Protein AF-A0A445MEM0-F1 (afdb_monomer_lite)

Sequence (806 aa):
MASSSSSSSSLCSPLSPLRTPSRSERVILSDLRLGFRRIGFFRNSRTLIPIPSPQKNSRPDSIRAVQTDRKPSRPSNEGGGREDGDPIERFLKRDYSQWGFVSDIESVSIPKGLNDGTIRLISAKKGEPEWMLQFRLRAFRRFQSMREPQWSDNCYPPIDLQSICYYSEPKLKPKLGSLDEIDPKLLETFDRLGIPLNEQKRLTNVAVDAIIDSTSIATTHRAALAEKGVIFCSISEAIREYPDLVRRYLGEVVPPGDNYYAALNSAVFSDGSFCYIPKDTVCPMEISTYFRINDRETGQFERTLIIADERSYVSYLEGCTAPSYDKNQLHAAVVELYCHEGAEIKYSTVQNWYAGDEEGNGGIYNFVTKRGLCQGKGSKISWTQVETGSAITWKYPSVILRGDDSVGEFYSVALTKDFQQADTGTKMIHQGKNTRSRIVSKGISAGKSRNCYRGLVKVQPDAENSRNFSQCDSMLIGDTAGANTYPYIEQRGIDHEKAVAAMIGGFCRDVFDELPLEFASEVNALMNFKLEGSVGYLALSLLLLLLLLLPLLVDARAPGRMNAIDQCWRSDPKWAANRQRLAVCSVGFSGKMNQNRGRDLTTYLVTDPSDDPVNPRAGTLRYGATQFQGKVWITFSRDMQIKLVRPLVVKSFTTIDGRGADVHIAYGAGFLLYEVESVIIHGLQFHHIRSQPPGAVMEPEGELTHMAGVDGDAIRLVTTSKVWIDHNTLYACEDGLLDVTRGSTGITVSNNWFRDHDKVMLLGHDDDYIEDRQMSVTVAFNRFGPNCQQRMPRSATDLGSVPLAS

Organism: Ensete ventricosum (NCBI:txid4639)

Radius of gyration: 36.98 Å; chains: 1; bounding box: 104×89×113 Å

pLDDT: mean 74.41, std 24.53, range [21.98, 98.81]

Structure (mmCIF, N/CA/C/O backbone):
data_AF-A0A445MEM0-F1
#
_entry.id   AF-A0A445MEM0-F1
#
loop_
_atom_site.group_PDB
_atom_site.id
_atom_site.type_symbol
_atom_site.label_atom_id
_atom_site.label_alt_id
_atom_site.label_comp_id
_atom_site.label_asym_id
_atom_site.label_entity_id
_atom_site.label_seq_id
_atom_site.pdbx_PDB_ins_code
_atom_site.Cartn_x
_atom_site.Cartn_y
_atom_site.Cartn_z
_atom_site.occupancy
_atom_site.B_iso_or_equiv
_atom_site.auth_seq_id
_atom_site.auth_comp_id
_atom_site.auth_asym_id
_atom_site.auth_atom_id
_atom_site.pdbx_PDB_model_num
ATOM 1 N N . MET A 1 1 ? 15.297 26.184 56.346 1.00 29.16 1 MET A N 1
ATOM 2 C CA . MET A 1 1 ? 16.661 26.730 56.177 1.00 29.16 1 MET A CA 1
ATOM 3 C C . MET A 1 1 ? 16.933 26.837 54.690 1.00 29.16 1 MET A C 1
ATOM 5 O O . MET A 1 1 ? 16.622 25.901 53.969 1.00 29.16 1 MET A O 1
ATOM 9 N N . ALA A 1 2 ? 17.383 28.008 54.251 1.00 25.06 2 ALA A N 1
ATOM 10 C CA . ALA A 1 2 ? 17.596 28.365 52.855 1.00 25.06 2 ALA A CA 1
ATOM 11 C C . ALA A 1 2 ? 18.887 27.758 52.289 1.00 25.06 2 ALA A C 1
ATOM 13 O O . ALA A 1 2 ? 19.890 27.744 52.996 1.00 25.06 2 ALA A O 1
ATOM 14 N N . SER A 1 3 ? 18.880 27.383 51.009 1.00 24.69 3 SER A N 1
ATOM 15 C CA . SER A 1 3 ? 19.814 27.916 50.004 1.00 24.69 3 SER A CA 1
ATOM 16 C C . SER A 1 3 ? 19.511 27.361 48.605 1.00 24.69 3 SER A C 1
ATOM 18 O O . SER A 1 3 ? 18.848 26.348 48.421 1.00 24.69 3 SER A O 1
ATOM 20 N N . SER A 1 4 ? 19.934 28.153 47.633 1.00 23.44 4 SER A N 1
ATOM 21 C CA . SER A 1 4 ? 19.543 28.270 46.233 1.00 23.44 4 SER A CA 1
ATOM 22 C C . SER A 1 4 ? 20.430 27.503 45.240 1.00 23.44 4 SER A C 1
ATOM 24 O O . SER A 1 4 ? 21.554 27.138 45.575 1.00 23.44 4 SER A O 1
ATOM 26 N N . SER A 1 5 ? 19.981 27.501 43.970 1.00 24.64 5 SER A N 1
ATOM 27 C CA . SER A 1 5 ? 20.721 27.264 42.705 1.00 24.64 5 SER A CA 1
ATOM 28 C C . SER A 1 5 ? 20.953 25.786 42.340 1.00 24.64 5 SER A C 1
ATOM 30 O O . SER A 1 5 ? 21.204 24.973 43.211 1.00 24.64 5 SER A O 1
ATOM 32 N N . SER A 1 6 ? 20.897 25.320 41.091 1.00 23.94 6 SER A N 1
ATOM 33 C CA . SER A 1 6 ? 20.792 25.941 39.765 1.00 23.94 6 SER A CA 1
ATOM 34 C C . SER A 1 6 ? 20.344 24.869 38.755 1.00 23.94 6 SER A C 1
ATOM 36 O O . SER A 1 6 ? 20.629 23.684 38.912 1.00 23.94 6 SER A O 1
ATOM 38 N N . SER A 1 7 ? 19.633 25.303 37.720 1.00 25.22 7 SER A N 1
ATOM 39 C CA . SER A 1 7 ? 19.223 24.536 36.544 1.00 25.22 7 SER A CA 1
ATOM 40 C C . SER A 1 7 ? 20.424 24.115 35.691 1.00 25.22 7 SER A C 1
ATOM 42 O O . SER A 1 7 ? 21.206 24.971 35.277 1.00 25.22 7 SER A O 1
ATOM 44 N N . SER A 1 8 ? 20.528 22.826 35.355 1.00 23.97 8 SER A N 1
ATOM 45 C CA . SER A 1 8 ? 21.377 22.357 34.254 1.00 23.97 8 SER A CA 1
ATOM 46 C C . SER A 1 8 ? 20.659 21.289 33.428 1.00 23.97 8 SER A C 1
ATOM 48 O O . SER A 1 8 ? 20.147 20.295 33.936 1.00 23.97 8 SER A O 1
ATOM 50 N N . SER A 1 9 ? 20.593 21.564 32.131 1.00 24.14 9 SER A N 1
ATOM 51 C CA . SER A 1 9 ? 20.155 20.700 31.043 1.00 24.14 9 SER A CA 1
ATOM 52 C C . SER A 1 9 ? 21.085 19.492 30.902 1.00 24.14 9 SER A C 1
ATOM 54 O O . SER A 1 9 ? 22.261 19.652 30.568 1.00 24.14 9 SER A O 1
ATOM 56 N N . SER A 1 10 ? 20.569 18.284 31.123 1.00 24.17 10 SER A N 1
ATOM 57 C CA . SER A 1 10 ? 21.309 17.039 30.905 1.00 24.17 10 SER A CA 1
ATOM 58 C C . SER A 1 10 ? 21.199 16.585 29.446 1.00 24.17 10 SER A C 1
ATOM 60 O O . SER A 1 10 ? 20.250 15.909 29.053 1.00 24.17 10 SER A O 1
ATOM 62 N N . LEU A 1 11 ? 22.203 16.954 28.651 1.00 24.67 11 LEU A N 1
ATOM 63 C CA . LEU A 1 11 ? 22.553 16.271 27.407 1.00 24.67 11 LEU A CA 1
ATOM 64 C C . LEU A 1 11 ? 23.078 14.862 27.735 1.00 24.67 11 LEU A C 1
ATOM 66 O O . LEU A 1 11 ? 23.911 14.690 28.628 1.00 24.67 11 LEU A O 1
ATOM 70 N N . CYS A 1 12 ? 22.576 13.857 27.013 1.00 24.38 12 CYS A N 1
ATOM 71 C CA . CYS A 1 12 ? 23.011 12.463 27.110 1.00 24.38 12 CYS A CA 1
ATOM 72 C C . CYS A 1 12 ? 24.533 12.331 26.922 1.00 24.38 12 CYS A C 1
ATOM 74 O O . CYS A 1 12 ? 25.086 12.772 25.917 1.00 24.38 12 CYS A O 1
ATOM 76 N N . SER A 1 13 ? 25.197 11.686 27.884 1.00 24.38 13 SER A N 1
ATOM 77 C CA . SER A 1 13 ? 26.609 11.282 27.805 1.00 24.38 13 SER A CA 1
ATOM 78 C C . SER A 1 13 ? 26.736 9.839 27.286 1.00 24.38 13 SER A C 1
ATOM 80 O O . SER A 1 13 ? 25.862 9.022 27.582 1.00 24.38 13 SER A O 1
ATOM 82 N N . PRO A 1 14 ? 27.807 9.483 26.549 1.00 28.09 14 PRO A N 1
ATOM 83 C CA . PRO A 1 14 ? 27.997 8.134 26.019 1.00 28.09 14 PRO A CA 1
ATOM 84 C C . PRO A 1 14 ? 28.496 7.150 27.093 1.00 28.09 14 PRO A C 1
ATOM 86 O O . PRO A 1 14 ? 29.405 7.445 27.870 1.00 28.09 14 PRO A O 1
ATOM 89 N N . LEU A 1 15 ? 27.880 5.966 27.115 1.00 29.33 15 LEU A N 1
ATOM 90 C CA . LEU A 1 15 ? 28.128 4.869 28.052 1.00 29.33 15 LEU A CA 1
ATOM 91 C C . LEU A 1 15 ? 29.493 4.188 27.846 1.00 29.33 15 LEU A C 1
ATOM 93 O O . LEU A 1 15 ? 29.955 3.968 26.728 1.00 29.33 15 LEU A O 1
ATOM 97 N N . SER A 1 16 ? 30.102 3.818 28.972 1.00 25.00 16 SER A N 1
ATOM 98 C CA . SER A 1 16 ? 31.346 3.053 29.121 1.00 25.00 16 SER A CA 1
ATOM 99 C C . SER A 1 16 ? 31.133 1.543 28.874 1.00 25.00 16 SER A C 1
ATOM 101 O O . SER A 1 16 ? 30.017 1.055 29.055 1.00 25.00 16 SER A O 1
ATOM 103 N N . PRO A 1 17 ? 32.176 0.765 28.513 1.00 27.75 17 PRO A N 1
ATOM 104 C CA . PRO A 1 17 ? 32.019 -0.638 28.131 1.00 27.75 17 PRO A CA 1
ATOM 105 C C . PRO A 1 17 ? 31.821 -1.557 29.347 1.00 27.75 17 PRO A C 1
ATOM 107 O O . PRO A 1 17 ? 32.580 -1.517 30.319 1.00 27.75 17 PRO A O 1
ATOM 110 N N . LEU A 1 18 ? 30.796 -2.410 29.274 1.00 28.73 18 LEU A N 1
ATOM 111 C CA . LEU A 1 18 ? 30.467 -3.414 30.284 1.00 28.73 18 LEU A CA 1
ATOM 112 C C . LEU A 1 18 ? 31.311 -4.692 30.148 1.00 28.73 18 LEU A C 1
ATOM 114 O O . LEU A 1 18 ? 31.751 -5.090 29.072 1.00 28.73 18 LEU A O 1
ATOM 118 N N . ARG A 1 19 ? 31.522 -5.298 31.317 1.00 26.44 19 ARG A N 1
ATOM 119 C CA . ARG A 1 19 ? 32.370 -6.448 31.644 1.00 26.44 19 ARG A CA 1
ATOM 120 C C . ARG A 1 19 ? 31.920 -7.765 30.999 1.00 26.44 19 ARG A C 1
ATOM 122 O O . ARG A 1 19 ? 30.738 -8.015 30.794 1.00 26.44 19 ARG A O 1
ATOM 129 N N . THR A 1 20 ? 32.905 -8.634 30.798 1.00 25.08 20 THR A N 1
ATOM 130 C CA . THR A 1 20 ? 32.798 -10.047 30.418 1.00 25.08 20 THR A CA 1
ATOM 131 C C . THR A 1 20 ? 32.031 -10.898 31.445 1.00 25.08 20 THR A C 1
ATOM 133 O O . THR A 1 20 ? 32.226 -10.712 32.649 1.00 25.08 20 THR A O 1
ATOM 136 N N . PRO A 1 21 ? 31.248 -11.906 31.012 1.00 27.81 21 PRO A N 1
ATOM 137 C CA . PRO A 1 21 ? 30.828 -13.013 31.866 1.00 27.81 21 PRO A CA 1
ATOM 138 C C . PRO A 1 21 ? 31.854 -14.160 31.859 1.00 27.81 21 PRO A C 1
ATOM 140 O O . PRO A 1 21 ? 32.583 -14.388 30.893 1.00 27.81 21 PRO A O 1
ATOM 143 N N . SER A 1 22 ? 31.905 -14.879 32.976 1.00 25.56 22 SER A N 1
ATOM 144 C CA . SER A 1 22 ? 32.825 -15.970 33.296 1.00 25.56 22 SER A CA 1
ATOM 145 C C . SER A 1 22 ? 32.386 -17.356 32.793 1.00 25.56 22 SER A C 1
ATOM 147 O O . SER A 1 22 ? 31.204 -17.657 32.696 1.00 25.56 22 SER A O 1
ATOM 149 N N . ARG A 1 23 ? 33.407 -18.197 32.578 1.00 23.19 23 ARG A N 1
ATOM 150 C CA . ARG A 1 23 ? 33.479 -19.654 32.323 1.00 23.19 23 ARG A CA 1
ATOM 151 C C . ARG A 1 23 ? 32.360 -20.568 32.873 1.00 23.19 23 ARG A C 1
ATOM 153 O O . ARG A 1 23 ? 32.263 -20.732 34.083 1.00 23.19 23 ARG A O 1
ATOM 160 N N . SER A 1 24 ? 31.763 -21.339 31.961 1.00 23.83 24 SER A N 1
ATOM 161 C CA . SER A 1 24 ? 31.442 -22.789 32.004 1.00 23.83 24 SER A CA 1
ATOM 162 C C . SER A 1 24 ? 30.733 -23.084 30.667 1.00 23.83 24 SER A C 1
ATOM 164 O O . SER A 1 24 ? 29.784 -22.384 30.359 1.00 23.83 24 SER A O 1
ATOM 166 N N . GLU A 1 25 ? 31.116 -23.957 29.741 1.00 25.23 25 GLU A N 1
ATOM 167 C CA . GLU A 1 25 ? 31.909 -25.183 29.714 1.00 25.23 25 GLU A CA 1
ATOM 168 C C . GLU A 1 25 ? 32.683 -25.235 28.380 1.00 25.23 25 GLU A C 1
ATOM 170 O O . GLU A 1 25 ? 32.455 -24.444 27.466 1.00 25.23 25 GLU A O 1
ATOM 175 N N . ARG A 1 26 ? 33.671 -26.123 28.291 1.00 26.03 26 ARG A N 1
ATOM 176 C CA . ARG A 1 26 ? 34.643 -26.214 27.197 1.00 26.03 26 ARG A CA 1
ATOM 177 C C . ARG A 1 26 ? 34.578 -27.625 26.588 1.00 26.03 26 ARG A C 1
ATOM 179 O O . ARG A 1 26 ? 34.211 -28.557 27.294 1.00 26.03 26 ARG A O 1
ATOM 186 N N . VAL A 1 27 ? 35.145 -27.744 25.379 1.00 26.50 27 VAL A N 1
ATOM 187 C CA . VAL A 1 27 ? 35.640 -28.956 24.671 1.00 26.50 27 VAL A CA 1
ATOM 188 C C . VAL A 1 27 ? 34.527 -29.702 23.896 1.00 26.50 27 VAL A C 1
ATOM 190 O O . VAL A 1 27 ? 33.466 -29.931 24.449 1.00 26.50 27 VAL A O 1
ATOM 193 N N . ILE A 1 28 ? 34.615 -30.044 22.600 1.00 24.58 28 ILE A N 1
ATOM 194 C CA . ILE A 1 28 ? 35.613 -30.767 21.769 1.00 24.58 28 ILE A CA 1
ATOM 195 C C . ILE A 1 28 ? 35.241 -30.446 20.283 1.00 24.58 28 ILE A C 1
ATOM 197 O O . ILE A 1 28 ? 34.056 -30.428 19.984 1.00 24.58 28 ILE A O 1
ATOM 201 N N . LEU A 1 29 ? 36.101 -30.080 19.315 1.00 23.64 29 LEU A N 1
ATOM 202 C CA . LEU A 1 29 ? 37.188 -30.844 18.674 1.00 23.64 29 LEU A CA 1
ATOM 203 C C . LEU A 1 29 ? 38.030 -29.904 17.776 1.00 23.64 29 LEU A C 1
ATOM 205 O O . LEU A 1 29 ? 37.513 -28.979 17.151 1.00 23.64 29 LEU A O 1
ATOM 209 N N . SER A 1 30 ? 39.332 -30.162 17.746 1.00 22.22 30 SER A N 1
ATOM 210 C CA . SER A 1 30 ? 40.382 -29.553 16.926 1.00 22.22 30 SER A CA 1
ATOM 211 C C . SER A 1 30 ? 40.427 -30.129 15.503 1.00 22.22 30 SER A C 1
ATOM 213 O O . SER A 1 30 ? 40.062 -31.285 15.332 1.00 22.22 30 SER A O 1
ATOM 215 N N . ASP A 1 31 ? 40.967 -29.384 14.524 1.00 23.94 31 ASP A N 1
ATOM 216 C CA . ASP A 1 31 ? 42.233 -29.772 13.870 1.00 23.94 31 ASP A CA 1
ATOM 217 C C . ASP A 1 31 ? 42.816 -28.747 12.865 1.00 23.94 31 ASP A C 1
ATOM 219 O O . ASP A 1 31 ? 42.137 -28.236 11.986 1.00 23.94 31 ASP A O 1
ATOM 223 N N . LEU A 1 32 ? 44.131 -28.517 13.051 1.00 24.19 32 LEU A N 1
ATOM 224 C CA . LEU A 1 32 ? 45.223 -28.230 12.087 1.00 24.19 32 LEU A CA 1
ATOM 225 C C . LEU A 1 32 ? 45.145 -26.976 11.180 1.00 24.19 32 LEU A C 1
ATOM 227 O O . LEU A 1 32 ? 44.427 -26.931 10.196 1.00 24.19 32 LEU A O 1
ATOM 231 N N . ARG A 1 33 ? 45.835 -25.866 11.512 1.00 22.95 33 ARG A N 1
ATOM 232 C CA . ARG A 1 33 ? 47.283 -25.527 11.336 1.00 22.95 33 ARG A CA 1
ATOM 233 C C . ARG A 1 33 ? 47.772 -25.403 9.883 1.00 22.95 33 ARG A C 1
ATOM 235 O O . ARG A 1 33 ? 47.899 -26.416 9.217 1.00 22.95 33 ARG A O 1
ATOM 242 N N . LEU A 1 34 ? 48.248 -24.197 9.527 1.00 26.02 34 LEU A N 1
ATOM 243 C CA . LEU A 1 34 ? 49.492 -23.825 8.795 1.00 26.02 34 LEU A CA 1
ATOM 244 C C . LEU A 1 34 ? 49.319 -22.367 8.300 1.00 26.02 34 LEU A C 1
ATOM 246 O O . LEU A 1 34 ? 48.243 -22.025 7.842 1.00 26.02 34 LEU A O 1
ATOM 250 N N . GLY A 1 35 ? 50.247 -21.409 8.359 1.00 24.70 35 GLY A N 1
ATOM 251 C CA . GLY A 1 35 ? 51.637 -21.339 8.791 1.00 24.70 35 GLY A CA 1
ATOM 252 C C . GLY A 1 35 ? 52.093 -19.861 8.799 1.00 24.70 35 GLY A C 1
ATOM 253 O O . GLY A 1 35 ? 51.591 -19.027 8.054 1.00 24.70 35 GLY A O 1
ATOM 254 N N . PHE A 1 36 ? 53.023 -19.539 9.698 1.00 22.77 36 PHE A N 1
ATOM 255 C CA . PHE A 1 36 ? 53.666 -18.231 9.895 1.00 22.77 36 PHE A CA 1
ATOM 256 C C . PHE A 1 36 ? 54.586 -17.818 8.728 1.00 22.77 36 PHE A C 1
ATOM 258 O O . PHE A 1 36 ? 55.283 -18.680 8.197 1.00 22.77 36 PHE A O 1
ATOM 265 N N . ARG A 1 37 ? 54.787 -16.500 8.522 1.00 24.23 37 ARG A N 1
ATOM 266 C CA . ARG A 1 37 ? 56.114 -15.845 8.686 1.00 24.23 37 ARG A CA 1
ATOM 267 C C . ARG A 1 37 ? 56.070 -14.304 8.629 1.00 24.23 37 ARG A C 1
ATOM 269 O O . ARG A 1 37 ? 55.566 -13.708 7.689 1.00 24.23 37 ARG A O 1
ATOM 276 N N . ARG A 1 38 ? 56.666 -13.691 9.663 1.00 23.30 38 ARG A N 1
ATOM 277 C CA . ARG A 1 38 ? 57.089 -12.281 9.797 1.00 23.30 38 ARG A CA 1
ATOM 278 C C . ARG A 1 38 ? 58.498 -12.095 9.232 1.00 23.30 38 ARG A C 1
ATOM 280 O O . ARG A 1 38 ? 59.328 -12.936 9.559 1.00 23.30 38 ARG A O 1
ATOM 287 N N . ILE A 1 39 ? 58.784 -10.946 8.609 1.00 24.80 39 ILE A N 1
ATOM 288 C CA . ILE A 1 39 ? 60.062 -10.179 8.603 1.00 24.80 39 ILE A CA 1
ATOM 289 C C . ILE A 1 39 ? 59.653 -8.731 8.226 1.00 24.80 39 ILE A C 1
ATOM 291 O O . ILE A 1 39 ? 58.777 -8.591 7.388 1.00 24.80 39 ILE A O 1
ATOM 295 N N . GLY A 1 40 ? 60.123 -7.591 8.738 1.00 24.58 40 GLY A N 1
ATOM 296 C CA . GLY A 1 40 ? 61.179 -7.174 9.661 1.00 24.58 40 GLY A CA 1
ATOM 297 C C . GLY A 1 40 ? 61.412 -5.664 9.411 1.00 24.58 40 GLY A C 1
ATOM 298 O O . GLY A 1 40 ? 61.361 -5.217 8.271 1.00 24.58 40 GLY A O 1
ATOM 299 N N . PHE A 1 41 ? 61.592 -4.875 10.473 1.00 21.98 41 PHE A N 1
ATOM 300 C CA . PHE A 1 41 ? 61.798 -3.416 10.458 1.00 21.98 41 PHE A CA 1
ATOM 301 C C . PHE A 1 41 ? 63.188 -3.005 9.934 1.00 21.98 41 PHE A C 1
ATOM 303 O O . PHE A 1 41 ? 64.168 -3.653 10.286 1.00 21.98 41 PHE A O 1
ATOM 310 N N . PHE A 1 42 ? 63.289 -1.843 9.271 1.00 23.42 42 PHE A N 1
ATOM 311 C CA . PHE A 1 42 ? 64.495 -0.995 9.266 1.00 23.42 42 PHE A CA 1
ATOM 312 C C . PHE A 1 42 ? 64.133 0.502 9.252 1.00 23.42 42 PHE A C 1
ATOM 314 O O . PHE A 1 42 ? 63.077 0.903 8.768 1.00 23.42 42 PHE A O 1
ATOM 321 N N . ARG A 1 43 ? 65.004 1.310 9.866 1.00 24.30 43 ARG A N 1
ATOM 322 C CA . ARG A 1 43 ? 64.849 2.725 10.255 1.00 24.30 43 ARG A CA 1
ATOM 323 C C . ARG A 1 43 ? 65.992 3.560 9.642 1.00 24.30 43 ARG A C 1
ATOM 325 O O . ARG A 1 43 ? 67.049 2.995 9.382 1.00 24.30 43 ARG A O 1
ATOM 332 N N . ASN A 1 44 ? 65.796 4.888 9.605 1.00 24.70 44 ASN A N 1
ATOM 333 C CA . ASN A 1 44 ? 66.693 6.012 9.221 1.00 24.70 44 ASN A CA 1
ATOM 334 C C . ASN A 1 44 ? 66.539 6.478 7.757 1.00 24.70 44 ASN A C 1
ATOM 336 O O . ASN A 1 44 ? 66.368 5.650 6.881 1.00 24.70 44 ASN A O 1
ATOM 340 N N . SER A 1 45 ? 66.539 7.772 7.407 1.00 25.64 45 SER A N 1
ATOM 341 C CA . SER A 1 45 ? 67.124 8.977 8.031 1.00 25.64 45 SER A CA 1
ATOM 342 C C . SER A 1 45 ? 66.421 10.277 7.579 1.00 25.64 45 SER A C 1
ATOM 344 O O . SER A 1 45 ? 65.834 10.337 6.505 1.00 25.64 45 SER A O 1
ATOM 346 N N . ARG A 1 46 ? 66.524 11.330 8.407 1.00 26.72 46 ARG A N 1
ATOM 347 C CA . ARG A 1 46 ? 66.055 12.714 8.181 1.00 26.72 46 ARG A CA 1
ATOM 348 C C . ARG A 1 46 ? 66.907 13.480 7.158 1.00 26.72 46 ARG A C 1
ATOM 350 O O . ARG A 1 46 ? 68.131 13.398 7.220 1.00 26.72 46 ARG A O 1
ATOM 357 N N . THR A 1 47 ? 66.283 14.381 6.395 1.00 24.52 47 THR A N 1
ATOM 358 C CA . THR A 1 47 ? 66.869 15.683 6.006 1.00 24.52 47 THR A CA 1
ATOM 359 C C . THR A 1 47 ? 65.744 16.692 5.724 1.00 24.52 47 THR A C 1
ATOM 361 O O . THR A 1 47 ? 64.715 16.336 5.160 1.00 24.52 47 THR A O 1
ATOM 364 N N . LEU A 1 48 ? 65.914 17.926 6.200 1.00 24.53 48 LEU A N 1
ATOM 365 C CA . LEU A 1 48 ? 64.994 19.075 6.134 1.00 24.53 48 LEU A CA 1
ATOM 366 C C . LEU A 1 48 ? 65.734 20.264 5.487 1.00 24.53 48 LEU A C 1
ATOM 368 O O . LEU A 1 48 ? 66.964 20.239 5.473 1.00 24.53 48 LEU A O 1
ATOM 372 N N . ILE A 1 49 ? 64.965 21.316 5.132 1.00 25.05 49 ILE A N 1
ATOM 373 C CA . ILE A 1 49 ? 65.310 22.728 4.778 1.00 25.05 49 ILE A CA 1
ATOM 374 C C . ILE A 1 49 ? 65.115 23.043 3.264 1.00 25.05 49 ILE A C 1
ATOM 376 O O . ILE A 1 49 ? 65.569 22.251 2.446 1.00 25.05 49 ILE A O 1
ATOM 380 N N . PRO A 1 50 ? 64.583 24.219 2.831 1.00 27.22 50 PRO A N 1
ATOM 381 C CA . PRO A 1 50 ? 63.384 24.985 3.234 1.00 27.22 50 PRO A CA 1
ATOM 382 C C . PRO A 1 50 ? 62.539 25.470 2.009 1.00 27.22 50 PRO A C 1
ATOM 384 O O . PRO A 1 50 ? 62.973 25.396 0.865 1.00 27.22 50 PRO A O 1
ATOM 387 N N . ILE A 1 51 ? 61.354 26.056 2.228 1.00 26.62 51 ILE A N 1
ATOM 388 C CA . ILE A 1 51 ? 60.580 26.775 1.186 1.00 26.62 51 ILE A CA 1
ATOM 389 C C . ILE A 1 51 ? 60.573 28.279 1.525 1.00 26.62 51 ILE A C 1
ATOM 391 O O . ILE A 1 51 ? 60.300 28.613 2.682 1.00 26.62 51 ILE A O 1
ATOM 395 N N . PRO A 1 52 ? 60.864 29.193 0.576 1.00 26.34 52 PRO A N 1
ATOM 396 C CA . PRO A 1 52 ? 60.805 30.632 0.805 1.00 26.34 52 PRO A CA 1
ATOM 397 C C . PRO A 1 52 ? 59.382 31.189 0.643 1.00 26.34 52 PRO A C 1
ATOM 399 O O . PRO A 1 52 ? 58.579 30.712 -0.156 1.00 26.34 52 PRO A O 1
ATOM 402 N N . SER A 1 53 ? 59.096 32.242 1.404 1.00 25.97 53 SER A N 1
ATOM 403 C CA . SER A 1 53 ? 57.907 33.093 1.324 1.00 25.97 53 SER A CA 1
ATOM 404 C C . SER A 1 53 ? 58.026 34.148 0.211 1.00 25.97 53 SER A C 1
ATOM 406 O O . SER A 1 53 ? 59.133 34.545 -0.154 1.00 25.97 53 SER A O 1
ATOM 408 N N . PRO A 1 54 ? 56.888 34.672 -0.285 1.00 26.70 54 PRO A N 1
ATOM 409 C CA . PRO A 1 54 ? 56.707 36.124 -0.234 1.00 26.70 54 PRO A CA 1
ATOM 410 C C . PRO A 1 54 ? 55.307 36.590 0.203 1.00 26.70 54 PRO A C 1
ATOM 412 O O . PRO A 1 54 ? 54.312 35.870 0.180 1.00 26.70 54 PRO A O 1
ATOM 415 N N . GLN A 1 55 ? 55.297 37.844 0.652 1.00 23.00 55 GLN A N 1
ATOM 416 C CA . GLN A 1 55 ? 54.238 38.586 1.328 1.00 23.00 55 GLN A CA 1
ATOM 417 C C . GLN A 1 55 ? 53.287 39.355 0.381 1.00 23.00 55 GLN A C 1
ATOM 419 O O . GLN A 1 55 ? 53.722 39.900 -0.623 1.00 23.00 55 GLN A O 1
ATOM 424 N N . LYS A 1 56 ? 52.039 39.496 0.865 1.00 24.50 56 LYS A N 1
ATOM 425 C CA . LYS A 1 56 ? 51.169 40.696 1.026 1.00 24.50 56 LYS A CA 1
ATOM 426 C C . LYS A 1 56 ? 50.684 41.589 -0.145 1.00 24.50 56 LYS A C 1
ATOM 428 O O . LYS A 1 56 ? 51.452 42.064 -0.967 1.00 24.50 56 LYS A O 1
ATOM 433 N N . ASN A 1 57 ? 49.421 42.009 0.081 1.00 25.27 57 ASN A N 1
ATOM 434 C CA . ASN A 1 57 ? 48.629 43.168 -0.397 1.00 25.27 57 ASN A CA 1
ATOM 435 C C . ASN A 1 57 ? 47.783 42.918 -1.663 1.00 25.27 57 ASN A C 1
ATOM 437 O O . ASN A 1 57 ? 48.265 42.308 -2.599 1.00 25.27 57 ASN A O 1
ATOM 441 N N . SER A 1 58 ? 46.525 43.352 -1.810 1.00 25.98 58 SER A N 1
ATOM 442 C CA . SER A 1 58 ? 45.546 44.067 -0.968 1.00 25.98 58 SER A CA 1
ATOM 443 C C . SER A 1 58 ? 44.183 44.046 -1.703 1.00 25.98 58 SER A C 1
ATOM 445 O O . SER A 1 58 ? 44.150 44.123 -2.926 1.00 25.98 58 SER A O 1
ATOM 447 N N . ARG A 1 59 ? 43.071 43.932 -0.963 1.00 23.67 59 ARG A N 1
ATOM 448 C CA . ARG A 1 59 ? 41.654 44.089 -1.399 1.00 23.67 59 ARG A CA 1
ATOM 449 C C . ARG A 1 59 ? 41.268 45.588 -1.549 1.00 23.67 59 ARG A C 1
ATOM 451 O O . ARG A 1 59 ? 42.044 46.398 -1.043 1.00 23.67 59 ARG A O 1
ATOM 458 N N . PRO A 1 60 ? 40.030 45.978 -1.948 1.00 41.47 60 PRO A N 1
ATOM 459 C CA . PRO A 1 60 ? 39.063 45.429 -2.924 1.00 41.47 60 PRO A CA 1
ATOM 460 C C . PRO A 1 60 ? 38.415 46.527 -3.838 1.00 41.47 60 PRO A C 1
ATOM 462 O O . PRO A 1 60 ? 38.785 47.693 -3.773 1.00 41.47 60 PRO A O 1
ATOM 465 N N . ASP A 1 61 ? 37.405 46.111 -4.622 1.00 23.73 61 ASP A N 1
ATOM 466 C CA . ASP A 1 61 ? 36.252 46.865 -5.178 1.00 23.73 61 ASP A CA 1
ATOM 467 C C . ASP A 1 61 ? 36.189 47.273 -6.674 1.00 23.73 61 ASP A C 1
ATOM 469 O O . ASP A 1 61 ? 36.708 48.290 -7.114 1.00 23.73 61 ASP A O 1
ATOM 473 N N . SER A 1 62 ? 35.335 46.512 -7.385 1.00 24.84 62 SER A N 1
ATOM 474 C CA . SER A 1 62 ? 34.180 46.926 -8.220 1.00 24.84 62 SER A CA 1
ATOM 475 C C . SER A 1 62 ? 34.353 47.690 -9.546 1.00 24.84 62 SER A C 1
ATOM 477 O O . SER A 1 62 ? 34.898 48.783 -9.556 1.00 24.84 62 SER A O 1
ATOM 479 N N . ILE A 1 63 ? 33.686 47.196 -10.613 1.00 25.03 63 ILE A N 1
ATOM 480 C CA . ILE A 1 63 ? 32.936 47.975 -11.639 1.00 25.03 63 ILE A CA 1
ATOM 481 C C . ILE A 1 63 ? 31.748 47.100 -12.128 1.00 25.03 63 ILE A C 1
ATOM 483 O O . ILE A 1 63 ? 31.958 46.084 -12.776 1.00 25.03 63 ILE A O 1
ATOM 487 N N . ARG A 1 64 ? 30.547 47.280 -11.551 1.00 23.64 64 ARG A N 1
ATOM 488 C CA . ARG A 1 64 ? 29.319 47.969 -12.045 1.00 23.64 64 ARG A CA 1
ATOM 489 C C . ARG A 1 64 ? 28.415 47.191 -13.018 1.00 23.64 64 ARG A C 1
ATOM 491 O O . ARG A 1 64 ? 28.674 47.111 -14.212 1.00 23.64 64 ARG A O 1
ATOM 498 N N . ALA A 1 65 ? 27.258 46.787 -12.487 1.00 22.09 65 ALA A N 1
ATOM 499 C CA . ALA A 1 65 ? 26.008 46.619 -13.223 1.00 22.09 65 ALA A CA 1
ATOM 500 C C . ALA A 1 65 ? 25.332 47.989 -13.440 1.00 22.09 65 ALA A C 1
ATOM 502 O O . ALA A 1 65 ? 25.409 48.869 -12.580 1.00 22.09 65 ALA A O 1
ATOM 503 N N . VAL A 1 66 ? 24.679 48.166 -14.590 1.00 24.47 66 VAL A N 1
ATOM 504 C CA . VAL A 1 66 ? 23.900 49.362 -14.940 1.00 24.47 66 VAL A CA 1
ATOM 505 C C . VAL A 1 66 ? 22.489 49.234 -14.366 1.00 24.47 66 VAL A C 1
ATOM 507 O O . VAL A 1 66 ? 21.798 48.246 -14.602 1.00 24.47 66 VAL A O 1
ATOM 510 N N . GLN A 1 67 ? 22.076 50.255 -13.622 1.00 26.28 67 GLN A N 1
ATOM 511 C CA . GLN A 1 67 ? 20.745 50.444 -13.055 1.00 26.28 67 GLN A CA 1
ATOM 512 C C . GLN A 1 67 ? 20.080 51.605 -13.809 1.00 26.28 67 GLN A C 1
ATOM 514 O O . GLN A 1 67 ? 20.730 52.624 -14.040 1.00 26.28 67 GLN A O 1
ATOM 519 N N . THR A 1 68 ? 18.798 51.487 -14.162 1.00 25.59 68 THR A N 1
ATOM 520 C CA . THR A 1 68 ? 17.955 52.663 -14.429 1.00 25.59 68 THR A CA 1
ATOM 521 C C . THR A 1 68 ? 16.717 52.631 -13.544 1.00 25.59 68 THR A C 1
ATOM 523 O O . THR A 1 68 ? 15.889 51.726 -13.619 1.00 25.59 68 THR A O 1
ATOM 526 N N . ASP A 1 69 ? 16.691 53.656 -12.703 1.00 26.31 69 ASP A N 1
ATOM 527 C CA . ASP A 1 69 ? 15.757 54.110 -11.682 1.00 26.31 69 ASP A CA 1
ATOM 528 C C . ASP A 1 69 ? 14.249 54.016 -11.953 1.00 26.31 69 ASP A C 1
ATOM 530 O O . ASP A 1 69 ? 13.769 54.341 -13.038 1.00 26.31 69 ASP A O 1
ATOM 534 N N . ARG A 1 70 ? 13.494 53.823 -10.859 1.00 25.30 70 ARG A N 1
ATOM 535 C CA . ARG A 1 70 ? 12.462 54.785 -10.4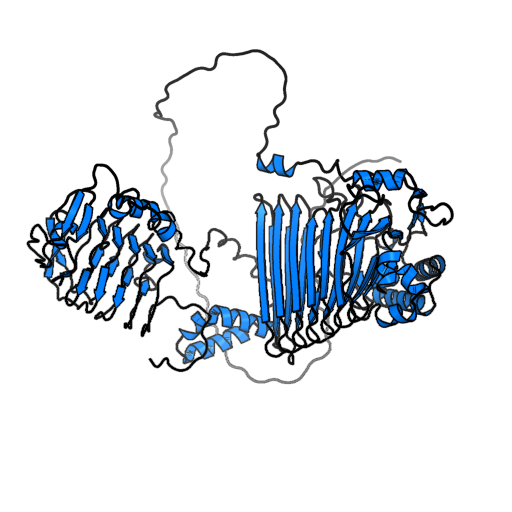15 1.00 25.30 70 ARG A CA 1
ATOM 536 C C . ARG A 1 70 ? 12.241 54.693 -8.892 1.00 25.30 70 ARG A C 1
ATOM 538 O O . ARG A 1 70 ? 11.998 53.620 -8.353 1.00 25.30 70 ARG A O 1
ATOM 545 N N . LYS A 1 71 ? 12.357 55.845 -8.214 1.00 25.88 71 LYS A N 1
ATOM 546 C CA . LYS A 1 71 ? 12.219 56.065 -6.755 1.00 25.88 71 LYS A CA 1
ATOM 547 C C . LYS A 1 71 ? 10.827 55.698 -6.208 1.00 25.88 71 LYS A C 1
ATOM 549 O O . LYS A 1 71 ? 9.843 55.974 -6.892 1.00 25.88 71 LYS A O 1
ATOM 554 N N . PRO A 1 72 ? 10.712 55.261 -4.937 1.00 27.97 72 PRO A N 1
ATOM 555 C CA . PRO A 1 72 ? 9.440 55.239 -4.229 1.00 27.97 72 PRO A CA 1
ATOM 556 C C . PRO A 1 72 ? 9.150 56.592 -3.554 1.00 27.97 72 PRO A C 1
ATOM 558 O O . PRO A 1 72 ? 9.959 57.133 -2.799 1.00 27.97 72 PRO A O 1
ATOM 561 N N . SER A 1 73 ? 7.965 57.135 -3.825 1.00 28.02 73 SER A N 1
ATOM 562 C CA . SER A 1 73 ? 7.300 58.176 -3.037 1.00 28.02 73 SER A CA 1
ATOM 563 C C . SER A 1 73 ? 6.674 57.565 -1.777 1.00 28.02 73 SER A C 1
ATOM 565 O O . SER A 1 73 ? 6.073 56.496 -1.854 1.00 28.02 73 SER A O 1
ATOM 567 N N . ARG A 1 74 ? 6.769 58.254 -0.630 1.00 34.44 74 ARG A N 1
ATOM 568 C CA . ARG A 1 74 ? 6.024 57.914 0.600 1.00 34.44 74 ARG A CA 1
ATOM 569 C C . ARG A 1 74 ? 4.510 57.883 0.333 1.00 34.44 74 ARG A C 1
ATOM 571 O O . ARG A 1 74 ? 4.012 58.795 -0.326 1.00 34.44 74 ARG A O 1
ATOM 578 N N . PRO A 1 75 ? 3.785 56.957 0.980 1.00 32.09 75 PRO A N 1
ATOM 579 C CA . PRO A 1 75 ? 2.575 57.358 1.685 1.00 32.09 75 PRO A CA 1
ATOM 580 C C . PRO A 1 75 ? 2.503 56.821 3.126 1.00 32.09 75 PRO A C 1
ATOM 582 O O . PRO A 1 75 ? 2.907 55.704 3.431 1.00 32.09 75 PRO A O 1
ATOM 585 N N . SER A 1 76 ? 2.039 57.732 3.981 1.00 26.84 76 SER A N 1
ATOM 586 C CA . SER A 1 76 ? 1.199 57.597 5.179 1.00 26.84 76 SER A CA 1
ATOM 587 C C . SER A 1 76 ? 1.064 56.253 5.909 1.00 26.84 76 SER A C 1
ATOM 589 O O . SER A 1 76 ? 0.637 55.250 5.348 1.00 26.84 76 SER A O 1
ATOM 591 N N . ASN A 1 77 ? 1.277 56.351 7.228 1.00 39.19 77 ASN A N 1
ATOM 592 C CA . ASN A 1 77 ? 0.600 55.593 8.282 1.00 39.19 77 ASN A CA 1
ATOM 593 C C . ASN A 1 77 ? -0.820 55.172 7.890 1.00 39.19 77 ASN A C 1
ATOM 595 O O . ASN A 1 77 ? -1.655 56.046 7.686 1.00 39.19 77 ASN A O 1
ATOM 599 N N . GLU A 1 78 ? -1.085 53.869 7.918 1.00 29.12 78 GLU A N 1
ATOM 600 C CA . GLU A 1 78 ? -2.332 53.275 8.406 1.00 29.12 78 GLU A CA 1
ATOM 601 C C . GLU A 1 78 ? -2.084 51.784 8.697 1.00 29.12 78 GLU A C 1
ATOM 603 O O . GLU A 1 78 ? -1.348 51.104 7.982 1.00 29.12 78 GLU A O 1
ATOM 608 N N . GLY A 1 79 ? -2.587 51.324 9.844 1.00 39.25 79 GLY A N 1
ATOM 609 C CA . GLY A 1 79 ? -2.219 50.059 10.473 1.00 39.25 79 GLY A CA 1
ATOM 610 C C . GLY A 1 79 ? -2.742 48.809 9.763 1.00 39.25 79 GLY A C 1
ATOM 611 O O . GLY A 1 79 ? -3.836 48.788 9.210 1.00 39.25 79 GLY A O 1
ATOM 612 N N . GLY A 1 80 ? -1.955 47.738 9.855 1.00 27.69 80 GLY A N 1
ATOM 613 C CA . GLY A 1 80 ? -2.328 46.387 9.445 1.00 27.69 80 GLY A CA 1
ATOM 614 C C . GLY A 1 80 ? -1.089 45.500 9.364 1.00 27.69 80 GLY A C 1
ATOM 615 O O . GLY A 1 80 ? -0.391 45.510 8.353 1.00 27.69 80 GLY A O 1
ATOM 616 N N . GLY A 1 81 ? -0.781 44.770 10.440 1.00 29.38 81 GLY A N 1
ATOM 617 C CA . GLY A 1 81 ? 0.329 43.815 10.461 1.00 29.38 81 GLY A CA 1
ATOM 618 C C . GLY A 1 81 ? 0.129 42.732 9.399 1.00 29.38 81 GLY A C 1
ATOM 619 O O . GLY A 1 81 ? -0.882 42.036 9.408 1.00 29.38 81 GLY A O 1
ATOM 620 N N . ARG A 1 82 ? 1.076 42.610 8.464 1.00 34.03 82 ARG A N 1
ATOM 621 C CA . ARG A 1 82 ? 1.163 41.478 7.535 1.00 34.03 82 ARG A CA 1
ATOM 622 C C . ARG A 1 82 ? 2.161 40.479 8.104 1.00 34.03 82 ARG A C 1
ATOM 624 O O . ARG A 1 82 ? 3.326 40.814 8.280 1.00 34.03 82 ARG A O 1
ATOM 631 N N . GLU A 1 83 ? 1.682 39.277 8.394 1.00 40.22 83 GLU A N 1
ATOM 632 C CA . GLU A 1 83 ? 2.504 38.120 8.744 1.00 40.22 83 GLU A CA 1
ATOM 633 C C . GLU A 1 83 ? 3.357 37.708 7.531 1.00 40.22 83 GLU A C 1
ATOM 635 O O . GLU A 1 83 ? 2.824 37.358 6.470 1.00 40.22 83 GLU A O 1
ATOM 640 N N . ASP A 1 84 ? 4.679 37.782 7.682 1.00 41.34 84 ASP A N 1
ATOM 641 C 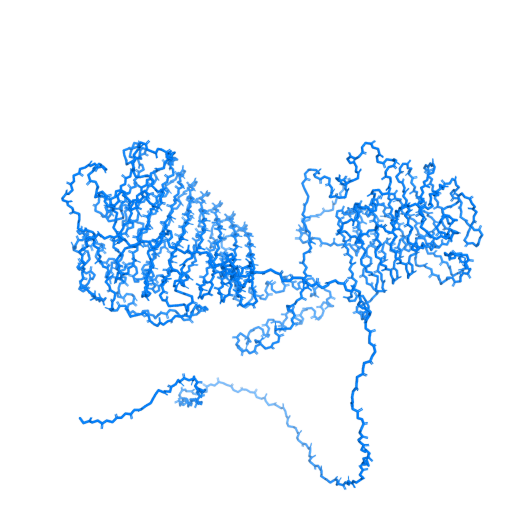CA . ASP A 1 84 ? 5.677 37.225 6.765 1.00 41.34 84 ASP A CA 1
ATOM 642 C C . ASP A 1 84 ? 5.895 35.743 7.108 1.00 41.34 84 ASP A C 1
ATOM 644 O O . ASP A 1 84 ? 6.293 35.399 8.216 1.00 41.34 84 ASP A O 1
ATOM 648 N N . GLY A 1 85 ? 5.618 34.857 6.156 1.00 49.78 85 GLY A N 1
ATOM 649 C CA . GLY A 1 85 ? 5.751 33.405 6.293 1.00 49.78 85 GLY A CA 1
ATOM 650 C C . GLY A 1 85 ? 5.433 32.719 4.967 1.00 49.78 85 GLY A C 1
ATOM 651 O O . GLY A 1 85 ? 4.590 33.230 4.213 1.00 49.78 85 GLY A O 1
ATOM 652 N N . ASP A 1 86 ? 6.122 31.613 4.678 1.00 59.56 86 ASP A N 1
ATOM 653 C CA . ASP A 1 86 ? 5.992 30.811 3.451 1.00 59.56 86 ASP A CA 1
ATOM 654 C C . ASP A 1 86 ? 4.512 30.426 3.211 1.00 59.56 86 ASP A C 1
ATOM 656 O O . ASP A 1 86 ? 3.828 29.999 4.148 1.00 59.56 86 ASP A O 1
ATOM 660 N N . PRO A 1 87 ? 3.964 30.578 1.988 1.00 54.31 87 PRO A N 1
ATOM 661 C CA . PRO A 1 87 ? 2.637 30.073 1.632 1.00 54.31 87 PRO A CA 1
ATOM 662 C C . PRO A 1 87 ? 2.361 28.621 2.066 1.00 54.31 87 PRO A C 1
ATOM 664 O O . PRO A 1 87 ? 1.226 28.311 2.436 1.00 54.31 87 PRO A O 1
ATOM 667 N N . ILE A 1 88 ? 3.376 27.748 2.061 1.00 50.66 88 ILE A N 1
ATOM 668 C CA . ILE A 1 88 ? 3.277 26.358 2.531 1.00 50.66 88 ILE A CA 1
ATOM 669 C C . ILE A 1 88 ? 3.137 26.312 4.058 1.00 50.66 88 ILE A C 1
ATOM 671 O O . ILE A 1 88 ? 2.255 25.622 4.568 1.00 50.66 88 ILE A O 1
ATOM 675 N N . GLU A 1 89 ? 3.926 27.094 4.799 1.00 53.97 89 GLU A N 1
ATOM 676 C CA . GLU A 1 89 ? 3.793 27.202 6.258 1.00 53.97 89 GLU A CA 1
ATOM 677 C C . GLU A 1 89 ? 2.422 27.749 6.670 1.00 53.97 89 GLU A C 1
ATOM 679 O O . GLU A 1 89 ? 1.809 27.236 7.605 1.00 53.97 89 GLU A O 1
ATOM 684 N N . ARG A 1 90 ? 1.882 28.739 5.947 1.00 57.34 90 ARG A N 1
ATOM 685 C CA . ARG A 1 90 ? 0.521 29.248 6.199 1.00 57.34 90 ARG A CA 1
ATOM 686 C C . ARG A 1 90 ? -0.553 28.200 5.929 1.00 57.34 90 ARG A C 1
ATOM 688 O O . ARG A 1 90 ? -1.537 28.139 6.661 1.00 57.34 90 ARG A O 1
ATOM 695 N N . PHE A 1 91 ? -0.388 27.384 4.886 1.00 54.41 91 PHE A N 1
ATOM 696 C CA . PHE A 1 91 ? -1.308 26.282 4.600 1.00 54.41 91 PHE A CA 1
ATOM 697 C C . PHE A 1 91 ? -1.277 25.221 5.710 1.00 54.41 91 PHE A C 1
ATOM 699 O O . PHE A 1 91 ? -2.330 24.733 6.119 1.00 54.41 91 PHE A O 1
ATOM 706 N N . LEU A 1 92 ? -0.086 24.916 6.231 1.00 50.53 92 LEU A N 1
ATOM 707 C CA . LEU A 1 92 ? 0.119 23.972 7.328 1.00 50.53 92 LEU A CA 1
ATOM 708 C C . LEU A 1 92 ? -0.418 24.499 8.676 1.00 50.53 92 LEU A C 1
ATOM 710 O O . LEU A 1 92 ? -0.901 23.706 9.477 1.00 50.53 92 LEU A O 1
ATOM 714 N N . LYS A 1 93 ? -0.410 25.813 8.932 1.00 51.34 93 LYS A N 1
ATOM 715 C CA . LYS A 1 93 ? -0.841 26.442 10.203 1.00 51.34 93 LYS A CA 1
ATOM 716 C C . LYS A 1 93 ? -2.361 26.613 10.398 1.00 51.34 93 LYS A C 1
ATOM 718 O O . LYS A 1 93 ? -2.783 27.375 11.263 1.00 51.34 93 LYS A O 1
ATOM 723 N N . ARG A 1 94 ? -3.218 25.950 9.612 1.00 51.88 94 ARG A N 1
ATOM 724 C CA . ARG A 1 94 ? -4.679 26.061 9.805 1.00 51.88 94 ARG A CA 1
ATOM 725 C C . ARG A 1 94 ? -5.124 25.463 11.146 1.00 51.88 94 ARG A C 1
ATOM 727 O O . ARG A 1 94 ? -4.729 24.358 11.501 1.00 51.88 94 ARG A O 1
ATOM 734 N N . ASP A 1 95 ? -5.964 26.222 11.844 1.00 46.16 95 ASP A N 1
ATOM 735 C CA . ASP A 1 95 ? -6.345 26.023 13.243 1.00 46.16 95 ASP A CA 1
ATOM 736 C C . ASP A 1 95 ? -7.272 24.803 13.460 1.00 46.16 95 ASP A C 1
ATOM 738 O O . ASP A 1 95 ? -8.239 24.581 12.722 1.00 46.16 95 ASP A O 1
ATOM 742 N N . TYR A 1 96 ? -6.969 24.008 14.493 1.00 49.56 96 TYR A N 1
ATOM 743 C CA . TYR A 1 96 ? -7.708 22.805 14.909 1.00 49.56 96 TYR A CA 1
ATOM 744 C C . TYR A 1 96 ? -8.970 23.135 15.735 1.00 49.56 96 TYR A C 1
ATOM 746 O O . TYR A 1 96 ? -9.768 22.244 16.050 1.00 49.56 96 TYR A O 1
ATOM 754 N N . SER A 1 97 ? -9.169 24.414 16.076 1.00 46.16 97 SER A N 1
ATOM 755 C CA . SER A 1 97 ? -10.209 24.925 16.983 1.00 46.16 97 SER A CA 1
ATOM 756 C C . SER A 1 97 ? -11.650 24.530 16.628 1.00 46.16 97 SER A C 1
ATOM 758 O O . SER A 1 97 ? -12.491 24.407 17.518 1.00 46.16 97 SER A O 1
ATOM 760 N N . GLN A 1 98 ? -11.942 24.255 15.355 1.00 44.69 98 GLN A N 1
ATOM 761 C CA . GLN A 1 98 ? -13.273 23.837 14.893 1.00 44.69 98 GLN A CA 1
ATOM 762 C C . GLN A 1 98 ? -13.705 22.430 15.369 1.00 44.69 98 GLN A C 1
ATOM 764 O O . GLN A 1 98 ? -14.902 22.213 15.554 1.00 44.69 98 GLN A O 1
ATOM 769 N N . TRP A 1 99 ? -12.772 21.498 15.625 1.00 48.06 99 TRP A N 1
ATOM 770 C CA . TRP A 1 99 ? -13.092 20.096 15.979 1.00 48.06 99 TRP A CA 1
ATOM 771 C C . TRP A 1 99 ? -12.670 19.684 17.402 1.00 48.06 99 TRP A C 1
ATOM 773 O O . TRP A 1 99 ? -13.171 18.689 17.916 1.00 48.06 99 TRP A O 1
ATOM 783 N N . GLY A 1 100 ? -11.801 20.452 18.071 1.00 52.12 100 GLY A N 1
ATOM 784 C CA . GLY A 1 100 ? -11.217 20.114 19.382 1.00 52.12 100 GLY A CA 1
ATOM 785 C C . GLY A 1 100 ? -12.032 20.503 20.627 1.00 52.12 100 GLY A C 1
ATOM 786 O O . GLY A 1 100 ? -11.456 20.611 21.707 1.00 52.12 100 GLY A O 1
ATOM 787 N N . PHE A 1 101 ? -13.339 20.762 20.511 1.00 54.78 101 PHE A N 1
ATOM 788 C CA . PHE A 1 101 ? -14.147 21.263 21.633 1.00 54.78 101 PHE A CA 1
ATOM 789 C C . PHE A 1 101 ? -14.372 20.213 22.737 1.00 54.78 101 PHE A C 1
ATOM 791 O O . PHE A 1 101 ? -14.523 19.026 22.459 1.00 54.78 101 PHE A O 1
ATOM 798 N N . VAL A 1 102 ? -14.448 20.655 23.994 1.00 54.28 102 VAL A N 1
ATOM 799 C CA . VAL A 1 102 ? -14.768 19.798 25.149 1.00 54.28 102 VAL A CA 1
ATOM 800 C C . VAL A 1 102 ? -16.280 19.806 25.386 1.00 54.28 102 VAL A C 1
ATOM 802 O O . VAL A 1 102 ? -16.903 20.868 25.337 1.00 54.28 102 VAL A O 1
ATOM 805 N N . SER A 1 103 ? -16.865 18.633 25.636 1.00 55.25 103 SER A N 1
ATOM 806 C CA . SER A 1 103 ? -18.273 18.484 26.024 1.00 55.25 103 SER A CA 1
ATOM 807 C C . SER A 1 103 ? -18.367 18.201 27.525 1.00 55.25 103 SER A C 1
ATOM 809 O O . SER A 1 103 ? -17.682 17.318 28.031 1.00 55.25 103 SER A O 1
ATOM 811 N N . ASP A 1 104 ? -19.218 18.942 28.232 1.00 54.19 104 ASP A N 1
ATOM 812 C CA . ASP A 1 104 ? -19.368 18.862 29.691 1.00 54.19 104 ASP A CA 1
ATOM 813 C C . ASP A 1 104 ? -20.455 17.831 30.060 1.00 54.19 104 ASP A C 1
ATOM 815 O O . ASP A 1 104 ? -21.626 18.185 30.253 1.00 54.19 104 ASP A O 1
ATOM 819 N N . ILE A 1 105 ? -20.075 16.545 30.039 1.00 61.66 105 ILE A N 1
ATOM 820 C CA . ILE A 1 105 ? -20.923 15.380 30.354 1.00 61.66 105 ILE A CA 1
ATOM 821 C C . ILE A 1 105 ? -20.389 14.732 31.640 1.00 61.66 105 ILE A C 1
ATOM 823 O O . ILE A 1 105 ? -19.224 14.350 31.701 1.00 61.66 105 ILE A O 1
ATOM 827 N N . GLU A 1 106 ? -21.226 14.592 32.674 1.00 62.12 106 GLU A N 1
ATOM 828 C CA . GLU A 1 106 ? -20.821 13.920 33.918 1.00 62.12 106 GLU A CA 1
ATOM 829 C C . GLU A 1 106 ? -20.666 12.402 33.719 1.00 62.12 106 GLU A C 1
ATOM 831 O O . GLU A 1 106 ? -21.576 11.748 33.207 1.00 62.12 106 GLU A O 1
ATOM 836 N N . SER A 1 107 ? -19.564 11.825 34.206 1.00 68.50 107 SER A N 1
ATOM 837 C CA . SER A 1 107 ? -19.253 10.390 34.141 1.00 68.50 107 SER A CA 1
ATOM 838 C C . SER A 1 107 ? -19.087 9.747 35.530 1.00 68.50 107 SER A C 1
ATOM 840 O O . SER A 1 107 ? -18.946 10.421 36.556 1.00 68.50 107 SER A O 1
ATOM 842 N N . VAL A 1 108 ? -19.164 8.416 35.581 1.00 76.44 108 VAL A N 1
ATOM 843 C CA . VAL A 1 108 ? -18.843 7.571 36.737 1.00 76.44 108 VAL A CA 1
ATOM 844 C C . VAL A 1 108 ? -17.678 6.668 36.359 1.00 76.44 108 VAL A C 1
ATOM 846 O O . VAL A 1 108 ? -17.796 5.835 35.464 1.00 76.44 108 VAL A O 1
ATOM 849 N N . SER A 1 109 ? -16.579 6.779 37.100 1.00 81.38 109 SER A N 1
ATOM 850 C CA . SER A 1 109 ? -15.331 6.072 36.798 1.00 81.38 109 SER A CA 1
ATOM 851 C C . SER A 1 109 ? -14.922 5.135 37.931 1.00 81.38 109 SER A C 1
ATOM 853 O O . SER A 1 109 ? -15.235 5.369 39.102 1.00 81.38 109 SER A O 1
ATOM 855 N N . ILE A 1 110 ? -14.210 4.057 37.600 1.00 86.19 110 ILE A N 1
ATOM 856 C CA . ILE A 1 110 ? -13.567 3.204 38.612 1.00 86.19 110 ILE A CA 1
ATOM 857 C C . ILE A 1 110 ? -12.218 3.800 39.055 1.00 86.19 110 ILE A C 1
ATOM 859 O O . ILE A 1 110 ? -11.646 4.621 38.331 1.00 86.19 110 ILE A O 1
ATOM 863 N N . PRO A 1 111 ? -11.664 3.393 40.216 1.00 88.38 111 PRO A N 1
ATOM 864 C CA . PRO A 1 111 ? -10.329 3.820 40.624 1.00 88.38 111 PRO A CA 1
ATOM 865 C C . PRO A 1 111 ? -9.260 3.492 39.574 1.00 88.38 111 PRO A C 1
ATOM 867 O O . PRO A 1 111 ? -9.327 2.461 38.902 1.00 88.38 111 PRO A O 1
ATOM 870 N N . LYS A 1 112 ? -8.254 4.366 39.469 1.00 91.00 112 LYS A N 1
ATOM 871 C CA . LYS A 1 112 ? -7.077 4.162 38.616 1.00 91.00 112 LYS A CA 1
ATOM 872 C C . LYS A 1 112 ? -6.294 2.923 39.051 1.00 91.00 112 LYS A C 1
ATOM 874 O O . LYS A 1 112 ? -6.267 2.578 40.235 1.00 91.00 112 LYS A O 1
ATOM 879 N N . GLY A 1 113 ? -5.625 2.298 38.090 1.00 91.81 113 GLY A N 1
ATOM 880 C CA . GLY A 1 113 ? -4.730 1.176 38.345 1.00 91.81 113 GLY A CA 1
ATOM 881 C C . GLY A 1 113 ? -5.166 -0.118 37.674 1.00 91.81 113 GLY A C 1
ATOM 882 O O . GLY A 1 113 ? -6.352 -0.415 37.520 1.00 91.81 113 GLY A O 1
ATOM 883 N N . LEU A 1 114 ? -4.172 -0.916 37.299 1.00 94.31 114 LEU A N 1
ATOM 884 C CA . LEU A 1 114 ? -4.349 -2.183 36.605 1.00 94.31 114 LEU A CA 1
ATOM 885 C C . LEU A 1 114 ? -3.974 -3.343 37.530 1.00 94.31 114 LEU A C 1
ATOM 887 O O . LEU A 1 114 ? -2.792 -3.593 37.781 1.00 94.31 114 LEU A O 1
ATOM 891 N N . ASN A 1 115 ? -4.984 -4.058 38.026 1.00 95.31 115 ASN A N 1
ATOM 892 C CA . ASN A 1 115 ? -4.836 -5.260 38.845 1.00 95.31 115 ASN A CA 1
ATOM 893 C C . ASN A 1 115 ? -6.042 -6.212 38.676 1.00 95.31 115 ASN A C 1
ATOM 895 O O . ASN A 1 115 ? -7.016 -5.894 37.993 1.00 95.31 115 ASN A O 1
ATOM 899 N N . ASP A 1 116 ? -5.980 -7.387 39.312 1.00 95.25 116 ASP A N 1
ATOM 900 C CA . ASP A 1 116 ? -7.045 -8.408 39.276 1.00 95.25 116 ASP A CA 1
ATOM 901 C C . ASP A 1 116 ? -8.395 -7.859 39.786 1.00 95.25 116 ASP A C 1
ATOM 903 O O . ASP A 1 116 ? -9.446 -8.149 39.215 1.00 95.25 116 ASP A O 1
ATOM 907 N N . GLY A 1 117 ? -8.358 -6.993 40.806 1.00 96.00 117 GLY A N 1
ATOM 908 C CA . GLY A 1 117 ? -9.528 -6.305 41.351 1.00 96.00 117 GLY A CA 1
ATOM 909 C C . GLY A 1 117 ? -10.183 -5.360 40.343 1.00 96.00 117 GLY A C 1
ATOM 910 O O . GLY A 1 117 ? -11.402 -5.408 40.186 1.00 96.00 117 GLY A O 1
ATOM 911 N N . THR A 1 118 ? -9.395 -4.575 39.601 1.00 94.69 118 THR A N 1
ATOM 912 C CA . THR A 1 118 ? -9.887 -3.717 38.507 1.00 94.69 118 THR A CA 1
ATOM 913 C C . THR A 1 118 ? -10.642 -4.543 37.464 1.00 94.69 118 THR A C 1
ATOM 915 O O . THR A 1 118 ? -11.754 -4.191 37.082 1.00 94.69 118 THR A O 1
ATOM 918 N N . ILE A 1 119 ? -10.092 -5.686 37.043 1.00 96.31 119 ILE A N 1
ATOM 919 C CA . ILE A 1 119 ? -10.707 -6.543 36.015 1.00 96.31 119 ILE A CA 1
ATOM 920 C C . ILE A 1 119 ? -12.026 -7.145 36.497 1.00 96.31 119 ILE A C 1
ATOM 922 O O . ILE A 1 119 ? -13.019 -7.135 35.766 1.00 96.31 119 ILE A O 1
ATOM 926 N N . ARG A 1 120 ? -12.057 -7.649 37.736 1.00 96.69 120 ARG A N 1
ATOM 927 C CA . ARG A 1 120 ? -13.291 -8.162 38.346 1.00 96.69 120 ARG A CA 1
ATOM 928 C C . ARG A 1 120 ? -14.344 -7.074 38.480 1.00 96.69 120 ARG A C 1
ATOM 930 O O . ARG A 1 120 ? -15.513 -7.348 38.233 1.00 96.69 120 ARG A O 1
ATOM 937 N N . LEU A 1 121 ? -13.936 -5.857 38.836 1.00 94.50 121 LEU A N 1
ATOM 938 C CA . LEU A 1 121 ? -14.837 -4.717 38.964 1.00 94.50 121 LEU A CA 1
ATOM 939 C C . LEU A 1 121 ? -15.458 -4.332 37.616 1.00 94.50 121 LEU A C 1
ATOM 941 O O . LEU A 1 121 ? -16.669 -4.136 37.561 1.00 94.50 121 LEU A O 1
ATOM 945 N N . ILE A 1 122 ? -14.661 -4.287 36.540 1.00 93.25 122 ILE A N 1
ATOM 946 C CA . ILE A 1 122 ? -15.155 -4.052 35.171 1.00 93.25 122 ILE A CA 1
ATOM 947 C C . ILE A 1 122 ? -16.187 -5.121 34.797 1.00 93.25 122 ILE A C 1
ATOM 949 O O . ILE A 1 122 ? -17.308 -4.800 34.410 1.00 93.25 122 ILE A O 1
ATOM 953 N N . SER A 1 123 ? -15.835 -6.398 34.966 1.00 94.69 123 SER A N 1
ATOM 954 C CA . SER A 1 123 ? -16.707 -7.516 34.592 1.00 94.69 123 SER A CA 1
ATOM 955 C C . SER A 1 123 ? -18.017 -7.532 35.394 1.00 94.69 123 SER A C 1
ATOM 957 O O . SER A 1 123 ? -19.097 -7.709 34.825 1.00 94.69 123 SER A O 1
ATOM 959 N N . ALA A 1 124 ? -17.944 -7.247 36.700 1.00 93.75 124 ALA A N 1
ATOM 960 C CA . ALA A 1 124 ? -19.106 -7.145 37.579 1.00 93.75 124 ALA A CA 1
ATOM 961 C C . ALA A 1 124 ? -20.012 -5.959 37.219 1.00 93.75 124 ALA A C 1
ATOM 963 O O . ALA A 1 124 ? -21.224 -6.137 37.118 1.00 93.75 124 ALA A O 1
ATOM 964 N N . LYS A 1 125 ? -19.446 -4.766 36.974 1.00 90.50 125 LYS A N 1
ATOM 965 C CA . LYS A 1 125 ? -20.212 -3.579 36.549 1.00 90.50 125 LYS A CA 1
ATOM 966 C C . LYS A 1 125 ? -20.977 -3.822 35.252 1.00 90.50 125 LYS A C 1
ATOM 968 O O . LYS A 1 125 ? -22.114 -3.384 35.118 1.00 90.50 125 LYS A O 1
ATOM 973 N N . LYS A 1 126 ? -20.373 -4.559 34.321 1.00 88.62 126 LYS A N 1
ATOM 974 C CA . LYS A 1 126 ? -20.972 -4.876 33.023 1.00 88.62 126 LYS A CA 1
ATOM 975 C C . LYS A 1 126 ? -21.966 -6.042 33.057 1.00 88.62 126 LYS A C 1
ATOM 977 O O . LYS A 1 126 ? -22.637 -6.280 32.049 1.00 88.62 126 LYS A O 1
ATOM 982 N N . GLY A 1 127 ? -22.078 -6.755 34.181 1.00 91.56 127 GLY A N 1
ATOM 983 C CA . GLY A 1 127 ? -22.933 -7.937 34.302 1.00 91.56 127 GLY A CA 1
ATOM 984 C C . GLY A 1 127 ? -22.524 -9.049 33.334 1.00 91.56 127 GLY A C 1
ATOM 985 O O . GLY A 1 127 ? -23.377 -9.642 32.677 1.00 91.56 127 GLY A O 1
ATOM 986 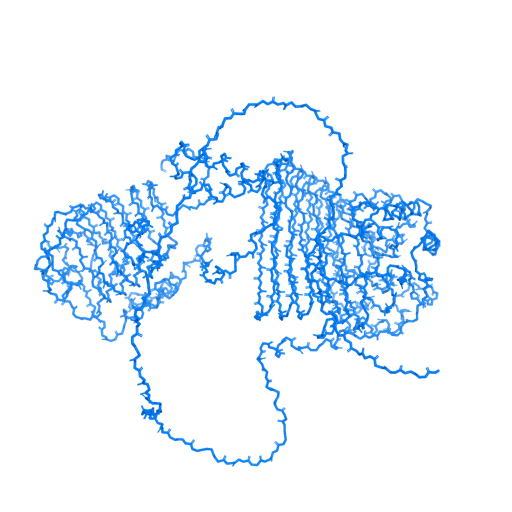N N . GLU A 1 128 ? -21.219 -9.272 33.175 1.00 94.38 128 GLU A N 1
ATOM 987 C CA . GLU A 1 128 ? -20.694 -10.259 32.234 1.00 94.38 128 GLU A CA 1
ATOM 988 C C . GLU A 1 128 ? -20.832 -11.703 32.757 1.00 94.38 128 GLU A C 1
ATOM 990 O O . GLU A 1 128 ? -20.722 -11.951 33.960 1.00 94.38 128 GLU A O 1
ATOM 995 N N . PRO A 1 129 ? -21.023 -12.690 31.863 1.00 95.62 129 PRO A N 1
ATOM 996 C CA . PRO A 1 129 ? -21.007 -14.100 32.231 1.00 95.62 129 PRO A CA 1
ATOM 997 C C . PRO A 1 129 ? -19.601 -14.556 32.658 1.00 95.62 129 PRO A C 1
ATOM 999 O O . PRO A 1 129 ? -18.586 -14.054 32.174 1.00 95.62 129 PRO A O 1
ATOM 1002 N N . GLU A 1 130 ? -19.530 -15.593 33.498 1.00 95.88 130 GLU A N 1
ATOM 1003 C CA . GLU A 1 130 ? -18.271 -16.085 34.090 1.00 95.88 130 GLU A CA 1
ATOM 1004 C C . GLU A 1 130 ? -17.186 -16.413 33.048 1.00 95.88 130 GLU A C 1
ATOM 1006 O O . GLU A 1 130 ? -16.001 -16.157 33.261 1.00 95.88 130 GLU A O 1
ATOM 1011 N N . TRP A 1 131 ? -17.565 -16.941 31.879 1.00 96.19 131 TRP A N 1
ATOM 1012 C CA . TRP A 1 131 ? -16.595 -17.268 30.828 1.00 96.19 131 TRP A CA 1
ATOM 1013 C C . TRP A 1 131 ? -15.839 -16.028 30.320 1.00 96.19 131 TRP A C 1
ATOM 1015 O O . TRP A 1 131 ? -14.660 -16.141 29.965 1.00 96.19 131 TRP A O 1
ATOM 1025 N N . MET A 1 132 ? -16.494 -14.863 30.321 1.00 96.81 132 MET A N 1
ATOM 1026 C CA . MET A 1 132 ? -15.930 -13.588 29.886 1.00 96.81 132 MET A CA 1
ATOM 1027 C C . MET A 1 132 ? -14.979 -13.028 30.949 1.00 96.81 132 MET A C 1
ATOM 1029 O O . MET A 1 132 ? -13.864 -12.620 30.619 1.00 96.81 132 MET A O 1
ATOM 1033 N N . LEU A 1 133 ? -15.336 -13.127 32.236 1.00 96.75 133 LEU A N 1
ATOM 1034 C CA . LEU A 1 133 ? -14.411 -12.817 33.330 1.00 96.75 133 LEU A CA 1
ATOM 1035 C C . LEU A 1 133 ? -13.139 -13.671 33.226 1.00 96.75 133 LEU A C 1
ATOM 1037 O O . LEU A 1 133 ? -12.022 -13.157 33.291 1.00 96.75 133 LEU A O 1
ATOM 1041 N N . GLN A 1 134 ? -13.288 -14.976 32.992 1.00 97.00 134 GLN A N 1
ATOM 1042 C CA . GLN A 1 134 ? -12.141 -15.867 32.827 1.00 97.00 134 GLN A CA 1
ATOM 1043 C C . GLN A 1 134 ? -11.307 -15.527 31.584 1.00 97.00 134 GLN A C 1
ATOM 1045 O O . GLN A 1 134 ? -10.081 -15.649 31.630 1.00 97.00 134 GLN A O 1
ATOM 1050 N N . PHE A 1 135 ? -11.926 -15.079 30.486 1.00 96.75 135 PHE A N 1
ATOM 1051 C CA . PHE A 1 135 ? -11.209 -14.557 29.318 1.00 96.75 135 PHE A CA 1
ATOM 1052 C C . PHE A 1 135 ? -10.330 -13.356 29.695 1.00 96.75 135 PHE A C 1
ATOM 1054 O O . PHE A 1 135 ? -9.126 -13.382 29.426 1.00 96.75 135 PHE A O 1
ATOM 1061 N N . ARG A 1 136 ? -10.891 -12.365 30.401 1.00 97.31 136 ARG A N 1
ATOM 1062 C CA . ARG A 1 136 ? -10.164 -11.164 30.847 1.00 97.31 136 ARG A CA 1
ATOM 1063 C C . ARG A 1 136 ? -9.020 -11.493 31.802 1.00 97.31 136 ARG A C 1
ATOM 1065 O O . ARG A 1 136 ? -7.904 -11.008 31.634 1.00 97.31 136 ARG A O 1
ATOM 1072 N N . LEU A 1 137 ? -9.261 -12.366 32.781 1.00 97.50 137 LEU A N 1
ATOM 1073 C CA . LEU A 1 137 ? -8.240 -12.780 33.748 1.00 97.50 137 LEU A CA 1
ATOM 1074 C C . LEU A 1 137 ? -7.089 -13.543 33.080 1.00 97.50 137 LEU A C 1
ATOM 1076 O O . LEU A 1 137 ? -5.926 -13.341 33.432 1.00 97.50 137 LEU A O 1
ATOM 1080 N N . ARG A 1 138 ? -7.380 -14.404 32.093 1.00 96.12 138 ARG A N 1
ATOM 1081 C CA . ARG A 1 138 ? -6.334 -15.063 31.292 1.00 96.12 138 ARG A CA 1
ATOM 1082 C C . ARG A 1 138 ? -5.526 -14.048 30.486 1.00 96.12 138 ARG A C 1
ATOM 1084 O O . ARG A 1 138 ? -4.299 -14.150 30.472 1.00 96.12 138 ARG A O 1
ATOM 1091 N N . ALA A 1 139 ? -6.194 -13.077 29.862 1.00 97.19 139 ALA A N 1
ATOM 1092 C CA . ALA A 1 139 ? -5.540 -11.995 29.134 1.00 97.19 139 ALA A CA 1
ATOM 1093 C C . ALA A 1 139 ? -4.585 -11.204 30.036 1.00 97.19 139 ALA A C 1
ATOM 1095 O O . ALA A 1 139 ? -3.425 -11.011 29.685 1.00 97.19 139 ALA A O 1
ATOM 1096 N N . PHE A 1 140 ? -5.030 -10.844 31.241 1.00 97.44 140 PHE A N 1
ATOM 1097 C CA . PHE A 1 140 ? -4.218 -10.098 32.197 1.00 97.44 140 PHE A CA 1
ATOM 1098 C C . PHE A 1 140 ? -2.995 -10.870 32.689 1.00 97.44 140 PHE A C 1
ATOM 1100 O O . PHE A 1 140 ? -1.889 -10.337 32.680 1.00 97.44 140 PHE A O 1
ATOM 1107 N N . ARG A 1 141 ? -3.151 -12.149 33.049 1.00 96.06 141 ARG A N 1
ATOM 1108 C CA . ARG A 1 141 ? -2.005 -12.994 33.431 1.00 96.06 141 ARG A CA 1
ATOM 1109 C C . ARG A 1 141 ? -0.988 -13.102 32.298 1.00 96.06 141 ARG A C 1
ATOM 1111 O O . ARG A 1 141 ? 0.216 -13.077 32.538 1.00 96.06 141 ARG A O 1
ATOM 1118 N N . ARG A 1 142 ? -1.466 -13.211 31.053 1.00 95.31 142 ARG A N 1
ATOM 1119 C CA . ARG A 1 142 ? -0.594 -13.234 29.877 1.00 95.31 142 ARG A CA 1
ATOM 1120 C C . ARG A 1 142 ? 0.120 -11.895 29.705 1.00 95.31 142 ARG A C 1
ATOM 1122 O O . ARG A 1 142 ? 1.340 -11.901 29.557 1.00 95.31 142 ARG A O 1
ATOM 1129 N N . PHE A 1 143 ? -0.607 -10.788 29.806 1.00 96.50 143 PHE A N 1
ATOM 1130 C CA . PHE A 1 143 ? -0.074 -9.429 29.760 1.00 96.50 143 PHE A CA 1
ATOM 1131 C C . PHE A 1 143 ? 1.046 -9.204 30.789 1.00 96.50 143 PHE A C 1
ATOM 1133 O O . PHE A 1 143 ? 2.114 -8.729 30.422 1.00 96.50 143 PHE A O 1
ATOM 1140 N N . GLN A 1 144 ? 0.871 -9.646 32.040 1.00 95.12 144 GLN A N 1
ATOM 1141 C CA . GLN A 1 144 ? 1.889 -9.522 33.098 1.00 95.12 144 GLN A CA 1
ATOM 1142 C C . GLN A 1 144 ? 3.224 -10.214 32.767 1.00 95.12 144 GLN A C 1
ATOM 1144 O O . GLN A 1 144 ? 4.263 -9.833 33.298 1.00 95.12 144 GLN A O 1
ATOM 1149 N N . SER A 1 145 ? 3.206 -11.236 31.905 1.00 94.31 145 SER A N 1
ATOM 1150 C CA . SER A 1 145 ? 4.418 -11.935 31.454 1.00 94.31 145 SER A CA 1
ATOM 1151 C C . SER A 1 145 ? 5.090 -11.290 30.235 1.00 94.31 145 SER A C 1
ATOM 1153 O O . SER A 1 145 ? 6.191 -11.692 29.858 1.00 94.31 145 SER A O 1
ATOM 1155 N N . MET A 1 146 ? 4.430 -10.325 29.590 1.00 94.69 146 MET A N 1
ATOM 1156 C CA . MET A 1 146 ? 4.907 -9.680 28.371 1.00 94.69 146 MET A CA 1
ATOM 1157 C C . MET A 1 146 ? 5.739 -8.437 28.685 1.00 94.69 146 MET A C 1
ATOM 1159 O O . MET A 1 146 ? 5.597 -7.802 29.726 1.00 94.69 146 MET A O 1
ATOM 1163 N N . ARG A 1 147 ? 6.605 -8.073 27.741 1.00 92.69 147 ARG A N 1
ATOM 1164 C CA . ARG A 1 147 ? 7.325 -6.798 27.746 1.00 92.69 147 ARG A CA 1
ATOM 1165 C C . ARG A 1 147 ? 6.795 -5.929 26.620 1.00 92.69 147 ARG A C 1
ATOM 1167 O O . ARG A 1 147 ? 6.448 -6.451 25.559 1.00 92.69 147 ARG A O 1
ATOM 1174 N N . GLU A 1 148 ? 6.758 -4.626 26.857 1.00 90.81 148 GLU A N 1
ATOM 1175 C CA . GLU A 1 148 ? 6.392 -3.666 25.825 1.00 90.81 148 GLU A CA 1
ATOM 1176 C C . GLU A 1 148 ? 7.409 -3.731 24.670 1.00 90.81 148 GLU A C 1
ATOM 1178 O O . GLU A 1 148 ? 8.620 -3.709 24.920 1.00 90.81 148 GLU A O 1
ATOM 1183 N N . PRO A 1 149 ? 6.953 -3.870 23.415 1.00 88.56 149 PRO A N 1
ATOM 1184 C CA . PRO A 1 149 ? 7.843 -3.939 22.262 1.00 88.56 149 PRO A CA 1
ATOM 1185 C C . PRO A 1 149 ? 8.621 -2.629 22.058 1.00 88.56 149 PRO A C 1
ATOM 1187 O O . PRO A 1 149 ? 8.047 -1.553 22.135 1.00 88.56 149 PRO A O 1
ATOM 1190 N N . GLN A 1 150 ? 9.918 -2.735 21.746 1.00 87.06 150 GLN A N 1
ATOM 1191 C CA . GLN A 1 150 ? 10.842 -1.596 21.557 1.00 87.06 150 GLN A CA 1
ATOM 1192 C C . GLN A 1 150 ? 11.432 -1.535 20.134 1.00 87.06 150 GLN A C 1
ATOM 1194 O O . GLN A 1 150 ? 12.492 -0.962 19.915 1.00 87.06 150 GLN A O 1
ATOM 1199 N N . TRP A 1 151 ? 10.803 -2.217 19.175 1.00 86.88 151 TRP A N 1
ATOM 1200 C CA . TRP A 1 151 ? 11.341 -2.376 17.818 1.00 86.88 151 TRP A CA 1
ATOM 1201 C C . TRP A 1 151 ? 10.820 -1.342 16.814 1.00 86.88 151 TRP A C 1
ATOM 1203 O O . TRP A 1 151 ? 11.357 -1.273 15.712 1.00 86.88 151 TRP A O 1
ATOM 1213 N N . SER A 1 152 ? 9.754 -0.603 17.142 1.00 88.56 152 SER A N 1
ATOM 1214 C CA . SER A 1 152 ? 9.205 0.434 16.258 1.00 88.56 152 SER A CA 1
ATOM 1215 C C . SER A 1 152 ? 10.075 1.688 16.295 1.00 88.56 152 SER A C 1
ATOM 1217 O O . SER A 1 152 ? 10.712 1.972 17.305 1.00 88.56 152 SER A O 1
ATOM 1219 N N . ASP A 1 153 ? 10.054 2.456 15.206 1.00 83.94 153 ASP A N 1
ATOM 1220 C CA . ASP A 1 153 ? 10.753 3.743 15.110 1.00 83.94 153 ASP A CA 1
ATOM 1221 C C . ASP A 1 153 ? 10.071 4.850 15.944 1.00 83.94 153 ASP A C 1
ATOM 1223 O O . ASP A 1 153 ? 10.622 5.940 16.108 1.00 83.94 153 ASP A O 1
ATOM 1227 N N . ASN A 1 154 ? 8.870 4.578 16.467 1.00 89.81 154 ASN A N 1
ATOM 1228 C CA . ASN A 1 154 ? 8.116 5.496 17.313 1.00 89.81 154 ASN A CA 1
ATOM 1229 C C . ASN A 1 154 ? 8.835 5.742 18.651 1.00 89.81 154 ASN A C 1
ATOM 1231 O O . ASN A 1 154 ? 9.093 4.813 19.414 1.00 89.81 154 ASN A O 1
ATOM 1235 N N . CYS A 1 155 ? 9.071 7.012 18.979 1.00 88.62 155 CYS A N 1
ATOM 1236 C CA . CYS A 1 155 ? 9.646 7.450 20.249 1.00 88.62 155 CYS A CA 1
ATOM 1237 C C . CYS A 1 155 ? 8.585 8.131 21.128 1.00 88.62 155 CYS A C 1
ATOM 1239 O O . CYS A 1 155 ? 8.042 9.165 20.737 1.00 88.62 155 CYS A O 1
ATOM 1241 N N . TYR A 1 156 ? 8.338 7.602 22.330 1.00 89.88 156 TYR A N 1
ATOM 1242 C CA . TYR A 1 156 ? 7.477 8.211 23.355 1.00 89.88 156 TYR A CA 1
ATOM 1243 C C . TYR A 1 156 ? 7.976 7.941 24.778 1.00 89.88 156 TYR A C 1
ATOM 1245 O O . TYR A 1 156 ? 8.679 6.954 25.008 1.00 89.88 156 TYR A O 1
ATOM 1253 N N . PRO A 1 157 ? 7.615 8.796 25.756 1.00 88.81 157 PRO A N 1
ATOM 1254 C CA . PRO A 1 157 ? 7.854 8.508 27.164 1.00 88.81 157 PRO A CA 1
ATOM 1255 C C . PRO A 1 157 ? 7.103 7.240 27.609 1.00 88.81 157 PRO A C 1
ATOM 1257 O O . PRO A 1 157 ? 5.992 6.996 27.131 1.00 88.81 157 PRO A O 1
ATOM 1260 N N . PRO A 1 158 ? 7.654 6.458 28.558 1.00 89.00 158 PRO A N 1
ATOM 1261 C CA . PRO A 1 158 ? 6.978 5.284 29.100 1.00 89.00 158 PRO A CA 1
ATOM 1262 C C . PRO A 1 158 ? 5.573 5.609 29.613 1.00 89.00 158 PRO A C 1
ATOM 1264 O O . PRO A 1 158 ? 5.370 6.600 30.319 1.00 89.00 158 PRO A O 1
ATOM 1267 N N . ILE A 1 159 ? 4.608 4.752 29.285 1.00 90.31 159 ILE A N 1
ATOM 1268 C CA . ILE A 1 159 ? 3.214 4.931 29.695 1.00 90.31 159 ILE A CA 1
ATOM 1269 C C . ILE A 1 159 ? 3.029 4.355 31.102 1.00 90.31 159 ILE A C 1
ATOM 1271 O O . ILE A 1 159 ? 3.187 3.151 31.316 1.00 90.31 159 ILE A O 1
ATOM 1275 N N . ASP A 1 160 ? 2.640 5.195 32.064 1.00 90.44 160 ASP A N 1
ATOM 1276 C CA . ASP A 1 160 ? 2.258 4.729 33.399 1.00 90.44 160 ASP A CA 1
ATOM 1277 C C . ASP A 1 160 ? 0.849 4.121 33.380 1.00 90.44 160 ASP A C 1
ATOM 1279 O O . ASP A 1 160 ? -0.158 4.790 33.624 1.00 90.44 160 ASP A O 1
ATOM 1283 N N . LEU A 1 161 ? 0.788 2.814 33.126 1.00 91.44 161 LEU A N 1
ATOM 1284 C CA . LEU A 1 161 ? -0.452 2.040 33.102 1.00 91.44 161 LEU A CA 1
ATOM 1285 C C . LEU A 1 161 ? -1.200 2.017 34.444 1.00 91.44 161 LEU A C 1
ATOM 1287 O O . LEU A 1 161 ? -2.386 1.685 34.458 1.00 91.44 161 LEU A O 1
ATOM 1291 N N . GLN A 1 162 ? -0.553 2.341 35.568 1.00 93.56 162 GLN A N 1
ATOM 1292 C CA . GLN A 1 162 ? -1.225 2.412 36.868 1.00 93.56 162 GLN A CA 1
ATOM 1293 C C . GLN A 1 162 ? -1.935 3.755 37.083 1.00 93.56 162 GLN A C 1
ATOM 1295 O O . GLN A 1 162 ? -2.865 3.835 37.882 1.00 93.56 162 GLN A O 1
ATOM 1300 N N . SER A 1 163 ? -1.554 4.792 36.334 1.00 90.00 163 SER A N 1
ATOM 1301 C CA . SER A 1 163 ? -2.211 6.105 36.368 1.00 90.00 163 SER A CA 1
ATOM 1302 C C . SER A 1 163 ? -3.507 6.180 35.547 1.00 90.00 163 SER A C 1
ATOM 1304 O O . SER A 1 163 ? -4.251 7.155 35.664 1.00 90.00 163 SER A O 1
ATOM 1306 N N . ILE A 1 164 ? -3.792 5.156 34.737 1.00 89.38 164 ILE A N 1
ATOM 1307 C CA . ILE A 1 164 ? -4.930 5.118 33.813 1.00 89.38 164 ILE A CA 1
ATOM 1308 C C . ILE A 1 164 ? -6.206 4.675 34.538 1.00 89.38 164 ILE A C 1
ATOM 1310 O O . ILE A 1 164 ? -6.197 3.727 35.332 1.00 89.38 164 ILE A O 1
ATOM 1314 N N . CYS A 1 165 ? -7.322 5.339 34.227 1.00 88.62 165 CYS A N 1
ATOM 1315 C CA . CYS A 1 165 ? -8.656 4.822 34.506 1.00 88.62 165 CYS A CA 1
ATOM 1316 C C . CYS A 1 165 ? -9.131 3.943 33.335 1.00 88.62 165 CYS A C 1
ATOM 1318 O O . CYS A 1 165 ? -9.153 4.389 32.189 1.00 88.62 165 CYS A O 1
ATOM 1320 N N . TYR A 1 166 ? -9.494 2.690 33.625 1.00 88.38 166 TYR A N 1
ATOM 1321 C CA . TYR A 1 166 ? -9.843 1.683 32.610 1.00 88.38 166 TYR A CA 1
ATOM 1322 C C . TYR A 1 166 ? -11.346 1.562 32.331 1.00 88.38 166 TYR A C 1
ATOM 1324 O O . TYR A 1 166 ? -11.735 0.864 31.398 1.00 88.38 166 TYR A O 1
ATOM 1332 N N . TYR A 1 167 ? -12.192 2.215 33.130 1.00 85.88 167 TYR A N 1
ATOM 1333 C CA . TYR A 1 167 ? -13.641 2.212 32.948 1.00 85.88 167 TYR A CA 1
ATOM 1334 C C . TYR A 1 167 ? -14.229 3.538 33.413 1.00 85.88 167 TYR A C 1
ATOM 1336 O O . TYR A 1 167 ? -14.056 3.923 34.573 1.00 85.88 167 TYR A O 1
ATOM 1344 N N . SER A 1 168 ? -14.961 4.175 32.510 1.00 80.44 168 SER A N 1
ATOM 1345 C CA . SER A 1 168 ? -15.770 5.364 32.741 1.00 80.44 168 SER A CA 1
ATOM 1346 C C . SER A 1 168 ? -17.069 5.185 31.966 1.00 80.44 168 SER A C 1
ATOM 1348 O O . SER A 1 168 ? -17.060 4.659 30.855 1.00 80.44 168 SER A O 1
ATOM 1350 N N . GLU A 1 169 ? -18.192 5.548 32.571 1.00 74.69 169 GLU A N 1
ATOM 1351 C CA . GLU A 1 169 ? -19.505 5.515 31.930 1.00 74.69 169 GLU A CA 1
ATOM 1352 C C . GLU A 1 169 ? -20.189 6.874 32.118 1.00 74.69 169 GLU A C 1
ATOM 1354 O O . GLU A 1 169 ? -20.160 7.412 33.229 1.00 74.69 169 GLU A O 1
ATOM 1359 N N . PRO A 1 170 ? -20.821 7.460 31.090 1.00 69.50 170 PRO A N 1
ATOM 1360 C CA . PRO A 1 170 ? -21.627 8.660 31.276 1.00 69.50 170 PRO A CA 1
ATOM 1361 C C . PRO A 1 170 ? -22.753 8.400 32.288 1.00 69.50 170 PRO A C 1
ATOM 1363 O O . PRO A 1 170 ? -23.377 7.336 32.274 1.00 69.50 170 PRO A O 1
ATOM 1366 N N . LYS A 1 171 ? -23.072 9.376 33.145 1.00 63.59 171 LYS A N 1
ATOM 1367 C CA . LYS A 1 171 ? -24.269 9.323 33.997 1.00 63.59 171 LYS A CA 1
ATOM 1368 C C . LYS A 1 171 ? -25.516 9.449 33.128 1.00 63.59 171 LYS A C 1
ATOM 1370 O O . LYS A 1 171 ? -26.055 10.536 32.932 1.00 63.59 171 LYS A O 1
ATOM 1375 N N . LEU A 1 172 ? -25.999 8.325 32.621 1.00 54.16 172 LEU A N 1
ATOM 1376 C CA . LEU A 1 172 ? -27.280 8.271 31.933 1.00 54.16 172 LEU A CA 1
ATOM 1377 C C . LEU A 1 172 ? -28.414 8.357 32.963 1.00 54.16 172 LEU A C 1
ATOM 1379 O O . LEU A 1 172 ? -28.438 7.625 33.957 1.00 54.16 172 LEU A O 1
ATOM 1383 N N . LYS A 1 173 ? -29.383 9.248 32.716 1.00 43.25 173 LYS A N 1
ATOM 1384 C CA . LYS A 1 173 ? -30.703 9.162 33.361 1.00 43.25 173 LYS A CA 1
ATOM 1385 C C . LYS A 1 173 ? -31.347 7.807 32.982 1.00 43.25 173 LYS A C 1
ATOM 1387 O O . LYS A 1 173 ? -30.974 7.237 31.957 1.00 43.25 173 LYS A O 1
ATOM 1392 N N . PRO A 1 174 ? -32.250 7.238 33.803 1.00 38.88 174 PRO A N 1
ATOM 1393 C CA . PRO A 1 174 ? -32.698 5.850 33.654 1.00 38.88 174 PRO A CA 1
ATOM 1394 C C . PRO A 1 174 ? -33.254 5.554 32.253 1.00 38.88 174 PRO A C 1
ATOM 1396 O O . PRO A 1 174 ? -33.996 6.368 31.712 1.00 38.88 174 PRO A O 1
ATOM 1399 N N . LYS A 1 175 ? -32.900 4.380 31.703 1.00 41.84 175 LYS A N 1
ATOM 1400 C CA . LYS A 1 175 ? -33.268 3.892 30.360 1.00 41.84 175 LYS A CA 1
ATOM 1401 C C . LYS A 1 175 ? -34.748 4.106 30.032 1.00 41.84 175 LYS A C 1
ATOM 1403 O O . LYS A 1 175 ? -35.593 3.467 30.658 1.00 41.84 175 LYS A O 1
ATOM 1408 N N . LEU A 1 176 ? -35.033 4.866 28.978 1.00 39.53 176 LEU A N 1
ATOM 1409 C CA . LEU A 1 176 ? -36.344 4.930 28.333 1.00 39.53 176 LEU A CA 1
ATOM 1410 C C . LEU A 1 176 ? -36.159 5.018 26.801 1.00 39.53 176 LEU A C 1
ATOM 1412 O O . LEU A 1 176 ? -35.163 5.527 26.298 1.00 39.53 176 LEU A O 1
ATOM 1416 N N . GLY A 1 177 ? -37.030 4.322 26.068 1.00 40.09 177 GLY A N 1
ATOM 1417 C CA . GLY A 1 177 ? -36.723 3.674 24.785 1.00 40.09 177 GLY A CA 1
ATOM 1418 C C . GLY A 1 177 ? -36.848 4.502 23.500 1.00 40.09 177 GLY A C 1
ATOM 1419 O O . GLY A 1 177 ? -37.343 3.952 22.518 1.00 40.09 177 GLY A O 1
ATOM 1420 N N . SER A 1 178 ? -36.422 5.772 23.462 1.00 45.56 178 SER A N 1
ATOM 1421 C CA . SER A 1 178 ? -36.398 6.549 22.204 1.00 45.56 178 SER A CA 1
ATOM 1422 C C . SER A 1 178 ? -35.225 7.539 22.089 1.00 45.56 178 SER A C 1
ATOM 1424 O O . SER A 1 178 ? -34.682 7.993 23.093 1.00 45.56 178 SER A O 1
ATOM 1426 N N . LEU A 1 179 ? -34.839 7.873 20.846 1.00 43.44 179 LEU A N 1
ATOM 1427 C CA . LEU A 1 179 ? -33.787 8.853 20.510 1.00 43.44 179 LEU A CA 1
ATOM 1428 C C . LEU A 1 179 ? -34.140 10.290 20.959 1.00 43.44 179 LEU A C 1
ATOM 1430 O O . LEU A 1 179 ? -33.233 11.097 21.152 1.00 43.44 179 LEU A O 1
ATOM 1434 N N . ASP A 1 180 ? -35.428 10.593 21.174 1.00 41.69 180 ASP A N 1
ATOM 1435 C CA . ASP A 1 180 ? -35.940 11.923 21.557 1.00 41.69 180 ASP A CA 1
ATOM 1436 C C . ASP A 1 180 ? -35.595 12.323 23.008 1.00 41.69 180 ASP A C 1
ATOM 1438 O O . ASP A 1 180 ? -35.800 13.468 23.411 1.00 41.69 180 ASP A O 1
ATOM 1442 N N . GLU A 1 181 ? -35.064 11.390 23.802 1.00 51.31 181 GLU A N 1
ATOM 1443 C CA . GLU A 1 181 ? -34.762 11.573 25.230 1.00 51.31 181 GLU A CA 1
ATOM 1444 C C . GLU A 1 181 ? -33.254 11.651 25.534 1.00 51.31 181 GLU A C 1
ATOM 1446 O O . GLU A 1 181 ? -32.841 11.710 26.696 1.00 51.31 181 GLU A O 1
ATOM 1451 N N . ILE A 1 182 ? -32.418 11.670 24.491 1.00 54.50 182 ILE A N 1
ATOM 1452 C CA . ILE A 1 182 ? -30.970 11.876 24.601 1.00 54.50 182 ILE A CA 1
ATOM 1453 C C . ILE A 1 182 ? -30.681 13.279 25.161 1.00 54.50 182 ILE A C 1
ATOM 1455 O O . ILE A 1 182 ? -31.373 14.243 24.835 1.00 54.50 182 ILE A O 1
ATOM 1459 N N . ASP A 1 183 ? -29.643 13.408 26.003 1.00 57.69 183 ASP A N 1
ATOM 1460 C CA . ASP A 1 183 ? -29.216 14.703 26.552 1.00 57.69 183 ASP A CA 1
ATOM 1461 C C . ASP A 1 183 ? -29.050 15.736 25.412 1.00 57.69 183 ASP A C 1
ATOM 1463 O O . ASP A 1 183 ? -28.280 15.491 24.476 1.00 57.69 183 ASP A O 1
ATOM 1467 N N . PRO A 1 184 ? -29.735 16.895 25.465 1.00 59.97 184 PRO A N 1
ATOM 1468 C CA . PRO A 1 184 ? -29.634 17.936 24.445 1.00 59.97 184 PRO A CA 1
ATOM 1469 C C . PRO A 1 184 ? -28.194 18.364 24.138 1.00 59.97 184 PRO A C 1
ATOM 1471 O O . PRO A 1 184 ? -27.881 18.664 22.987 1.00 59.97 184 PRO A O 1
ATOM 1474 N N . LYS A 1 185 ? -27.294 18.337 25.133 1.00 58.75 185 LYS A N 1
ATOM 1475 C CA . LYS A 1 185 ? -25.864 18.634 24.939 1.00 58.75 185 LYS A CA 1
ATOM 1476 C C . LYS A 1 185 ? -25.159 17.583 24.079 1.00 58.75 185 LYS A C 1
ATOM 1478 O O . LYS A 1 185 ? -24.195 17.891 23.378 1.00 58.75 185 LYS A O 1
ATOM 1483 N N . LEU A 1 186 ? -25.615 16.335 24.144 1.00 59.12 186 LEU A N 1
ATOM 1484 C CA . LEU A 1 186 ? -25.091 15.209 23.375 1.00 59.12 186 LEU A CA 1
ATOM 1485 C C . LEU A 1 186 ? -25.537 15.336 21.915 1.00 59.12 186 LEU A C 1
ATOM 1487 O O . LEU A 1 186 ? -24.698 15.283 21.021 1.00 59.12 186 LEU A O 1
ATOM 1491 N N . LEU A 1 187 ? -26.815 15.648 21.678 1.00 62.94 187 LEU A N 1
ATOM 1492 C CA . LEU A 1 187 ? -27.341 15.975 20.346 1.00 62.94 187 LEU A CA 1
ATOM 1493 C C . LEU A 1 187 ? -26.614 17.177 19.719 1.00 62.94 187 LEU A C 1
ATOM 1495 O O . LEU A 1 187 ? -26.152 17.082 18.585 1.00 62.94 187 LEU A O 1
ATOM 1499 N N . GLU A 1 188 ? -26.419 18.265 20.472 1.00 64.00 188 GLU A N 1
ATOM 1500 C CA . GLU A 1 188 ? -25.645 19.435 20.027 1.00 64.00 188 GLU A CA 1
ATOM 1501 C C . GLU A 1 188 ? -24.197 19.063 19.670 1.00 64.00 188 GLU A C 1
ATOM 1503 O O . GLU A 1 188 ? -23.638 19.541 18.681 1.00 64.00 188 GLU A O 1
ATOM 1508 N N . THR A 1 189 ? -23.585 18.177 20.457 1.00 60.66 189 THR A N 1
ATOM 1509 C CA . THR A 1 189 ? -22.224 17.686 20.222 1.00 60.66 189 THR A CA 1
ATOM 1510 C C . THR A 1 189 ? -22.119 16.946 18.883 1.00 60.66 189 THR A C 1
ATOM 1512 O O . THR A 1 189 ? -21.168 17.186 18.138 1.00 60.66 189 THR A O 1
ATOM 1515 N N . PHE A 1 190 ? -23.083 16.086 18.544 1.00 60.72 190 PHE A N 1
ATOM 1516 C CA . PHE A 1 190 ? -23.101 15.363 17.265 1.00 60.72 190 PHE A CA 1
ATOM 1517 C C . PHE A 1 190 ? -23.490 16.256 16.078 1.00 60.72 190 PHE A C 1
ATOM 1519 O O . PHE A 1 190 ? -22.851 16.165 15.028 1.00 60.72 190 PHE A O 1
ATOM 1526 N N . ASP A 1 191 ? -24.424 17.195 16.257 1.00 65.44 191 ASP A N 1
ATOM 1527 C CA . ASP A 1 191 ? -24.765 18.201 15.240 1.00 65.44 191 ASP A CA 1
ATOM 1528 C C . ASP A 1 191 ? -23.547 19.072 14.883 1.00 65.44 191 ASP A C 1
ATOM 1530 O O . ASP A 1 191 ? -23.269 19.307 13.706 1.00 65.44 191 ASP A O 1
ATOM 1534 N N . ARG A 1 192 ? -22.758 19.495 15.882 1.00 60.97 192 ARG A N 1
ATOM 1535 C CA . ARG A 1 192 ? -21.494 20.227 15.668 1.00 60.97 192 ARG A CA 1
ATOM 1536 C C . ARG A 1 192 ? -20.431 19.395 14.957 1.00 60.97 192 ARG A C 1
ATOM 1538 O O . ARG A 1 192 ? -19.610 19.957 14.239 1.00 60.97 192 ARG A O 1
ATOM 1545 N N . LEU A 1 193 ? -20.440 18.077 15.152 1.00 56.31 193 LEU A N 1
ATOM 1546 C CA . LEU A 1 193 ? -19.580 17.146 14.421 1.00 56.31 193 LEU A CA 1
ATOM 1547 C C . LEU A 1 193 ? -20.085 16.867 12.991 1.00 56.31 193 LEU A C 1
ATOM 1549 O O . LEU A 1 193 ? -19.399 16.193 12.226 1.00 56.31 193 LEU A O 1
ATOM 1553 N N . GLY A 1 194 ? -21.260 17.386 12.616 1.00 55.53 194 GLY A N 1
ATOM 1554 C CA . GLY A 1 194 ? -21.889 17.141 11.319 1.00 55.53 194 GLY A CA 1
ATOM 1555 C C . GLY A 1 194 ? -22.548 15.763 11.198 1.00 55.53 194 GLY A C 1
ATOM 1556 O O . GLY A 1 194 ? -22.762 15.298 10.080 1.00 55.53 194 GLY A O 1
ATOM 1557 N N . ILE A 1 195 ? -22.857 15.104 12.321 1.00 56.47 195 ILE A N 1
ATOM 1558 C CA . ILE A 1 195 ? -23.438 13.756 12.378 1.00 56.47 195 ILE A CA 1
ATOM 1559 C C . ILE A 1 195 ? -24.910 13.874 12.786 1.00 56.47 195 ILE A C 1
ATOM 1561 O O . ILE A 1 195 ? -25.196 14.102 13.962 1.00 56.47 195 ILE A O 1
ATOM 1565 N N . PRO A 1 196 ? -25.865 13.727 11.850 1.00 52.34 196 PRO A N 1
ATOM 1566 C CA . PRO A 1 196 ? -27.278 13.829 12.183 1.00 52.34 196 PRO A CA 1
ATOM 1567 C C . PRO A 1 196 ? -27.735 12.589 12.966 1.00 52.34 196 PRO A C 1
ATOM 1569 O O . PRO A 1 196 ? -27.778 11.490 12.418 1.00 52.34 196 PRO A O 1
ATOM 1572 N N . LEU A 1 197 ? -28.107 12.764 14.239 1.00 52.81 197 LEU A N 1
ATOM 1573 C CA . LEU A 1 197 ? -28.720 11.706 15.063 1.00 52.81 197 LEU A CA 1
ATOM 1574 C C . LEU A 1 197 ? -30.254 11.642 14.936 1.00 52.81 197 LEU A C 1
ATOM 1576 O O . LEU A 1 197 ? -30.855 10.620 15.257 1.00 52.81 197 LEU A O 1
ATOM 1580 N N . ASN A 1 198 ? -30.889 12.710 14.438 1.00 51.34 198 ASN A N 1
ATOM 1581 C CA . ASN A 1 198 ? -32.338 12.764 14.231 1.00 51.34 198 ASN A CA 1
ATOM 1582 C C . ASN A 1 198 ? -32.723 12.204 12.853 1.00 51.34 198 ASN A C 1
ATOM 1584 O O . ASN A 1 198 ? -32.269 12.711 11.824 1.00 51.34 198 ASN A O 1
ATOM 1588 N N . GLU A 1 199 ? -33.657 11.245 12.821 1.00 45.31 199 GLU A N 1
ATOM 1589 C CA . GLU A 1 199 ? -34.154 10.583 11.596 1.00 45.31 199 GLU A CA 1
ATOM 1590 C C . GLU A 1 199 ? -34.700 11.553 10.524 1.00 45.31 199 GLU A C 1
ATOM 1592 O O . GLU A 1 199 ? -34.776 11.212 9.340 1.00 45.31 199 GLU A O 1
ATOM 1597 N N . GLN A 1 200 ? -35.069 12.781 10.909 1.00 37.91 200 GLN A N 1
ATOM 1598 C CA . GLN A 1 200 ? -35.621 13.794 10.002 1.00 37.91 200 GLN A CA 1
ATOM 1599 C C . GLN A 1 200 ? -34.580 14.460 9.087 1.00 37.91 200 GLN A C 1
ATOM 1601 O O . GLN A 1 200 ? -34.944 14.921 8.003 1.00 37.91 200 GLN A O 1
ATOM 1606 N N . LYS A 1 201 ? -33.291 14.499 9.456 1.00 43.22 201 LYS A N 1
ATOM 1607 C CA . LYS A 1 201 ? -32.226 15.093 8.622 1.00 43.22 201 LYS A CA 1
ATOM 1608 C C . LYS A 1 201 ? -31.437 13.989 7.920 1.00 43.22 201 LYS A C 1
ATOM 1610 O O . LYS A 1 201 ? -30.295 13.694 8.250 1.00 43.22 201 LYS A O 1
ATOM 1615 N N . ARG A 1 202 ? -32.095 13.358 6.945 1.00 43.31 202 ARG A N 1
ATOM 1616 C CA . ARG A 1 202 ? -31.573 12.235 6.155 1.00 43.31 202 ARG A CA 1
ATOM 1617 C C . ARG A 1 202 ? -30.304 12.597 5.377 1.00 43.31 202 ARG A C 1
ATOM 1619 O O . ARG A 1 202 ? -30.379 13.110 4.263 1.00 43.31 202 ARG A O 1
ATOM 1626 N N . LEU A 1 203 ? -29.160 12.176 5.899 1.00 41.31 203 LEU A N 1
ATOM 1627 C CA . LEU A 1 203 ? -28.154 11.524 5.068 1.00 41.31 203 LEU A CA 1
ATOM 1628 C C . LEU A 1 203 ? -28.550 10.036 4.997 1.00 41.31 203 LEU A C 1
ATOM 1630 O O . LEU A 1 203 ? -28.409 9.304 5.964 1.00 41.31 203 LEU A O 1
ATOM 1634 N N . THR A 1 204 ? -29.185 9.656 3.881 1.00 47.09 204 THR A N 1
ATOM 1635 C CA . THR A 1 204 ? -29.105 8.341 3.200 1.00 47.09 204 THR A CA 1
ATOM 1636 C C . THR A 1 204 ? -28.836 7.081 4.049 1.00 47.09 204 THR A C 1
ATOM 1638 O O . THR A 1 204 ? -27.722 6.941 4.511 1.00 47.09 204 THR A O 1
ATOM 1641 N N . ASN A 1 205 ? -29.779 6.122 4.136 1.00 57.75 205 ASN A N 1
ATOM 1642 C CA . ASN A 1 205 ? -29.585 4.678 4.440 1.00 57.75 205 ASN A CA 1
ATOM 1643 C C . ASN A 1 205 ? -28.271 4.257 5.163 1.00 57.75 205 ASN A C 1
ATOM 1645 O O . ASN A 1 205 ? -27.526 3.437 4.625 1.00 57.75 205 ASN A O 1
ATOM 1649 N N . VAL A 1 206 ? -27.982 4.770 6.365 1.00 52.56 206 VAL A N 1
ATOM 1650 C CA . VAL A 1 206 ? -26.834 4.337 7.188 1.00 52.56 206 VAL A CA 1
ATOM 1651 C C . VAL A 1 206 ? -27.290 4.130 8.633 1.00 52.56 206 VAL A C 1
ATOM 1653 O O . VAL A 1 206 ? -27.889 5.026 9.225 1.00 52.56 206 VAL A O 1
ATOM 1656 N N . ALA A 1 207 ? -26.998 2.962 9.209 1.00 54.84 207 ALA A N 1
ATOM 1657 C CA . ALA A 1 207 ? -27.201 2.692 10.632 1.00 54.84 207 ALA A CA 1
ATOM 1658 C C . ALA A 1 207 ? -26.015 3.233 11.434 1.00 54.84 207 ALA A C 1
ATOM 1660 O O . ALA A 1 207 ? -24.875 2.894 11.128 1.00 54.84 207 ALA A O 1
ATOM 1661 N N . VAL A 1 208 ? -26.265 4.060 12.450 1.00 58.84 208 VAL A N 1
ATOM 1662 C CA . VAL A 1 208 ? -25.222 4.738 13.232 1.00 58.84 208 VAL A CA 1
ATOM 1663 C C . VAL A 1 208 ? -25.272 4.283 14.688 1.00 58.84 208 VAL A C 1
ATOM 1665 O O . VAL A 1 208 ? -26.334 4.345 15.306 1.00 58.84 208 VAL A O 1
ATOM 1668 N N . ASP A 1 209 ? -24.131 3.862 15.237 1.00 62.81 209 ASP A N 1
ATOM 1669 C CA . ASP A 1 209 ? -23.921 3.680 16.681 1.00 62.81 209 ASP A CA 1
ATOM 1670 C C . ASP A 1 209 ? -23.003 4.785 17.219 1.00 62.81 209 ASP A C 1
ATOM 1672 O O . ASP A 1 209 ? -21.882 4.985 16.737 1.00 62.81 209 ASP A O 1
ATOM 1676 N N . ALA A 1 210 ? -23.506 5.543 18.190 1.00 59.72 210 ALA A N 1
ATOM 1677 C CA . ALA A 1 210 ? -22.828 6.688 18.784 1.00 59.72 210 ALA A CA 1
ATOM 1678 C C . ALA A 1 210 ? -22.165 6.290 20.111 1.00 59.72 210 ALA A C 1
ATOM 1680 O O . ALA A 1 210 ? -22.854 5.907 21.060 1.00 59.72 210 ALA A O 1
ATOM 1681 N N . ILE A 1 211 ? -20.834 6.406 20.186 1.00 61.50 211 ILE A N 1
ATOM 1682 C CA . ILE A 1 211 ? -20.022 5.937 21.318 1.00 61.50 211 ILE A CA 1
ATOM 1683 C C . ILE A 1 211 ? -19.258 7.113 21.945 1.00 61.50 211 ILE A C 1
ATOM 1685 O O . ILE A 1 211 ? -18.527 7.830 21.257 1.00 61.50 211 ILE A O 1
ATOM 1689 N N . ILE A 1 212 ? -19.398 7.294 23.265 1.00 59.50 212 ILE A N 1
ATOM 1690 C CA . ILE A 1 212 ? -18.670 8.303 24.060 1.00 59.50 212 ILE A CA 1
ATOM 1691 C C . ILE A 1 212 ? -17.992 7.623 25.252 1.00 59.50 212 ILE A C 1
ATOM 1693 O O . ILE A 1 212 ? -18.597 6.768 25.895 1.00 59.50 212 ILE A O 1
ATOM 1697 N N . ASP A 1 213 ? -16.739 7.996 25.537 1.00 55.19 213 ASP A N 1
ATOM 1698 C CA . ASP A 1 213 ? -15.958 7.533 26.703 1.00 55.19 213 ASP A CA 1
ATOM 1699 C C . ASP A 1 213 ? -15.931 6.003 26.866 1.00 55.19 213 ASP A C 1
ATOM 1701 O O . ASP A 1 213 ? -15.877 5.460 27.965 1.00 55.19 213 ASP A O 1
ATOM 1705 N N . SER A 1 214 ? -15.909 5.294 25.732 1.00 55.81 214 SER A N 1
ATOM 1706 C CA . SER A 1 214 ? -15.930 3.829 25.633 1.00 55.81 214 SER A CA 1
ATOM 1707 C C . SER A 1 214 ? -17.275 3.158 25.933 1.00 55.81 214 SER A C 1
ATOM 1709 O O . SER A 1 214 ? -17.242 1.991 26.290 1.00 55.81 214 SER A O 1
ATOM 1711 N N . THR A 1 215 ? -18.429 3.828 25.805 1.00 54.16 215 THR A N 1
ATOM 1712 C CA . THR A 1 215 ? -19.765 3.196 25.931 1.00 54.16 215 THR A CA 1
ATOM 1713 C C . THR A 1 215 ? -20.713 3.627 24.803 1.00 54.16 215 THR A C 1
ATOM 1715 O O . THR A 1 215 ? -20.769 4.811 24.462 1.00 54.16 215 THR A O 1
ATOM 1718 N N . SER A 1 216 ? -21.469 2.686 24.224 1.00 60.31 216 SER A N 1
ATOM 1719 C CA . SER A 1 216 ? -22.541 2.990 23.254 1.00 60.31 216 SER A CA 1
ATOM 1720 C C . SER A 1 216 ? -23.740 3.665 23.936 1.00 60.31 216 SER A C 1
ATOM 1722 O O . SER A 1 216 ? -24.239 3.195 24.961 1.00 60.31 216 SER A O 1
ATOM 1724 N N . ILE A 1 217 ? -24.197 4.783 23.362 1.00 59.75 217 ILE A N 1
ATOM 1725 C CA . ILE A 1 217 ? -25.308 5.595 23.884 1.00 59.75 217 ILE A CA 1
ATOM 1726 C C . ILE A 1 217 ? -26.586 5.393 23.070 1.00 59.75 217 ILE A C 1
ATOM 1728 O O . ILE A 1 217 ? -27.675 5.368 23.643 1.00 59.75 217 ILE A O 1
ATOM 1732 N N . ALA A 1 218 ? -26.472 5.263 21.746 1.00 60.78 218 ALA A N 1
ATOM 1733 C CA . ALA A 1 218 ? -27.623 5.138 20.859 1.00 60.78 218 ALA A CA 1
ATOM 1734 C C . ALA A 1 218 ? -27.262 4.438 19.546 1.00 60.78 218 ALA A C 1
ATOM 1736 O O . ALA A 1 218 ? -26.254 4.770 18.925 1.00 60.78 218 ALA A O 1
ATOM 1737 N N . THR A 1 219 ? -28.147 3.546 19.093 1.00 59.59 219 THR A N 1
ATOM 1738 C CA . THR A 1 219 ? -28.043 2.838 17.810 1.00 59.59 219 THR A CA 1
ATOM 1739 C C . THR A 1 219 ? -29.291 3.108 16.964 1.00 59.59 219 THR A C 1
ATOM 1741 O O . THR A 1 219 ? -30.409 2.809 17.393 1.00 59.59 219 THR A O 1
ATOM 1744 N N . THR A 1 220 ? -29.128 3.657 15.759 1.00 66.56 220 THR A N 1
ATOM 1745 C CA . THR A 1 220 ? -30.241 3.927 14.828 1.00 66.56 220 THR A CA 1
ATOM 1746 C C . THR A 1 220 ? -30.575 2.707 13.953 1.00 66.56 220 THR A C 1
ATOM 1748 O O . THR A 1 220 ? -29.791 1.767 13.839 1.00 66.56 220 THR A O 1
ATOM 1751 N N . HIS A 1 221 ? -31.768 2.688 13.341 1.00 69.44 221 HIS A N 1
ATOM 1752 C CA . HIS A 1 221 ? -32.206 1.666 12.367 1.00 69.44 221 HIS A CA 1
ATOM 1753 C C . HIS A 1 221 ? -32.199 0.193 12.836 1.00 69.44 221 HIS A C 1
ATOM 1755 O O . HIS A 1 221 ? -32.279 -0.726 12.016 1.00 69.44 221 HIS A O 1
ATOM 1761 N N . ARG A 1 222 ? -32.202 -0.058 14.153 1.00 72.38 222 ARG A N 1
ATOM 1762 C CA . ARG A 1 222 ? -32.171 -1.411 14.739 1.00 72.38 222 ARG A CA 1
ATOM 1763 C C . ARG A 1 222 ? -33.297 -2.328 14.236 1.00 72.38 222 ARG A C 1
ATOM 1765 O O . ARG A 1 222 ? -33.040 -3.492 13.950 1.00 72.38 222 ARG A O 1
ATOM 1772 N N . ALA A 1 223 ? -34.520 -1.813 14.086 1.00 75.62 223 ALA A N 1
ATOM 1773 C CA . ALA A 1 223 ? -35.661 -2.596 13.594 1.00 75.62 223 ALA A CA 1
ATOM 1774 C C . ALA A 1 223 ? -35.471 -3.066 12.138 1.00 75.62 223 ALA A C 1
ATOM 1776 O O . ALA A 1 223 ? -35.668 -4.240 11.841 1.00 75.62 223 ALA A O 1
ATOM 1777 N N . ALA A 1 224 ? -35.005 -2.178 11.253 1.00 80.12 224 ALA A N 1
ATOM 1778 C CA . ALA A 1 224 ? -34.776 -2.494 9.841 1.00 80.12 224 ALA A CA 1
ATOM 1779 C C . ALA A 1 224 ? -33.642 -3.517 9.638 1.00 80.12 224 ALA A C 1
ATOM 1781 O O . ALA A 1 224 ? -33.713 -4.359 8.743 1.00 80.12 224 ALA A O 1
ATOM 1782 N N . LEU A 1 225 ? -32.600 -3.467 10.476 1.00 84.62 225 LEU A N 1
ATOM 1783 C CA . LEU A 1 225 ? -31.535 -4.476 10.488 1.00 84.62 225 LEU A CA 1
ATOM 1784 C C . LEU A 1 225 ? -32.048 -5.827 11.013 1.00 84.62 225 LEU A C 1
ATOM 1786 O O . LEU A 1 225 ? -31.797 -6.864 10.392 1.00 84.62 225 LEU A O 1
ATOM 1790 N N . ALA A 1 226 ? -32.834 -5.810 12.094 1.00 85.50 226 ALA A N 1
ATOM 1791 C CA . ALA A 1 226 ? -33.411 -7.010 12.696 1.00 85.50 226 ALA A CA 1
ATOM 1792 C C . ALA A 1 226 ? -34.381 -7.749 11.754 1.00 85.50 226 ALA A C 1
ATOM 1794 O O . ALA A 1 226 ? -34.389 -8.978 11.744 1.00 85.50 226 ALA A O 1
ATOM 1795 N N . GLU A 1 227 ? -35.133 -7.040 10.902 1.00 88.19 227 GLU A N 1
ATOM 1796 C CA . GLU A 1 227 ? -35.985 -7.648 9.860 1.00 88.19 227 GLU A CA 1
ATOM 1797 C C . GLU A 1 227 ? -35.201 -8.520 8.865 1.00 88.19 227 GLU A C 1
ATOM 1799 O O . GLU A 1 227 ? -35.744 -9.468 8.297 1.00 88.19 227 GLU A O 1
ATOM 1804 N N . LYS A 1 228 ? -33.916 -8.216 8.651 1.00 89.19 228 LYS A N 1
ATOM 1805 C CA . LYS A 1 228 ? -32.997 -9.007 7.819 1.00 89.19 228 LYS A CA 1
ATOM 1806 C C . LYS A 1 228 ? -32.150 -9.988 8.632 1.00 89.19 228 LYS A C 1
ATOM 1808 O O . LYS A 1 228 ? -31.261 -10.623 8.077 1.00 89.19 228 LYS A O 1
ATOM 1813 N N . GLY A 1 229 ? -32.404 -10.103 9.935 1.00 90.44 229 GLY A N 1
ATOM 1814 C CA . GLY A 1 229 ? -31.624 -10.919 10.861 1.00 90.44 229 GLY A CA 1
ATOM 1815 C C . GLY A 1 229 ? -30.230 -10.364 11.171 1.00 90.44 229 GLY A C 1
ATOM 1816 O O . GLY A 1 229 ? -29.450 -11.047 11.831 1.00 90.44 229 GLY A O 1
ATOM 1817 N N . VAL A 1 230 ? -29.898 -9.150 10.716 1.00 93.75 230 VAL A N 1
ATOM 1818 C CA . VAL A 1 230 ? -28.618 -8.504 11.028 1.00 93.75 230 VAL A CA 1
ATOM 1819 C C . VAL A 1 230 ? -28.633 -8.065 12.487 1.00 93.75 230 VAL A C 1
ATOM 1821 O O . VAL A 1 230 ? -29.525 -7.333 12.919 1.00 93.75 230 VAL A O 1
ATOM 1824 N N . ILE A 1 231 ? -27.626 -8.493 13.244 1.00 93.94 231 ILE A N 1
ATOM 1825 C CA . ILE A 1 231 ? -27.427 -8.066 14.629 1.00 93.94 231 ILE A CA 1
ATOM 1826 C C . ILE A 1 231 ? -26.395 -6.951 14.606 1.00 93.94 231 ILE A C 1
ATOM 1828 O O . ILE A 1 231 ? -25.268 -7.170 14.172 1.00 93.94 231 ILE A O 1
ATOM 1832 N N . PHE A 1 232 ? -26.772 -5.770 15.082 1.00 91.88 232 PHE A N 1
ATOM 1833 C CA . PHE A 1 232 ? -25.863 -4.652 15.291 1.00 91.88 232 PHE A CA 1
ATOM 1834 C C . PHE A 1 232 ? -26.169 -4.014 16.645 1.00 91.88 232 PHE A C 1
ATOM 1836 O O . PHE A 1 232 ? -27.274 -3.518 16.869 1.00 91.88 232 PHE A O 1
ATOM 1843 N N . CYS A 1 233 ? -25.218 -4.112 17.566 1.00 87.50 233 CYS A N 1
ATOM 1844 C CA . CYS A 1 233 ? -25.325 -3.594 18.928 1.00 87.50 233 CYS A CA 1
ATOM 1845 C C . CYS A 1 233 ? -23.926 -3.419 19.530 1.00 87.50 233 CYS A C 1
ATOM 1847 O O . CYS A 1 233 ? -22.919 -3.755 18.898 1.00 87.50 233 CYS A O 1
ATOM 1849 N N . SER A 1 234 ? -23.846 -2.958 20.778 1.00 89.06 234 SER A N 1
ATOM 1850 C CA . SER A 1 234 ? -22.567 -2.948 21.484 1.00 89.06 234 SER A CA 1
ATOM 1851 C C . SER A 1 234 ? -22.084 -4.369 21.787 1.00 89.06 234 SER A C 1
ATOM 1853 O O . SER A 1 234 ? -22.878 -5.303 21.962 1.00 89.06 234 SER A O 1
ATOM 1855 N N . ILE A 1 235 ? -20.768 -4.558 21.881 1.00 92.06 235 ILE A N 1
ATOM 1856 C CA . ILE A 1 235 ? -20.189 -5.862 22.227 1.00 92.06 235 ILE A CA 1
ATOM 1857 C C . ILE A 1 235 ? -20.600 -6.298 23.638 1.00 92.06 235 ILE A C 1
ATOM 1859 O O . ILE A 1 235 ? -20.772 -7.487 23.901 1.00 92.06 235 ILE A O 1
ATOM 1863 N N . SER A 1 236 ? -20.822 -5.341 24.540 1.00 90.75 236 SER A N 1
ATOM 1864 C CA . SER A 1 236 ? -21.305 -5.603 25.896 1.00 90.75 236 SER A CA 1
ATOM 1865 C C . SER A 1 236 ? -22.729 -6.155 25.908 1.00 90.75 236 SER A C 1
ATOM 1867 O O . SER A 1 236 ? -23.036 -7.046 26.697 1.00 90.75 236 SER A O 1
ATOM 1869 N N . GLU A 1 237 ? -23.600 -5.642 25.035 1.00 90.81 237 GLU A N 1
ATOM 1870 C CA . GLU A 1 237 ? -24.931 -6.207 24.818 1.00 90.81 237 GLU A CA 1
ATOM 1871 C C . GLU A 1 237 ? -24.832 -7.599 24.191 1.00 90.81 237 GLU A C 1
ATOM 1873 O O . GLU A 1 237 ? -25.423 -8.542 24.711 1.00 90.81 237 GLU A O 1
ATOM 1878 N N . ALA A 1 238 ? -23.999 -7.768 23.162 1.00 94.06 238 ALA A N 1
ATOM 1879 C CA . ALA A 1 238 ? -23.838 -9.052 22.489 1.00 94.06 238 ALA A CA 1
ATOM 1880 C C . ALA A 1 238 ? -23.331 -10.169 23.418 1.00 94.06 238 ALA A C 1
ATOM 1882 O O . ALA A 1 238 ? -23.784 -11.305 23.318 1.00 94.06 238 ALA A O 1
ATOM 1883 N N . ILE A 1 239 ? -22.433 -9.858 24.358 1.00 95.56 239 ILE A N 1
ATOM 1884 C CA . ILE A 1 239 ? -21.935 -10.820 25.356 1.00 95.56 239 ILE A CA 1
ATOM 1885 C C . ILE A 1 239 ? -23.058 -11.323 26.278 1.00 95.56 239 ILE A C 1
ATOM 1887 O O . ILE A 1 239 ? -22.998 -12.469 26.727 1.00 95.56 239 ILE A O 1
ATOM 1891 N N . ARG A 1 240 ? -24.058 -10.486 26.580 1.00 92.81 240 ARG A N 1
ATOM 1892 C CA . ARG A 1 240 ? -25.181 -10.842 27.462 1.00 92.81 240 ARG A CA 1
ATOM 1893 C C . ARG A 1 240 ? -26.311 -11.532 26.708 1.00 92.81 240 ARG A C 1
ATOM 1895 O O . ARG A 1 240 ? -26.797 -12.557 27.172 1.00 92.81 240 ARG A O 1
ATOM 1902 N N . GLU A 1 241 ? -26.694 -10.985 25.559 1.00 93.56 241 GLU A N 1
ATOM 1903 C CA . GLU A 1 241 ? -27.864 -11.431 24.791 1.00 93.56 241 GLU A CA 1
ATOM 1904 C C . GLU A 1 241 ? -27.537 -12.584 23.827 1.00 93.56 241 GLU A C 1
ATOM 1906 O O . GLU A 1 241 ? -28.368 -13.457 23.592 1.00 93.56 241 GLU A O 1
ATOM 1911 N N . TYR A 1 242 ? -26.307 -12.632 23.300 1.00 95.81 242 TYR A N 1
ATOM 1912 C CA . TYR A 1 242 ? -25.842 -13.653 22.351 1.00 95.81 242 TYR A CA 1
ATOM 1913 C C . TYR A 1 242 ? -24.537 -14.335 22.819 1.00 95.81 242 TYR A C 1
ATOM 1915 O O . TYR A 1 242 ? -23.576 -14.435 22.044 1.00 95.81 242 TYR A O 1
ATOM 1923 N N . PRO A 1 243 ? -24.466 -14.832 24.073 1.00 96.00 243 PRO A N 1
ATOM 1924 C CA . PRO A 1 243 ? -23.224 -15.308 24.680 1.00 96.00 243 PRO A CA 1
ATOM 1925 C C . PRO A 1 243 ? -22.578 -16.445 23.888 1.00 96.00 243 PRO A C 1
ATOM 1927 O O . PRO A 1 243 ? -21.361 -16.449 23.721 1.00 96.00 243 PRO A O 1
ATOM 1930 N N . ASP A 1 244 ? -23.369 -17.386 23.369 1.00 95.81 244 ASP A N 1
ATOM 1931 C CA . ASP A 1 244 ? -22.857 -18.540 22.621 1.00 95.81 244 ASP A CA 1
ATOM 1932 C C . ASP A 1 244 ? -22.242 -18.131 21.279 1.00 95.81 244 ASP A C 1
ATOM 1934 O O . ASP A 1 244 ? -21.205 -18.665 20.875 1.00 95.81 244 ASP A O 1
ATOM 1938 N N . LEU A 1 245 ? -22.846 -17.142 20.612 1.00 95.88 245 LEU A N 1
ATOM 1939 C CA . LEU A 1 245 ? -22.342 -16.608 19.354 1.00 95.88 245 LEU A CA 1
ATOM 1940 C C . LEU A 1 245 ? -21.037 -15.843 19.584 1.00 95.88 245 LEU A C 1
ATOM 1942 O O . LEU A 1 245 ? -20.038 -16.135 18.934 1.00 95.88 245 LEU A O 1
ATOM 1946 N N . VAL A 1 246 ? -21.011 -14.911 20.541 1.00 97.06 246 VAL A N 1
ATOM 1947 C CA . VAL A 1 246 ? -19.805 -14.120 20.826 1.00 97.06 246 VAL A CA 1
ATOM 1948 C C . VAL A 1 246 ? -18.669 -15.012 21.314 1.00 97.06 246 VAL A C 1
ATOM 1950 O O . VAL A 1 246 ? -17.549 -14.904 20.819 1.00 97.06 246 VAL A O 1
ATOM 1953 N N . ARG A 1 247 ? -18.946 -15.946 22.230 1.00 96.06 247 ARG A N 1
ATOM 1954 C CA . ARG A 1 247 ? -17.942 -16.867 22.780 1.00 96.06 247 ARG A CA 1
ATOM 1955 C C . ARG A 1 247 ? -17.266 -17.721 21.708 1.00 96.06 247 ARG A C 1
ATOM 1957 O O . ARG A 1 247 ? -16.110 -18.089 21.889 1.00 96.06 247 ARG A O 1
ATOM 1964 N N . ARG A 1 248 ? -17.965 -18.036 20.614 1.00 96.31 248 ARG A N 1
ATOM 1965 C CA . ARG A 1 248 ? -17.416 -18.808 19.491 1.00 96.31 248 ARG A CA 1
ATOM 1966 C C . ARG A 1 248 ? -16.364 -18.041 18.685 1.00 96.31 248 ARG A C 1
ATOM 1968 O O . ARG A 1 248 ? -15.522 -18.687 18.076 1.00 96.31 248 ARG A O 1
ATOM 1975 N N . TYR A 1 249 ? -16.431 -16.711 18.642 1.00 97.56 249 TYR A N 1
ATOM 1976 C CA . TYR A 1 249 ? -15.616 -15.892 17.734 1.00 97.56 249 TYR A CA 1
ATOM 1977 C C . TYR A 1 249 ? -14.672 -14.914 18.449 1.00 97.56 249 TYR A C 1
ATOM 1979 O O . TYR A 1 249 ? -13.668 -14.491 17.874 1.00 97.56 249 TYR A O 1
ATOM 1987 N N . LEU A 1 250 ? -14.968 -14.532 19.691 1.00 97.25 250 LEU A N 1
ATOM 1988 C CA . LEU A 1 250 ? -14.173 -13.559 20.434 1.00 97.25 250 LEU A CA 1
ATOM 1989 C C . LEU A 1 250 ? -12.773 -14.103 20.746 1.00 97.25 250 LEU A C 1
ATOM 1991 O O . LEU A 1 250 ? -12.620 -15.077 21.483 1.00 97.25 250 LEU A O 1
ATOM 1995 N N . GLY A 1 251 ? -11.742 -13.423 20.243 1.00 95.94 251 GLY A N 1
ATOM 1996 C CA . GLY A 1 251 ? -10.346 -13.797 20.453 1.00 95.94 251 GLY A CA 1
ATOM 1997 C C . GLY A 1 251 ? -9.843 -14.944 19.573 1.00 95.94 251 GLY A C 1
ATOM 1998 O O . GLY A 1 251 ? -8.700 -15.362 19.742 1.00 95.94 251 GLY A O 1
ATOM 1999 N N . GLU A 1 252 ? -10.646 -15.448 18.638 1.00 95.38 252 GLU A N 1
ATOM 2000 C CA . GLU A 1 252 ? -10.215 -16.489 17.694 1.00 95.38 252 GLU A CA 1
ATOM 2001 C C . GLU A 1 252 ? -9.306 -15.907 16.572 1.00 95.38 252 GLU A C 1
ATOM 2003 O O . GLU A 1 252 ? -8.459 -16.612 16.022 1.00 95.38 252 GLU A O 1
ATOM 2008 N N . VAL A 1 253 ? -9.388 -14.599 16.276 1.00 96.62 253 VAL A N 1
ATOM 2009 C CA . VAL A 1 253 ? -8.596 -13.912 15.236 1.00 96.62 253 VAL A CA 1
ATOM 2010 C C . VAL A 1 253 ? -7.503 -13.070 15.875 1.00 96.62 253 VAL A C 1
ATOM 2012 O O . VAL A 1 253 ? -6.344 -13.129 15.446 1.00 96.62 253 VAL A O 1
ATOM 2015 N N . VAL A 1 254 ? -7.845 -12.313 16.921 1.00 97.44 254 VAL A N 1
ATOM 2016 C CA . VAL A 1 254 ? -6.879 -11.588 17.756 1.00 97.44 254 VAL A CA 1
ATOM 2017 C C . VAL A 1 254 ? -6.902 -12.178 19.168 1.00 97.44 254 VAL A C 1
ATOM 2019 O O . VAL A 1 254 ? -7.616 -11.672 20.040 1.00 97.44 254 VAL A O 1
ATOM 2022 N N . PRO A 1 255 ? -6.128 -13.243 19.433 1.00 95.38 255 PRO A N 1
ATOM 2023 C CA . PRO A 1 255 ? -6.125 -13.878 20.741 1.00 95.38 255 PRO A CA 1
ATOM 2024 C C . PRO A 1 255 ? -5.551 -12.958 21.826 1.00 95.38 255 PRO A C 1
ATOM 2026 O O . PRO A 1 255 ? -4.709 -12.105 21.542 1.00 95.38 255 PRO A O 1
ATOM 2029 N N . PRO A 1 256 ? -5.894 -13.179 23.109 1.00 89.31 256 PRO A N 1
ATOM 2030 C CA . PRO A 1 256 ? -5.327 -12.415 24.222 1.00 89.31 256 PRO A CA 1
ATOM 2031 C C . PRO A 1 256 ? -3.798 -12.453 24.322 1.00 89.31 256 PRO A C 1
ATOM 2033 O O . PRO A 1 256 ? -3.203 -11.647 25.024 1.00 89.31 256 PRO A O 1
ATOM 2036 N N . GLY A 1 257 ? -3.153 -13.424 23.674 1.00 88.25 257 GLY A N 1
ATOM 2037 C CA . GLY A 1 257 ? -1.700 -13.556 23.629 1.00 88.25 257 GLY A CA 1
ATOM 2038 C C . GLY A 1 257 ? -1.031 -12.925 22.407 1.00 88.25 257 GLY A C 1
ATOM 2039 O O . GLY A 1 257 ? 0.170 -13.127 22.262 1.00 88.25 257 GLY A O 1
ATOM 2040 N N . ASP A 1 258 ? -1.774 -12.229 21.540 1.00 92.62 258 ASP A N 1
ATOM 2041 C CA . ASP A 1 258 ? -1.289 -11.769 20.233 1.00 92.62 258 ASP A CA 1
ATOM 2042 C C . ASP A 1 258 ? -0.122 -10.779 20.333 1.00 92.62 258 ASP A C 1
ATOM 2044 O O . ASP A 1 258 ? 0.931 -10.979 19.732 1.00 92.62 258 ASP A O 1
ATOM 2048 N N . ASN A 1 259 ? -0.301 -9.717 21.117 1.00 94.25 259 ASN A N 1
ATOM 2049 C CA . ASN A 1 259 ? 0.717 -8.709 21.384 1.00 94.25 259 ASN A CA 1
ATOM 2050 C C . ASN A 1 259 ? 0.408 -7.965 22.696 1.00 94.25 259 ASN A C 1
ATOM 2052 O O . ASN A 1 259 ? -0.656 -8.156 23.287 1.00 94.25 259 ASN A O 1
ATOM 2056 N N . TYR A 1 260 ? 1.341 -7.121 23.145 1.00 95.25 260 TYR A N 1
ATOM 2057 C CA . TYR A 1 260 ? 1.268 -6.421 24.432 1.00 95.25 260 TYR A CA 1
ATOM 2058 C C . TYR A 1 260 ? -0.030 -5.612 24.610 1.00 95.25 260 TYR A C 1
ATOM 2060 O O . TYR A 1 260 ? -0.739 -5.795 25.601 1.00 95.25 260 TYR A O 1
ATOM 2068 N N . TYR A 1 261 ? -0.397 -4.777 23.630 1.00 95.44 261 TYR A N 1
ATOM 2069 C CA . TYR A 1 261 ? -1.599 -3.938 23.718 1.00 95.44 261 TYR A CA 1
ATOM 2070 C C . TYR A 1 261 ? -2.892 -4.705 23.434 1.00 95.44 261 TYR A C 1
ATOM 2072 O O . TYR A 1 261 ? -3.916 -4.396 24.036 1.00 95.44 261 TYR A O 1
ATOM 2080 N N . ALA A 1 262 ? -2.861 -5.751 22.603 1.00 96.25 262 ALA A N 1
ATOM 2081 C CA . ALA A 1 262 ? -4.005 -6.648 22.434 1.00 96.25 262 ALA A CA 1
ATOM 2082 C C . ALA A 1 262 ? -4.309 -7.442 23.717 1.00 96.25 262 ALA A C 1
ATOM 2084 O O . ALA A 1 262 ? -5.479 -7.656 24.040 1.00 96.25 262 ALA A O 1
ATOM 2085 N N . ALA A 1 263 ? -3.281 -7.851 24.469 1.00 96.81 263 ALA A N 1
ATOM 2086 C CA . ALA A 1 263 ? -3.434 -8.509 25.766 1.00 96.81 263 ALA A CA 1
ATOM 2087 C C . ALA A 1 263 ? -4.021 -7.555 26.815 1.00 96.81 263 ALA A C 1
ATOM 2089 O O . ALA A 1 263 ? -4.970 -7.921 27.511 1.00 96.81 263 ALA A O 1
ATOM 2090 N N . LEU A 1 264 ? -3.504 -6.319 26.872 1.00 96.69 264 LEU A N 1
ATOM 2091 C CA . LEU A 1 264 ? -4.048 -5.252 27.714 1.00 96.69 264 LEU A CA 1
ATOM 2092 C C . LEU A 1 264 ? -5.519 -4.989 27.378 1.00 96.69 264 LEU A C 1
ATOM 2094 O O . LEU A 1 264 ? -6.369 -5.123 28.254 1.00 96.69 264 LEU A O 1
ATOM 2098 N N . ASN A 1 265 ? -5.826 -4.714 26.105 1.00 96.94 265 ASN A N 1
ATOM 2099 C CA . ASN A 1 265 ? -7.191 -4.514 25.617 1.00 96.94 265 ASN A CA 1
ATOM 2100 C C . ASN A 1 265 ? -8.092 -5.688 26.013 1.00 96.94 265 ASN A C 1
ATOM 2102 O O . ASN A 1 265 ? -9.122 -5.474 26.635 1.00 96.94 265 ASN A O 1
ATOM 2106 N N . SER A 1 266 ? -7.680 -6.931 25.753 1.00 97.00 266 SER A N 1
ATOM 2107 C CA . SER A 1 266 ? -8.483 -8.126 26.059 1.00 97.00 266 SER A CA 1
ATOM 2108 C C . SER A 1 266 ? -8.801 -8.278 27.555 1.00 97.00 266 SER A C 1
ATOM 2110 O O . SER A 1 266 ? -9.817 -8.879 27.903 1.00 97.00 266 SER A O 1
ATOM 2112 N N . ALA A 1 267 ? -7.962 -7.741 28.446 1.00 96.56 267 ALA A N 1
ATOM 2113 C CA . ALA A 1 267 ? -8.233 -7.715 29.880 1.00 96.56 267 ALA A CA 1
ATOM 2114 C C . ALA A 1 267 ? -9.244 -6.621 30.265 1.00 96.56 267 ALA A C 1
ATOM 2116 O O . ALA A 1 267 ? -10.127 -6.864 31.091 1.00 96.56 267 ALA A O 1
ATOM 2117 N N . VAL A 1 268 ? -9.143 -5.434 29.661 1.00 94.81 268 VAL A N 1
ATOM 2118 C CA . VAL A 1 268 ? -9.776 -4.210 30.187 1.00 94.81 268 VAL A CA 1
ATOM 2119 C C . VAL A 1 268 ? -10.814 -3.557 29.278 1.00 94.81 268 VAL A C 1
ATOM 2121 O O . VAL A 1 268 ? -11.437 -2.605 29.723 1.00 94.81 268 VAL A O 1
ATOM 2124 N N . PHE A 1 269 ? -11.036 -4.040 28.048 1.00 93.44 269 PHE A N 1
ATOM 2125 C CA . PHE A 1 269 ? -11.929 -3.363 27.099 1.00 93.44 269 PHE A CA 1
ATOM 2126 C C . PHE A 1 269 ? -13.317 -3.129 27.705 1.00 93.44 269 PHE A C 1
ATOM 2128 O O . PHE A 1 269 ? -13.931 -4.056 28.255 1.00 93.44 269 PHE A O 1
ATOM 2135 N N . SER A 1 270 ? -13.783 -1.886 27.615 1.00 82.38 270 SER A N 1
ATOM 2136 C CA . SER A 1 270 ? -14.988 -1.422 28.306 1.00 82.38 270 SER A CA 1
ATOM 2137 C C . SER A 1 270 ? -16.220 -1.503 27.423 1.00 82.38 270 SER A C 1
ATOM 2139 O O . SER A 1 270 ? -17.262 -1.917 27.918 1.00 82.38 270 SER A O 1
ATOM 2141 N N . ASP A 1 271 ? -16.100 -1.280 26.117 1.00 80.88 271 ASP A N 1
ATOM 2142 C CA . ASP A 1 271 ? -17.170 -1.543 25.148 1.00 80.88 271 ASP A CA 1
ATOM 2143 C C . ASP A 1 271 ? -16.587 -1.674 23.729 1.00 80.88 271 ASP A C 1
ATOM 2145 O O . ASP A 1 271 ? -15.411 -2.005 23.562 1.00 80.88 271 ASP A O 1
ATOM 2149 N N . GLY A 1 272 ? -17.410 -1.487 22.705 1.00 87.44 272 GLY A N 1
ATOM 2150 C CA . GLY A 1 272 ? -17.072 -1.622 21.293 1.00 87.44 272 GLY A CA 1
ATOM 2151 C C . GLY A 1 272 ? -18.289 -2.129 20.532 1.00 87.44 272 GLY A C 1
ATOM 2152 O O . GLY A 1 272 ? -19.387 -2.186 21.088 1.00 87.44 272 GLY A O 1
ATOM 2153 N N . SER A 1 273 ? -18.112 -2.528 19.279 1.00 90.94 273 SER A N 1
ATOM 2154 C CA . SER A 1 273 ? -19.247 -2.842 18.407 1.00 90.94 273 SER A CA 1
ATOM 2155 C C . SER A 1 273 ? -19.291 -4.320 18.033 1.00 90.94 273 SER A C 1
ATOM 2157 O O . SER A 1 273 ? -18.266 -4.955 17.785 1.00 90.94 273 SER A O 1
ATOM 2159 N N . PHE A 1 274 ? -20.491 -4.885 17.980 1.00 94.88 274 PHE A N 1
ATOM 2160 C CA . PHE A 1 274 ? -20.731 -6.240 17.506 1.00 94.88 274 PHE A CA 1
ATOM 2161 C C . PHE A 1 274 ? -21.649 -6.204 16.291 1.00 94.88 274 PHE A C 1
ATOM 2163 O O . PHE A 1 274 ? -22.722 -5.601 16.333 1.00 94.88 274 PHE A O 1
ATOM 2170 N N . CYS A 1 275 ? -21.231 -6.873 15.220 1.00 95.56 275 CYS A N 1
ATOM 2171 C CA . CYS A 1 275 ? -22.046 -7.034 14.030 1.00 95.56 275 CYS A CA 1
ATOM 2172 C C . CYS A 1 275 ? -22.058 -8.494 13.566 1.00 95.56 275 CYS A C 1
ATOM 2174 O O . CYS A 1 275 ? -21.003 -9.090 13.356 1.00 95.56 275 CYS A O 1
ATOM 2176 N N . TYR A 1 276 ? -23.245 -9.064 13.378 1.00 97.50 276 TYR A N 1
ATOM 2177 C CA . TYR A 1 276 ? -23.432 -10.370 12.749 1.00 97.50 276 TYR A CA 1
ATOM 2178 C C . TYR A 1 276 ? -24.369 -10.236 11.553 1.00 97.50 276 TYR A C 1
ATOM 2180 O O . TYR A 1 276 ? -25.476 -9.707 11.681 1.00 97.50 276 TYR A O 1
ATOM 2188 N N . ILE A 1 277 ? -23.922 -10.727 10.399 1.00 97.94 277 ILE A N 1
ATOM 2189 C CA . ILE A 1 277 ? -24.666 -10.701 9.146 1.00 97.94 277 ILE A CA 1
ATOM 2190 C C . ILE A 1 277 ? -24.986 -12.146 8.768 1.00 97.94 277 ILE A C 1
ATOM 2192 O O . ILE A 1 277 ? -24.052 -12.917 8.526 1.00 97.94 277 ILE A O 1
ATOM 2196 N N . PRO A 1 278 ? -26.277 -12.523 8.731 1.00 97.62 278 PRO A N 1
ATOM 2197 C CA . PRO A 1 278 ? -26.687 -13.885 8.438 1.00 97.62 278 PRO A CA 1
ATOM 2198 C C . PRO A 1 278 ? -26.289 -14.348 7.044 1.00 97.62 278 PRO A C 1
ATOM 2200 O O . PRO A 1 278 ? -26.018 -13.564 6.132 1.00 97.62 278 PRO A O 1
ATOM 2203 N N . LYS A 1 279 ? -26.347 -15.664 6.876 1.00 98.00 279 LYS A N 1
ATOM 2204 C CA . LYS A 1 279 ? -26.125 -16.329 5.600 1.00 98.00 279 LYS A CA 1
ATOM 2205 C C . LYS A 1 279 ? -27.057 -15.777 4.514 1.00 98.00 279 LYS A C 1
ATOM 2207 O O . LYS A 1 279 ? -28.205 -15.429 4.789 1.00 98.00 279 LYS A O 1
ATOM 2212 N N . ASP A 1 280 ? -26.548 -15.687 3.286 1.00 97.38 280 ASP A N 1
ATOM 2213 C CA . ASP A 1 280 ? -27.273 -15.205 2.099 1.00 97.38 280 ASP A CA 1
ATOM 2214 C C . ASP A 1 280 ? -27.844 -13.777 2.232 1.00 97.38 280 ASP A C 1
ATOM 2216 O O . ASP A 1 280 ? -28.801 -13.411 1.545 1.00 97.38 280 ASP A O 1
ATOM 2220 N N . THR A 1 281 ? -27.273 -12.955 3.119 1.00 96.44 281 THR A N 1
ATOM 2221 C CA . THR A 1 281 ? -27.796 -11.619 3.428 1.00 96.44 281 THR A CA 1
ATOM 2222 C C . THR A 1 281 ? -26.827 -10.519 3.013 1.00 96.44 281 THR A C 1
ATOM 2224 O O . THR A 1 281 ? -25.699 -10.433 3.492 1.00 96.44 281 THR A O 1
ATOM 2227 N N . VAL A 1 282 ? -27.296 -9.605 2.167 1.00 95.06 282 VAL A N 1
ATOM 2228 C CA . VAL A 1 282 ? -26.635 -8.315 1.934 1.00 95.06 282 VAL A CA 1
ATOM 2229 C C . VAL A 1 282 ? -27.183 -7.328 2.958 1.00 95.06 282 VAL A C 1
ATOM 2231 O O . VAL A 1 282 ? -28.396 -7.107 3.001 1.00 95.06 282 VAL A O 1
ATOM 2234 N N . CYS A 1 283 ? -26.313 -6.747 3.788 1.00 90.31 283 CYS A N 1
ATOM 2235 C CA . CYS A 1 283 ? -26.717 -5.732 4.756 1.00 90.31 283 CYS A CA 1
ATOM 2236 C C . CYS A 1 283 ? -27.452 -4.591 4.021 1.00 90.31 283 CYS A C 1
ATOM 2238 O O . CYS A 1 283 ? -26.912 -4.051 3.052 1.00 90.31 283 CYS A O 1
ATOM 2240 N N . PRO A 1 284 ? -28.687 -4.229 4.424 1.00 83.19 284 PRO A N 1
ATOM 2241 C CA . PRO A 1 284 ? -29.546 -3.330 3.642 1.00 83.19 284 PRO A CA 1
ATOM 2242 C C . PRO A 1 284 ? -29.053 -1.875 3.606 1.00 83.19 284 PRO A C 1
ATOM 2244 O O . PRO A 1 284 ? -29.566 -1.062 2.838 1.00 83.19 284 PRO A O 1
ATOM 2247 N N . MET A 1 285 ? -28.089 -1.547 4.461 1.00 83.62 285 MET A N 1
ATOM 2248 C CA . MET A 1 285 ? -27.504 -0.227 4.645 1.00 83.62 285 MET A CA 1
ATOM 2249 C C . MET A 1 285 ? -26.057 -0.363 5.106 1.00 83.62 285 MET A C 1
ATOM 2251 O O . MET A 1 285 ? -25.654 -1.424 5.588 1.00 83.62 285 MET A O 1
ATOM 2255 N N . GLU A 1 286 ? -25.278 0.707 4.974 1.00 82.06 286 GLU A N 1
ATOM 2256 C CA . GLU A 1 286 ? -23.958 0.739 5.599 1.00 82.06 286 GLU A CA 1
ATOM 2257 C C . GLU A 1 286 ? -24.107 0.907 7.114 1.00 82.06 286 GLU A C 1
ATOM 2259 O O . GLU A 1 286 ? -25.062 1.519 7.600 1.00 82.06 286 GLU A O 1
ATOM 2264 N N . ILE A 1 287 ? -23.169 0.338 7.861 1.00 84.25 287 ILE A N 1
ATOM 2265 C CA . ILE A 1 287 ? -23.108 0.453 9.315 1.00 84.25 287 ILE A CA 1
ATOM 2266 C C . ILE A 1 287 ? -21.985 1.421 9.644 1.00 84.25 287 ILE A C 1
ATOM 2268 O O . ILE A 1 287 ? -20.882 1.270 9.136 1.00 84.25 287 ILE A O 1
ATOM 2272 N N . SER A 1 288 ? -22.243 2.405 10.492 1.00 77.38 288 SER A N 1
ATOM 2273 C CA . SER A 1 288 ? -21.261 3.392 10.912 1.00 77.38 288 SER A CA 1
ATOM 2274 C C . SER A 1 288 ? -21.202 3.463 12.430 1.00 77.38 288 SER A C 1
ATOM 2276 O O . SER A 1 288 ? -22.225 3.519 13.101 1.00 77.38 288 SER A O 1
ATOM 2278 N N . THR A 1 289 ? -20.003 3.523 12.988 1.00 72.94 289 THR A N 1
ATOM 2279 C CA . THR A 1 289 ? -19.783 3.724 14.422 1.00 72.94 289 THR A CA 1
ATOM 2280 C C . THR A 1 289 ? -18.916 4.938 14.622 1.00 72.94 289 THR A C 1
ATOM 2282 O O . THR A 1 289 ? -17.841 5.024 14.023 1.00 72.94 289 THR A O 1
ATOM 2285 N N . TYR A 1 290 ? -19.384 5.877 15.437 1.00 65.75 290 TYR A N 1
ATOM 2286 C CA . TYR A 1 290 ? -18.657 7.107 15.693 1.00 65.75 290 TYR A CA 1
ATOM 2287 C C . TYR A 1 290 ? -18.195 7.184 17.142 1.00 65.75 290 TYR A C 1
ATOM 2289 O O . TYR A 1 290 ? -19.009 7.193 18.065 1.00 65.75 290 TYR A O 1
ATOM 2297 N N . PHE A 1 291 ? -16.882 7.274 17.316 1.00 63.69 291 PHE A N 1
ATOM 2298 C CA . PHE A 1 291 ? -16.200 7.324 18.596 1.00 63.69 291 PHE A CA 1
ATOM 2299 C C . PHE A 1 291 ? -15.780 8.754 18.932 1.00 63.69 291 PHE A C 1
ATOM 2301 O O . PHE A 1 291 ? -15.108 9.430 18.143 1.00 63.69 291 PHE A O 1
ATOM 2308 N N . ARG A 1 292 ? -16.127 9.198 20.142 1.00 64.38 292 ARG A N 1
ATOM 2309 C CA . ARG A 1 292 ? -15.619 10.440 20.729 1.00 64.38 292 ARG A CA 1
ATOM 2310 C C . ARG A 1 292 ? -15.049 10.194 22.123 1.00 64.38 292 ARG A C 1
ATOM 2312 O O . ARG A 1 292 ? -15.720 9.633 22.984 1.00 64.38 292 ARG A O 1
ATOM 2319 N N . ILE A 1 293 ? -13.828 10.665 22.349 1.00 61.12 293 ILE A N 1
ATOM 2320 C CA . ILE A 1 293 ? -13.215 10.716 23.684 1.00 61.12 293 ILE A CA 1
ATOM 2321 C C . ILE A 1 293 ? -13.622 12.039 24.331 1.00 61.12 293 ILE A C 1
ATOM 2323 O O . ILE A 1 293 ? -13.498 13.062 23.682 1.00 61.12 293 ILE A O 1
ATOM 2327 N N . ASN A 1 294 ? -14.091 12.074 25.571 1.00 60.50 294 ASN A N 1
ATOM 2328 C CA . ASN A 1 294 ? -14.319 13.317 26.313 1.00 60.50 294 ASN A CA 1
ATOM 2329 C C . ASN A 1 294 ? -13.555 13.331 27.643 1.00 60.50 294 ASN A C 1
ATOM 2331 O O . ASN A 1 294 ? -13.117 14.400 28.053 1.00 60.50 294 ASN A O 1
ATOM 2335 N N . ASP A 1 295 ? -13.340 12.197 28.306 1.00 60.47 295 ASP A N 1
ATOM 2336 C CA . ASP A 1 295 ? -12.698 12.160 29.626 1.00 60.47 295 ASP A CA 1
ATOM 2337 C C . ASP A 1 295 ? -11.157 12.216 29.553 1.00 60.47 295 ASP A C 1
ATOM 2339 O O . ASP A 1 295 ? -10.500 11.364 28.958 1.00 60.47 295 ASP A O 1
ATOM 2343 N N . ARG A 1 296 ? -10.585 13.222 30.230 1.00 58.81 296 ARG A N 1
ATOM 2344 C CA . ARG A 1 296 ? -9.160 13.600 30.243 1.00 58.81 296 ARG A CA 1
ATOM 2345 C C . ARG A 1 296 ? -8.216 12.550 30.835 1.00 58.81 296 ARG A C 1
ATOM 2347 O O . ARG A 1 296 ? -7.008 12.639 30.616 1.00 58.81 296 ARG A O 1
ATOM 2354 N N . GLU A 1 297 ? -8.728 11.630 31.653 1.00 59.78 297 GLU A N 1
ATOM 2355 C CA . GLU A 1 297 ? -7.914 10.694 32.446 1.00 59.78 297 GLU A CA 1
ATOM 2356 C C . GLU A 1 297 ? -8.171 9.213 32.122 1.00 59.78 297 GLU A C 1
ATOM 2358 O O . GLU A 1 297 ? -7.601 8.321 32.768 1.00 59.78 297 GLU A O 1
ATOM 2363 N N . THR A 1 298 ? -9.018 8.936 31.130 1.00 67.75 298 THR A N 1
ATOM 2364 C CA . THR A 1 298 ? -9.388 7.570 30.743 1.00 67.75 298 THR A CA 1
ATOM 2365 C C . THR A 1 298 ? -8.539 7.059 29.586 1.00 67.75 298 THR A C 1
ATOM 2367 O O . THR A 1 298 ? -8.202 7.788 28.655 1.00 67.75 298 THR A O 1
ATOM 2370 N N . GLY A 1 299 ? -8.164 5.782 29.651 1.00 72.75 299 GLY A N 1
ATOM 2371 C CA . GLY A 1 299 ? -7.649 5.073 28.483 1.00 72.75 299 GLY A CA 1
ATOM 2372 C C . GLY A 1 299 ? -8.819 4.493 27.697 1.00 72.75 299 GLY A C 1
ATOM 2373 O O . GLY A 1 299 ? -9.711 3.889 28.294 1.00 72.75 299 GLY A O 1
ATOM 2374 N N . GLN A 1 300 ? -8.814 4.642 26.372 1.00 78.31 300 GLN A N 1
ATOM 2375 C CA . GLN A 1 300 ? -9.868 4.080 25.531 1.00 78.31 300 GLN A CA 1
ATOM 2376 C C . GLN A 1 300 ? -9.464 2.687 25.055 1.00 78.31 300 GLN A C 1
ATOM 2378 O O . GLN A 1 300 ? -8.522 2.514 24.277 1.00 78.31 300 GLN A O 1
ATOM 2383 N N . PHE A 1 301 ? -10.210 1.689 25.519 1.00 89.50 301 PHE A N 1
ATOM 2384 C CA . PHE A 1 301 ? -10.018 0.291 25.155 1.00 89.50 301 PHE A CA 1
ATOM 2385 C C . PHE A 1 301 ? -11.323 -0.253 24.598 1.00 89.50 301 PHE A C 1
ATOM 2387 O O . PHE A 1 301 ? -12.245 -0.584 25.348 1.00 89.50 301 PHE A O 1
ATOM 2394 N N . GLU A 1 302 ? -11.382 -0.352 23.277 1.00 89.31 302 GLU A N 1
ATOM 2395 C CA . GLU A 1 302 ? -12.556 -0.842 22.565 1.00 89.31 302 GLU A CA 1
ATOM 2396 C C . GLU A 1 302 ? -12.265 -2.134 21.818 1.00 89.31 302 GLU A C 1
ATOM 2398 O O . GLU A 1 302 ? -11.123 -2.413 21.425 1.00 89.31 302 GLU A O 1
ATOM 2403 N N . ARG A 1 303 ? -13.308 -2.942 21.641 1.00 93.81 303 ARG A N 1
ATOM 2404 C CA . ARG A 1 303 ? -13.208 -4.178 20.879 1.00 93.81 303 ARG A CA 1
ATOM 2405 C C . ARG A 1 303 ? -14.380 -4.355 19.931 1.00 93.81 303 ARG A C 1
ATOM 2407 O O . ARG A 1 303 ? -15.517 -4.483 20.375 1.00 93.81 303 ARG A O 1
ATOM 2414 N N . THR A 1 304 ? -14.077 -4.417 18.639 1.00 95.75 304 THR A N 1
ATOM 2415 C CA . THR A 1 304 ? -15.065 -4.605 17.576 1.00 95.75 304 THR A CA 1
ATOM 2416 C C . THR A 1 304 ? -14.985 -6.021 17.021 1.00 95.75 304 THR A C 1
ATOM 2418 O O . THR A 1 304 ? -13.901 -6.496 16.681 1.00 95.75 304 THR A O 1
ATOM 2421 N N . LEU A 1 305 ? -16.132 -6.691 16.913 1.00 97.62 305 LEU A N 1
ATOM 2422 C CA . LEU A 1 305 ? -16.261 -8.038 16.361 1.00 97.62 305 LEU A CA 1
ATOM 2423 C C . LEU A 1 305 ? -17.322 -8.042 15.256 1.00 97.62 305 LEU A C 1
ATOM 2425 O O . LEU A 1 305 ? -18.502 -7.830 15.530 1.00 97.62 305 LEU A O 1
ATOM 2429 N N . ILE A 1 306 ? -16.903 -8.305 14.018 1.00 98.12 306 ILE A N 1
ATOM 2430 C CA . ILE A 1 306 ? -17.793 -8.395 12.853 1.00 98.12 306 ILE A CA 1
ATOM 2431 C C . ILE A 1 306 ? -17.723 -9.801 12.271 1.00 98.12 306 ILE A C 1
ATOM 2433 O O . ILE A 1 306 ? -16.641 -10.312 11.982 1.00 98.12 306 ILE A O 1
ATOM 2437 N N . ILE A 1 307 ? -18.881 -10.419 12.075 1.00 98.56 307 ILE A N 1
ATOM 2438 C CA . ILE A 1 307 ? -19.023 -11.765 11.531 1.00 98.56 307 ILE A CA 1
ATOM 2439 C C . ILE A 1 307 ? -19.952 -11.692 10.319 1.00 98.56 307 ILE A C 1
ATOM 2441 O O . ILE A 1 307 ? -21.147 -11.447 10.462 1.00 98.56 307 ILE A O 1
ATOM 2445 N N . ALA A 1 308 ? -19.400 -11.925 9.133 1.00 98.38 308 ALA A N 1
ATOM 2446 C CA . ALA A 1 308 ? -20.145 -12.081 7.892 1.00 98.38 308 ALA A CA 1
ATOM 2447 C C . ALA A 1 308 ? -20.243 -13.576 7.563 1.00 98.38 308 ALA A C 1
ATOM 2449 O O . ALA A 1 308 ? -19.236 -14.207 7.228 1.00 98.38 308 ALA A O 1
ATOM 2450 N N . ASP A 1 309 ? -21.439 -14.147 7.720 1.00 98.12 309 ASP A N 1
ATOM 2451 C CA . ASP A 1 309 ? -21.738 -15.554 7.431 1.00 98.12 309 ASP A CA 1
ATOM 2452 C C . ASP A 1 309 ? -21.749 -15.832 5.913 1.00 98.12 309 ASP A C 1
ATOM 2454 O O . ASP A 1 309 ? -21.546 -14.926 5.107 1.00 98.12 309 ASP A O 1
ATOM 2458 N N . GLU A 1 310 ? -21.920 -17.082 5.491 1.00 98.38 310 GLU A N 1
ATOM 2459 C CA . GLU A 1 310 ? -21.760 -17.478 4.087 1.00 98.38 310 GLU A CA 1
ATOM 2460 C C . GLU A 1 310 ? -22.571 -16.604 3.114 1.00 98.38 310 GLU A C 1
ATOM 2462 O O . GLU A 1 310 ? -23.766 -16.374 3.308 1.00 98.38 310 GLU A O 1
ATOM 2467 N N . ARG A 1 311 ? -21.938 -16.167 2.019 1.00 98.12 311 ARG A N 1
ATOM 2468 C CA . ARG A 1 311 ? -22.550 -15.370 0.939 1.00 98.12 311 ARG A CA 1
ATOM 2469 C C . ARG A 1 311 ? -23.236 -14.094 1.441 1.00 98.12 311 ARG A C 1
ATOM 2471 O O . ARG A 1 311 ? -24.230 -13.654 0.865 1.00 98.12 311 ARG A O 1
ATOM 2478 N N . SER A 1 312 ? -22.714 -13.515 2.520 1.00 98.25 312 SER A N 1
ATOM 2479 C CA . SER A 1 312 ? -23.202 -12.261 3.091 1.00 98.25 312 SER A CA 1
ATOM 2480 C C . SER A 1 312 ? -22.310 -11.067 2.747 1.00 98.25 312 SER A C 1
ATOM 2482 O O . SER A 1 312 ? -21.157 -11.224 2.347 1.00 98.25 312 SER A O 1
ATOM 2484 N N . TYR A 1 313 ? -22.840 -9.854 2.890 1.00 98.12 313 TYR A N 1
ATOM 2485 C CA . TYR A 1 313 ? -22.109 -8.621 2.594 1.00 98.12 313 TYR A CA 1
ATOM 2486 C C . TYR A 1 313 ? -22.350 -7.554 3.660 1.00 98.12 313 TYR A C 1
ATOM 2488 O O . TYR A 1 313 ? -23.498 -7.317 4.044 1.00 98.12 313 TYR A O 1
ATOM 2496 N N . VAL A 1 314 ? -21.291 -6.851 4.073 1.00 96.81 314 VAL A N 1
ATOM 2497 C CA . VAL A 1 314 ? -21.387 -5.661 4.933 1.00 96.81 314 VAL A CA 1
ATOM 2498 C C . VAL A 1 314 ? -20.354 -4.595 4.570 1.00 96.81 314 VAL A C 1
ATOM 2500 O O . VAL A 1 314 ? -19.188 -4.892 4.309 1.00 96.81 314 VAL A O 1
ATOM 2503 N N . SER A 1 315 ? -20.790 -3.334 4.607 1.00 93.88 315 SER A N 1
ATOM 2504 C CA . SER A 1 315 ? -19.932 -2.146 4.590 1.00 93.88 315 SER A CA 1
ATOM 2505 C C . SER A 1 315 ? -20.004 -1.496 5.970 1.00 93.88 315 SER A C 1
ATOM 2507 O O . SER A 1 315 ? -21.082 -1.091 6.406 1.00 93.88 315 SER A O 1
ATOM 2509 N N . TYR A 1 316 ? -18.875 -1.465 6.671 1.00 91.62 316 TYR A N 1
ATOM 2510 C CA . TYR A 1 316 ? -18.734 -0.931 8.020 1.00 91.62 316 TYR A CA 1
ATOM 2511 C C . TYR A 1 316 ? -17.791 0.274 8.011 1.00 91.62 316 TYR A C 1
ATOM 2513 O O . TYR A 1 316 ? -16.696 0.202 7.451 1.00 91.62 316 TYR A O 1
ATOM 2521 N N . LEU A 1 317 ? -18.199 1.369 8.642 1.00 82.38 317 LEU A N 1
ATOM 2522 C CA . LEU A 1 317 ? -17.457 2.615 8.754 1.00 82.38 317 LEU A CA 1
ATOM 2523 C C . LEU A 1 317 ? -17.173 2.923 10.226 1.00 82.38 317 LEU A C 1
ATOM 2525 O O . LEU A 1 317 ? -18.062 2.928 11.065 1.00 82.38 317 LEU A O 1
ATOM 2529 N N . GLU A 1 318 ? -15.923 3.222 10.536 1.00 80.62 318 GLU A N 1
ATOM 2530 C CA . GLU A 1 318 ? -15.464 3.645 11.855 1.00 80.62 318 GLU A CA 1
ATOM 2531 C C . GLU A 1 318 ? -14.977 5.093 11.760 1.00 80.62 318 GLU A C 1
ATOM 2533 O O . GLU A 1 318 ? -14.015 5.375 11.043 1.00 80.62 318 GLU A O 1
ATOM 2538 N N . GLY A 1 319 ? -15.635 6.013 12.461 1.00 67.50 319 GLY A N 1
ATOM 2539 C CA . GLY A 1 319 ? -15.184 7.395 12.614 1.00 67.50 319 GLY A CA 1
ATOM 2540 C C . GLY A 1 319 ? -14.683 7.637 14.033 1.00 67.50 319 GLY A C 1
ATOM 2541 O O . GLY A 1 319 ? -15.377 7.268 14.973 1.00 67.50 319 GLY A O 1
ATOM 2542 N N . CYS A 1 320 ? -13.522 8.270 14.213 1.00 66.31 320 CYS A N 1
ATOM 2543 C CA . CYS A 1 320 ? -13.044 8.651 15.548 1.00 66.31 320 CYS A CA 1
ATOM 2544 C C . CYS A 1 320 ? -12.604 10.117 15.596 1.00 66.31 320 CYS A C 1
ATOM 2546 O O . CYS A 1 320 ? -11.865 10.572 14.718 1.00 66.31 320 CYS A O 1
ATOM 2548 N N . THR A 1 321 ? -13.006 10.832 16.651 1.00 59.91 321 THR A N 1
ATOM 2549 C CA . THR A 1 321 ? -12.533 12.196 16.954 1.00 59.91 321 THR A CA 1
ATOM 2550 C C . THR A 1 321 ? -12.212 12.378 18.430 1.00 59.91 321 THR A C 1
ATOM 2552 O O . THR A 1 321 ? -12.819 11.734 19.285 1.00 59.91 321 THR A O 1
ATOM 2555 N N . ALA A 1 322 ? -11.276 13.279 18.740 1.00 58.38 322 ALA A N 1
ATOM 2556 C CA . ALA A 1 322 ? -10.969 13.646 20.121 1.00 58.38 322 ALA A CA 1
ATOM 2557 C C . ALA A 1 322 ? -10.804 15.164 20.339 1.00 58.38 322 ALA A C 1
ATOM 2559 O O . ALA A 1 322 ? -10.337 15.862 19.436 1.00 58.38 322 ALA A O 1
ATOM 2560 N N . PRO A 1 323 ? -11.121 15.659 21.550 1.00 58.19 323 PRO A N 1
ATOM 2561 C CA . PRO A 1 323 ? -10.808 16.995 22.033 1.00 58.19 323 PRO A CA 1
ATOM 2562 C C . PRO A 1 323 ? -9.303 17.213 22.200 1.00 58.19 323 PRO A C 1
ATOM 2564 O O . PRO A 1 323 ? -8.521 16.270 22.354 1.00 58.19 323 PRO A O 1
ATOM 2567 N N . SER A 1 324 ? -8.906 18.485 22.228 1.00 58.72 324 SER A N 1
ATOM 2568 C CA . SER A 1 324 ? -7.526 18.897 22.480 1.00 58.72 324 SER A CA 1
ATOM 2569 C C . SER A 1 324 ? -7.190 18.861 23.970 1.00 58.72 324 SER A C 1
ATOM 2571 O O . SER A 1 324 ? -7.746 19.638 24.749 1.00 58.72 324 SER A O 1
ATOM 2573 N N . TYR A 1 325 ? -6.243 18.003 24.354 1.00 63.62 325 TYR A N 1
ATOM 2574 C CA . TYR A 1 325 ? -5.755 17.890 25.726 1.00 63.62 325 TYR A CA 1
ATOM 2575 C C . TYR A 1 325 ? -4.231 17.950 25.815 1.00 63.62 325 TYR A C 1
ATOM 2577 O O . TYR A 1 325 ? -3.510 17.488 24.935 1.00 63.62 325 TYR A O 1
ATOM 2585 N N . ASP A 1 326 ? -3.767 18.496 26.932 1.00 54.12 326 ASP A N 1
ATOM 2586 C CA . ASP A 1 326 ? -2.373 18.721 27.315 1.00 54.12 326 ASP A CA 1
ATOM 2587 C C . ASP A 1 326 ? -1.637 17.442 27.751 1.00 54.12 326 ASP A C 1
ATOM 2589 O O . ASP A 1 326 ? -0.415 17.370 27.655 1.00 54.12 326 ASP A O 1
ATOM 2593 N N . LYS A 1 327 ? -2.364 16.408 28.193 1.00 68.56 327 LYS A N 1
ATOM 2594 C CA . LYS A 1 327 ? -1.798 15.089 28.517 1.00 68.56 327 LYS A CA 1
ATOM 2595 C C . LYS A 1 327 ? -2.016 14.083 27.394 1.00 68.56 327 LYS A C 1
ATOM 2597 O O . LYS A 1 327 ? -3.067 14.073 26.752 1.00 68.56 327 LYS A O 1
ATOM 2602 N N . ASN A 1 328 ? -1.040 13.194 27.210 1.00 77.56 328 ASN A N 1
ATOM 2603 C CA . ASN A 1 328 ? -1.174 12.081 26.282 1.00 77.56 328 ASN A CA 1
ATOM 2604 C C . ASN A 1 328 ? -2.220 11.074 26.760 1.00 77.56 328 ASN A C 1
ATOM 2606 O O . ASN A 1 328 ? -2.239 10.695 27.931 1.00 77.56 328 ASN A O 1
ATOM 2610 N N . GLN A 1 329 ? -3.048 10.611 25.830 1.00 80.94 329 GLN A N 1
ATOM 2611 C CA . GLN A 1 329 ? -4.055 9.582 26.079 1.00 80.94 329 GLN A CA 1
ATOM 2612 C C . GLN A 1 329 ? -3.765 8.345 25.239 1.00 80.94 329 GLN A C 1
ATOM 2614 O O . GLN A 1 329 ? -3.360 8.454 24.080 1.00 80.94 329 GLN A O 1
ATOM 2619 N N . LEU A 1 330 ? -3.989 7.172 25.829 1.00 88.31 330 LEU A N 1
ATOM 2620 C CA . LEU A 1 330 ? -3.816 5.889 25.160 1.00 88.31 330 LEU A CA 1
ATOM 2621 C C . LEU A 1 330 ? -5.155 5.410 24.597 1.00 88.31 330 LEU A C 1
ATOM 2623 O O . LEU A 1 330 ? -6.091 5.139 25.347 1.00 88.31 330 LEU A O 1
ATOM 2627 N N . HIS A 1 331 ? -5.201 5.251 23.280 1.00 89.56 331 HIS A N 1
ATOM 2628 C CA . HIS A 1 331 ? -6.250 4.549 22.561 1.00 89.56 331 HIS A CA 1
ATOM 2629 C C . HIS A 1 331 ? -5.688 3.214 22.065 1.00 89.56 331 HIS A C 1
ATOM 2631 O O . HIS A 1 331 ? -4.805 3.179 21.205 1.00 89.56 331 HIS A O 1
ATOM 2637 N N . ALA A 1 332 ? -6.190 2.109 22.616 1.00 91.88 332 ALA A N 1
ATOM 2638 C CA . ALA A 1 332 ? -5.766 0.764 22.250 1.00 91.88 332 ALA A CA 1
ATOM 2639 C C . ALA A 1 332 ? -6.969 -0.109 21.882 1.00 91.88 332 ALA A C 1
ATOM 2641 O O . ALA A 1 332 ? -7.564 -0.774 22.737 1.00 91.88 332 ALA A O 1
ATOM 2642 N N . ALA A 1 333 ? -7.315 -0.107 20.593 1.00 92.44 333 ALA A N 1
ATOM 2643 C CA . ALA A 1 333 ? -8.441 -0.853 20.042 1.00 92.44 333 ALA A CA 1
ATOM 2644 C C . ALA A 1 333 ? -8.041 -2.225 19.480 1.00 92.44 333 ALA A C 1
ATOM 2646 O O . ALA A 1 333 ? -6.925 -2.431 18.982 1.00 92.44 333 ALA A O 1
ATOM 2647 N N . VAL A 1 334 ? -8.991 -3.161 19.506 1.00 96.88 334 VAL A N 1
ATOM 2648 C CA . VAL A 1 334 ? -8.892 -4.445 18.806 1.00 96.88 334 VAL A CA 1
ATOM 2649 C C . VAL A 1 334 ? -10.084 -4.630 17.873 1.00 96.88 334 VAL A C 1
ATOM 2651 O O . VAL A 1 334 ? -11.227 -4.486 18.291 1.00 96.88 334 VAL A O 1
ATOM 2654 N N . VAL A 1 335 ? -9.824 -4.990 16.616 1.00 97.50 335 VAL A N 1
ATOM 2655 C CA . VAL A 1 335 ? -10.869 -5.294 15.626 1.00 97.50 335 VAL A CA 1
ATOM 2656 C C . VAL A 1 335 ? -10.669 -6.704 15.087 1.00 97.50 335 VAL A C 1
ATOM 2658 O O . VAL A 1 335 ? -9.594 -7.029 14.578 1.00 97.50 335 VAL A O 1
ATOM 2661 N N . GLU A 1 336 ? -11.715 -7.521 15.174 1.00 98.38 336 GLU A N 1
ATOM 2662 C CA . GLU A 1 336 ? -11.771 -8.893 14.674 1.00 98.38 336 GLU A CA 1
ATOM 2663 C C . GLU A 1 336 ? -12.843 -9.013 13.587 1.00 98.38 336 GLU A C 1
ATOM 2665 O O . GLU A 1 336 ? -14.020 -8.759 13.844 1.00 98.38 336 GLU A O 1
ATOM 2670 N N . LEU A 1 337 ? -12.447 -9.418 12.376 1.00 98.62 337 LEU A N 1
ATOM 2671 C CA . LEU A 1 337 ? -13.380 -9.698 11.278 1.00 98.62 337 LEU A CA 1
ATOM 2672 C C . LEU A 1 337 ? -13.364 -11.188 10.920 1.00 98.62 337 LEU A C 1
ATOM 2674 O O . LEU A 1 337 ? -12.299 -11.740 10.639 1.00 98.62 337 LEU A O 1
ATOM 2678 N N . TYR A 1 338 ? -14.536 -11.813 10.849 1.00 98.44 338 TYR A N 1
ATOM 2679 C CA . TYR A 1 338 ? -14.729 -13.170 10.331 1.00 98.44 338 TYR A CA 1
ATOM 2680 C C . TYR A 1 338 ? -15.517 -13.125 9.040 1.00 98.44 338 TYR A C 1
ATOM 2682 O O . TYR A 1 338 ? -16.662 -12.687 9.034 1.00 98.44 338 TYR A O 1
ATOM 2690 N N . CYS A 1 339 ? -14.917 -13.616 7.963 1.00 98.50 339 CYS A N 1
ATOM 2691 C CA . CYS A 1 339 ? -15.527 -13.643 6.646 1.00 98.50 339 CYS A CA 1
ATOM 2692 C C . CYS A 1 339 ? -15.641 -15.099 6.174 1.00 98.50 339 CYS A C 1
ATOM 2694 O O . CYS A 1 339 ? -14.632 -15.755 5.892 1.00 98.50 339 CYS A O 1
ATOM 2696 N N . HIS A 1 340 ? -16.868 -15.623 6.168 1.00 98.62 340 HIS A N 1
ATOM 2697 C CA . HIS A 1 340 ? -17.185 -16.992 5.747 1.00 98.62 340 HIS A CA 1
ATOM 2698 C C . HIS A 1 340 ? -17.252 -17.125 4.218 1.00 98.62 340 HIS A C 1
ATOM 2700 O O . HIS A 1 340 ? -16.953 -16.193 3.476 1.00 98.62 340 HIS A O 1
ATOM 2706 N N . GLU A 1 341 ? -17.580 -18.322 3.731 1.00 98.56 341 GLU A N 1
ATOM 2707 C CA . GLU A 1 341 ? -17.529 -18.668 2.306 1.00 98.56 341 GLU A CA 1
ATOM 2708 C C . GLU A 1 341 ? -18.388 -17.737 1.446 1.00 98.56 341 GLU A C 1
ATOM 2710 O O . GLU A 1 341 ? -19.573 -17.551 1.705 1.00 98.56 341 GLU A O 1
ATOM 2715 N N . GLY A 1 342 ? -17.784 -17.146 0.415 1.00 98.12 342 GLY A N 1
ATOM 2716 C CA . GLY A 1 342 ? -18.427 -16.208 -0.503 1.00 98.12 342 GLY A CA 1
ATOM 2717 C C . GLY A 1 342 ? -18.880 -14.890 0.129 1.00 98.12 342 GLY A C 1
ATOM 2718 O O . GLY A 1 342 ? -19.600 -14.143 -0.528 1.00 98.12 342 GLY A O 1
ATOM 2719 N N . ALA A 1 343 ? -18.518 -14.614 1.385 1.00 98.69 343 ALA A N 1
ATOM 2720 C CA . ALA A 1 343 ? -18.876 -13.377 2.063 1.00 98.69 343 ALA A CA 1
ATOM 2721 C C . ALA A 1 343 ? -17.903 -12.235 1.727 1.00 98.69 343 ALA A C 1
ATOM 2723 O O . ALA A 1 343 ? -16.753 -12.474 1.351 1.00 98.69 343 ALA A O 1
ATOM 2724 N N . GLU A 1 344 ? -18.335 -10.988 1.908 1.00 98.62 344 GLU A N 1
ATOM 2725 C CA . GLU A 1 344 ? -17.484 -9.807 1.745 1.00 98.62 344 GLU A CA 1
ATOM 2726 C C . GLU A 1 344 ? -17.681 -8.797 2.885 1.00 98.62 344 GLU A C 1
ATOM 2728 O O . GLU A 1 344 ? -18.799 -8.397 3.212 1.00 98.62 344 GLU A O 1
ATOM 2733 N N . ILE A 1 345 ? -16.568 -8.360 3.482 1.00 98.56 345 ILE A N 1
ATOM 2734 C CA . ILE A 1 345 ? -16.532 -7.294 4.488 1.00 98.56 345 ILE A CA 1
ATOM 2735 C C . ILE A 1 345 ? -15.709 -6.131 3.946 1.00 98.56 345 ILE A C 1
ATOM 2737 O O . ILE A 1 345 ? -14.505 -6.257 3.705 1.00 98.56 345 ILE A O 1
ATOM 2741 N N . LYS A 1 346 ? -16.339 -4.964 3.827 1.00 97.81 346 LYS A N 1
ATOM 2742 C CA . LYS A 1 346 ? -15.657 -3.696 3.575 1.00 97.81 346 LYS A CA 1
ATOM 2743 C C . LYS A 1 346 ? -15.576 -2.915 4.881 1.00 97.81 346 LYS A C 1
ATOM 2745 O O . LYS A 1 346 ? -16.599 -2.512 5.417 1.00 97.81 346 LYS A O 1
ATOM 2750 N N . TYR A 1 347 ? -14.366 -2.695 5.380 1.00 96.69 347 TYR A N 1
ATOM 2751 C CA . TYR A 1 347 ? -14.117 -1.953 6.611 1.00 96.69 347 TYR A CA 1
ATOM 2752 C C . TYR A 1 347 ? -13.418 -0.638 6.290 1.00 96.69 347 TYR A C 1
ATOM 2754 O O . TYR A 1 347 ? -12.298 -0.635 5.778 1.00 96.69 347 TYR A O 1
ATOM 2762 N N . SER A 1 348 ? -14.067 0.476 6.606 1.00 89.75 348 SER A N 1
ATOM 2763 C CA . SER A 1 348 ? -13.551 1.821 6.375 1.00 89.75 348 SER A CA 1
ATOM 2764 C C . SER A 1 348 ? -13.272 2.514 7.704 1.00 89.75 348 SER A C 1
ATOM 2766 O O . SER A 1 348 ? -14.052 2.396 8.640 1.00 89.75 348 SER A O 1
ATOM 2768 N N . THR A 1 349 ? -12.168 3.242 7.812 1.00 85.56 349 THR A N 1
ATOM 2769 C CA . THR A 1 349 ? -11.801 3.991 9.016 1.00 85.56 349 THR A CA 1
ATOM 2770 C C . THR A 1 349 ? -11.410 5.416 8.648 1.00 85.56 349 THR A C 1
ATOM 2772 O O . THR A 1 349 ? -10.560 5.621 7.783 1.00 85.56 349 THR A O 1
ATOM 2775 N N . VAL A 1 350 ? -12.004 6.399 9.317 1.00 78.50 350 VAL A N 1
ATOM 2776 C CA . VAL A 1 350 ? -11.622 7.810 9.218 1.00 78.50 350 VAL A CA 1
ATOM 2777 C C . VAL A 1 350 ? -11.311 8.309 10.621 1.00 78.50 350 VAL A C 1
ATOM 2779 O O . VAL A 1 350 ? -12.198 8.445 11.460 1.00 78.50 350 VAL A O 1
ATOM 2782 N N . GLN A 1 351 ? -10.033 8.554 10.886 1.00 72.25 351 GLN A N 1
ATOM 2783 C CA . GLN A 1 351 ? -9.556 8.971 12.201 1.00 72.25 351 GLN A CA 1
ATOM 2784 C C . GLN A 1 351 ? -8.988 10.385 12.133 1.00 72.25 351 GLN A C 1
ATOM 2786 O O . GLN A 1 351 ? -8.094 10.653 11.328 1.00 72.25 351 GLN A O 1
ATOM 2791 N N . ASN A 1 352 ? -9.500 11.262 12.999 1.00 68.94 352 ASN A N 1
ATOM 2792 C CA . ASN A 1 352 ? -9.021 12.628 13.175 1.00 68.94 352 ASN A CA 1
ATOM 2793 C C . ASN A 1 352 ? -8.825 12.928 14.668 1.00 68.94 352 ASN A C 1
ATOM 2795 O O . ASN A 1 352 ? -9.735 13.383 15.363 1.00 68.94 352 ASN A O 1
ATOM 2799 N N . TRP A 1 353 ? -7.639 12.602 15.168 1.00 74.19 353 TRP A N 1
ATOM 2800 C CA . TRP A 1 353 ? -7.284 12.728 16.583 1.00 74.19 353 TRP A CA 1
ATOM 2801 C C . TRP A 1 353 ? -6.659 14.094 16.920 1.00 74.19 353 TRP A C 1
ATOM 2803 O O . TRP A 1 353 ? -6.412 14.895 16.030 1.00 74.19 353 TRP A O 1
ATOM 2813 N N . TYR A 1 354 ? -6.375 14.372 18.197 1.00 75.31 354 TYR A N 1
ATOM 2814 C CA . TYR A 1 354 ? -5.561 15.535 18.571 1.00 75.31 354 TYR A CA 1
ATOM 2815 C C . TYR A 1 354 ? -4.062 15.197 18.555 1.00 75.31 354 TYR A C 1
ATOM 2817 O O . TYR A 1 354 ? -3.626 14.246 19.216 1.00 75.31 354 TYR A O 1
ATOM 2825 N N . ALA A 1 355 ? -3.286 15.974 17.790 1.00 75.69 355 ALA A N 1
ATOM 2826 C CA . ALA A 1 355 ? -1.891 15.672 17.449 1.00 75.69 355 ALA A CA 1
ATOM 2827 C C . ALA A 1 355 ? -0.882 16.066 18.534 1.00 75.69 355 ALA A C 1
ATOM 2829 O O . ALA A 1 355 ? 0.272 15.650 18.460 1.00 75.69 355 ALA A O 1
ATOM 2830 N N . GLY A 1 356 ? -1.325 16.836 19.529 1.00 76.25 356 GLY A N 1
ATOM 2831 C CA . GLY A 1 356 ? -0.446 17.589 20.417 1.00 76.25 356 GLY A CA 1
ATOM 2832 C C . GLY A 1 356 ? -0.292 19.037 19.950 1.00 76.25 356 GLY A C 1
ATOM 2833 O O . GLY A 1 356 ? -0.820 19.424 18.905 1.00 76.25 356 GLY A O 1
ATOM 2834 N N . ASP A 1 357 ? 0.382 19.844 20.764 1.00 76.19 357 ASP A N 1
ATOM 2835 C CA . ASP A 1 357 ? 0.729 21.224 20.418 1.00 76.19 357 ASP A CA 1
ATOM 2836 C C . ASP A 1 357 ? 1.904 21.304 19.417 1.00 76.19 357 ASP A C 1
ATOM 2838 O O . ASP A 1 357 ? 2.470 20.291 18.996 1.00 76.19 357 ASP A O 1
ATOM 2842 N N . GLU A 1 358 ? 2.284 22.523 19.019 1.00 71.25 358 GLU A N 1
ATOM 2843 C CA . GLU A 1 358 ? 3.379 22.764 18.065 1.00 71.25 358 GLU A CA 1
ATOM 2844 C C . GLU A 1 358 ? 4.762 22.323 18.580 1.00 71.25 358 GLU A C 1
ATOM 2846 O O . GLU A 1 358 ? 5.698 22.207 17.787 1.00 71.25 358 GLU A O 1
ATOM 2851 N N . GLU A 1 359 ? 4.904 22.062 19.883 1.00 76.06 359 GLU A N 1
ATOM 2852 C CA . GLU A 1 359 ? 6.125 21.558 20.520 1.00 76.06 359 GLU A CA 1
ATOM 2853 C C . GLU A 1 359 ? 6.095 20.029 20.710 1.00 76.06 359 GLU A C 1
ATOM 2855 O O . GLU A 1 359 ? 7.098 19.437 21.112 1.00 76.06 359 GLU A O 1
ATOM 2860 N N . GLY A 1 360 ? 4.976 19.378 20.370 1.00 74.38 360 GLY A N 1
ATOM 2861 C CA . GLY A 1 360 ? 4.772 17.938 20.502 1.00 74.38 360 GLY A CA 1
ATOM 2862 C C . GLY A 1 360 ? 4.279 17.491 21.881 1.00 74.38 360 GLY A C 1
ATOM 2863 O O . GLY A 1 360 ? 4.354 16.299 22.185 1.00 74.38 360 GLY A O 1
ATOM 2864 N N . ASN A 1 361 ? 3.778 18.402 22.722 1.00 80.06 361 ASN A N 1
ATOM 2865 C CA . ASN A 1 361 ? 3.189 18.045 24.011 1.00 80.06 361 ASN A CA 1
ATOM 2866 C C . ASN A 1 361 ? 1.718 17.640 23.856 1.00 80.06 361 ASN A C 1
ATOM 2868 O O . ASN A 1 361 ? 0.929 18.284 23.158 1.00 80.06 361 ASN A O 1
ATOM 2872 N N . GLY A 1 362 ? 1.326 16.585 24.571 1.00 81.75 362 GLY A N 1
ATOM 2873 C CA . GLY A 1 362 ? -0.029 16.046 24.519 1.00 81.75 362 GLY A CA 1
ATOM 2874 C C . GLY A 1 362 ? -0.310 15.260 23.236 1.00 81.75 362 GLY A C 1
ATOM 2875 O O . GLY A 1 362 ? 0.596 14.819 22.530 1.00 81.75 362 GLY A O 1
ATOM 2876 N N . GLY A 1 363 ? -1.592 15.035 22.961 1.00 82.31 363 GLY A N 1
ATOM 2877 C CA . GLY A 1 363 ? -2.041 14.250 21.811 1.00 82.31 363 GLY A CA 1
ATOM 2878 C C . GLY A 1 363 ? -2.154 12.743 22.058 1.00 82.31 363 GLY A C 1
ATOM 2879 O O . GLY A 1 363 ? -1.821 12.224 23.123 1.00 82.31 363 GLY A O 1
ATOM 2880 N N . ILE A 1 364 ? -2.703 12.025 21.080 1.00 86.06 364 ILE A N 1
ATOM 2881 C CA . ILE A 1 364 ? -3.158 10.637 21.274 1.00 86.06 364 ILE A CA 1
ATOM 2882 C C . ILE A 1 364 ? -2.127 9.611 20.806 1.00 86.06 364 ILE A C 1
ATOM 2884 O O . ILE A 1 364 ? -1.567 9.734 19.716 1.00 86.06 364 ILE A O 1
ATOM 2888 N N . TYR A 1 365 ? -1.941 8.565 21.613 1.00 91.75 365 TYR A N 1
ATOM 2889 C CA . TYR A 1 365 ? -1.244 7.335 21.245 1.00 91.75 365 TYR A CA 1
ATOM 2890 C C . TYR A 1 365 ? -2.260 6.305 20.758 1.00 91.75 365 TYR A C 1
ATOM 2892 O O . TYR A 1 365 ? -3.086 5.822 21.526 1.00 91.75 365 TYR A O 1
ATOM 2900 N N . ASN A 1 366 ? -2.210 5.995 19.469 1.00 92.06 366 ASN A N 1
ATOM 2901 C CA . ASN A 1 366 ? -3.179 5.169 18.761 1.00 92.06 366 ASN A CA 1
ATOM 2902 C C . ASN A 1 366 ? -2.561 3.802 18.428 1.00 92.06 366 ASN A C 1
ATOM 2904 O O . ASN A 1 366 ? -1.935 3.637 17.377 1.00 92.06 366 ASN A O 1
ATOM 2908 N N . PHE A 1 367 ? -2.692 2.840 19.346 1.00 94.25 367 PHE A N 1
ATOM 2909 C CA . PHE A 1 367 ? -2.041 1.525 19.301 1.00 94.25 367 PHE A CA 1
ATOM 2910 C C . PHE A 1 367 ? -3.058 0.415 19.037 1.00 94.25 367 PHE A C 1
ATOM 2912 O O . PHE A 1 367 ? -3.632 -0.170 19.955 1.00 94.25 367 PHE A O 1
ATOM 2919 N N . VAL A 1 368 ? -3.296 0.119 17.761 1.00 94.31 368 VAL A N 1
ATOM 2920 C CA . VAL A 1 368 ? -4.468 -0.657 17.337 1.00 94.31 368 VAL A CA 1
ATOM 2921 C C . VAL A 1 368 ? -4.073 -1.973 16.684 1.00 94.31 368 VAL A C 1
ATOM 2923 O O . VAL A 1 368 ? -3.226 -2.031 15.791 1.00 94.31 368 VAL A O 1
ATOM 2926 N N . THR A 1 369 ? -4.765 -3.044 17.074 1.00 96.94 369 THR A N 1
ATOM 2927 C CA . THR A 1 369 ? -4.650 -4.359 16.433 1.00 96.94 369 THR A CA 1
ATOM 2928 C C . THR A 1 369 ? -5.930 -4.681 15.667 1.00 96.94 369 THR A C 1
ATOM 2930 O O . THR A 1 369 ? -6.912 -5.123 16.255 1.00 96.94 369 THR A O 1
ATOM 2933 N N . LYS A 1 370 ? -5.922 -4.498 14.340 1.00 97.56 370 LYS A N 1
ATOM 2934 C CA . LYS A 1 370 ? -7.021 -4.936 13.462 1.00 97.56 370 LYS A CA 1
ATOM 2935 C C . LYS A 1 370 ? -6.611 -6.188 12.692 1.00 97.56 370 LYS A C 1
ATOM 2937 O O . LYS A 1 370 ? -5.530 -6.228 12.099 1.00 97.56 370 LYS A O 1
ATOM 2942 N N . ARG A 1 371 ? -7.456 -7.215 12.669 1.00 98.50 371 ARG A N 1
ATOM 2943 C CA . ARG A 1 371 ? -7.214 -8.412 11.862 1.00 98.50 371 ARG A CA 1
ATOM 2944 C C . ARG A 1 371 ? -8.518 -9.016 11.368 1.00 98.50 371 ARG A C 1
ATOM 2946 O O . ARG A 1 371 ? -9.483 -9.148 12.110 1.00 98.50 371 ARG A O 1
ATOM 2953 N N . GLY A 1 372 ? -8.509 -9.396 10.100 1.00 98.50 372 GLY A N 1
ATOM 2954 C CA . GLY A 1 372 ? -9.578 -10.125 9.449 1.00 98.50 372 GLY A CA 1
ATOM 2955 C C . GLY A 1 372 ? -9.137 -11.526 9.055 1.00 98.50 372 GLY A C 1
ATOM 2956 O O . GLY A 1 372 ? -7.973 -11.756 8.722 1.00 98.50 372 GLY A O 1
ATOM 2957 N N . LEU A 1 373 ? -10.078 -12.457 9.087 1.00 98.69 373 LEU A N 1
ATOM 2958 C CA . LEU A 1 373 ? -9.913 -13.831 8.647 1.00 98.69 373 LEU A CA 1
ATOM 2959 C C . LEU A 1 373 ? -10.913 -14.119 7.533 1.00 98.69 373 LEU A C 1
ATOM 2961 O O . LEU A 1 373 ? -12.115 -14.248 7.760 1.00 98.69 373 LEU A O 1
ATOM 2965 N N . CYS A 1 374 ? -10.371 -14.245 6.331 1.00 98.62 374 CYS A N 1
ATOM 2966 C CA . CYS A 1 374 ? -11.018 -14.838 5.175 1.00 98.62 374 CYS A CA 1
ATOM 2967 C C . CYS A 1 374 ? -11.021 -16.360 5.365 1.00 98.62 374 CYS A C 1
ATOM 2969 O O . CYS A 1 374 ? -10.104 -17.058 4.924 1.00 98.62 374 CYS A O 1
ATOM 2971 N N . GLN A 1 375 ? -11.994 -16.854 6.131 1.00 97.69 375 GLN A N 1
ATOM 2972 C CA . GLN A 1 375 ? -12.081 -18.248 6.557 1.00 97.69 375 GLN A CA 1
ATOM 2973 C C . GLN A 1 375 ? -12.540 -19.158 5.417 1.00 97.69 375 GLN A C 1
ATOM 2975 O O . GLN A 1 375 ? -11.998 -20.251 5.259 1.00 97.69 375 GLN A O 1
ATOM 2980 N N . GLY A 1 376 ? -13.560 -18.732 4.669 1.00 93.94 376 GLY A N 1
ATOM 2981 C CA . GLY A 1 376 ? -14.223 -19.557 3.660 1.00 93.94 376 GLY A CA 1
ATOM 2982 C C . GLY A 1 376 ? -13.756 -19.283 2.234 1.00 93.94 376 GLY A C 1
ATOM 2983 O O . GLY A 1 376 ? -13.120 -18.271 1.943 1.00 93.94 376 GLY A O 1
ATOM 2984 N N . LYS A 1 377 ? -14.074 -20.198 1.317 1.00 98.25 377 LYS A N 1
ATOM 2985 C CA . LYS A 1 377 ? -13.708 -20.059 -0.096 1.00 98.25 377 LYS A CA 1
ATOM 2986 C C . LYS A 1 377 ? -14.314 -18.786 -0.701 1.00 98.25 377 LYS A C 1
ATOM 2988 O O . LYS A 1 377 ? -15.461 -18.456 -0.424 1.00 98.25 377 LYS A O 1
ATOM 2993 N N . GLY A 1 378 ? -13.560 -18.054 -1.516 1.00 97.81 378 GLY A N 1
ATOM 2994 C CA . GLY A 1 378 ? -14.035 -16.840 -2.187 1.00 97.81 378 GLY A CA 1
ATOM 2995 C C . GLY A 1 378 ? -14.418 -15.691 -1.245 1.00 97.81 378 GLY A C 1
ATOM 2996 O O . GLY A 1 378 ? -15.053 -14.742 -1.691 1.00 97.81 378 GLY A O 1
ATOM 2997 N N . SER A 1 379 ? -14.063 -15.765 0.043 1.00 98.56 379 SER A N 1
ATOM 2998 C CA . SER A 1 379 ? -14.325 -14.694 1.006 1.00 98.56 379 SER A CA 1
ATOM 2999 C C . SER A 1 379 ? -13.431 -13.481 0.735 1.00 98.56 379 SER A C 1
ATOM 3001 O O . SER A 1 379 ? -12.255 -13.650 0.383 1.00 98.56 379 SER A O 1
ATOM 3003 N N . LYS A 1 380 ? -13.934 -12.270 0.973 1.00 98.75 380 LYS A N 1
ATOM 3004 C CA . LYS A 1 380 ? -13.205 -11.028 0.703 1.00 98.75 380 LYS A CA 1
ATOM 3005 C C . LYS A 1 380 ? -13.232 -10.064 1.885 1.00 98.75 380 LYS A C 1
ATOM 3007 O O . LYS A 1 380 ? -14.286 -9.755 2.427 1.00 98.75 380 LYS A O 1
ATOM 3012 N N . ILE A 1 381 ? -12.071 -9.523 2.245 1.00 98.81 381 ILE A N 1
ATOM 3013 C CA . ILE A 1 381 ? -11.958 -8.441 3.231 1.00 98.81 381 ILE A CA 1
ATOM 3014 C C . ILE A 1 381 ? -11.214 -7.271 2.596 1.00 98.81 381 ILE A C 1
ATOM 3016 O O . ILE A 1 381 ? -10.113 -7.444 2.077 1.00 98.81 381 ILE A O 1
ATOM 3020 N N . SER A 1 382 ? -11.801 -6.077 2.670 1.00 98.31 382 SER A N 1
ATOM 3021 C CA . SER A 1 382 ? -11.195 -4.831 2.196 1.00 98.31 382 SER A CA 1
ATOM 3022 C C . SER A 1 382 ? -11.083 -3.820 3.329 1.00 98.31 382 SER A C 1
ATOM 3024 O O . SER A 1 382 ? -12.094 -3.319 3.817 1.00 98.31 382 SER A O 1
ATOM 3026 N N . TRP A 1 383 ? -9.854 -3.469 3.693 1.00 97.75 383 TRP A N 1
ATOM 3027 C CA . TRP A 1 383 ? -9.542 -2.374 4.606 1.00 97.75 383 TRP A CA 1
ATOM 3028 C C . TRP A 1 383 ? -9.364 -1.071 3.831 1.00 97.75 383 TRP A C 1
ATOM 3030 O O . TRP A 1 383 ? -8.623 -1.014 2.852 1.00 97.75 383 TRP A O 1
ATOM 3040 N N . THR A 1 384 ? -10.015 -0.002 4.270 1.00 93.50 384 THR A N 1
ATOM 3041 C CA . THR A 1 384 ? -9.809 1.358 3.764 1.00 93.50 384 THR A CA 1
ATOM 3042 C C . THR A 1 384 ? -9.612 2.292 4.945 1.00 93.50 384 THR A C 1
ATOM 3044 O O . THR A 1 384 ? -10.437 2.308 5.849 1.00 93.50 384 THR A O 1
ATOM 3047 N N . GLN A 1 385 ? -8.536 3.069 4.967 1.00 88.00 385 GLN A N 1
ATOM 3048 C CA . GLN A 1 385 ? -8.253 3.954 6.091 1.00 88.00 385 GLN A CA 1
ATOM 3049 C C . GLN A 1 385 ? -7.716 5.313 5.651 1.00 88.00 385 GLN A C 1
ATOM 3051 O O . GLN A 1 385 ? -6.908 5.412 4.725 1.00 88.00 385 GLN A O 1
ATOM 3056 N N . VAL A 1 386 ? -8.173 6.355 6.345 1.00 84.00 386 VAL A N 1
ATOM 3057 C CA . VAL A 1 386 ? -7.657 7.723 6.264 1.00 84.00 386 VAL A CA 1
ATOM 3058 C C . VAL A 1 386 ? -7.348 8.190 7.676 1.00 84.00 386 VAL A C 1
ATOM 3060 O O . VAL A 1 386 ? -8.211 8.174 8.555 1.00 84.00 386 VAL A O 1
ATOM 3063 N N . GLU A 1 387 ? -6.097 8.564 7.898 1.00 81.88 387 GLU A N 1
ATOM 3064 C CA . GLU A 1 387 ? -5.547 8.673 9.242 1.00 81.88 387 GLU A CA 1
ATOM 3065 C C . GLU A 1 387 ? -4.787 9.971 9.398 1.00 81.88 387 GLU A C 1
ATOM 3067 O O . GLU A 1 387 ? -3.860 10.266 8.642 1.00 81.88 387 GLU A O 1
ATOM 3072 N N . THR A 1 388 ? -5.199 10.745 10.394 1.00 78.44 388 THR A N 1
ATOM 3073 C CA . THR A 1 388 ? -4.568 12.004 10.755 1.00 78.44 388 THR A CA 1
ATOM 3074 C C . THR A 1 388 ? -4.770 12.285 12.244 1.00 78.44 388 THR A C 1
ATOM 3076 O O . THR A 1 388 ? -5.627 11.705 12.919 1.00 78.44 388 THR A O 1
ATOM 3079 N N . GLY A 1 389 ? -3.952 13.188 12.770 1.00 73.81 389 GLY A N 1
ATOM 3080 C CA . GLY A 1 389 ? -4.196 13.782 14.078 1.00 73.81 389 GLY A CA 1
ATOM 3081 C C . GLY A 1 389 ? -3.709 13.002 15.302 1.00 73.81 389 GLY A C 1
ATOM 3082 O O . GLY A 1 389 ? -3.852 13.512 16.392 1.00 73.81 389 GLY A O 1
ATOM 3083 N N . SER A 1 390 ? -3.122 11.803 15.230 1.00 85.31 390 SER A N 1
ATOM 3084 C CA . SER A 1 390 ? -2.523 11.187 16.441 1.00 85.31 390 SER A CA 1
ATOM 3085 C C . SER A 1 390 ? -1.108 11.709 16.677 1.00 85.31 390 SER A C 1
ATOM 3087 O O . SER A 1 390 ? -0.374 11.890 15.709 1.00 85.31 390 SER A O 1
ATOM 3089 N N . ALA A 1 391 ? -0.691 11.885 17.933 1.00 89.94 391 ALA A N 1
ATOM 3090 C CA . ALA A 1 391 ? 0.717 12.143 18.244 1.00 89.94 391 ALA A CA 1
ATOM 3091 C C . ALA A 1 391 ? 1.575 10.947 17.812 1.00 89.94 391 ALA A C 1
ATOM 3093 O O . ALA A 1 391 ? 2.595 11.115 17.144 1.00 89.94 391 ALA A O 1
ATOM 3094 N N . ILE A 1 392 ? 1.112 9.732 18.133 1.00 92.81 392 ILE A N 1
ATOM 3095 C CA . ILE A 1 392 ? 1.743 8.488 17.692 1.00 92.81 392 ILE A CA 1
ATOM 3096 C C . ILE A 1 392 ? 0.698 7.519 17.175 1.00 92.81 392 ILE A C 1
ATOM 3098 O O . ILE A 1 392 ? -0.310 7.269 17.830 1.00 92.81 392 ILE A O 1
ATOM 3102 N N . THR A 1 393 ? 0.967 6.934 16.015 1.00 93.75 393 THR A N 1
ATOM 3103 C CA . THR A 1 393 ? 0.149 5.870 15.438 1.00 93.75 393 THR A CA 1
ATOM 3104 C C . THR A 1 393 ? 0.959 4.591 15.306 1.00 93.75 393 THR A C 1
ATOM 3106 O O . THR A 1 393 ? 2.048 4.606 14.737 1.00 93.75 393 THR A O 1
ATOM 3109 N N . TRP A 1 394 ? 0.414 3.474 15.789 1.00 94.75 394 TRP A N 1
ATOM 3110 C CA . TRP A 1 394 ? 1.015 2.155 15.634 1.00 94.75 394 TRP A CA 1
ATOM 3111 C C . TRP A 1 394 ? -0.038 1.100 15.303 1.00 94.75 394 TRP A C 1
ATOM 3113 O O . TRP A 1 394 ? -0.836 0.720 16.164 1.00 94.75 394 TRP A O 1
ATOM 3123 N N . LYS A 1 395 ? -0.075 0.635 14.048 1.00 93.31 395 LYS A N 1
ATOM 3124 C CA . LYS A 1 395 ? -1.074 -0.357 13.615 1.00 93.31 395 LYS A CA 1
ATOM 3125 C C . LYS A 1 395 ? -0.739 -1.070 12.319 1.00 93.31 395 LYS A C 1
ATOM 3127 O O . LYS A 1 395 ? -0.183 -0.497 11.387 1.00 93.31 395 LYS A O 1
ATOM 3132 N N . TYR A 1 396 ? -1.211 -2.312 12.245 1.00 94.62 396 TYR A N 1
ATOM 3133 C CA . TYR A 1 396 ? -1.052 -3.161 11.068 1.00 94.62 396 TYR A CA 1
ATOM 3134 C C . TYR A 1 396 ? -2.327 -3.956 10.768 1.00 94.62 396 TYR A C 1
ATOM 3136 O O . TYR A 1 396 ? -2.367 -5.155 11.077 1.00 94.62 396 TYR A O 1
ATOM 3144 N N . PRO A 1 397 ? -3.385 -3.347 10.192 1.00 96.75 397 PRO A N 1
ATOM 3145 C CA . PRO A 1 397 ? -4.551 -4.101 9.751 1.00 96.75 397 PRO A CA 1
ATOM 3146 C C . PRO A 1 397 ? -4.151 -5.277 8.875 1.00 96.75 397 PRO A C 1
ATOM 3148 O O . PRO A 1 397 ? -3.408 -5.127 7.909 1.00 96.75 397 PRO A O 1
ATOM 3151 N N . SER A 1 398 ? -4.579 -6.469 9.261 1.00 97.56 398 SER A N 1
ATOM 3152 C CA . SER A 1 398 ? -4.084 -7.712 8.676 1.00 97.56 398 SER A CA 1
ATOM 3153 C C . SER A 1 398 ? -5.225 -8.528 8.076 1.00 97.56 398 SER A C 1
ATOM 3155 O O . SER A 1 398 ? -6.343 -8.479 8.586 1.00 97.56 398 SER A O 1
ATOM 3157 N N . VAL A 1 399 ? -4.950 -9.320 7.040 1.00 98.44 399 VAL A N 1
ATOM 3158 C CA . VAL A 1 399 ? -5.887 -10.316 6.500 1.00 98.44 399 VAL A CA 1
ATOM 3159 C C . VAL A 1 399 ? -5.209 -11.680 6.459 1.00 98.44 399 VAL A C 1
ATOM 3161 O O . VAL A 1 399 ? -4.154 -11.843 5.845 1.00 98.44 399 VAL A O 1
ATOM 3164 N N . ILE A 1 400 ? -5.824 -12.668 7.107 1.00 98.50 400 ILE A N 1
ATOM 3165 C CA . ILE A 1 400 ? -5.487 -14.083 6.949 1.00 98.50 400 ILE A CA 1
ATOM 3166 C C . ILE A 1 400 ? -6.392 -14.653 5.856 1.00 98.50 400 ILE A C 1
ATOM 3168 O O . ILE A 1 400 ? -7.600 -14.764 6.046 1.00 98.50 400 ILE A O 1
ATOM 3172 N N . LEU A 1 401 ? -5.803 -15.006 4.718 1.00 98.38 401 LEU A N 1
ATOM 3173 C CA . LEU A 1 401 ? -6.453 -15.550 3.525 1.00 98.38 401 LEU A CA 1
ATOM 3174 C C . LEU A 1 401 ? -6.437 -17.078 3.583 1.00 98.38 401 LEU A C 1
ATOM 3176 O O . LEU A 1 401 ? -5.602 -17.717 2.940 1.00 98.38 401 LEU A O 1
ATOM 3180 N N . ARG A 1 402 ? -7.301 -17.658 4.426 1.00 98.00 402 ARG A N 1
ATOM 3181 C CA . ARG A 1 402 ? -7.349 -19.104 4.691 1.00 98.00 402 ARG A CA 1
ATOM 3182 C C . ARG A 1 402 ? -8.129 -19.872 3.635 1.00 98.00 402 ARG A C 1
ATOM 3184 O O . ARG A 1 402 ? -7.654 -20.911 3.194 1.00 98.00 402 ARG A O 1
ATOM 3191 N N . GLY A 1 403 ? -9.296 -19.373 3.242 1.00 97.62 403 GLY A N 1
ATOM 3192 C CA . GLY A 1 403 ? -10.098 -20.000 2.198 1.00 97.62 403 GLY A CA 1
ATOM 3193 C C . GLY A 1 403 ? -9.457 -19.878 0.817 1.00 97.62 403 GLY A C 1
ATOM 3194 O O . GLY A 1 403 ? -8.810 -18.873 0.506 1.00 97.62 403 GLY A O 1
ATOM 3195 N N . ASP A 1 404 ? -9.661 -20.887 -0.024 1.00 97.94 404 ASP A N 1
ATOM 3196 C CA . ASP A 1 404 ? -9.264 -20.836 -1.433 1.00 97.94 404 ASP A CA 1
ATOM 3197 C C . ASP A 1 404 ? -9.965 -19.679 -2.156 1.00 97.94 404 ASP A C 1
ATOM 3199 O O . ASP A 1 404 ? -11.070 -19.284 -1.792 1.00 97.94 404 ASP A O 1
ATOM 3203 N N . ASP A 1 405 ? -9.323 -19.111 -3.173 1.00 98.06 405 ASP A N 1
ATOM 3204 C CA . ASP A 1 405 ? -9.828 -17.980 -3.962 1.00 98.06 405 ASP A CA 1
ATOM 3205 C C . ASP A 1 405 ? -10.161 -16.721 -3.126 1.00 98.06 405 ASP A C 1
ATOM 3207 O O . ASP A 1 405 ? -10.814 -15.802 -3.620 1.00 98.06 405 ASP A O 1
ATOM 3211 N N . SER A 1 406 ? -9.721 -16.653 -1.861 1.00 98.56 406 SER A N 1
ATOM 3212 C CA . SER A 1 406 ? -9.994 -15.509 -0.989 1.00 98.56 406 SER A CA 1
ATOM 3213 C C . SER A 1 406 ? -9.169 -14.274 -1.353 1.00 98.56 406 SER A C 1
ATOM 3215 O O . SER A 1 406 ? -8.057 -14.359 -1.893 1.00 98.56 406 SER A O 1
ATOM 3217 N N . VAL A 1 407 ? -9.733 -13.101 -1.052 1.00 98.69 407 VAL A N 1
ATOM 3218 C CA . VAL A 1 407 ? -9.191 -11.801 -1.462 1.00 98.69 407 VAL A CA 1
ATOM 3219 C C . VAL A 1 407 ? -9.005 -10.873 -0.262 1.00 98.69 407 VAL A C 1
ATOM 3221 O O . VAL A 1 407 ? -9.907 -10.702 0.555 1.00 98.69 407 VAL A O 1
ATOM 3224 N N . GLY A 1 408 ? -7.825 -10.261 -0.163 1.00 98.50 408 GLY A N 1
ATOM 3225 C CA . GLY A 1 408 ? -7.487 -9.275 0.864 1.00 98.50 408 GLY A CA 1
ATOM 3226 C C . GLY A 1 408 ? -7.072 -7.950 0.241 1.00 98.50 408 GLY A C 1
ATOM 3227 O O . GLY A 1 408 ? -6.103 -7.891 -0.510 1.00 98.50 408 GLY A O 1
ATOM 3228 N N . GLU A 1 409 ? -7.769 -6.871 0.559 1.00 98.12 409 GLU A N 1
ATOM 3229 C CA . GLU A 1 409 ? -7.451 -5.539 0.047 1.00 98.12 409 GLU A CA 1
ATOM 3230 C C . GLU A 1 409 ? -7.124 -4.589 1.199 1.00 98.12 409 GLU A C 1
ATOM 3232 O O . GLU A 1 409 ? -7.704 -4.668 2.283 1.00 98.12 409 GLU A O 1
ATOM 3237 N N . PHE A 1 410 ? -6.159 -3.702 0.975 1.00 98.00 410 PHE A N 1
ATOM 3238 C CA . PHE A 1 410 ? -5.767 -2.672 1.923 1.00 98.00 410 PHE A CA 1
ATOM 3239 C C . PHE A 1 410 ? -5.459 -1.374 1.187 1.00 98.00 410 PHE A C 1
ATOM 3241 O O . PHE A 1 410 ? -4.571 -1.326 0.334 1.00 98.00 410 PHE A O 1
ATOM 3248 N N . TYR A 1 411 ? -6.181 -0.322 1.556 1.00 94.69 411 TYR A N 1
ATOM 3249 C CA . TYR A 1 411 ? -6.028 1.032 1.045 1.00 94.69 411 TYR A CA 1
ATOM 3250 C C . TYR A 1 411 ? -5.801 1.976 2.220 1.00 94.69 411 TYR A C 1
ATOM 3252 O O . TYR A 1 411 ? -6.641 2.053 3.113 1.00 94.69 411 TYR A O 1
ATOM 3260 N N . SER A 1 412 ? -4.684 2.698 2.231 1.00 92.81 412 SER A N 1
ATOM 3261 C CA . SER A 1 412 ? -4.331 3.588 3.339 1.00 92.81 412 SER A CA 1
ATOM 3262 C C . SER A 1 412 ? -3.852 4.943 2.856 1.00 92.81 412 SER A C 1
ATOM 3264 O O . SER A 1 412 ? -3.014 5.022 1.959 1.00 92.81 412 SER A O 1
ATOM 3266 N N . VAL A 1 413 ? -4.340 5.996 3.508 1.00 88.50 413 VAL A N 1
ATOM 3267 C CA . VAL A 1 413 ? -3.779 7.346 3.458 1.00 88.50 413 VAL A CA 1
ATOM 3268 C C . VAL A 1 413 ? -3.412 7.758 4.880 1.00 88.50 413 VAL A C 1
ATOM 3270 O O . VAL A 1 413 ? -4.290 7.856 5.734 1.00 88.50 413 VAL A O 1
ATOM 3273 N N . ALA A 1 414 ? -2.129 8.009 5.130 1.00 88.12 414 ALA A N 1
ATOM 3274 C CA . ALA A 1 414 ? -1.634 8.455 6.430 1.00 88.12 414 ALA A CA 1
ATOM 3275 C C . ALA A 1 414 ? -0.989 9.835 6.294 1.00 88.12 414 ALA A C 1
ATOM 3277 O O . ALA A 1 414 ? -0.023 9.981 5.545 1.00 88.12 414 ALA A O 1
ATOM 3278 N N . LEU A 1 415 ? -1.510 10.831 7.013 1.00 86.25 415 LEU A N 1
ATOM 3279 C CA . LEU A 1 415 ? -0.963 12.184 7.074 1.00 86.25 415 LEU A CA 1
ATOM 3280 C C . LEU A 1 415 ? -0.347 12.433 8.452 1.00 86.25 415 LEU A C 1
ATOM 3282 O O . LEU A 1 415 ? -1.037 12.363 9.468 1.00 86.25 415 LEU A O 1
ATOM 3286 N N . THR A 1 416 ? 0.936 12.780 8.468 1.00 89.44 416 THR A N 1
ATOM 3287 C CA . THR A 1 416 ? 1.643 13.251 9.660 1.00 89.44 416 THR A CA 1
ATOM 3288 C C . THR A 1 416 ? 2.135 14.676 9.447 1.00 89.44 416 THR A C 1
ATOM 3290 O O . THR A 1 416 ? 2.582 15.045 8.359 1.00 89.44 416 THR A O 1
ATOM 3293 N N . LYS A 1 417 ? 2.051 15.489 10.496 1.00 85.50 417 LYS A N 1
ATOM 3294 C CA . LYS A 1 417 ? 2.463 16.889 10.527 1.00 85.50 417 LYS A CA 1
ATOM 3295 C C . LYS A 1 417 ? 3.197 17.181 11.839 1.00 85.50 417 LYS A C 1
ATOM 3297 O O . LYS A 1 417 ? 3.017 16.471 12.823 1.00 85.50 417 LYS A O 1
ATOM 3302 N N . ASP A 1 418 ? 4.030 18.214 11.853 1.00 84.12 418 ASP A N 1
ATOM 3303 C CA . ASP A 1 418 ? 4.702 18.719 13.054 1.00 84.12 418 ASP A CA 1
ATOM 3304 C C . ASP A 1 418 ? 5.503 17.614 13.760 1.00 84.12 418 ASP A C 1
ATOM 3306 O O . ASP A 1 418 ? 6.419 17.083 13.145 1.00 84.12 418 ASP A O 1
ATOM 3310 N N . PHE A 1 419 ? 5.192 17.239 15.001 1.00 88.19 419 PHE A N 1
ATOM 3311 C CA . PHE A 1 419 ? 5.924 16.203 15.750 1.00 88.19 419 PHE A CA 1
ATOM 3312 C C . PHE A 1 419 ? 5.263 14.817 15.718 1.00 88.19 419 PHE A C 1
ATOM 3314 O O . PHE A 1 419 ? 5.678 13.912 16.445 1.00 88.19 419 PHE A O 1
ATOM 3321 N N . GLN A 1 420 ? 4.253 14.625 14.866 1.00 91.31 420 GLN A N 1
ATOM 3322 C CA . GLN A 1 420 ? 3.557 13.349 14.761 1.00 91.31 420 GLN A CA 1
ATOM 3323 C C . GLN A 1 420 ? 4.468 12.234 14.242 1.00 91.31 420 GLN A C 1
ATOM 3325 O O . GLN A 1 420 ? 5.300 12.433 13.349 1.00 91.31 420 GLN A O 1
ATOM 3330 N N . GLN A 1 421 ? 4.249 11.036 14.775 1.00 93.12 421 GLN A N 1
ATOM 3331 C CA . GLN A 1 421 ? 4.936 9.814 14.380 1.00 93.12 421 GLN A CA 1
ATOM 3332 C C . GLN A 1 421 ? 3.906 8.750 13.989 1.00 93.12 421 GLN A C 1
ATOM 3334 O O . GLN A 1 421 ? 2.894 8.561 14.665 1.00 93.12 421 GLN A O 1
ATOM 3339 N N . ALA A 1 422 ? 4.130 8.050 12.885 1.00 93.12 422 ALA A N 1
ATOM 3340 C CA . ALA A 1 422 ? 3.253 6.974 12.447 1.00 93.12 422 ALA A CA 1
ATOM 3341 C C . ALA A 1 422 ? 4.078 5.776 11.986 1.00 93.12 422 ALA A C 1
ATOM 3343 O O . ALA A 1 422 ? 4.853 5.906 11.052 1.00 93.12 422 ALA A O 1
ATOM 3344 N N . ASP A 1 423 ? 3.869 4.611 12.596 1.00 93.94 423 ASP A N 1
ATOM 3345 C CA . ASP A 1 423 ? 4.345 3.308 12.123 1.00 93.94 423 ASP A CA 1
ATOM 3346 C C . ASP A 1 423 ? 3.109 2.474 11.768 1.00 93.94 423 ASP A C 1
ATOM 3348 O O . ASP A 1 423 ? 2.435 1.878 12.616 1.00 93.94 423 ASP A O 1
ATOM 3352 N N . THR A 1 424 ? 2.740 2.541 10.493 1.00 92.44 424 THR A N 1
ATOM 3353 C CA . THR A 1 424 ? 1.495 1.988 9.955 1.00 92.44 424 THR A CA 1
ATOM 3354 C C . THR A 1 424 ? 1.783 0.992 8.847 1.00 92.44 424 THR A C 1
ATOM 3356 O O . THR A 1 424 ? 2.824 1.032 8.208 1.00 92.44 424 THR A O 1
ATOM 3359 N N . GLY A 1 425 ? 0.862 0.084 8.562 1.00 93.38 425 GLY A N 1
ATOM 3360 C CA . GLY A 1 425 ? 0.953 -0.743 7.364 1.00 93.38 425 GLY A CA 1
ATOM 3361 C C . GLY A 1 425 ? -0.024 -1.899 7.403 1.00 93.38 425 GLY A C 1
ATOM 3362 O O . GLY A 1 425 ? -1.078 -1.787 8.014 1.00 93.38 425 GLY A O 1
ATOM 3363 N N . THR A 1 426 ? 0.289 -3.015 6.754 1.00 97.12 426 THR A N 1
ATOM 3364 C CA . THR A 1 426 ? -0.643 -4.148 6.674 1.00 97.12 426 THR A CA 1
ATOM 3365 C C . THR A 1 426 ? 0.085 -5.478 6.608 1.00 97.12 426 THR A C 1
ATOM 3367 O O . THR A 1 426 ? 1.245 -5.546 6.200 1.00 97.12 426 THR A O 1
ATOM 3370 N N . LYS A 1 427 ? -0.593 -6.553 7.018 1.00 97.19 427 LYS A N 1
ATOM 3371 C CA . LYS A 1 427 ? -0.084 -7.920 6.875 1.00 97.19 427 LYS A CA 1
ATOM 3372 C C . LYS A 1 427 ? -1.071 -8.779 6.091 1.00 97.19 427 LYS A C 1
ATOM 3374 O O . LYS A 1 427 ? -2.186 -9.004 6.549 1.00 97.19 427 LYS A O 1
ATOM 3379 N N . MET A 1 428 ? -0.654 -9.295 4.942 1.00 97.62 428 MET A N 1
ATOM 3380 C CA . MET A 1 428 ? -1.430 -10.217 4.110 1.00 97.62 428 MET A CA 1
ATOM 3381 C C . MET A 1 428 ? -0.839 -11.619 4.234 1.00 97.62 428 MET A C 1
ATOM 3383 O O . MET A 1 428 ? 0.294 -11.853 3.821 1.00 97.62 428 MET A O 1
ATOM 3387 N N . ILE A 1 429 ? -1.582 -12.550 4.830 1.00 97.25 429 ILE A N 1
ATOM 3388 C CA . ILE A 1 429 ? -1.121 -13.914 5.115 1.00 97.25 429 ILE A CA 1
ATOM 3389 C C . ILE A 1 429 ? -1.908 -14.888 4.234 1.00 97.25 429 ILE A C 1
ATOM 3391 O O . ILE A 1 429 ? -3.032 -15.256 4.558 1.00 97.25 429 ILE A O 1
ATOM 3395 N N . HIS A 1 430 ? -1.312 -15.303 3.121 1.00 96.62 430 HIS A N 1
ATOM 3396 C CA . HIS A 1 430 ? -1.840 -16.272 2.167 1.00 96.62 430 HIS A CA 1
ATOM 3397 C C . HIS A 1 430 ? -1.691 -17.702 2.698 1.00 96.62 430 HIS A C 1
ATOM 3399 O O . HIS A 1 430 ? -0.576 -18.162 2.949 1.00 96.62 430 HIS A O 1
ATOM 3405 N N . GLN A 1 431 ? -2.818 -18.391 2.876 1.00 95.12 431 GLN A N 1
ATOM 3406 C CA . GLN A 1 431 ? -2.924 -19.776 3.351 1.00 95.12 431 GLN A CA 1
ATOM 3407 C C . GLN A 1 431 ? -3.625 -20.673 2.319 1.00 95.12 431 GLN A C 1
ATOM 3409 O O . GLN A 1 431 ? -3.113 -21.747 2.024 1.00 95.12 431 GLN A O 1
ATOM 3414 N N . GLY A 1 432 ? -4.750 -20.225 1.755 1.00 93.88 432 GLY A N 1
ATOM 3415 C CA . GLY A 1 432 ? -5.492 -20.948 0.718 1.00 93.88 432 GLY A CA 1
ATOM 3416 C C . GLY A 1 432 ? -4.879 -20.824 -0.681 1.00 93.88 432 GLY A C 1
ATOM 3417 O O . GLY A 1 432 ? -4.019 -19.972 -0.945 1.00 93.88 432 GLY A O 1
ATOM 3418 N N . LYS A 1 433 ? -5.361 -21.652 -1.608 1.00 93.25 433 LYS A N 1
ATOM 3419 C CA . LYS A 1 433 ? -4.971 -21.636 -3.025 1.00 93.25 433 LYS A CA 1
ATOM 3420 C C . LYS A 1 433 ? -5.594 -20.456 -3.764 1.00 93.25 433 LYS A C 1
ATOM 3422 O O . LYS A 1 433 ? -6.671 -19.989 -3.411 1.00 93.25 433 LYS A O 1
ATOM 3427 N N . ASN A 1 434 ? -4.933 -19.984 -4.820 1.00 93.62 434 ASN A N 1
ATOM 3428 C CA . ASN A 1 434 ? -5.378 -18.893 -5.699 1.00 93.62 434 ASN A CA 1
ATOM 3429 C C . ASN A 1 434 ? -5.703 -17.574 -4.975 1.00 93.62 434 ASN A C 1
ATOM 3431 O O . ASN A 1 434 ? -6.429 -16.731 -5.510 1.00 93.62 434 ASN A O 1
ATOM 3435 N N . THR A 1 435 ? -5.190 -17.387 -3.760 1.00 97.12 435 THR A N 1
ATOM 3436 C CA . THR A 1 435 ? -5.506 -16.221 -2.935 1.00 97.12 435 THR A CA 1
ATOM 3437 C C . THR A 1 435 ? -4.875 -14.958 -3.505 1.00 97.12 435 THR A C 1
ATOM 3439 O O . THR A 1 435 ? -3.770 -14.977 -4.055 1.00 97.12 435 THR A O 1
ATOM 3442 N N . ARG A 1 436 ? -5.572 -13.826 -3.386 1.00 96.81 436 ARG A N 1
ATOM 3443 C CA . ARG A 1 436 ? -5.133 -12.550 -3.966 1.00 96.81 436 ARG A CA 1
ATOM 3444 C C . ARG A 1 436 ? -5.068 -11.475 -2.903 1.00 96.81 436 ARG A C 1
ATOM 3446 O O . ARG A 1 436 ? -5.974 -11.361 -2.086 1.00 96.81 436 ARG A O 1
ATOM 3453 N N . SER A 1 437 ? -4.026 -10.656 -2.943 1.00 96.81 437 SER A N 1
ATOM 3454 C CA . SER A 1 437 ? -3.963 -9.459 -2.121 1.00 96.81 437 SER A CA 1
ATOM 3455 C C . SER A 1 437 ? -3.546 -8.219 -2.898 1.00 96.81 437 SER A C 1
ATOM 3457 O O . SER A 1 437 ? -2.718 -8.281 -3.811 1.00 96.81 437 SER A O 1
ATOM 3459 N N . ARG A 1 438 ? -4.141 -7.082 -2.534 1.00 95.88 438 ARG A N 1
ATOM 3460 C CA . ARG A 1 438 ? -3.800 -5.764 -3.071 1.00 95.88 438 ARG A CA 1
ATOM 3461 C C . ARG A 1 438 ? -3.553 -4.795 -1.926 1.00 95.88 438 ARG A C 1
ATOM 3463 O O . ARG A 1 438 ? -4.420 -4.590 -1.087 1.00 95.88 438 ARG A O 1
ATOM 3470 N N . ILE A 1 439 ? -2.381 -4.182 -1.926 1.00 96.12 439 ILE A N 1
ATOM 3471 C CA . ILE A 1 439 ? -1.949 -3.204 -0.938 1.00 96.12 439 ILE A CA 1
ATOM 3472 C C . ILE A 1 439 ? -1.656 -1.902 -1.680 1.00 96.12 439 ILE A C 1
ATOM 3474 O O . ILE A 1 439 ? -0.839 -1.879 -2.600 1.00 96.12 439 ILE A O 1
ATOM 3478 N N . VAL A 1 440 ? -2.319 -0.820 -1.283 1.00 92.38 440 VAL A N 1
ATOM 3479 C CA . VAL A 1 440 ? -2.046 0.541 -1.751 1.00 92.38 440 VAL A CA 1
ATOM 3480 C C . VAL A 1 440 ? -1.927 1.448 -0.533 1.00 92.38 440 VAL A C 1
ATOM 3482 O O . VAL A 1 440 ? -2.912 1.719 0.148 1.00 92.38 440 VAL A O 1
ATOM 3485 N N . SER A 1 441 ? -0.719 1.926 -0.262 1.00 92.12 441 SER A N 1
ATOM 3486 C CA . SER A 1 441 ? -0.429 2.838 0.841 1.00 92.12 441 SER A CA 1
ATOM 3487 C C . SER A 1 441 ? 0.086 4.171 0.309 1.00 92.12 441 SER A C 1
ATOM 3489 O O . SER A 1 441 ? 0.968 4.198 -0.549 1.00 92.12 441 SER A O 1
ATOM 3491 N N . LYS A 1 442 ? -0.469 5.272 0.815 1.00 91.31 442 LYS A N 1
ATOM 3492 C CA . LYS A 1 442 ? -0.058 6.648 0.527 1.00 91.31 442 LYS A CA 1
ATOM 3493 C C . LYS A 1 442 ? 0.316 7.329 1.846 1.00 91.31 442 LYS A C 1
ATOM 3495 O O . LYS A 1 442 ? -0.560 7.664 2.642 1.00 91.31 442 LYS A O 1
ATOM 3500 N N . GLY A 1 443 ? 1.606 7.522 2.089 1.00 89.38 443 GLY A N 1
ATOM 3501 C CA . GLY A 1 443 ? 2.110 8.277 3.236 1.00 89.38 443 GLY A CA 1
ATOM 3502 C C . GLY A 1 443 ? 2.365 9.733 2.859 1.00 89.38 443 GLY A C 1
ATOM 3503 O O . GLY A 1 443 ? 2.980 10.006 1.833 1.00 89.38 443 GLY A O 1
ATOM 3504 N N . ILE A 1 444 ? 1.911 10.676 3.676 1.00 89.38 444 ILE A N 1
ATOM 3505 C CA . ILE A 1 444 ? 2.198 12.104 3.537 1.00 89.38 444 ILE A CA 1
ATOM 3506 C C . ILE A 1 444 ? 2.825 12.559 4.851 1.00 89.38 444 ILE A C 1
ATOM 3508 O O . ILE A 1 444 ? 2.234 12.378 5.913 1.00 89.38 444 ILE A O 1
ATOM 3512 N N . SER A 1 445 ? 4.028 13.116 4.780 1.00 91.31 445 SER A N 1
ATOM 3513 C CA . SER A 1 445 ? 4.781 13.595 5.938 1.00 91.31 445 SER A CA 1
ATOM 3514 C C . SER A 1 445 ? 5.124 15.064 5.734 1.00 91.31 445 SER A C 1
ATOM 3516 O O . SER A 1 445 ? 5.701 15.430 4.709 1.00 91.31 445 SER A O 1
ATOM 3518 N N . ALA A 1 446 ? 4.729 15.909 6.682 1.00 86.81 446 ALA A N 1
ATOM 3519 C CA . ALA A 1 446 ? 4.923 17.352 6.636 1.00 86.81 446 ALA A CA 1
ATOM 3520 C C . ALA A 1 446 ? 5.626 17.884 7.893 1.00 86.81 446 ALA A C 1
ATOM 3522 O O . ALA A 1 446 ? 5.525 17.294 8.974 1.00 86.81 446 ALA A O 1
ATOM 3523 N N . GLY A 1 447 ? 6.312 19.023 7.770 1.00 85.69 447 GLY A N 1
ATOM 3524 C CA . GLY A 1 447 ? 7.012 19.652 8.896 1.00 85.69 447 GLY A CA 1
ATOM 3525 C C . GLY A 1 447 ? 8.105 18.739 9.456 1.00 85.69 447 GLY A C 1
ATOM 3526 O O . GLY A 1 447 ? 8.894 18.195 8.696 1.00 85.69 447 GLY A O 1
ATOM 3527 N N . LYS A 1 448 ? 8.134 18.523 10.775 1.00 87.62 448 LYS A N 1
ATOM 3528 C CA . LYS A 1 448 ? 9.145 17.682 11.451 1.00 87.62 448 LYS A CA 1
ATOM 3529 C C . LYS A 1 448 ? 8.727 16.213 11.601 1.00 87.62 448 LYS A C 1
ATOM 3531 O O . LYS A 1 448 ? 9.398 15.451 12.299 1.00 87.62 448 LYS A O 1
ATOM 3536 N N . SER A 1 449 ? 7.628 15.813 10.963 1.00 90.81 449 SER A N 1
ATOM 3537 C CA . SER A 1 449 ? 6.975 14.549 11.285 1.00 90.81 449 SER A CA 1
ATOM 3538 C C . SER A 1 449 ? 7.706 13.343 10.702 1.00 90.81 449 SER A C 1
ATOM 3540 O O . SER A 1 449 ? 8.627 13.452 9.875 1.00 90.81 449 SER A O 1
ATOM 3542 N N . ARG A 1 450 ? 7.322 12.162 11.185 1.00 92.12 450 ARG A N 1
ATOM 3543 C CA . ARG A 1 450 ? 7.879 10.880 10.757 1.00 92.12 450 ARG A CA 1
ATOM 3544 C C . ARG A 1 450 ? 6.750 9.933 10.391 1.00 92.12 450 ARG A C 1
ATOM 3546 O O . ARG A 1 450 ? 5.919 9.593 11.225 1.00 92.12 450 ARG A O 1
ATOM 3553 N N . ASN A 1 451 ? 6.754 9.484 9.145 1.00 91.81 451 ASN A N 1
ATOM 3554 C CA . ASN A 1 451 ? 5.834 8.470 8.657 1.00 91.81 451 ASN A CA 1
ATOM 3555 C C . ASN A 1 451 ? 6.628 7.208 8.306 1.00 91.81 451 ASN A C 1
ATOM 3557 O O . ASN A 1 451 ? 7.689 7.273 7.698 1.00 91.81 451 ASN A O 1
ATOM 3561 N N . CYS A 1 452 ? 6.148 6.051 8.711 1.00 92.69 452 CYS A N 1
ATOM 3562 C CA . CYS A 1 452 ? 6.766 4.764 8.485 1.00 92.69 452 CYS A CA 1
ATOM 3563 C C . CYS A 1 452 ? 5.675 3.819 7.998 1.00 92.69 452 CYS A C 1
ATOM 3565 O O . CYS A 1 452 ? 4.685 3.574 8.690 1.00 92.69 452 CYS A O 1
ATOM 3567 N N . TYR A 1 453 ? 5.856 3.301 6.785 1.00 93.38 453 TYR A N 1
ATOM 3568 C CA . TYR A 1 453 ? 5.080 2.179 6.295 1.00 93.38 453 TYR A CA 1
ATOM 3569 C C . TYR A 1 453 ? 5.810 0.868 6.608 1.00 93.38 453 TYR A C 1
ATOM 3571 O O . TYR A 1 453 ? 6.970 0.706 6.232 1.00 93.38 453 TYR A O 1
ATOM 3579 N N . ARG A 1 454 ? 5.136 -0.114 7.206 1.00 92.31 454 ARG A N 1
ATOM 3580 C CA . ARG A 1 454 ? 5.677 -1.457 7.448 1.00 92.31 454 ARG A CA 1
ATOM 3581 C C . ARG A 1 454 ? 4.665 -2.529 7.066 1.00 92.31 454 ARG A C 1
ATOM 3583 O O . ARG A 1 454 ? 3.622 -2.691 7.698 1.00 92.31 454 ARG A O 1
ATOM 3590 N N . GLY A 1 455 ? 4.987 -3.269 6.010 1.00 91.81 455 GLY A N 1
ATOM 3591 C CA . GLY A 1 455 ? 4.125 -4.296 5.431 1.00 91.81 455 GLY A CA 1
ATOM 3592 C C . GLY A 1 455 ? 4.684 -5.704 5.609 1.00 91.81 455 GLY A C 1
ATOM 3593 O O . GLY A 1 455 ? 5.896 -5.879 5.658 1.00 91.81 455 GLY A O 1
ATOM 3594 N N . LEU A 1 456 ? 3.814 -6.713 5.659 1.00 93.06 456 LEU A N 1
ATOM 3595 C CA . LEU A 1 456 ? 4.188 -8.128 5.555 1.00 93.06 456 LEU A CA 1
ATOM 3596 C C . LEU A 1 456 ? 3.289 -8.831 4.539 1.00 93.06 456 LEU A C 1
ATOM 3598 O O . LEU A 1 456 ? 2.073 -8.844 4.693 1.00 93.06 456 LEU A O 1
ATOM 3602 N N . VAL A 1 457 ? 3.873 -9.491 3.551 1.00 93.62 457 VAL A N 1
ATOM 3603 C CA . VAL A 1 457 ? 3.175 -10.439 2.682 1.00 93.62 457 VAL A CA 1
ATOM 3604 C C . VAL A 1 457 ? 3.750 -11.817 2.957 1.00 93.62 457 VAL A C 1
ATOM 3606 O O . VAL A 1 457 ? 4.903 -12.086 2.644 1.00 93.62 457 VAL A O 1
ATOM 3609 N N . LYS A 1 458 ? 2.960 -12.696 3.564 1.00 92.75 458 LYS A N 1
ATOM 3610 C CA . LYS A 1 458 ? 3.376 -14.056 3.903 1.00 92.75 458 LYS A CA 1
ATOM 3611 C C . LYS A 1 458 ? 2.598 -15.061 3.072 1.00 92.75 458 LYS A C 1
ATOM 3613 O O . LYS A 1 458 ? 1.382 -15.112 3.180 1.00 92.75 458 LYS A O 1
ATOM 3618 N N . VAL A 1 459 ? 3.281 -15.885 2.291 1.00 90.62 459 VAL A N 1
ATOM 3619 C CA . VAL A 1 459 ? 2.717 -16.977 1.496 1.00 90.62 459 VAL A CA 1
ATOM 3620 C C . VAL A 1 459 ? 3.123 -18.304 2.112 1.00 90.62 459 VAL A C 1
ATOM 3622 O O . VAL A 1 459 ? 4.299 -18.665 2.112 1.00 90.62 459 VAL A O 1
ATOM 3625 N N . GLN A 1 460 ? 2.151 -19.028 2.659 1.00 88.25 460 GLN A N 1
ATOM 3626 C CA . GLN A 1 460 ? 2.374 -20.338 3.265 1.00 88.25 460 GLN A CA 1
ATOM 3627 C C . GLN A 1 460 ? 2.696 -21.403 2.200 1.00 88.25 460 GLN A C 1
ATOM 3629 O O . GLN A 1 460 ? 2.355 -21.214 1.029 1.00 88.25 460 GLN A O 1
ATOM 3634 N N . PRO A 1 461 ? 3.348 -22.520 2.579 1.00 81.69 461 PRO A N 1
ATOM 3635 C CA . PRO A 1 461 ? 3.690 -23.610 1.661 1.00 81.69 461 PRO A CA 1
ATOM 3636 C C . PRO A 1 461 ? 2.528 -24.075 0.771 1.00 81.69 461 PRO A C 1
ATOM 3638 O O . PRO A 1 461 ? 2.702 -24.172 -0.445 1.00 81.69 461 PRO A O 1
ATOM 3641 N N . ASP A 1 462 ? 1.344 -24.247 1.362 1.00 81.50 462 ASP A N 1
ATOM 3642 C CA . ASP A 1 462 ? 0.151 -24.800 0.702 1.00 81.50 462 ASP A CA 1
ATOM 3643 C C . ASP A 1 462 ? -0.616 -23.779 -0.167 1.00 81.50 462 ASP A C 1
ATOM 3645 O O . ASP A 1 462 ? -1.527 -24.141 -0.915 1.00 81.50 462 ASP A O 1
ATOM 3649 N N . ALA A 1 463 ? -0.233 -22.499 -0.112 1.00 88.62 463 ALA A N 1
ATOM 3650 C CA . ALA A 1 463 ? -0.923 -21.397 -0.778 1.00 88.62 463 ALA A CA 1
ATOM 3651 C C . ALA A 1 463 ? -0.502 -21.263 -2.259 1.00 88.62 463 ALA A C 1
ATOM 3653 O O . ALA A 1 463 ? 0.160 -20.304 -2.678 1.00 88.62 463 ALA A O 1
ATOM 3654 N N . GLU A 1 464 ? -0.845 -22.262 -3.072 1.00 82.88 464 GLU A N 1
ATOM 3655 C CA . GLU A 1 464 ? -0.534 -22.328 -4.508 1.00 82.88 464 GLU A CA 1
ATOM 3656 C C . GLU A 1 464 ? -1.171 -21.178 -5.307 1.00 82.88 464 GLU A C 1
ATOM 3658 O O . GLU A 1 464 ? -2.292 -20.770 -5.023 1.00 82.88 464 GLU A O 1
ATOM 3663 N N . ASN A 1 465 ? -0.475 -20.659 -6.332 1.00 82.56 465 ASN A N 1
ATOM 3664 C CA . ASN A 1 465 ? -0.963 -19.573 -7.209 1.00 82.56 465 ASN A CA 1
ATOM 3665 C C . ASN A 1 465 ? -1.431 -18.307 -6.450 1.00 82.56 465 ASN A C 1
ATOM 3667 O O . ASN A 1 465 ? -2.288 -17.560 -6.927 1.00 82.56 465 ASN A O 1
ATOM 3671 N N . SER A 1 466 ? -0.854 -18.056 -5.271 1.00 85.81 466 SER A N 1
ATOM 3672 C CA . SER A 1 466 ? -1.059 -16.813 -4.526 1.00 85.81 466 SER A CA 1
ATOM 3673 C C . SER A 1 466 ? -0.506 -15.616 -5.297 1.00 85.81 466 SER A C 1
ATOM 3675 O O . SER A 1 466 ? 0.579 -15.690 -5.876 1.00 85.81 466 SER A O 1
ATOM 3677 N N . ARG A 1 467 ? -1.232 -14.496 -5.294 1.00 83.44 467 ARG A N 1
ATOM 3678 C CA . ARG A 1 467 ? -0.832 -13.257 -5.979 1.00 83.44 467 ARG A CA 1
ATOM 3679 C C . ARG A 1 467 ? -0.911 -12.076 -5.028 1.00 83.44 467 ARG A C 1
ATOM 3681 O O . ARG A 1 467 ? -1.932 -11.881 -4.378 1.00 83.44 467 ARG A O 1
ATOM 3688 N N . ASN A 1 468 ? 0.131 -11.259 -5.003 1.00 90.25 468 ASN A N 1
ATOM 3689 C CA . ASN A 1 468 ? 0.147 -9.994 -4.281 1.00 90.25 468 ASN A CA 1
ATOM 3690 C C . ASN A 1 468 ? 0.526 -8.859 -5.237 1.00 90.25 468 ASN A C 1
ATOM 3692 O O . ASN A 1 468 ? 1.413 -9.017 -6.072 1.00 90.25 468 ASN A O 1
ATOM 3696 N N . PHE A 1 469 ? -0.138 -7.717 -5.088 1.00 88.12 469 PHE A N 1
ATOM 3697 C CA . PHE A 1 469 ? 0.313 -6.437 -5.620 1.00 88.12 469 PHE A CA 1
ATOM 3698 C C . PHE A 1 469 ? 0.448 -5.459 -4.458 1.00 88.12 469 PHE A C 1
ATOM 3700 O O . PHE A 1 469 ? -0.536 -5.220 -3.757 1.00 88.12 469 PHE A O 1
ATOM 3707 N N . SER A 1 470 ? 1.631 -4.879 -4.277 1.00 85.44 470 SER A N 1
ATOM 3708 C CA . SER A 1 470 ? 1.891 -3.895 -3.226 1.00 85.44 470 SER A CA 1
ATOM 3709 C C . SER A 1 470 ? 2.465 -2.614 -3.815 1.00 85.44 470 SER A C 1
ATOM 3711 O O . SER A 1 470 ? 3.492 -2.646 -4.484 1.00 85.44 470 SER A O 1
ATOM 3713 N N . GLN A 1 471 ? 1.809 -1.489 -3.540 1.00 83.38 471 GLN A N 1
ATOM 3714 C CA . GLN A 1 471 ? 2.252 -0.149 -3.906 1.00 83.38 471 GLN A CA 1
ATOM 3715 C C . GLN A 1 471 ? 2.300 0.721 -2.651 1.00 83.38 471 GLN A C 1
ATOM 3717 O O . GLN A 1 471 ? 1.304 0.842 -1.937 1.00 83.38 471 GLN A O 1
ATOM 3722 N N . CYS A 1 472 ? 3.457 1.323 -2.391 1.00 87.31 472 CYS A N 1
ATOM 3723 C CA . CYS A 1 472 ? 3.678 2.213 -1.256 1.00 87.31 472 CYS A CA 1
ATOM 3724 C C . CYS A 1 472 ? 4.292 3.506 -1.785 1.00 87.31 472 CYS A C 1
ATOM 3726 O O . CYS A 1 472 ? 5.440 3.502 -2.218 1.00 87.31 472 CYS A O 1
ATOM 3728 N N . ASP A 1 473 ? 3.531 4.595 -1.765 1.00 85.62 473 ASP A N 1
ATOM 3729 C CA . ASP A 1 473 ? 3.995 5.903 -2.217 1.00 85.62 473 ASP A CA 1
ATOM 3730 C C . ASP A 1 473 ? 4.107 6.840 -1.016 1.00 85.62 473 ASP A C 1
ATOM 3732 O O . ASP A 1 473 ? 3.188 6.924 -0.200 1.00 85.62 473 ASP A O 1
ATOM 3736 N N . SER A 1 474 ? 5.221 7.559 -0.918 1.00 87.06 474 SER A N 1
ATOM 3737 C CA . SER A 1 474 ? 5.461 8.532 0.148 1.00 87.06 474 SER A CA 1
ATOM 3738 C C . SER A 1 474 ? 5.659 9.926 -0.439 1.00 87.06 474 SER A C 1
ATOM 3740 O O . SER A 1 474 ? 6.392 10.098 -1.410 1.00 87.06 474 SER A O 1
ATOM 3742 N N . MET A 1 475 ? 5.016 10.924 0.160 1.00 88.38 475 MET A N 1
ATOM 3743 C CA . MET A 1 475 ? 5.143 12.337 -0.180 1.00 88.38 475 MET A CA 1
ATOM 3744 C C . MET A 1 475 ? 5.710 13.098 1.016 1.00 88.38 475 MET A C 1
ATOM 3746 O O . MET A 1 475 ? 5.192 12.996 2.128 1.00 88.38 475 MET A O 1
ATOM 3750 N N . LEU A 1 476 ? 6.759 13.879 0.772 1.00 89.81 476 LEU A N 1
ATOM 3751 C CA . LEU A 1 476 ? 7.383 14.752 1.762 1.00 89.81 476 LEU A CA 1
ATOM 3752 C C . LEU A 1 476 ? 7.014 16.206 1.458 1.00 89.81 476 LEU A C 1
ATOM 3754 O O . LEU A 1 476 ? 7.115 16.643 0.311 1.00 89.81 476 LEU A O 1
ATOM 3758 N N . ILE A 1 477 ? 6.584 16.945 2.480 1.00 84.88 477 ILE A N 1
ATOM 3759 C CA . ILE A 1 477 ? 6.260 18.372 2.402 1.00 84.88 477 ILE A CA 1
ATOM 3760 C C . ILE A 1 477 ? 7.132 19.125 3.412 1.00 84.88 477 ILE A C 1
ATOM 3762 O O . ILE A 1 477 ? 6.923 19.041 4.622 1.00 84.88 477 ILE A O 1
ATOM 3766 N N . GLY A 1 478 ? 8.094 19.890 2.902 1.00 81.12 478 GLY A N 1
ATOM 3767 C CA . GLY A 1 478 ? 9.116 20.569 3.703 1.00 81.12 478 GLY A CA 1
ATOM 3768 C C . GLY A 1 478 ? 10.462 19.841 3.676 1.00 81.12 478 GLY A C 1
ATOM 3769 O O . GLY A 1 478 ? 10.594 18.758 3.111 1.00 81.12 478 GLY A O 1
ATOM 3770 N N . ASP A 1 479 ? 11.473 20.463 4.270 1.00 83.44 479 ASP A N 1
ATOM 3771 C CA . ASP A 1 479 ? 12.875 20.023 4.276 1.00 83.44 479 ASP A CA 1
ATOM 3772 C C . ASP A 1 479 ? 13.246 19.126 5.473 1.00 83.44 479 ASP A C 1
ATOM 3774 O O . ASP A 1 479 ? 14.319 18.525 5.495 1.00 83.44 479 ASP A O 1
ATOM 3778 N N . THR A 1 480 ? 12.358 19.017 6.466 1.00 86.94 480 THR A N 1
ATOM 3779 C CA . THR A 1 480 ? 12.592 18.300 7.733 1.00 86.94 480 THR A CA 1
ATOM 3780 C C . THR A 1 480 ? 11.741 17.040 7.910 1.00 86.94 480 THR A C 1
ATOM 3782 O O . THR A 1 480 ? 11.992 16.262 8.840 1.00 86.94 480 THR A O 1
ATOM 3785 N N . ALA A 1 481 ? 10.775 16.800 7.020 1.00 88.62 481 ALA A N 1
ATOM 3786 C CA . ALA A 1 481 ? 9.861 15.664 7.082 1.00 88.62 481 ALA A CA 1
ATOM 3787 C C . ALA A 1 481 ? 10.581 14.349 6.747 1.00 88.62 481 ALA A C 1
ATOM 3789 O O . ALA A 1 481 ? 11.533 14.326 5.969 1.00 88.62 481 ALA A O 1
ATOM 3790 N N . GLY A 1 482 ? 10.125 13.237 7.329 1.00 90.00 482 GLY A N 1
ATOM 3791 C CA . GLY A 1 482 ? 10.720 11.916 7.111 1.00 90.00 482 GLY A CA 1
ATOM 3792 C C . GLY A 1 482 ? 9.678 10.867 6.752 1.00 90.00 482 GLY A C 1
ATOM 3793 O O . GLY A 1 482 ? 8.576 10.874 7.308 1.00 90.00 482 GLY A O 1
ATOM 3794 N N . ALA A 1 483 ? 10.041 9.969 5.835 1.00 89.88 483 ALA A N 1
ATOM 3795 C CA . ALA A 1 483 ? 9.232 8.830 5.423 1.00 89.88 483 ALA A CA 1
ATOM 3796 C C . ALA A 1 483 ? 10.101 7.567 5.265 1.00 89.88 483 ALA A C 1
ATOM 3798 O O . ALA A 1 483 ? 11.078 7.595 4.520 1.00 89.88 483 ALA A O 1
ATOM 3799 N N . ASN A 1 484 ? 9.731 6.470 5.931 1.00 88.12 484 ASN A N 1
ATOM 3800 C CA . ASN A 1 484 ? 10.387 5.159 5.850 1.00 88.12 484 ASN A CA 1
ATOM 3801 C C . ASN A 1 484 ? 9.419 4.102 5.292 1.00 88.12 484 ASN A C 1
ATOM 3803 O O . ASN A 1 484 ? 8.204 4.213 5.450 1.00 88.12 484 ASN A O 1
ATOM 3807 N N . THR A 1 485 ? 9.925 3.061 4.626 1.00 83.62 485 THR A N 1
ATOM 3808 C CA . THR A 1 485 ? 9.099 1.975 4.063 1.00 83.62 485 THR A CA 1
ATOM 3809 C C . THR A 1 485 ? 9.812 0.627 4.220 1.00 83.62 485 THR A C 1
ATOM 3811 O O . THR A 1 485 ? 10.901 0.439 3.687 1.00 83.62 485 THR A O 1
ATOM 3814 N N . TYR A 1 486 ? 9.183 -0.321 4.922 1.00 84.56 486 TYR A N 1
ATOM 3815 C CA . TYR A 1 486 ? 9.700 -1.660 5.234 1.00 84.56 486 TYR A CA 1
ATOM 3816 C C . TYR A 1 486 ? 8.744 -2.762 4.717 1.00 84.56 486 TYR A C 1
ATOM 3818 O O . TYR A 1 486 ? 7.859 -3.204 5.459 1.00 84.56 486 TYR A O 1
ATOM 3826 N N . PRO A 1 487 ? 8.860 -3.205 3.449 1.00 79.00 487 PRO A N 1
ATOM 3827 C CA . PRO A 1 487 ? 8.016 -4.258 2.885 1.00 79.00 487 PRO A CA 1
ATOM 3828 C C . PRO A 1 487 ? 8.651 -5.647 3.077 1.00 79.00 487 PRO A C 1
ATOM 3830 O O . PRO A 1 487 ? 9.599 -6.009 2.385 1.00 79.00 487 PRO A O 1
ATOM 3833 N N . TYR A 1 488 ? 8.125 -6.451 4.000 1.00 80.12 488 TYR A N 1
ATOM 3834 C CA . TYR A 1 488 ? 8.563 -7.835 4.205 1.00 80.12 488 TYR A CA 1
ATOM 3835 C C . TYR A 1 488 ? 7.776 -8.800 3.317 1.00 80.12 488 TYR A C 1
ATOM 3837 O O . TYR A 1 488 ? 6.547 -8.730 3.268 1.00 80.12 488 TYR A O 1
ATOM 3845 N N . ILE A 1 489 ? 8.465 -9.741 2.665 1.00 77.62 489 ILE A N 1
ATOM 3846 C CA . ILE A 1 489 ? 7.843 -10.844 1.923 1.00 77.62 489 ILE A CA 1
ATOM 3847 C C . ILE A 1 489 ? 8.419 -12.171 2.425 1.00 77.62 489 ILE A C 1
ATOM 3849 O O . ILE A 1 489 ? 9.625 -12.391 2.375 1.00 77.62 489 ILE A O 1
ATOM 3853 N N . GLU A 1 490 ? 7.553 -13.061 2.901 1.00 77.19 490 GLU A N 1
ATOM 3854 C CA . GLU A 1 490 ? 7.897 -14.416 3.340 1.00 77.19 490 GLU A CA 1
ATOM 3855 C C . GLU A 1 490 ? 7.183 -15.419 2.431 1.00 77.19 490 GLU A C 1
ATOM 3857 O O . GLU A 1 490 ? 5.959 -15.407 2.364 1.00 77.19 490 GLU A O 1
ATOM 3862 N N . GLN A 1 491 ? 7.895 -16.311 1.742 1.00 66.00 491 GLN A N 1
ATOM 3863 C CA . GLN A 1 491 ? 7.276 -17.302 0.852 1.00 66.00 491 GLN A CA 1
ATOM 3864 C C . GLN A 1 491 ? 7.754 -18.716 1.211 1.00 66.00 491 GLN A C 1
ATOM 3866 O O . GLN A 1 491 ? 8.949 -18.956 1.303 1.00 66.00 491 GLN A O 1
ATOM 3871 N N . ARG A 1 492 ? 6.825 -19.657 1.430 1.00 61.12 492 ARG A N 1
ATOM 3872 C CA . ARG A 1 492 ? 7.045 -21.118 1.549 1.00 61.12 492 ARG A CA 1
ATOM 3873 C C . ARG A 1 492 ? 8.154 -21.577 2.512 1.00 61.12 492 ARG A C 1
ATOM 3875 O O . ARG A 1 492 ? 8.857 -22.538 2.221 1.00 61.12 492 ARG A O 1
ATOM 3882 N N . GLY A 1 493 ? 8.314 -20.920 3.661 1.00 51.12 493 GLY A N 1
ATOM 3883 C CA . GLY A 1 493 ? 9.353 -21.308 4.628 1.00 51.12 493 GLY A CA 1
ATOM 3884 C C . GLY A 1 493 ? 10.782 -21.073 4.125 1.00 51.12 493 GLY A C 1
ATOM 3885 O O . GLY A 1 493 ? 11.719 -21.665 4.654 1.00 51.12 493 GLY A O 1
ATOM 3886 N N . ILE A 1 494 ? 10.954 -20.221 3.109 1.00 54.31 494 ILE A N 1
ATOM 3887 C CA . ILE A 1 494 ? 12.259 -19.684 2.736 1.00 54.31 494 ILE A CA 1
ATOM 3888 C C . ILE A 1 494 ? 12.727 -18.814 3.909 1.00 54.31 494 ILE A C 1
ATOM 3890 O O . ILE A 1 494 ? 12.013 -17.900 4.325 1.00 54.31 494 ILE A O 1
ATOM 3894 N N . ASP A 1 495 ? 13.896 -19.147 4.459 1.00 55.75 495 ASP A N 1
ATOM 3895 C CA . ASP A 1 495 ? 14.538 -18.398 5.544 1.00 55.75 495 ASP A CA 1
ATOM 3896 C C . ASP A 1 495 ? 14.607 -16.891 5.224 1.00 55.75 495 ASP A C 1
ATOM 3898 O O . ASP A 1 495 ? 14.720 -16.528 4.054 1.00 55.75 495 ASP A O 1
ATOM 3902 N N . HIS A 1 496 ? 14.521 -16.009 6.230 1.00 53.72 496 HIS A N 1
ATOM 3903 C CA . HIS A 1 496 ? 14.458 -14.556 6.014 1.00 53.72 496 HIS A CA 1
ATOM 3904 C C . HIS A 1 496 ? 15.614 -14.050 5.143 1.00 53.72 496 HIS A C 1
ATOM 3906 O O . HIS A 1 496 ? 15.383 -13.286 4.204 1.00 53.72 496 HIS A O 1
ATOM 3912 N N . GLU A 1 497 ? 16.834 -14.530 5.386 1.00 55.59 497 GLU A N 1
ATOM 3913 C CA . GLU A 1 497 ? 18.002 -14.149 4.594 1.00 55.59 497 GLU A CA 1
ATOM 3914 C C . GLU A 1 497 ? 17.913 -14.696 3.172 1.00 55.59 497 GLU A C 1
ATOM 3916 O O . GLU A 1 497 ? 18.259 -13.991 2.233 1.00 55.59 497 GLU A O 1
ATOM 3921 N N . LYS A 1 498 ? 17.359 -15.899 2.981 1.00 51.84 498 LYS A N 1
ATOM 3922 C CA . LYS A 1 498 ? 17.128 -16.494 1.654 1.00 51.84 498 LYS A CA 1
ATOM 3923 C C . LYS A 1 498 ? 15.987 -15.828 0.893 1.00 51.84 498 LYS A C 1
ATOM 3925 O O . LYS A 1 498 ? 16.035 -15.773 -0.328 1.00 51.84 498 LYS A O 1
ATOM 3930 N N . ALA A 1 499 ? 14.968 -15.316 1.579 1.00 55.09 499 ALA A N 1
ATOM 3931 C CA . ALA A 1 499 ? 13.871 -14.575 0.968 1.00 55.09 499 ALA A CA 1
ATOM 3932 C C . ALA A 1 499 ? 14.364 -13.195 0.527 1.00 55.09 499 ALA A C 1
ATOM 3934 O O . ALA A 1 499 ? 14.098 -12.776 -0.597 1.00 55.09 499 ALA A O 1
ATOM 3935 N N . VAL A 1 500 ? 15.163 -12.532 1.369 1.00 55.72 500 VAL A N 1
ATOM 3936 C CA . VAL A 1 500 ? 15.876 -11.300 1.020 1.00 55.72 500 VAL A CA 1
ATOM 3937 C C . VAL A 1 500 ? 16.881 -11.555 -0.105 1.00 55.72 500 VAL A C 1
ATOM 3939 O O . VAL A 1 500 ? 16.874 -10.812 -1.078 1.00 55.72 500 VAL A O 1
ATOM 3942 N N . ALA A 1 501 ? 17.660 -12.635 -0.065 1.00 55.34 501 ALA A N 1
ATOM 3943 C CA . ALA A 1 501 ? 18.574 -13.030 -1.137 1.00 55.34 501 ALA A CA 1
ATOM 3944 C C . ALA A 1 501 ? 17.843 -13.411 -2.429 1.00 55.34 501 ALA A C 1
ATOM 3946 O O . ALA A 1 501 ? 18.362 -13.151 -3.501 1.00 55.34 501 ALA A O 1
ATOM 3947 N N . ALA A 1 502 ? 16.644 -13.995 -2.368 1.00 52.25 502 ALA A N 1
ATOM 3948 C CA . ALA A 1 502 ? 15.830 -14.305 -3.543 1.00 52.25 502 ALA A CA 1
ATOM 3949 C C . ALA A 1 502 ? 15.147 -13.057 -4.117 1.00 52.25 502 ALA A C 1
ATOM 3951 O O . ALA A 1 502 ? 14.989 -12.961 -5.330 1.00 52.25 502 ALA A O 1
ATOM 3952 N N . MET A 1 503 ? 14.775 -12.088 -3.274 1.00 54.94 503 MET A N 1
ATOM 3953 C CA . MET A 1 503 ? 14.306 -10.772 -3.713 1.00 54.94 503 MET A CA 1
ATOM 3954 C C . MET A 1 503 ? 15.446 -9.968 -4.335 1.00 54.94 503 MET A C 1
ATOM 3956 O O . MET A 1 503 ? 15.286 -9.483 -5.446 1.00 54.94 503 MET A O 1
ATOM 3960 N N . ILE A 1 504 ? 16.605 -9.883 -3.674 1.00 53.34 504 ILE A N 1
ATOM 3961 C CA . ILE A 1 504 ? 17.805 -9.205 -4.185 1.00 53.34 504 ILE A CA 1
ATOM 3962 C C . ILE A 1 504 ? 18.345 -9.941 -5.407 1.00 53.34 504 ILE A C 1
ATOM 3964 O O . ILE A 1 504 ? 18.635 -9.311 -6.401 1.00 53.34 504 ILE A O 1
ATOM 3968 N N . GLY A 1 505 ? 18.441 -11.264 -5.385 1.00 52.72 505 GLY A N 1
ATOM 3969 C CA . GLY A 1 505 ? 18.899 -12.081 -6.508 1.00 52.72 505 GLY A CA 1
ATOM 3970 C C . GLY A 1 505 ? 17.878 -12.187 -7.636 1.00 52.72 505 GLY A C 1
ATOM 3971 O O . GLY A 1 505 ? 18.260 -12.446 -8.764 1.00 52.72 505 GLY A O 1
ATOM 3972 N N . GLY A 1 506 ? 16.589 -11.965 -7.370 1.00 51.69 506 GLY A N 1
ATOM 3973 C CA . GLY A 1 506 ? 15.563 -11.727 -8.387 1.00 51.69 506 GLY A CA 1
ATOM 3974 C C . GLY A 1 506 ? 15.680 -10.330 -8.997 1.00 51.69 506 GLY A C 1
ATOM 3975 O O . GLY A 1 506 ? 15.609 -10.191 -10.208 1.00 51.69 506 GLY A O 1
ATOM 3976 N N . PHE A 1 507 ? 15.927 -9.320 -8.164 1.00 49.12 507 PHE A N 1
ATOM 3977 C CA . PHE A 1 507 ? 16.157 -7.926 -8.550 1.00 49.12 507 PHE A CA 1
ATOM 3978 C C . PHE A 1 507 ? 17.483 -7.724 -9.308 1.00 49.12 507 PHE A C 1
ATOM 3980 O O . PHE A 1 507 ? 17.554 -6.925 -10.231 1.00 49.12 507 PHE A O 1
ATOM 3987 N N . CYS A 1 508 ? 18.521 -8.476 -8.945 1.00 51.03 508 CYS A N 1
ATOM 3988 C CA . CYS A 1 508 ? 19.846 -8.505 -9.560 1.00 51.03 508 CYS A CA 1
ATOM 3989 C C . CYS A 1 508 ? 19.999 -9.664 -10.553 1.00 51.03 508 CYS A C 1
ATOM 3991 O O . CYS A 1 508 ? 21.103 -9.878 -11.042 1.00 51.03 508 CYS A O 1
ATOM 3993 N N . ARG A 1 509 ? 18.934 -10.430 -10.839 1.00 48.97 509 ARG A N 1
ATOM 3994 C CA . ARG A 1 509 ? 18.992 -11.610 -11.722 1.00 48.97 509 ARG A CA 1
ATOM 3995 C C . ARG A 1 509 ? 19.554 -11.244 -13.084 1.00 48.97 509 ARG A C 1
ATOM 3997 O O . ARG A 1 509 ? 20.488 -11.873 -13.556 1.00 48.97 509 ARG A O 1
ATOM 4004 N N . ASP A 1 510 ? 19.057 -10.133 -13.606 1.00 44.62 510 ASP A N 1
ATOM 4005 C CA . ASP A 1 510 ? 19.457 -9.575 -14.890 1.00 44.62 510 ASP A CA 1
ATOM 4006 C C . ASP A 1 510 ? 20.922 -9.079 -14.891 1.00 44.62 510 ASP A C 1
ATOM 4008 O O . ASP A 1 510 ? 21.494 -8.883 -15.952 1.00 44.62 510 ASP A O 1
ATOM 4012 N N . VAL A 1 511 ? 21.550 -8.898 -13.717 1.00 48.38 511 VAL A N 1
ATOM 4013 C CA . VAL A 1 511 ? 22.992 -8.607 -13.553 1.00 48.38 511 VAL A CA 1
ATOM 4014 C C . VAL A 1 511 ? 23.811 -9.897 -13.383 1.00 48.38 511 VAL A C 1
ATOM 4016 O O . VAL A 1 511 ? 24.938 -9.980 -13.861 1.00 48.38 511 VAL A O 1
ATOM 4019 N N . PHE A 1 512 ? 23.279 -10.913 -12.694 1.00 54.00 512 PHE A N 1
ATOM 4020 C CA . PHE A 1 512 ? 23.970 -12.189 -12.453 1.00 54.00 512 PHE A CA 1
ATOM 4021 C C . PHE A 1 512 ? 23.981 -13.117 -13.669 1.00 54.00 512 PHE A C 1
ATOM 4023 O O . PHE A 1 512 ? 24.942 -13.867 -13.830 1.00 54.00 512 PHE A O 1
ATOM 4030 N N . ASP A 1 513 ? 22.961 -13.043 -14.522 1.00 54.97 513 ASP A N 1
ATOM 4031 C CA . ASP A 1 513 ? 22.853 -13.838 -15.750 1.00 54.97 513 ASP A CA 1
ATOM 4032 C C . ASP A 1 513 ? 23.833 -13.369 -16.851 1.00 54.97 513 ASP A C 1
ATOM 4034 O O . ASP A 1 513 ? 24.118 -14.121 -17.780 1.00 54.97 513 ASP A O 1
ATOM 4038 N N . GLU A 1 514 ? 24.400 -12.164 -16.710 1.00 51.66 514 GLU A N 1
ATOM 4039 C CA . GLU A 1 514 ? 25.434 -11.597 -17.594 1.00 51.66 514 GLU A CA 1
ATOM 4040 C C . GLU A 1 514 ? 26.871 -11.943 -17.144 1.00 51.66 514 GLU A C 1
ATOM 4042 O O . GLU A 1 514 ? 27.840 -11.701 -17.867 1.00 51.66 514 GLU A O 1
ATOM 4047 N N . LEU A 1 515 ? 27.047 -12.538 -15.955 1.00 44.81 515 LEU A N 1
ATOM 4048 C CA . LEU A 1 515 ? 28.340 -13.077 -15.526 1.00 44.81 515 LEU A CA 1
ATOM 4049 C C . LEU A 1 515 ? 28.577 -14.449 -16.186 1.00 44.81 515 LEU A C 1
ATOM 4051 O O . LEU A 1 515 ? 27.648 -15.254 -16.270 1.00 44.81 515 LEU A O 1
ATOM 4055 N N . PRO A 1 516 ? 29.816 -14.794 -16.598 1.00 50.97 516 PRO A N 1
ATOM 4056 C CA . PRO A 1 516 ? 30.114 -16.138 -17.090 1.00 50.97 516 PRO A CA 1
ATOM 4057 C C . PRO A 1 516 ? 29.680 -17.193 -16.062 1.00 50.97 516 PRO A C 1
ATOM 4059 O O . PRO A 1 516 ? 29.886 -16.998 -14.863 1.00 50.97 516 PRO A O 1
ATOM 4062 N N . LEU A 1 517 ? 29.106 -18.314 -16.517 1.00 45.88 517 LEU A N 1
ATOM 4063 C CA . LEU A 1 517 ? 28.434 -19.333 -15.679 1.00 45.88 517 LEU A CA 1
ATOM 4064 C C . LEU A 1 517 ? 29.278 -19.812 -14.478 1.00 45.88 517 LEU A C 1
ATOM 4066 O O . LEU A 1 517 ? 28.753 -20.134 -13.411 1.00 45.88 517 LEU A O 1
ATOM 4070 N N . GLU A 1 518 ? 30.596 -19.801 -14.658 1.00 46.50 518 GLU A N 1
ATOM 4071 C CA . GLU A 1 518 ? 31.623 -20.147 -13.674 1.00 46.50 518 GLU A CA 1
ATOM 4072 C C . GLU A 1 518 ? 31.616 -19.161 -12.486 1.00 46.50 518 GLU A C 1
ATOM 4074 O O . GLU A 1 518 ? 31.560 -19.586 -11.334 1.00 46.50 518 GLU A O 1
ATOM 4079 N N . PHE A 1 519 ? 31.525 -17.853 -12.757 1.00 45.38 519 PHE A N 1
ATOM 4080 C CA . PHE A 1 519 ? 31.482 -16.775 -11.760 1.00 45.38 519 PHE A CA 1
ATOM 4081 C C . PHE A 1 519 ? 30.074 -16.501 -11.215 1.00 45.38 519 PHE A C 1
ATOM 4083 O O . PHE A 1 519 ? 29.934 -16.159 -10.044 1.00 45.38 519 PHE A O 1
ATOM 4090 N N . ALA A 1 520 ? 29.017 -16.681 -12.014 1.00 46.78 520 ALA A N 1
ATOM 4091 C CA . ALA A 1 520 ? 27.630 -16.508 -11.563 1.00 46.78 520 ALA A CA 1
ATOM 4092 C C . ALA A 1 520 ? 27.254 -17.503 -10.443 1.00 46.78 520 ALA A C 1
ATOM 4094 O O . ALA A 1 520 ? 26.564 -17.149 -9.479 1.00 46.78 520 ALA A O 1
ATOM 4095 N N . SER A 1 521 ? 27.757 -18.743 -10.530 1.00 50.16 521 SER A N 1
ATOM 4096 C CA . SER A 1 521 ? 27.593 -19.757 -9.478 1.00 50.16 521 SER A CA 1
ATOM 4097 C C . SER A 1 521 ? 28.356 -19.398 -8.191 1.00 50.16 521 SER A C 1
ATOM 4099 O O . SER A 1 521 ? 27.855 -19.617 -7.086 1.00 50.16 521 SER A O 1
ATOM 4101 N N . GLU A 1 522 ? 29.518 -18.755 -8.331 1.00 49.41 522 GLU A N 1
ATOM 4102 C CA . GLU A 1 522 ? 30.382 -18.322 -7.232 1.00 49.41 522 GLU A CA 1
ATOM 4103 C C . GLU A 1 522 ? 29.851 -17.049 -6.545 1.00 49.41 522 GLU A C 1
ATOM 4105 O O . GLU A 1 522 ? 29.875 -16.959 -5.319 1.00 49.41 522 GLU A O 1
ATOM 4110 N N . VAL A 1 523 ? 29.270 -16.102 -7.295 1.00 52.78 523 VAL A N 1
ATOM 4111 C CA . VAL A 1 523 ? 28.618 -14.886 -6.766 1.00 52.78 523 VAL A CA 1
ATOM 4112 C C . VAL A 1 523 ? 27.333 -15.221 -6.008 1.00 52.78 523 VAL A C 1
ATOM 4114 O O . VAL A 1 523 ? 27.124 -14.690 -4.916 1.00 52.78 523 VAL A O 1
ATOM 4117 N N . ASN A 1 524 ? 26.510 -16.148 -6.512 1.00 48.28 524 ASN A N 1
ATOM 4118 C CA . ASN A 1 524 ? 25.343 -16.651 -5.775 1.00 48.28 524 ASN A CA 1
ATOM 4119 C C . ASN A 1 524 ? 25.746 -17.352 -4.462 1.00 48.28 524 ASN A C 1
ATOM 4121 O O . ASN A 1 524 ? 25.074 -17.185 -3.441 1.00 48.28 524 ASN A O 1
ATOM 4125 N N . ALA A 1 525 ? 26.863 -18.090 -4.456 1.00 54.16 525 ALA A N 1
ATOM 4126 C CA . ALA A 1 525 ? 27.408 -18.699 -3.243 1.00 54.16 525 ALA A CA 1
ATOM 4127 C C . ALA A 1 525 ? 27.978 -17.647 -2.267 1.00 54.16 525 ALA A C 1
ATOM 4129 O O . ALA A 1 525 ? 27.658 -17.686 -1.082 1.00 54.16 525 ALA A O 1
ATOM 4130 N N . LEU A 1 526 ? 28.750 -16.667 -2.755 1.00 51.06 526 LEU A N 1
ATOM 4131 C CA . LEU A 1 526 ? 29.340 -15.570 -1.970 1.00 51.06 526 LEU A CA 1
ATOM 4132 C C . LEU A 1 526 ? 28.295 -14.625 -1.362 1.00 51.06 526 LEU A C 1
ATOM 4134 O O . LEU A 1 526 ? 28.490 -14.147 -0.245 1.00 51.06 526 LEU A O 1
ATOM 4138 N N . MET A 1 527 ? 27.195 -14.352 -2.070 1.00 51.81 527 MET A N 1
ATOM 4139 C CA . MET A 1 527 ? 26.068 -13.552 -1.575 1.00 51.81 527 MET A CA 1
ATOM 4140 C C . MET A 1 527 ? 25.345 -14.259 -0.427 1.00 51.81 527 MET A C 1
ATOM 4142 O O . MET A 1 527 ? 25.144 -13.647 0.620 1.00 51.81 527 MET A O 1
ATOM 4146 N N . ASN A 1 528 ? 25.033 -15.552 -0.575 1.00 47.22 528 ASN A N 1
ATOM 4147 C CA . ASN A 1 528 ? 24.441 -16.343 0.510 1.00 47.22 528 ASN A CA 1
ATOM 4148 C C . ASN A 1 528 ? 25.386 -16.442 1.724 1.00 47.22 528 ASN A C 1
ATOM 4150 O O . ASN A 1 528 ? 24.936 -16.271 2.852 1.00 47.22 528 ASN A O 1
ATOM 4154 N N . PHE A 1 529 ? 26.698 -16.607 1.505 1.00 45.16 529 PHE A N 1
ATOM 4155 C CA . PHE A 1 529 ? 27.699 -16.691 2.581 1.00 45.16 529 PHE A CA 1
ATOM 4156 C C . PHE A 1 529 ? 27.947 -15.352 3.301 1.00 45.16 529 PHE A C 1
ATOM 4158 O O . PHE A 1 529 ? 28.266 -15.334 4.488 1.00 45.16 529 PHE A O 1
ATOM 4165 N N . LYS A 1 530 ? 27.830 -14.214 2.596 1.00 42.62 530 LYS A N 1
ATOM 4166 C CA . LYS A 1 530 ? 27.927 -12.876 3.207 1.00 42.62 530 LYS A CA 1
ATOM 4167 C C . LYS A 1 530 ? 26.651 -12.479 3.944 1.00 42.62 530 LYS A C 1
ATOM 4169 O O . LYS A 1 530 ? 26.745 -11.695 4.884 1.00 42.62 530 LYS A O 1
ATOM 4174 N N . LEU A 1 531 ? 25.487 -12.986 3.544 1.00 42.75 531 LEU A N 1
ATOM 4175 C CA . LEU A 1 531 ? 24.228 -12.730 4.243 1.00 42.75 531 LEU A CA 1
ATOM 4176 C C . LEU A 1 531 ? 24.154 -13.505 5.571 1.00 42.75 531 LEU A C 1
ATOM 4178 O O . LEU A 1 531 ? 23.847 -12.863 6.572 1.00 42.75 531 LEU A O 1
ATOM 4182 N N . GLU A 1 532 ? 24.629 -14.762 5.614 1.00 39.38 532 GLU A N 1
ATOM 4183 C CA . GLU A 1 532 ? 24.670 -15.667 6.796 1.00 39.38 532 GLU A CA 1
ATOM 4184 C C . GLU A 1 532 ? 25.548 -15.213 7.992 1.00 39.38 532 GLU A C 1
ATOM 4186 O O . GLU A 1 532 ? 25.837 -15.975 8.915 1.00 39.38 532 GLU A O 1
ATOM 4191 N N . GLY A 1 533 ? 25.961 -13.948 8.047 1.00 40.41 533 GLY A N 1
ATOM 4192 C CA . GLY A 1 533 ? 26.703 -13.405 9.189 1.00 40.41 533 GLY A CA 1
ATOM 4193 C C . GLY A 1 533 ? 26.714 -11.884 9.313 1.00 40.41 533 GLY A C 1
ATOM 4194 O O . GLY A 1 533 ? 27.423 -11.363 10.174 1.00 40.41 533 GLY A O 1
ATOM 4195 N N . SER A 1 534 ? 25.959 -11.163 8.475 1.00 41.12 534 SER A N 1
ATOM 4196 C CA . SER A 1 534 ? 26.101 -9.703 8.330 1.00 41.12 534 SER A CA 1
ATOM 4197 C C . SER A 1 534 ? 24.828 -8.906 8.612 1.00 41.12 534 SER A C 1
ATOM 4199 O O . SER A 1 534 ? 24.816 -7.691 8.406 1.00 41.12 534 SER A O 1
ATOM 4201 N N . VAL A 1 535 ? 23.764 -9.534 9.129 1.00 41.97 535 VAL A N 1
ATOM 4202 C CA . VAL A 1 535 ? 22.603 -8.808 9.672 1.00 41.97 535 VAL A CA 1
ATOM 4203 C C . VAL A 1 535 ? 22.956 -8.282 11.069 1.00 41.97 535 VAL A C 1
ATOM 4205 O O . VAL A 1 535 ? 22.491 -8.755 12.101 1.00 41.97 535 VAL A O 1
ATOM 4208 N N . GLY A 1 536 ? 23.856 -7.304 11.099 1.00 33.25 536 GLY A N 1
ATOM 4209 C CA . GLY A 1 536 ? 24.334 -6.660 12.313 1.00 33.25 536 GLY A CA 1
ATOM 4210 C C . GLY A 1 536 ? 24.969 -5.315 11.993 1.00 33.25 536 GLY A C 1
ATOM 4211 O O . GLY A 1 536 ? 26.072 -5.267 11.465 1.00 33.25 536 GLY A O 1
ATOM 4212 N N . TYR A 1 537 ? 24.226 -4.246 12.303 1.00 41.78 537 TYR A N 1
ATOM 4213 C CA . TYR A 1 537 ? 24.650 -2.858 12.530 1.00 41.78 537 TYR A CA 1
ATOM 4214 C C . TYR A 1 537 ? 26.045 -2.473 12.016 1.00 41.78 537 TYR A C 1
ATOM 4216 O O . TYR A 1 537 ? 27.012 -2.774 12.703 1.00 41.78 537 TYR A O 1
ATOM 4224 N N . LEU A 1 538 ? 26.136 -1.720 10.903 1.00 33.06 538 LEU A N 1
ATOM 4225 C CA . LEU A 1 538 ? 27.149 -0.649 10.712 1.00 33.06 538 LEU A CA 1
ATOM 4226 C C . LEU A 1 538 ? 27.161 0.058 9.340 1.00 33.06 538 LEU A C 1
ATOM 4228 O O . LEU A 1 538 ? 28.020 0.906 9.124 1.00 33.06 538 LEU A O 1
ATOM 4232 N N . ALA A 1 539 ? 26.224 -0.188 8.421 1.00 33.88 539 ALA A N 1
ATOM 4233 C CA . ALA A 1 539 ? 26.250 0.464 7.099 1.00 33.88 539 ALA A CA 1
ATOM 4234 C C . ALA A 1 539 ? 25.297 1.674 6.956 1.00 33.88 539 ALA A C 1
ATOM 4236 O O . ALA A 1 539 ? 24.862 1.997 5.855 1.00 33.88 539 ALA A O 1
ATOM 4237 N N . LEU A 1 540 ? 24.982 2.369 8.059 1.00 35.25 540 LEU A N 1
ATOM 4238 C CA . LEU A 1 540 ? 24.124 3.568 8.066 1.00 35.25 540 LEU A CA 1
ATOM 4239 C C . LEU A 1 540 ? 24.850 4.852 7.598 1.00 35.25 540 LEU A C 1
ATOM 4241 O O . LEU A 1 540 ? 24.260 5.926 7.589 1.00 35.25 540 LEU A O 1
ATOM 4245 N N . SER A 1 541 ? 26.131 4.780 7.228 1.00 31.69 541 SER A N 1
ATOM 4246 C CA . SER A 1 541 ? 26.968 5.965 6.981 1.00 31.69 541 SER A CA 1
ATOM 4247 C C . SER A 1 541 ? 27.266 6.271 5.511 1.00 31.69 541 SER A C 1
ATOM 4249 O O . SER A 1 541 ? 27.825 7.329 5.238 1.00 31.69 541 SER A O 1
ATOM 4251 N N . LEU A 1 542 ? 26.881 5.415 4.556 1.00 33.72 542 LEU A N 1
ATOM 4252 C CA . LEU A 1 542 ? 27.157 5.661 3.128 1.00 33.72 542 LEU A CA 1
ATOM 4253 C C . LEU A 1 542 ? 25.923 5.885 2.248 1.00 33.72 542 LEU A C 1
ATOM 4255 O O . LEU A 1 542 ? 26.066 6.349 1.120 1.00 33.72 542 LEU A O 1
ATOM 4259 N N . LEU A 1 543 ? 24.712 5.647 2.758 1.00 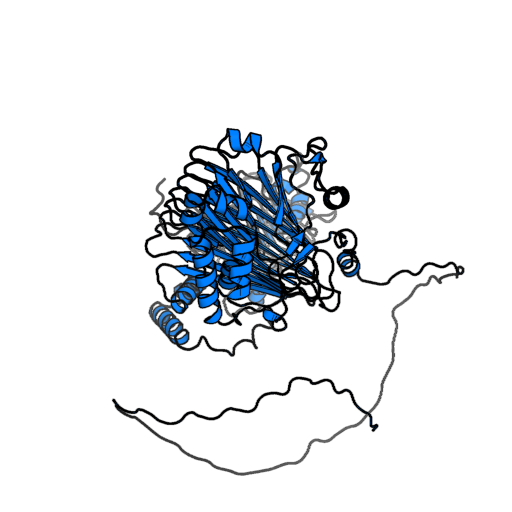35.47 543 LEU A N 1
ATOM 4260 C CA . LEU A 1 543 ? 23.477 5.812 1.980 1.00 35.47 543 LEU A CA 1
ATOM 4261 C C . LEU A 1 543 ? 22.937 7.257 1.975 1.00 35.47 543 LEU A C 1
ATOM 4263 O O . LEU A 1 543 ? 21.843 7.507 1.482 1.00 35.47 543 LEU A O 1
ATOM 4267 N N . LEU A 1 544 ? 23.693 8.213 2.530 1.00 33.56 544 LEU A N 1
ATOM 4268 C CA . LEU A 1 544 ? 23.281 9.615 2.647 1.00 33.56 544 LEU A CA 1
ATOM 4269 C C . LEU A 1 544 ? 23.665 10.487 1.436 1.00 33.56 544 LEU A C 1
ATOM 4271 O O . LEU A 1 544 ? 23.406 11.685 1.464 1.00 33.56 544 LEU A O 1
ATOM 4275 N N . LEU A 1 545 ? 24.289 9.928 0.390 1.00 34.44 545 LEU A N 1
ATOM 4276 C CA . LEU A 1 545 ? 24.826 10.736 -0.717 1.00 34.44 545 LEU A CA 1
ATOM 4277 C C . LEU A 1 545 ? 24.182 10.501 -2.091 1.00 34.44 545 LEU A C 1
ATOM 4279 O O . LEU A 1 545 ? 24.525 11.208 -3.031 1.00 34.44 545 LEU A O 1
ATOM 4283 N N . LEU A 1 546 ? 23.266 9.539 -2.235 1.00 32.84 546 LEU A N 1
ATOM 4284 C CA . LEU A 1 546 ? 22.679 9.207 -3.545 1.00 32.84 546 LEU A CA 1
ATOM 4285 C C . LEU A 1 546 ? 21.152 9.325 -3.610 1.00 32.84 546 LEU A C 1
ATOM 4287 O O . LEU A 1 546 ? 20.529 8.880 -4.569 1.00 32.84 546 LEU A O 1
ATOM 4291 N N . LEU A 1 547 ? 20.541 9.984 -2.625 1.00 38.16 547 LEU A N 1
ATOM 4292 C CA . LEU A 1 547 ? 19.260 10.644 -2.838 1.00 38.16 547 LEU A CA 1
ATOM 4293 C C . LEU A 1 547 ? 19.564 12.028 -3.391 1.00 38.16 547 LEU A C 1
ATOM 4295 O O . LEU A 1 547 ? 19.812 12.948 -2.622 1.00 38.16 547 LEU A O 1
ATOM 4299 N N . LEU A 1 548 ? 19.570 12.149 -4.716 1.00 32.50 548 LEU A N 1
ATOM 4300 C CA . LEU A 1 548 ? 18.914 13.251 -5.413 1.00 32.50 548 LEU A CA 1
ATOM 4301 C C . LEU A 1 548 ? 18.922 12.970 -6.922 1.00 32.50 548 LEU A C 1
ATOM 4303 O O . LEU A 1 548 ? 19.896 13.236 -7.616 1.00 32.50 548 LEU A O 1
ATOM 4307 N N . LEU A 1 549 ? 17.733 12.548 -7.375 1.00 31.42 549 LEU A N 1
ATOM 4308 C CA . LEU A 1 549 ? 17.161 12.710 -8.719 1.00 31.42 549 LEU A CA 1
ATOM 4309 C C . LEU A 1 549 ? 17.598 11.651 -9.750 1.00 31.42 549 LEU A C 1
ATOM 4311 O O . LEU A 1 549 ? 18.740 11.641 -10.175 1.00 31.42 549 LEU A O 1
ATOM 4315 N N . LEU A 1 550 ? 16.752 10.788 -10.314 1.00 38.00 550 LEU A N 1
ATOM 4316 C CA . LEU A 1 550 ? 15.324 10.428 -10.210 1.00 38.00 550 LEU A CA 1
ATOM 4317 C C . LEU A 1 550 ? 15.152 9.325 -11.282 1.00 38.00 550 LEU A C 1
ATOM 4319 O O . LEU A 1 550 ? 15.850 9.391 -12.296 1.00 38.00 550 LEU A O 1
ATOM 4323 N N . PRO A 1 551 ? 14.184 8.399 -11.181 1.00 41.47 551 PRO A N 1
ATOM 4324 C CA . PRO A 1 551 ? 13.472 8.158 -12.430 1.00 41.47 551 PRO A CA 1
ATOM 4325 C C . PRO A 1 551 ? 11.993 7.922 -12.195 1.00 41.47 551 PRO A C 1
ATOM 4327 O O . PRO A 1 551 ? 11.596 6.974 -11.532 1.00 41.47 551 PRO A O 1
ATOM 4330 N N . LEU A 1 552 ? 11.172 8.737 -12.836 1.00 40.19 552 LEU A N 1
ATOM 4331 C CA . LEU A 1 552 ? 9.972 8.226 -13.481 1.00 40.19 552 LEU A CA 1
ATOM 4332 C C . LEU A 1 552 ? 9.953 8.894 -14.861 1.00 40.19 552 LEU A C 1
ATOM 4334 O O . LEU A 1 552 ? 10.321 10.057 -14.998 1.00 40.19 552 LEU A O 1
ATOM 4338 N N . LEU A 1 553 ? 9.580 8.204 -15.928 1.00 47.00 553 LEU A N 1
ATOM 4339 C CA . LEU A 1 553 ? 8.281 7.548 -16.100 1.00 47.00 553 LEU A CA 1
ATOM 4340 C C . LEU A 1 553 ? 8.459 6.307 -17.016 1.00 47.00 553 LEU A C 1
ATOM 4342 O O . LEU A 1 553 ? 9.473 6.191 -17.691 1.00 47.00 553 LEU A O 1
ATOM 4346 N N . VAL A 1 554 ? 7.538 5.344 -17.112 1.00 36.88 554 VAL A N 1
ATOM 4347 C CA . VAL A 1 554 ? 6.329 5.461 -17.950 1.00 36.88 554 VAL A CA 1
ATOM 4348 C C . VAL A 1 554 ? 5.400 4.241 -17.774 1.00 36.88 554 VAL A C 1
ATOM 4350 O O . VAL A 1 554 ? 5.828 3.129 -17.482 1.00 36.88 554 VAL A O 1
ATOM 4353 N N . ASP A 1 555 ? 4.116 4.535 -17.987 1.00 38.22 555 ASP A N 1
ATOM 4354 C CA . ASP A 1 555 ? 2.877 3.755 -17.901 1.00 38.22 555 ASP A CA 1
ATOM 4355 C C . ASP A 1 555 ? 2.520 2.949 -19.187 1.00 38.22 555 ASP A C 1
ATOM 4357 O O . ASP A 1 555 ? 3.042 3.211 -20.274 1.00 38.22 555 ASP A O 1
ATOM 4361 N N . ALA A 1 556 ? 1.570 2.008 -19.070 1.00 36.62 556 ALA A N 1
ATOM 4362 C CA . ALA A 1 556 ? 1.058 1.091 -20.108 1.00 36.62 556 ALA A CA 1
ATOM 4363 C C . ALA A 1 556 ? -0.192 1.626 -20.865 1.00 36.62 556 ALA A C 1
ATOM 4365 O O . ALA A 1 556 ? -0.776 2.644 -20.495 1.00 36.62 556 ALA A O 1
ATOM 4366 N N . ARG A 1 557 ? -0.643 0.950 -21.946 1.00 32.88 557 ARG A N 1
ATOM 4367 C CA . ARG A 1 557 ? -1.748 1.412 -22.827 1.00 32.88 557 ARG A CA 1
ATOM 4368 C C . ARG A 1 557 ? -2.903 0.404 -23.023 1.00 32.88 557 ARG A C 1
ATOM 4370 O O . ARG A 1 557 ? -2.661 -0.768 -23.280 1.00 32.88 557 ARG A O 1
ATOM 4377 N N . ALA A 1 558 ? -4.139 0.929 -22.986 1.00 34.69 558 ALA A N 1
ATOM 4378 C CA . ALA A 1 558 ? -5.461 0.323 -23.266 1.00 34.69 558 ALA A CA 1
ATOM 4379 C C . ALA A 1 558 ? -6.057 0.867 -24.615 1.00 34.69 558 ALA A C 1
ATOM 4381 O O . ALA A 1 558 ? -5.307 1.566 -25.308 1.00 34.69 558 ALA A O 1
ATOM 4382 N N . PRO A 1 559 ? -7.329 0.596 -25.042 1.00 35.75 559 PRO A N 1
ATOM 4383 C CA . PRO A 1 559 ? -7.802 0.856 -26.413 1.00 35.75 559 PRO A CA 1
ATOM 4384 C C . PRO A 1 559 ? -7.630 2.333 -26.744 1.00 35.75 559 PRO A C 1
ATOM 4386 O O . PRO A 1 559 ? -8.039 3.200 -25.972 1.00 35.75 559 PRO A O 1
ATOM 4389 N N . GLY A 1 560 ? -6.890 2.578 -27.824 1.00 44.50 560 GLY A N 1
ATOM 4390 C CA . GLY A 1 560 ? -5.919 3.657 -27.860 1.00 44.50 560 GLY A CA 1
ATOM 4391 C C . GLY A 1 560 ? -6.508 5.016 -27.522 1.00 44.50 560 GLY A C 1
ATOM 4392 O O . GLY A 1 560 ? -6.902 5.757 -28.418 1.00 44.50 560 GLY A O 1
ATOM 4393 N N . ARG A 1 561 ? -6.387 5.438 -26.255 1.00 49.72 561 ARG A N 1
ATOM 4394 C CA . ARG A 1 561 ? -5.917 6.801 -26.004 1.00 49.72 561 ARG A CA 1
ATOM 4395 C C . ARG A 1 561 ? -4.683 6.906 -26.879 1.00 49.72 561 ARG A C 1
ATOM 4397 O O . ARG A 1 561 ? -3.649 6.355 -26.509 1.00 49.72 561 ARG A O 1
ATOM 4404 N N . MET A 1 562 ? -4.825 7.514 -28.058 1.00 57.06 562 MET A N 1
ATOM 4405 C CA . MET A 1 562 ? -3.724 7.928 -28.920 1.00 57.06 562 MET A CA 1
ATOM 4406 C C . MET A 1 562 ? -2.587 8.393 -27.996 1.00 57.06 562 MET A C 1
ATOM 4408 O O . MET A 1 562 ? -2.879 8.994 -26.959 1.00 57.06 562 MET A O 1
ATOM 4412 N N . ASN A 1 563 ? -1.318 8.048 -28.244 1.00 65.38 563 ASN A N 1
ATOM 4413 C CA . ASN A 1 563 ? -0.253 8.588 -27.372 1.00 65.38 563 ASN A CA 1
ATOM 4414 C C . ASN A 1 563 ? -0.403 10.101 -27.282 1.00 65.38 563 ASN A C 1
ATOM 4416 O O . ASN A 1 563 ? -0.999 10.722 -28.157 1.00 65.38 563 ASN A O 1
ATOM 4420 N N . ALA A 1 564 ? 0.111 10.690 -26.204 1.00 68.00 564 ALA A N 1
ATOM 4421 C CA . ALA A 1 564 ? 0.077 12.138 -26.018 1.00 68.00 564 ALA A CA 1
ATOM 4422 C C . ALA A 1 564 ? 0.503 12.889 -27.299 1.00 68.00 564 ALA A C 1
ATOM 4424 O O . ALA A 1 564 ? -0.068 13.923 -27.634 1.00 68.00 564 ALA A O 1
ATOM 4425 N N . ILE A 1 565 ? 1.424 12.296 -28.064 1.00 69.81 565 ILE A N 1
ATOM 4426 C CA . ILE A 1 565 ? 1.893 12.761 -29.366 1.00 69.81 565 ILE A CA 1
ATOM 4427 C C . ILE A 1 565 ? 0.778 12.669 -30.423 1.00 69.81 565 ILE A C 1
ATOM 4429 O O . ILE A 1 565 ? 0.388 13.684 -30.988 1.00 69.81 565 ILE A O 1
ATOM 4433 N N . ASP A 1 566 ? 0.199 11.498 -30.658 1.00 74.12 566 ASP A N 1
ATOM 4434 C CA . ASP A 1 566 ? -0.902 11.271 -31.592 1.00 74.12 566 ASP A CA 1
ATOM 4435 C C . ASP A 1 566 ? -2.112 12.142 -31.260 1.00 74.12 566 ASP A C 1
ATOM 4437 O O . ASP A 1 566 ? -2.666 12.774 -32.155 1.00 74.12 566 ASP A O 1
ATOM 4441 N N . GLN A 1 567 ? -2.488 12.255 -29.981 1.00 77.00 567 GLN A N 1
ATOM 4442 C CA . GLN A 1 567 ? -3.512 13.198 -29.507 1.00 77.00 567 GLN A CA 1
ATOM 4443 C C . GLN A 1 567 ? -3.152 14.633 -29.865 1.00 77.00 567 GLN A C 1
ATOM 4445 O O . GLN A 1 567 ? -4.023 15.397 -30.283 1.00 77.00 567 GLN A O 1
ATOM 4450 N N . CYS A 1 568 ? -1.873 14.985 -29.740 1.00 77.75 568 CYS A N 1
ATOM 4451 C CA . CYS A 1 568 ? -1.373 16.303 -30.067 1.00 77.75 568 CYS A CA 1
ATOM 4452 C C . CYS A 1 568 ? -1.415 16.611 -31.570 1.00 77.75 568 CYS A C 1
ATOM 4454 O O . CYS A 1 568 ? -1.708 17.761 -31.889 1.00 77.75 568 CYS A O 1
ATOM 4456 N N . TRP A 1 569 ? -1.175 15.665 -32.491 1.00 76.94 569 TRP A N 1
ATOM 4457 C CA . TRP A 1 569 ? -1.088 15.978 -33.933 1.00 76.94 569 TRP A CA 1
ATOM 4458 C C . TRP A 1 569 ? -2.185 15.371 -34.824 1.00 76.94 569 TRP A C 1
ATOM 4460 O O . TRP A 1 569 ? -2.683 16.080 -35.696 1.00 76.94 569 TRP A O 1
ATOM 4470 N N . ARG A 1 570 ? -2.597 14.107 -34.632 1.00 71.06 570 ARG A N 1
ATOM 4471 C CA . ARG A 1 570 ? -3.569 13.415 -35.516 1.00 71.06 570 ARG A CA 1
ATOM 4472 C C . ARG A 1 570 ? -4.997 13.947 -35.385 1.00 71.06 570 ARG A C 1
ATOM 4474 O O . ARG A 1 570 ? -5.810 13.731 -36.274 1.00 71.06 570 ARG A O 1
ATOM 4481 N N . SER A 1 571 ? -5.305 14.634 -34.288 1.00 75.12 571 SER A N 1
ATOM 4482 C CA . SER A 1 571 ? -6.621 15.237 -34.042 1.00 75.12 571 SER A CA 1
ATOM 4483 C C . SER A 1 571 ? -6.868 16.528 -34.839 1.00 75.12 571 SER A C 1
ATOM 4485 O O . SER A 1 571 ? -7.989 17.032 -34.847 1.00 75.12 571 SER A O 1
ATOM 4487 N N . ASP A 1 572 ? -5.846 17.083 -35.505 1.00 76.25 572 ASP A N 1
ATOM 4488 C CA . ASP A 1 572 ? -5.966 18.312 -36.290 1.00 76.25 572 ASP A CA 1
ATOM 4489 C C . ASP A 1 572 ? -6.470 18.012 -37.715 1.00 76.25 572 ASP A C 1
ATOM 4491 O O . ASP A 1 572 ? -5.734 17.420 -38.503 1.00 76.25 572 ASP A O 1
ATOM 4495 N N . PRO A 1 573 ? -7.673 18.455 -38.120 1.00 77.12 573 PRO A N 1
ATOM 4496 C CA . PRO A 1 573 ? -8.185 18.217 -39.472 1.00 77.12 573 PRO A CA 1
ATOM 4497 C C . PRO A 1 573 ? -7.361 18.917 -40.569 1.00 77.12 573 PRO A C 1
ATOM 4499 O O . PRO A 1 573 ? -7.509 18.596 -41.746 1.00 77.12 573 PRO A O 1
ATOM 4502 N N . LYS A 1 574 ? -6.474 19.857 -40.208 1.00 77.88 574 LYS A N 1
ATOM 4503 C CA . LYS A 1 574 ? -5.522 20.528 -41.105 1.00 77.88 574 LYS A CA 1
ATOM 4504 C C . LYS A 1 574 ? -4.076 20.087 -40.852 1.00 77.88 574 LYS A C 1
ATOM 4506 O O . LYS A 1 574 ? -3.149 20.820 -41.195 1.00 77.88 574 LYS A O 1
ATOM 4511 N N . TRP A 1 575 ? -3.853 18.904 -40.273 1.00 74.19 575 TRP A N 1
ATOM 4512 C CA . TRP A 1 575 ? -2.522 18.397 -39.906 1.00 74.19 575 TRP A CA 1
ATOM 4513 C C . TRP A 1 575 ? -1.486 18.490 -41.043 1.00 74.19 575 TRP A C 1
ATOM 4515 O O . TRP A 1 575 ? -0.329 18.821 -40.786 1.00 74.19 575 TRP A O 1
ATOM 4525 N N . ALA A 1 576 ? -1.901 18.283 -42.299 1.00 67.38 576 ALA A N 1
ATOM 4526 C CA . ALA A 1 576 ? -1.033 18.392 -43.473 1.00 67.38 576 ALA A CA 1
ATOM 4527 C C . ALA A 1 576 ? -0.514 19.825 -43.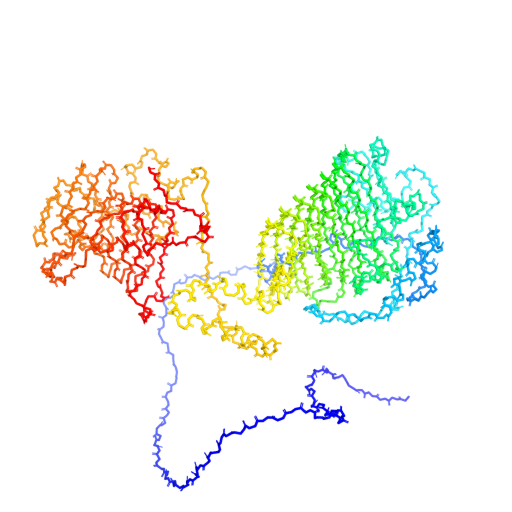717 1.00 67.38 576 ALA A C 1
ATOM 4529 O O . ALA A 1 576 ? 0.600 19.999 -44.202 1.00 67.38 576 ALA A O 1
ATOM 4530 N N . ALA A 1 577 ? -1.289 20.848 -43.342 1.00 73.69 577 ALA A N 1
ATOM 4531 C CA . ALA A 1 577 ? -0.885 22.255 -43.392 1.00 73.69 577 ALA A CA 1
ATOM 4532 C C . ALA A 1 577 ? -0.144 22.702 -42.115 1.00 73.69 577 ALA A C 1
ATOM 4534 O O . ALA A 1 577 ? 0.638 23.648 -42.150 1.00 73.69 577 ALA A O 1
ATOM 4535 N N . ASN A 1 578 ? -0.338 21.992 -40.999 1.00 78.50 578 ASN A N 1
ATOM 4536 C CA . ASN A 1 578 ? 0.237 22.302 -39.688 1.00 78.50 578 ASN A CA 1
ATOM 4537 C C . ASN A 1 578 ? 1.415 21.383 -39.327 1.00 78.50 578 ASN A C 1
ATOM 4539 O O . ASN A 1 578 ? 1.578 21.006 -38.165 1.00 78.50 578 ASN A O 1
ATOM 4543 N N . ARG A 1 579 ? 2.272 21.032 -40.297 1.00 78.38 579 ARG A N 1
ATOM 4544 C CA . ARG A 1 579 ? 3.396 20.101 -40.074 1.00 78.38 579 ARG A CA 1
ATOM 4545 C C . ARG A 1 579 ? 4.309 20.535 -38.922 1.00 78.38 579 ARG A C 1
ATOM 4547 O O . ARG A 1 579 ? 4.669 19.687 -38.112 1.00 78.38 579 ARG A O 1
ATOM 4554 N N . GLN A 1 580 ? 4.540 21.845 -38.752 1.00 78.19 580 GLN A N 1
ATOM 4555 C CA . GLN A 1 580 ? 5.311 22.437 -37.640 1.00 78.19 580 GLN A CA 1
ATOM 4556 C C . GLN A 1 580 ? 4.782 22.081 -36.237 1.00 78.19 580 GLN A C 1
ATOM 4558 O O . GLN A 1 580 ? 5.527 22.161 -35.259 1.00 78.19 580 GLN A O 1
ATOM 4563 N N . ARG A 1 581 ? 3.514 21.668 -36.111 1.00 81.50 581 ARG A N 1
ATOM 4564 C CA . ARG A 1 581 ? 2.924 21.192 -34.852 1.00 81.50 581 ARG A CA 1
ATOM 4565 C C . ARG A 1 581 ? 3.583 19.902 -34.364 1.00 81.50 581 ARG A C 1
ATOM 4567 O O . ARG A 1 581 ? 3.656 19.712 -33.156 1.00 81.50 581 ARG A O 1
ATOM 4574 N N . LEU A 1 582 ? 4.146 19.087 -35.264 1.00 82.06 582 LEU A N 1
ATOM 4575 C CA . LEU A 1 582 ? 4.955 17.912 -34.918 1.00 82.06 582 LEU A CA 1
ATOM 4576 C C . LEU A 1 582 ? 6.065 18.300 -33.920 1.00 82.06 582 LEU A C 1
ATOM 4578 O O . LEU A 1 582 ? 6.154 17.710 -32.851 1.00 82.06 582 LEU A O 1
ATOM 4582 N N . ALA A 1 583 ? 6.798 19.389 -34.172 1.00 80.81 583 ALA A N 1
ATOM 4583 C CA . ALA A 1 583 ? 7.856 19.879 -33.282 1.00 80.81 583 ALA A CA 1
ATOM 4584 C C . ALA A 1 583 ? 7.359 20.370 -31.902 1.00 80.81 583 ALA A C 1
ATOM 4586 O O . ALA A 1 583 ? 8.127 20.443 -30.948 1.00 80.81 583 ALA A O 1
ATOM 4587 N N . VAL A 1 584 ? 6.072 20.713 -31.773 1.00 78.75 584 VAL A N 1
ATOM 4588 C CA . VAL A 1 584 ? 5.436 21.040 -30.482 1.00 78.75 584 VAL A CA 1
ATOM 4589 C C . VAL A 1 584 ? 4.920 19.777 -29.796 1.00 78.75 584 VAL A C 1
ATOM 4591 O O . VAL A 1 584 ? 4.890 19.705 -28.575 1.00 78.75 584 VAL A O 1
ATOM 4594 N N . CYS A 1 585 ? 4.543 18.753 -30.555 1.00 78.50 585 CYS A N 1
ATOM 4595 C CA . CYS A 1 585 ? 4.107 17.478 -29.995 1.00 78.50 585 CYS A CA 1
ATOM 4596 C C . CYS A 1 585 ? 5.253 16.653 -29.399 1.00 78.50 585 CYS A C 1
ATOM 4598 O O . CYS A 1 585 ? 4.990 15.755 -28.607 1.00 78.50 585 CYS A O 1
ATOM 4600 N N . SER A 1 586 ? 6.509 17.005 -29.687 1.00 71.94 586 SER A N 1
ATOM 4601 C CA . SER A 1 586 ? 7.680 16.444 -29.004 1.00 71.94 586 SER A CA 1
ATOM 4602 C C . SER A 1 586 ? 7.844 16.939 -27.554 1.00 71.94 586 SER A C 1
ATOM 4604 O O . SER A 1 586 ? 8.796 16.543 -26.877 1.00 71.94 586 SER A O 1
ATOM 4606 N N . VAL A 1 587 ? 6.976 17.846 -27.071 1.00 62.03 587 VAL A N 1
ATOM 4607 C CA . VAL A 1 587 ? 7.038 18.418 -25.716 1.00 62.03 587 VAL A CA 1
ATOM 4608 C C . VAL A 1 587 ? 6.925 17.300 -24.679 1.00 62.03 587 VAL A C 1
ATOM 4610 O O . VAL A 1 587 ? 5.890 16.656 -24.550 1.00 62.03 587 VAL A O 1
ATOM 4613 N N . GLY A 1 588 ? 8.009 17.102 -23.928 1.00 59.72 588 GLY A N 1
ATOM 4614 C CA . GLY A 1 588 ? 8.124 16.068 -22.896 1.00 59.72 588 GLY A CA 1
ATOM 4615 C C . GLY A 1 588 ? 8.883 14.812 -23.329 1.00 59.72 588 GLY A C 1
ATOM 4616 O O . GLY A 1 588 ? 9.186 13.998 -22.470 1.00 59.72 588 GLY A O 1
ATOM 4617 N N . PHE A 1 589 ? 9.226 14.682 -24.615 1.00 69.19 589 PHE A N 1
ATOM 4618 C CA . PHE A 1 589 ? 9.954 13.534 -25.155 1.00 69.19 589 PHE A CA 1
ATOM 4619 C C . PHE A 1 589 ? 11.425 13.889 -25.465 1.00 69.19 589 PHE A C 1
ATOM 4621 O O . PHE A 1 589 ? 12.310 13.459 -24.736 1.00 69.19 589 PHE A O 1
ATOM 4628 N N . SER A 1 590 ? 11.731 14.748 -26.445 1.00 67.44 590 SER A N 1
ATOM 4629 C CA . SER A 1 590 ? 13.131 15.137 -26.782 1.00 67.44 590 SER A CA 1
ATOM 4630 C C . SER A 1 590 ? 13.475 16.581 -26.400 1.00 67.44 590 SER A C 1
ATOM 4632 O O . SER A 1 590 ? 14.243 17.262 -27.078 1.00 67.44 590 SER A O 1
ATOM 4634 N N . GLY A 1 591 ? 12.844 17.104 -25.344 1.00 66.06 591 GLY A N 1
ATOM 4635 C CA . GLY A 1 591 ? 12.844 18.540 -25.065 1.00 66.06 591 GLY A CA 1
ATOM 4636 C C . GLY A 1 591 ? 11.986 19.322 -26.071 1.00 66.06 591 GLY A C 1
ATOM 4637 O O . GLY A 1 591 ? 11.465 18.791 -27.053 1.00 66.06 591 GLY A O 1
ATOM 4638 N N . LYS A 1 592 ? 11.742 20.607 -25.801 1.00 70.19 592 LYS A N 1
ATOM 4639 C CA . LYS A 1 592 ? 10.905 21.442 -26.675 1.00 70.19 592 LYS A CA 1
ATOM 4640 C C . LYS A 1 592 ? 11.639 21.681 -28.006 1.00 70.19 592 LYS A C 1
ATOM 4642 O O . LYS A 1 592 ? 12.453 22.600 -28.071 1.00 70.19 592 LYS A O 1
ATOM 4647 N N . MET A 1 593 ? 11.301 20.947 -29.072 1.00 79.31 593 MET A N 1
ATOM 4648 C CA . MET A 1 593 ? 11.898 21.058 -30.422 1.00 79.31 593 MET A CA 1
ATOM 4649 C C . MET A 1 593 ? 11.456 22.329 -31.172 1.00 79.31 593 MET A C 1
ATOM 4651 O O . MET A 1 593 ? 11.341 22.375 -32.394 1.00 79.31 593 MET A O 1
ATOM 4655 N N . ASN A 1 594 ? 11.226 23.419 -30.437 1.00 75.69 594 ASN A N 1
ATOM 4656 C CA . ASN A 1 594 ? 10.760 24.711 -30.939 1.00 75.69 594 ASN A CA 1
ATOM 4657 C C . ASN A 1 594 ? 11.724 25.360 -31.942 1.00 75.69 594 ASN A C 1
ATOM 4659 O O . ASN A 1 594 ? 11.355 26.343 -32.581 1.00 75.69 594 ASN A O 1
ATOM 4663 N N . GLN A 1 595 ? 12.946 24.841 -32.051 1.00 81.88 595 GLN A N 1
ATOM 4664 C CA . GLN A 1 595 ? 13.949 25.284 -33.007 1.00 81.88 595 GLN A CA 1
ATOM 4665 C C . GLN A 1 595 ? 13.697 24.732 -34.422 1.00 81.88 595 GLN A C 1
ATOM 4667 O O . GLN A 1 595 ? 14.285 25.257 -35.349 1.00 81.88 595 GLN A O 1
ATOM 4672 N N . ASN A 1 596 ? 12.762 23.794 -34.629 1.00 83.50 596 ASN A N 1
ATOM 4673 C CA . ASN A 1 596 ? 12.373 23.287 -35.961 1.00 83.50 596 ASN A CA 1
ATOM 4674 C C . ASN A 1 596 ? 11.112 23.952 -36.535 1.00 83.50 596 ASN A C 1
ATOM 4676 O O . ASN A 1 596 ? 10.405 23.392 -37.371 1.00 83.50 596 ASN A O 1
ATOM 4680 N N . ARG A 1 597 ? 10.793 25.160 -36.067 1.00 84.25 597 ARG A N 1
ATOM 4681 C CA . ARG A 1 597 ? 9.650 25.962 -36.525 1.00 84.25 597 ARG A CA 1
ATOM 4682 C C . ARG A 1 597 ? 10.024 27.441 -36.595 1.00 84.25 597 ARG A C 1
ATOM 4684 O O . ARG A 1 597 ? 11.045 27.858 -36.042 1.00 84.25 597 ARG A O 1
ATOM 4691 N N . GLY A 1 598 ? 9.151 28.232 -37.210 1.00 83.50 598 GLY A N 1
ATOM 4692 C CA . GLY A 1 598 ? 9.320 29.678 -37.339 1.00 83.50 598 GLY A CA 1
ATOM 4693 C C . GLY A 1 598 ? 9.326 30.149 -38.788 1.00 83.50 598 GLY A C 1
ATOM 4694 O O . GLY A 1 598 ? 9.060 29.378 -39.708 1.00 83.50 598 GLY A O 1
ATOM 4695 N N . ARG A 1 599 ? 9.588 31.448 -38.967 1.00 80.06 599 ARG A N 1
ATOM 4696 C CA . ARG A 1 599 ? 9.631 32.113 -40.283 1.00 80.06 599 ARG A CA 1
ATOM 4697 C C . ARG A 1 599 ? 10.918 31.822 -41.063 1.00 80.06 599 ARG A C 1
ATOM 4699 O O . ARG A 1 599 ? 10.956 32.059 -42.258 1.00 80.06 599 ARG A O 1
ATOM 4706 N N . ASP A 1 600 ? 11.939 31.322 -40.380 1.00 85.69 600 ASP A N 1
ATOM 4707 C CA . ASP A 1 600 ? 13.259 30.947 -40.890 1.00 85.69 600 ASP A CA 1
ATOM 4708 C C . ASP A 1 600 ? 13.359 29.455 -41.266 1.00 85.69 600 ASP A C 1
ATOM 4710 O O . ASP A 1 600 ? 14.446 28.947 -41.527 1.00 85.69 600 ASP A O 1
ATOM 4714 N N . LEU A 1 601 ? 12.229 28.737 -41.274 1.00 91.19 601 LEU A N 1
ATOM 4715 C CA . LEU A 1 601 ? 12.165 27.337 -41.679 1.00 91.19 601 LEU A CA 1
ATOM 4716 C C . LEU A 1 601 ? 12.110 27.214 -43.205 1.00 91.19 601 LEU A C 1
ATOM 4718 O O . LEU A 1 601 ? 11.134 27.625 -43.832 1.00 91.19 601 LEU A O 1
ATOM 4722 N N . THR A 1 602 ? 13.108 26.555 -43.784 1.00 93.12 602 THR A N 1
ATOM 4723 C CA . THR A 1 602 ? 13.121 26.204 -45.206 1.00 93.12 602 THR A CA 1
ATOM 4724 C C . THR A 1 602 ? 12.351 24.909 -45.428 1.00 93.12 602 THR A C 1
ATOM 4726 O O . THR A 1 602 ? 12.743 23.857 -44.932 1.00 93.12 602 THR A O 1
ATOM 4729 N N . THR A 1 603 ? 11.260 24.947 -46.189 1.00 93.00 603 THR A N 1
ATOM 4730 C CA . THR A 1 603 ? 10.548 23.730 -46.603 1.00 93.00 603 THR A CA 1
ATOM 4731 C C . THR A 1 603 ? 11.156 23.174 -47.883 1.00 93.00 603 THR A C 1
ATOM 4733 O O . THR A 1 603 ? 11.218 23.880 -48.889 1.00 93.00 603 THR A O 1
ATOM 4736 N N . TYR A 1 604 ? 11.556 21.909 -47.865 1.00 96.50 604 TYR A N 1
ATOM 4737 C CA . TYR A 1 604 ? 12.173 21.225 -48.992 1.00 96.50 604 TYR A CA 1
ATOM 4738 C C . TYR A 1 604 ? 11.363 19.992 -49.400 1.00 96.50 604 TYR A C 1
ATOM 4740 O O . TYR A 1 604 ? 10.865 19.249 -48.551 1.00 96.50 604 TYR A O 1
ATOM 4748 N N . LEU A 1 605 ? 11.228 19.774 -50.708 1.00 97.12 605 LEU A N 1
ATOM 4749 C CA . LEU A 1 605 ? 10.476 18.660 -51.278 1.00 97.12 605 LEU A CA 1
ATOM 4750 C C . LEU A 1 605 ? 11.410 17.751 -52.080 1.00 97.12 605 LEU A C 1
ATOM 4752 O O . LEU A 1 605 ? 11.958 18.158 -53.104 1.00 97.12 605 LEU A O 1
ATOM 4756 N N . VAL A 1 606 ? 11.551 16.507 -51.631 1.00 98.31 606 VAL A N 1
ATOM 4757 C CA . VAL A 1 606 ? 12.274 15.452 -52.339 1.00 98.31 606 VAL A CA 1
ATOM 4758 C C . VAL A 1 606 ? 11.407 14.950 -53.487 1.00 98.31 606 VAL A C 1
ATOM 4760 O O . VAL A 1 606 ? 10.249 14.572 -53.297 1.00 98.31 606 VAL A O 1
ATOM 4763 N N . THR A 1 607 ? 11.976 14.965 -54.686 1.00 98.06 607 THR A N 1
ATOM 4764 C CA . THR A 1 607 ? 11.329 14.568 -55.947 1.00 98.06 607 THR A CA 1
ATOM 4765 C C . THR A 1 607 ? 12.124 13.502 -56.705 1.00 98.06 607 THR A C 1
ATOM 4767 O O . THR A 1 607 ? 11.552 12.775 -57.524 1.00 98.06 607 THR A O 1
ATOM 4770 N N . ASP A 1 608 ? 13.414 13.376 -56.394 1.00 97.38 608 ASP A N 1
ATOM 4771 C CA . ASP A 1 608 ? 14.363 12.458 -57.009 1.00 97.38 608 ASP A CA 1
ATOM 4772 C C . ASP A 1 608 ? 14.916 11.489 -55.941 1.00 97.38 608 ASP A C 1
ATOM 4774 O O . ASP A 1 608 ? 15.506 11.947 -54.959 1.00 97.38 608 ASP A O 1
ATOM 4778 N N . PRO A 1 609 ? 14.728 10.163 -56.096 1.00 97.31 609 PRO A N 1
ATOM 4779 C CA . PRO A 1 609 ? 15.228 9.169 -55.148 1.00 97.31 609 PRO A CA 1
ATOM 4780 C C . PRO A 1 609 ? 16.708 8.805 -55.342 1.00 97.31 609 PRO A C 1
ATOM 4782 O O . PRO A 1 609 ? 17.224 7.956 -54.614 1.00 97.31 609 PRO A O 1
ATOM 4785 N N . SER A 1 610 ? 17.384 9.377 -56.344 1.00 96.88 610 SER A N 1
ATOM 4786 C CA . SER A 1 610 ? 18.808 9.143 -56.564 1.00 96.88 610 SER A CA 1
ATOM 4787 C C . SER A 1 610 ? 19.670 9.774 -55.469 1.00 96.88 610 SER A C 1
ATOM 4789 O O . SER A 1 610 ? 19.261 10.703 -54.771 1.00 96.88 610 SER A O 1
ATOM 4791 N N . ASP A 1 611 ? 20.888 9.257 -55.331 1.00 95.75 611 ASP A N 1
ATOM 4792 C CA . ASP A 1 611 ? 21.867 9.745 -54.371 1.00 95.75 611 ASP A CA 1
ATOM 4793 C C . ASP A 1 611 ? 23.230 9.921 -55.047 1.00 95.75 611 ASP A C 1
ATOM 4795 O O . ASP A 1 611 ? 23.696 9.034 -55.763 1.00 95.75 611 ASP A O 1
ATOM 4799 N N . ASP A 1 612 ? 23.859 11.068 -54.805 1.00 94.25 612 ASP A N 1
ATOM 4800 C CA . ASP A 1 612 ? 25.257 11.335 -55.138 1.00 94.25 612 ASP A CA 1
ATOM 4801 C C . ASP A 1 612 ? 25.931 11.849 -53.858 1.00 94.25 612 ASP A C 1
ATOM 4803 O O . ASP A 1 612 ? 25.584 12.937 -53.389 1.00 94.25 612 ASP A O 1
ATOM 4807 N N . PRO A 1 613 ? 26.851 11.073 -53.257 1.00 91.50 613 PRO A N 1
ATOM 4808 C CA . PRO A 1 613 ? 27.438 11.407 -51.969 1.00 91.50 613 PRO A CA 1
ATOM 4809 C C . PRO A 1 613 ? 28.404 12.590 -52.029 1.00 91.50 613 PRO A C 1
ATOM 4811 O O . PRO A 1 613 ? 28.672 13.167 -50.982 1.00 91.50 613 PRO A O 1
ATOM 4814 N N . VAL A 1 614 ? 28.907 12.960 -53.212 1.00 91.00 614 VAL A N 1
ATOM 4815 C CA . VAL A 1 614 ? 29.886 14.042 -53.398 1.00 91.00 614 VAL A CA 1
ATOM 4816 C C . VAL A 1 614 ? 29.214 15.289 -53.959 1.00 91.00 614 VAL A C 1
ATOM 4818 O O . VAL A 1 614 ? 29.488 16.387 -53.496 1.00 91.00 614 VAL A O 1
ATOM 4821 N N . ASN A 1 615 ? 28.317 15.133 -54.931 1.00 91.75 615 ASN A N 1
ATOM 4822 C CA . ASN A 1 615 ? 27.641 16.241 -55.602 1.00 91.75 615 ASN A CA 1
ATOM 4823 C C . ASN A 1 615 ? 26.120 16.056 -55.523 1.00 91.75 615 ASN A C 1
ATOM 4825 O O . ASN A 1 615 ? 25.482 15.739 -56.534 1.00 91.75 615 ASN A O 1
ATOM 4829 N N . PRO A 1 616 ? 25.510 16.230 -54.335 1.00 92.38 616 PRO A N 1
ATOM 4830 C CA . PRO A 1 616 ? 24.077 16.040 -54.188 1.00 92.38 616 PRO A CA 1
ATOM 4831 C C . PRO A 1 616 ? 23.318 16.971 -55.138 1.00 92.38 616 PRO A C 1
ATOM 4833 O O . PRO A 1 616 ? 23.618 18.159 -55.245 1.00 92.38 616 PRO A O 1
ATOM 4836 N N . ARG A 1 617 ? 22.320 16.434 -55.842 1.00 93.94 617 ARG A N 1
ATOM 4837 C CA . ARG A 1 617 ? 21.533 17.191 -56.829 1.00 93.94 617 ARG A CA 1
ATOM 4838 C C . ARG A 1 617 ? 20.264 17.750 -56.202 1.00 93.94 617 ARG A C 1
ATOM 4840 O O . ARG A 1 617 ? 19.635 17.086 -55.377 1.00 93.94 617 ARG A O 1
ATOM 4847 N N . ALA A 1 618 ? 19.849 18.947 -56.612 1.00 95.31 618 ALA A N 1
ATOM 4848 C CA . ALA A 1 618 ? 18.560 19.493 -56.199 1.00 95.31 618 ALA A CA 1
ATOM 4849 C C . ALA A 1 618 ? 17.423 18.509 -56.546 1.00 95.31 618 ALA A C 1
ATOM 4851 O O . ALA A 1 618 ? 17.429 17.891 -57.606 1.00 95.31 618 ALA A O 1
ATOM 4852 N N . GLY A 1 619 ? 16.467 18.351 -55.634 1.00 95.19 619 GLY A N 1
ATOM 4853 C CA . GLY A 1 619 ? 15.418 17.335 -55.682 1.00 95.19 619 GLY A CA 1
ATOM 4854 C C . GLY A 1 619 ? 15.733 16.053 -54.902 1.00 95.19 619 GLY A C 1
ATOM 4855 O O . GLY A 1 619 ? 14.792 15.318 -54.610 1.00 95.19 619 GLY A O 1
ATOM 4856 N N . THR A 1 620 ? 16.991 15.794 -54.524 1.00 97.81 620 THR A N 1
ATOM 4857 C CA . THR A 1 620 ? 17.394 14.594 -53.761 1.00 97.81 620 THR A CA 1
ATOM 4858 C C . THR A 1 620 ? 17.334 14.799 -52.245 1.00 97.81 620 THR A C 1
ATOM 4860 O O . THR A 1 620 ? 17.477 15.917 -51.744 1.00 97.81 620 THR A O 1
ATOM 4863 N N . LEU A 1 621 ? 17.179 13.708 -51.484 1.00 97.25 621 LEU A N 1
ATOM 4864 C CA . LEU A 1 621 ? 17.196 13.752 -50.014 1.00 97.25 621 LEU A CA 1
ATOM 4865 C C . LEU A 1 621 ? 18.513 14.327 -49.468 1.00 97.25 621 LEU A C 1
ATOM 4867 O O . LEU A 1 621 ? 18.480 15.169 -48.568 1.00 97.25 621 LEU A O 1
ATOM 4871 N N . ARG A 1 622 ? 19.662 13.930 -50.035 1.00 95.06 622 ARG A N 1
ATOM 4872 C CA . ARG A 1 622 ? 20.972 14.416 -49.580 1.00 95.06 622 ARG A CA 1
ATOM 4873 C C . ARG A 1 622 ? 21.116 15.919 -49.744 1.00 95.06 622 ARG A C 1
ATOM 4875 O O . ARG A 1 622 ? 21.561 16.578 -48.813 1.00 95.06 622 ARG A O 1
ATOM 4882 N N . TYR A 1 623 ? 20.669 16.467 -50.871 1.00 94.06 623 TYR A N 1
ATOM 4883 C CA . TYR A 1 623 ? 20.690 17.912 -51.082 1.00 94.06 623 TYR A CA 1
ATOM 4884 C C . TYR A 1 623 ? 19.881 18.645 -50.008 1.00 94.06 623 TYR A C 1
ATOM 4886 O O . TYR A 1 623 ? 20.360 19.608 -49.414 1.00 94.06 623 TYR A O 1
ATOM 4894 N N . GLY A 1 624 ? 18.673 18.152 -49.715 1.00 92.56 624 GLY A N 1
ATOM 4895 C CA . GLY A 1 624 ? 17.823 18.693 -48.655 1.00 92.56 624 GLY A CA 1
ATOM 4896 C C . GLY A 1 624 ? 18.481 18.682 -47.276 1.00 92.56 624 GLY A C 1
ATOM 4897 O O . GLY A 1 624 ? 18.346 19.643 -46.521 1.00 92.56 624 GLY A O 1
ATOM 4898 N N . ALA A 1 625 ? 19.196 17.606 -46.953 1.00 91.75 625 ALA A N 1
ATOM 4899 C CA . ALA A 1 625 ? 19.797 17.414 -45.639 1.00 91.75 625 ALA A CA 1
ATOM 4900 C C . ALA A 1 625 ? 21.112 18.182 -45.437 1.00 91.75 625 ALA A C 1
ATOM 4902 O O . ALA A 1 625 ? 21.448 18.460 -44.288 1.00 91.75 625 ALA A O 1
ATOM 4903 N N . THR A 1 626 ? 21.841 18.533 -46.508 1.00 88.81 626 THR A N 1
ATOM 4904 C CA . THR A 1 626 ? 23.207 19.081 -46.384 1.00 88.81 626 THR A CA 1
ATOM 4905 C C . THR A 1 626 ? 23.405 20.488 -46.950 1.00 88.81 626 THR A C 1
ATOM 4907 O O . THR A 1 626 ? 24.257 21.212 -46.446 1.00 88.81 626 THR A O 1
ATOM 4910 N N . GLN A 1 627 ? 22.625 20.928 -47.944 1.00 87.56 627 GLN A N 1
ATOM 4911 C CA . GLN A 1 627 ? 22.963 22.136 -48.723 1.00 87.56 627 GLN A CA 1
ATOM 4912 C C . GLN A 1 627 ? 22.353 23.445 -48.200 1.00 87.56 627 GLN A C 1
ATOM 4914 O O . GLN A 1 627 ? 22.770 24.528 -48.602 1.00 87.56 627 GLN A O 1
ATOM 4919 N N . PHE A 1 628 ? 21.353 23.380 -47.321 1.00 87.44 628 PHE A N 1
ATOM 4920 C CA . PHE A 1 628 ? 20.684 24.580 -46.813 1.00 87.44 628 PHE A CA 1
ATOM 4921 C C . PHE A 1 628 ? 21.324 25.098 -45.524 1.00 87.44 628 PHE A C 1
ATOM 4923 O O . PHE A 1 628 ? 21.554 24.342 -44.579 1.00 87.44 628 PHE A O 1
ATOM 4930 N N . GLN A 1 629 ? 21.507 26.414 -45.438 1.00 81.88 629 GLN A N 1
ATOM 4931 C CA . GLN A 1 629 ? 21.843 27.093 -44.187 1.00 81.88 629 GLN A CA 1
ATOM 4932 C C . GLN A 1 629 ? 20.578 27.289 -43.333 1.00 81.88 629 GLN A C 1
ATOM 4934 O O . GLN A 1 629 ? 19.509 27.605 -43.853 1.00 81.88 629 GLN A O 1
ATOM 4939 N N . GLY A 1 630 ? 20.682 27.099 -42.015 1.00 84.94 630 GLY A N 1
ATOM 4940 C CA . GLY A 1 630 ? 19.545 27.252 -41.094 1.00 84.94 630 GLY A CA 1
ATOM 4941 C C . GLY A 1 630 ? 18.568 26.067 -41.080 1.00 84.94 630 GLY A C 1
ATOM 4942 O O . GLY A 1 630 ? 18.918 24.950 -41.441 1.00 84.94 630 GLY A O 1
ATOM 4943 N N . LYS A 1 631 ? 17.338 26.269 -40.604 1.00 92.06 631 LYS A N 1
ATOM 4944 C CA . LYS A 1 631 ? 16.394 25.178 -40.289 1.00 92.06 631 LYS A CA 1
ATOM 4945 C C . LYS A 1 631 ? 15.751 24.607 -41.551 1.00 92.06 631 LYS A C 1
ATOM 4947 O O . LYS A 1 631 ? 15.324 25.377 -42.413 1.00 92.06 631 LYS A O 1
ATOM 4952 N N . VAL A 1 632 ? 15.593 23.284 -41.636 1.00 94.50 632 VAL A N 1
ATOM 4953 C CA . VAL A 1 632 ? 15.015 22.625 -42.824 1.00 94.50 632 VAL A CA 1
ATOM 4954 C C . VAL A 1 632 ? 13.905 21.648 -42.450 1.00 94.50 632 VAL A C 1
ATOM 4956 O O . VAL A 1 632 ? 14.033 20.871 -41.507 1.00 94.50 632 VAL A O 1
ATOM 4959 N N . TRP A 1 633 ? 12.822 21.658 -43.227 1.00 94.94 633 TRP A N 1
ATOM 4960 C CA . TRP A 1 633 ? 11.739 20.680 -43.181 1.00 94.94 633 TRP A CA 1
ATOM 4961 C C . TRP A 1 633 ? 11.633 19.944 -44.512 1.00 94.94 633 TRP A C 1
ATOM 4963 O O . TRP A 1 633 ? 11.108 20.479 -45.488 1.00 94.94 633 TRP A O 1
ATOM 4973 N N . ILE A 1 634 ? 12.127 18.715 -44.546 1.00 97.19 634 ILE A N 1
ATOM 4974 C CA . ILE A 1 634 ? 12.192 17.853 -45.721 1.00 97.19 634 ILE A CA 1
ATOM 4975 C C . ILE A 1 634 ? 10.941 16.977 -45.775 1.00 97.19 634 ILE A C 1
ATOM 4977 O O . ILE A 1 634 ? 10.617 16.292 -44.809 1.00 97.19 634 ILE A O 1
ATOM 4981 N N . THR A 1 635 ? 10.253 16.989 -46.915 1.00 96.50 635 THR A N 1
ATOM 4982 C CA . THR A 1 635 ? 9.077 16.151 -47.212 1.00 96.50 635 THR A CA 1
ATOM 4983 C C . THR A 1 635 ? 9.224 15.497 -48.582 1.00 96.50 635 THR A C 1
ATOM 4985 O O . THR A 1 635 ? 10.130 15.849 -49.333 1.00 96.50 635 THR A O 1
ATOM 4988 N N . PHE A 1 636 ? 8.338 14.567 -48.931 1.00 97.81 636 PHE A N 1
ATOM 4989 C CA . PHE A 1 636 ? 8.459 13.745 -50.137 1.00 97.81 636 PHE A CA 1
ATOM 4990 C C . PHE A 1 636 ? 7.250 13.944 -51.050 1.00 97.81 636 PHE A C 1
ATOM 4992 O O . PHE A 1 636 ? 6.120 14.059 -50.576 1.00 97.81 636 PHE A O 1
ATOM 4999 N N . SER A 1 637 ? 7.484 14.034 -52.362 1.00 96.88 637 SER A N 1
ATOM 5000 C CA . SER A 1 637 ? 6.419 14.312 -53.335 1.00 96.88 637 SER A CA 1
ATOM 5001 C C . SER A 1 637 ? 5.554 13.098 -53.677 1.00 96.88 637 SER A C 1
ATOM 5003 O O . SER A 1 637 ? 4.447 13.271 -54.184 1.00 96.88 637 SER A O 1
ATOM 5005 N N . ARG A 1 638 ? 6.073 11.890 -53.443 1.00 97.00 638 ARG A N 1
ATOM 5006 C CA . ARG A 1 638 ? 5.455 10.596 -53.756 1.00 97.00 638 ARG A CA 1
ATOM 5007 C C . ARG A 1 638 ? 6.181 9.474 -53.021 1.00 97.00 638 ARG A C 1
ATOM 5009 O O . ARG A 1 638 ? 7.292 9.686 -52.533 1.00 97.00 638 ARG A O 1
ATOM 5016 N N . ASP A 1 639 ? 5.587 8.289 -53.043 1.00 98.12 639 ASP A N 1
ATOM 5017 C CA . ASP A 1 639 ? 6.221 7.050 -52.598 1.00 98.12 639 ASP A CA 1
ATOM 5018 C C . ASP A 1 639 ? 7.539 6.831 -53.351 1.00 98.12 639 ASP A C 1
ATOM 5020 O O . ASP A 1 639 ? 7.620 7.037 -54.570 1.00 98.12 639 ASP A O 1
ATOM 5024 N N . MET A 1 640 ? 8.593 6.452 -52.632 1.00 97.56 640 MET A N 1
ATOM 5025 C CA . MET A 1 640 ? 9.904 6.245 -53.235 1.00 97.56 640 MET A CA 1
ATOM 5026 C C . MET A 1 640 ? 10.828 5.377 -52.390 1.00 97.56 640 MET A C 1
ATOM 5028 O O . MET A 1 640 ? 10.798 5.406 -51.164 1.00 97.56 640 MET A O 1
ATOM 5032 N N . GLN A 1 641 ? 11.722 4.666 -53.075 1.00 98.38 641 GLN A N 1
ATOM 5033 C CA . GLN A 1 641 ? 12.825 3.945 -52.459 1.00 98.38 641 GLN A CA 1
ATOM 5034 C C . GLN A 1 641 ? 14.145 4.641 -52.790 1.00 98.38 641 GLN A C 1
ATOM 5036 O O . GLN A 1 641 ? 14.533 4.733 -53.954 1.00 98.38 641 GLN A O 1
ATOM 5041 N N . ILE A 1 642 ? 14.833 5.115 -51.760 1.00 98.38 642 ILE A N 1
ATOM 5042 C CA . ILE A 1 642 ? 16.084 5.858 -51.829 1.00 98.38 642 ILE A CA 1
ATOM 5043 C C . ILE A 1 642 ? 17.214 4.922 -51.414 1.00 98.38 642 ILE A C 1
ATOM 5045 O O . ILE A 1 642 ? 17.267 4.431 -50.284 1.00 98.38 642 ILE A O 1
ATOM 5049 N N . LYS A 1 643 ? 18.144 4.695 -52.340 1.00 97.25 643 LYS A N 1
ATOM 5050 C CA . LYS A 1 643 ? 19.379 3.960 -52.071 1.00 97.25 643 LYS A CA 1
ATOM 5051 C C . LYS A 1 643 ? 20.498 4.961 -51.824 1.00 97.25 643 LYS A C 1
ATOM 5053 O O . LYS A 1 643 ? 21.080 5.477 -52.774 1.00 97.25 643 LYS A O 1
ATOM 5058 N N . LEU A 1 644 ? 20.806 5.210 -50.556 1.00 95.81 644 LEU A N 1
ATOM 5059 C CA . LEU A 1 644 ? 21.940 6.051 -50.189 1.00 95.81 644 LEU A CA 1
ATOM 5060 C C . LEU A 1 644 ? 23.247 5.324 -50.513 1.00 95.81 644 LEU A C 1
ATOM 5062 O O . LEU A 1 644 ? 23.507 4.238 -50.003 1.00 95.81 644 LEU A O 1
ATOM 5066 N N . VAL A 1 645 ? 24.080 5.909 -51.365 1.00 92.94 645 VAL A N 1
ATOM 5067 C CA . VAL A 1 645 ? 25.387 5.352 -51.732 1.00 92.94 645 VAL A CA 1
ATOM 5068 C C . VAL A 1 645 ? 26.330 5.394 -50.532 1.00 92.94 645 VAL A C 1
ATOM 5070 O O . VAL A 1 645 ? 27.135 4.488 -50.359 1.00 92.94 645 VAL A O 1
ATOM 5073 N N . ARG A 1 646 ? 26.215 6.429 -49.693 1.00 92.25 646 ARG A N 1
ATOM 5074 C CA . ARG A 1 646 ? 26.984 6.634 -48.455 1.00 92.25 646 ARG A CA 1
ATOM 5075 C C . ARG A 1 646 ? 26.091 7.117 -47.319 1.00 92.25 646 ARG A C 1
ATOM 5077 O O . ARG A 1 646 ? 25.000 7.605 -47.619 1.00 92.25 646 ARG A O 1
ATOM 5084 N N . PRO A 1 647 ? 26.525 7.034 -46.048 1.00 92.56 647 PRO A N 1
ATOM 5085 C CA . PRO A 1 647 ? 25.740 7.547 -44.933 1.00 92.56 647 PRO A CA 1
ATOM 5086 C C . PRO A 1 647 ? 25.250 8.966 -45.189 1.00 92.56 647 PRO A C 1
ATOM 5088 O O . PRO A 1 647 ? 25.975 9.808 -45.733 1.00 92.56 647 PRO A O 1
ATOM 5091 N N . LEU A 1 648 ? 23.991 9.222 -44.863 1.00 94.00 648 LEU A N 1
ATOM 5092 C CA . LEU A 1 648 ? 23.444 10.566 -44.932 1.00 94.00 648 LEU A CA 1
ATOM 5093 C C . LEU A 1 648 ? 23.777 11.299 -43.637 1.00 94.00 648 LEU A C 1
ATOM 5095 O O . LEU A 1 648 ? 23.192 10.985 -42.604 1.00 94.00 648 LEU A O 1
ATOM 5099 N N . VAL A 1 649 ? 24.687 12.273 -43.699 1.00 92.31 649 VAL A N 1
ATOM 5100 C CA . VAL A 1 649 ? 24.978 13.144 -42.556 1.00 92.31 649 VAL A CA 1
ATOM 5101 C C . VAL A 1 649 ? 23.850 14.159 -42.414 1.00 92.31 649 VAL A C 1
ATOM 5103 O O . VAL A 1 649 ? 23.632 14.982 -43.304 1.00 92.31 649 VAL A O 1
ATOM 5106 N N . VAL A 1 650 ? 23.100 14.076 -41.318 1.00 93.75 650 VAL A N 1
ATOM 5107 C CA . VAL A 1 650 ? 21.956 14.958 -41.061 1.00 93.75 650 VAL A CA 1
ATOM 5108 C C . VAL A 1 650 ? 22.372 16.065 -40.103 1.00 93.75 650 VAL A C 1
ATOM 5110 O O . VAL A 1 650 ? 22.859 15.797 -39.009 1.00 93.75 650 VAL A O 1
ATOM 5113 N N . LYS A 1 651 ? 22.145 17.315 -40.509 1.00 92.44 651 LYS A N 1
ATOM 5114 C CA . LYS A 1 651 ? 22.539 18.509 -39.753 1.00 92.44 651 LYS A CA 1
ATOM 5115 C C . LYS A 1 651 ? 21.547 18.909 -38.672 1.00 92.44 651 LYS A C 1
ATOM 5117 O O . LYS A 1 651 ? 20.365 18.560 -38.746 1.00 92.44 651 LYS A O 1
ATOM 5122 N N . SER A 1 652 ? 22.003 19.747 -37.744 1.00 93.06 652 SER A N 1
ATOM 5123 C CA . SER A 1 652 ? 21.153 20.357 -36.722 1.00 93.06 652 SER A CA 1
ATOM 5124 C C . SER A 1 652 ? 19.947 21.087 -37.317 1.00 93.06 652 SER A C 1
ATOM 5126 O O . SER A 1 652 ? 19.993 21.632 -38.422 1.00 93.06 652 SER A O 1
ATOM 5128 N N . PHE A 1 653 ? 18.865 21.134 -36.547 1.00 93.25 653 PHE A N 1
ATOM 5129 C CA . PHE A 1 653 ? 17.615 21.805 -36.912 1.00 93.25 653 PHE A CA 1
ATOM 5130 C C . PHE A 1 653 ? 16.938 21.274 -38.189 1.00 93.25 653 PHE A C 1
ATOM 5132 O O . PHE A 1 653 ? 16.353 22.031 -38.977 1.00 93.25 653 PHE A O 1
ATOM 5139 N N . THR A 1 654 ? 17.032 19.962 -38.405 1.00 94.56 654 THR A N 1
ATOM 5140 C CA . THR A 1 654 ? 16.466 19.286 -39.578 1.00 94.56 654 THR A CA 1
ATOM 5141 C C . THR A 1 654 ? 15.286 18.414 -39.180 1.00 94.56 654 THR A C 1
ATOM 5143 O O . THR A 1 654 ? 15.360 17.624 -38.246 1.00 94.56 654 THR A O 1
ATOM 5146 N N . THR A 1 655 ? 14.178 18.531 -39.903 1.00 95.62 655 THR A N 1
ATOM 5147 C CA . THR A 1 655 ? 13.037 17.616 -39.799 1.00 95.62 655 THR A CA 1
ATOM 5148 C C . THR A 1 655 ? 12.873 16.865 -41.110 1.00 95.62 655 THR A C 1
ATOM 5150 O O . THR A 1 655 ? 12.685 17.497 -42.144 1.00 95.62 655 THR A O 1
ATOM 5153 N N . ILE A 1 656 ? 12.931 15.536 -41.072 1.00 97.25 656 ILE A N 1
ATOM 5154 C CA . ILE A 1 656 ? 12.669 14.645 -42.205 1.00 97.25 656 ILE A CA 1
ATOM 5155 C C . ILE A 1 656 ? 11.326 13.965 -41.950 1.00 97.25 656 ILE A C 1
ATOM 5157 O O . ILE A 1 656 ? 11.183 13.197 -41.001 1.00 97.25 656 ILE A O 1
ATOM 5161 N N . ASP A 1 657 ? 10.334 14.299 -42.769 1.00 95.12 657 ASP A N 1
ATOM 5162 C CA . ASP A 1 657 ? 8.925 13.985 -42.546 1.00 95.12 657 ASP A CA 1
ATOM 5163 C C . ASP A 1 657 ? 8.344 13.218 -43.741 1.00 95.12 657 ASP A C 1
ATOM 5165 O O . ASP A 1 657 ? 7.991 13.800 -44.769 1.00 95.12 657 ASP A O 1
ATOM 5169 N N . GLY A 1 658 ? 8.250 11.897 -43.589 1.00 94.62 658 GLY A N 1
ATOM 5170 C CA . GLY A 1 658 ? 7.694 10.965 -44.569 1.00 94.62 658 GLY A CA 1
ATOM 5171 C C . GLY A 1 658 ? 6.170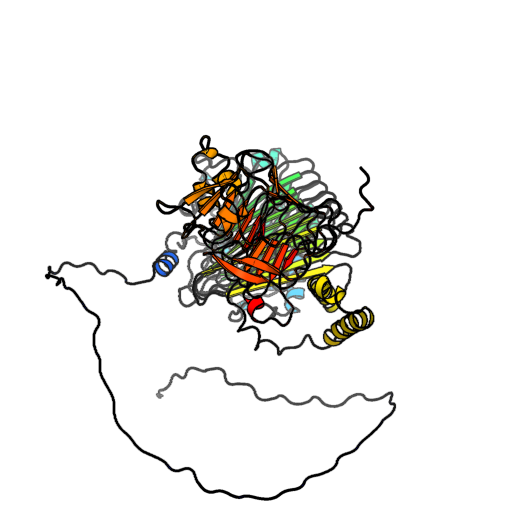 11.004 -44.688 1.00 94.62 658 GLY A C 1
ATOM 5172 O O . GLY A 1 658 ? 5.610 10.376 -45.579 1.00 94.62 658 GLY A O 1
ATOM 5173 N N . ARG A 1 659 ? 5.448 11.748 -43.837 1.00 89.56 659 ARG A N 1
ATOM 5174 C CA . ARG A 1 659 ? 3.976 11.725 -43.865 1.00 89.56 659 ARG A CA 1
ATOM 5175 C C . ARG A 1 659 ? 3.420 12.171 -45.218 1.00 89.56 659 ARG A C 1
ATOM 5177 O O . ARG A 1 659 ? 3.618 13.309 -45.652 1.00 89.56 659 ARG A O 1
ATOM 5184 N N . GLY A 1 660 ? 2.597 11.301 -45.797 1.00 87.75 660 GLY A N 1
ATOM 5185 C CA . GLY A 1 660 ? 1.950 11.509 -47.092 1.00 87.75 660 GLY A CA 1
ATOM 5186 C C . GLY A 1 660 ? 2.632 10.788 -48.255 1.00 87.75 660 GLY A C 1
ATOM 5187 O O . GLY A 1 660 ? 2.141 10.909 -49.372 1.00 87.75 660 GLY A O 1
ATOM 5188 N N . ALA A 1 661 ? 3.710 10.046 -47.998 1.00 92.94 661 ALA A N 1
ATOM 5189 C CA . ALA A 1 661 ? 4.374 9.177 -48.960 1.00 92.94 661 ALA A CA 1
ATOM 5190 C C . ALA A 1 661 ? 4.923 7.926 -48.255 1.00 92.94 661 ALA A C 1
ATOM 5192 O O . ALA A 1 661 ? 5.312 7.990 -47.091 1.00 92.94 661 ALA A O 1
ATOM 5193 N N . ASP A 1 662 ? 4.987 6.803 -48.961 1.00 96.44 662 ASP A N 1
ATOM 5194 C CA . ASP A 1 662 ? 5.686 5.609 -48.497 1.00 96.44 662 ASP A CA 1
ATOM 5195 C C . ASP A 1 662 ? 7.166 5.665 -48.903 1.00 96.44 662 ASP A C 1
ATOM 5197 O O . ASP A 1 662 ? 7.518 5.530 -50.080 1.00 96.44 662 ASP A O 1
ATOM 5201 N N . VAL A 1 663 ? 8.044 5.958 -47.941 1.00 98.31 663 VAL A N 1
ATOM 5202 C CA . VAL A 1 663 ? 9.452 6.284 -48.205 1.00 98.31 663 VAL A CA 1
ATOM 5203 C C . VAL A 1 663 ? 10.373 5.248 -47.583 1.00 98.31 663 VAL A C 1
ATOM 5205 O O . VAL A 1 663 ? 10.462 5.127 -46.361 1.00 98.31 663 VAL A O 1
ATOM 5208 N N . HIS A 1 664 ? 11.120 4.557 -48.437 1.00 98.50 664 HIS A N 1
ATOM 5209 C CA . HIS A 1 664 ? 12.045 3.499 -48.058 1.00 98.50 664 HIS A CA 1
ATOM 5210 C C . HIS A 1 664 ? 13.497 3.961 -48.216 1.00 98.50 664 HIS A C 1
ATOM 5212 O O . HIS A 1 664 ? 13.916 4.311 -49.314 1.00 98.50 664 HIS A O 1
ATOM 5218 N N . ILE A 1 665 ? 14.290 3.921 -47.151 1.00 98.44 665 ILE A N 1
ATOM 5219 C CA . ILE A 1 665 ? 15.751 4.011 -47.186 1.00 98.44 665 ILE A CA 1
ATOM 5220 C C . ILE A 1 665 ? 16.281 2.580 -47.184 1.00 98.44 665 ILE A C 1
ATOM 5222 O O . ILE A 1 665 ? 16.150 1.871 -46.184 1.00 98.44 665 ILE A O 1
ATOM 5226 N N . ALA A 1 666 ? 16.813 2.123 -48.320 1.00 97.56 666 ALA A N 1
ATOM 5227 C CA . ALA A 1 666 ? 17.102 0.702 -48.480 1.00 97.56 666 ALA A CA 1
ATOM 5228 C C . ALA A 1 666 ? 18.252 0.364 -49.427 1.00 97.56 666 ALA A C 1
ATOM 5230 O O . ALA A 1 666 ? 18.561 1.099 -50.366 1.00 97.56 666 ALA A O 1
ATOM 5231 N N . TYR A 1 667 ? 18.851 -0.811 -49.205 1.00 96.12 667 TYR A N 1
ATOM 5232 C CA . TYR A 1 667 ? 19.890 -1.425 -50.050 1.00 96.12 667 TYR A CA 1
ATOM 5233 C C . TYR A 1 667 ? 21.203 -0.634 -50.168 1.00 96.12 667 TYR A C 1
ATOM 5235 O O . TYR A 1 667 ? 22.054 -0.970 -50.997 1.00 96.12 667 TYR A O 1
ATOM 5243 N N . GLY A 1 668 ? 21.354 0.416 -49.367 1.00 93.56 668 GLY A N 1
ATOM 5244 C CA . GLY A 1 668 ? 22.495 1.322 -49.316 1.00 93.56 668 GLY A CA 1
ATOM 5245 C C . GLY A 1 668 ? 22.852 1.639 -47.866 1.00 93.56 668 GLY A C 1
ATOM 5246 O O . GLY A 1 668 ? 22.656 0.796 -47.002 1.00 93.56 668 GLY A O 1
ATOM 5247 N N . ALA A 1 669 ? 23.355 2.833 -47.589 1.00 94.56 669 ALA A N 1
ATOM 5248 C CA . ALA A 1 669 ? 23.711 3.276 -46.244 1.00 94.56 669 ALA A CA 1
ATOM 5249 C C . ALA A 1 669 ? 22.521 3.843 -45.446 1.00 94.56 669 ALA A C 1
ATOM 5251 O O . ALA A 1 669 ? 21.493 4.209 -46.018 1.00 94.56 669 ALA A O 1
ATOM 5252 N N . GLY A 1 670 ? 22.697 3.956 -44.127 1.00 95.38 670 GLY A N 1
ATOM 5253 C CA . GLY A 1 670 ? 21.752 4.589 -43.208 1.00 95.38 670 GLY A CA 1
ATOM 5254 C C . GLY A 1 670 ? 22.013 6.080 -42.973 1.00 95.38 670 GLY A C 1
ATOM 5255 O O . GLY A 1 670 ? 22.713 6.754 -43.737 1.00 95.38 670 GLY A O 1
ATOM 5256 N N . PHE A 1 671 ? 21.423 6.612 -41.907 1.00 96.88 671 PHE A N 1
ATOM 5257 C CA . PHE A 1 671 ? 21.607 7.999 -41.477 1.00 96.88 671 PHE A CA 1
ATOM 5258 C C . PHE A 1 671 ? 22.678 8.092 -40.393 1.00 96.88 671 PHE A C 1
ATOM 5260 O O . PHE A 1 671 ? 22.732 7.255 -39.496 1.00 96.88 671 PHE A O 1
ATOM 5267 N N . LEU A 1 672 ? 23.477 9.156 -40.447 1.00 94.19 672 LEU A N 1
ATOM 5268 C CA . LEU A 1 672 ? 24.443 9.517 -39.419 1.00 94.19 672 LEU A CA 1
ATOM 5269 C C . LEU A 1 672 ? 24.122 10.914 -38.889 1.00 94.19 672 LEU A C 1
ATOM 5271 O O . LEU A 1 672 ? 24.068 11.884 -39.642 1.00 94.19 672 LEU A O 1
ATOM 5275 N N . LEU A 1 673 ? 23.923 11.018 -37.583 1.00 95.06 673 LEU A N 1
ATOM 5276 C CA . LEU A 1 673 ? 23.851 12.280 -36.867 1.00 95.06 673 LEU A CA 1
ATOM 5277 C C . LEU A 1 673 ? 25.074 12.328 -35.957 1.00 95.06 673 LEU A C 1
ATOM 5279 O O . LEU A 1 673 ? 25.228 11.484 -35.073 1.00 95.06 673 LEU A O 1
ATOM 5283 N N . TYR A 1 674 ? 25.946 13.296 -36.203 1.00 92.00 674 TYR A N 1
ATOM 5284 C CA . TYR A 1 674 ? 27.227 13.439 -35.524 1.00 92.00 674 TYR A CA 1
ATOM 5285 C C . TYR A 1 674 ? 27.358 14.877 -35.025 1.00 92.00 674 TYR A C 1
ATOM 5287 O O . TYR A 1 674 ? 27.291 15.789 -35.840 1.00 92.00 674 TYR A O 1
ATOM 5295 N N . GLU A 1 675 ? 27.475 15.079 -33.709 1.00 91.94 675 GLU A N 1
ATOM 5296 C CA . GLU A 1 675 ? 27.634 16.411 -33.083 1.00 91.94 675 GLU A CA 1
ATOM 5297 C C . GLU A 1 675 ? 26.521 17.427 -33.430 1.00 91.94 675 GLU A C 1
ATOM 5299 O O . GLU A 1 675 ? 26.732 18.638 -33.489 1.00 91.94 675 GLU A O 1
ATOM 5304 N N . VAL A 1 676 ? 25.294 16.942 -33.646 1.00 93.06 676 VAL A N 1
ATOM 5305 C CA . VAL A 1 676 ? 24.140 17.773 -34.033 1.00 93.06 676 VAL A CA 1
ATOM 5306 C C . VAL A 1 676 ? 23.055 17.817 -32.969 1.00 93.06 676 VAL A C 1
ATOM 5308 O O . VAL A 1 676 ? 22.923 16.908 -32.146 1.00 93.06 676 VAL A O 1
ATOM 5311 N N . GLU A 1 677 ? 22.224 18.860 -33.022 1.00 93.31 677 GLU A N 1
ATOM 5312 C CA . GLU A 1 677 ? 21.047 18.984 -32.171 1.00 93.31 677 GLU A CA 1
ATOM 5313 C C . GLU A 1 677 ? 19.739 19.271 -32.913 1.00 93.31 677 GLU A C 1
ATOM 5315 O O . GLU A 1 677 ? 19.712 19.808 -34.022 1.00 93.31 677 GLU A O 1
ATOM 5320 N N . SER A 1 678 ? 18.617 18.973 -32.260 1.00 93.12 678 SER A N 1
ATOM 5321 C CA . SER A 1 678 ? 17.281 19.347 -32.731 1.00 93.12 678 SER A CA 1
ATOM 5322 C C . SER A 1 678 ? 16.931 18.722 -34.090 1.00 93.12 678 SER A C 1
ATOM 5324 O O . SER A 1 678 ? 16.508 19.414 -35.015 1.00 93.12 678 SER A O 1
ATOM 5326 N N . VAL A 1 679 ? 17.054 17.396 -34.216 1.00 95.00 679 VAL A N 1
ATOM 5327 C CA . VAL A 1 679 ? 16.675 16.645 -35.430 1.00 95.00 679 VAL A CA 1
ATOM 5328 C C . VAL A 1 679 ? 15.398 15.822 -35.218 1.00 95.00 679 VAL A C 1
ATOM 5330 O O . VAL A 1 679 ? 15.207 15.224 -34.164 1.00 95.00 679 VAL A O 1
ATOM 5333 N N . ILE A 1 680 ? 14.507 15.782 -36.212 1.00 95.38 680 ILE A N 1
ATOM 5334 C CA . ILE A 1 680 ? 13.304 14.932 -36.214 1.00 95.38 680 ILE A CA 1
ATOM 5335 C C . ILE A 1 680 ? 13.359 13.996 -37.424 1.00 95.38 680 ILE A C 1
ATOM 5337 O O . ILE A 1 680 ? 13.502 14.467 -38.550 1.00 95.38 680 ILE A O 1
ATOM 5341 N N . ILE A 1 681 ? 13.206 12.690 -37.206 1.00 97.25 681 ILE A N 1
ATOM 5342 C CA . ILE A 1 681 ? 13.089 11.664 -38.251 1.00 97.25 681 ILE A CA 1
ATOM 5343 C C . ILE A 1 681 ? 11.747 10.973 -38.058 1.00 97.25 681 ILE A C 1
ATOM 5345 O O . ILE A 1 681 ? 11.538 10.298 -37.047 1.00 97.25 681 ILE A O 1
ATOM 5349 N N . HIS A 1 682 ? 10.826 11.158 -39.001 1.00 95.31 682 HIS A N 1
ATOM 5350 C CA . HIS A 1 682 ? 9.457 10.704 -38.826 1.00 95.31 682 HIS A CA 1
ATOM 5351 C C . HIS A 1 682 ? 8.858 10.059 -40.075 1.00 95.31 682 HIS A C 1
ATOM 5353 O O . HIS A 1 682 ? 8.874 10.657 -41.150 1.00 95.31 682 HIS A O 1
ATOM 5359 N N . GLY A 1 683 ? 8.245 8.883 -39.914 1.00 95.38 683 GLY A N 1
ATOM 5360 C CA . GLY A 1 683 ? 7.436 8.246 -40.958 1.00 95.38 683 GLY A CA 1
ATOM 5361 C C . GLY A 1 683 ? 8.216 7.633 -42.126 1.00 95.38 683 GLY A C 1
ATOM 5362 O O . GLY A 1 683 ? 7.714 7.665 -43.244 1.00 95.38 683 GLY A O 1
ATOM 5363 N N . LEU A 1 684 ? 9.428 7.118 -41.900 1.00 98.19 684 LEU A N 1
ATOM 5364 C CA . LEU A 1 684 ? 10.256 6.453 -42.918 1.00 98.19 684 LEU A CA 1
ATOM 5365 C C . LEU A 1 684 ? 10.379 4.944 -42.667 1.00 98.19 684 LEU A C 1
ATOM 5367 O O . LEU A 1 684 ? 10.230 4.472 -41.539 1.00 98.19 684 LEU A O 1
ATOM 5371 N N . GLN A 1 685 ? 10.726 4.182 -43.702 1.00 98.44 685 GLN A N 1
ATOM 5372 C CA . GLN A 1 685 ? 11.087 2.769 -43.591 1.00 98.44 685 GLN A CA 1
ATOM 5373 C C . GLN A 1 685 ? 12.583 2.573 -43.852 1.00 98.44 685 GLN A C 1
ATOM 5375 O O . GLN A 1 685 ? 13.060 2.920 -44.923 1.00 98.44 685 GLN A O 1
ATOM 5380 N N . PHE A 1 686 ? 13.327 1.988 -42.916 1.00 98.44 686 PHE A N 1
ATOM 5381 C CA . PHE A 1 686 ? 14.738 1.634 -43.083 1.00 98.44 686 PHE A CA 1
ATOM 5382 C C . PHE A 1 686 ? 14.879 0.120 -43.168 1.00 98.44 686 PHE A C 1
ATOM 5384 O O . PHE A 1 686 ? 14.485 -0.584 -42.237 1.00 98.44 686 PHE A O 1
ATOM 5391 N N . HIS A 1 687 ? 15.435 -0.397 -44.265 1.00 98.00 687 HIS A N 1
ATOM 5392 C CA . HIS A 1 687 ? 15.667 -1.835 -44.365 1.00 98.00 687 HIS A CA 1
ATOM 5393 C C . HIS A 1 687 ? 16.740 -2.238 -45.358 1.00 98.00 687 HIS A C 1
ATOM 5395 O O . HIS A 1 687 ? 16.963 -1.569 -46.361 1.00 98.00 687 HIS A O 1
ATOM 5401 N N . HIS A 1 688 ? 17.362 -3.397 -45.138 1.00 97.56 688 HIS A N 1
ATOM 5402 C CA . HIS A 1 688 ? 18.432 -3.896 -46.008 1.00 97.56 688 HIS A CA 1
ATOM 5403 C C . HIS A 1 688 ? 19.574 -2.881 -46.150 1.00 97.56 688 HIS A C 1
ATOM 5405 O O . HIS A 1 688 ? 20.178 -2.771 -47.220 1.00 97.56 688 HIS A O 1
ATOM 5411 N N . ILE A 1 689 ? 19.831 -2.112 -45.087 1.00 97.50 689 ILE A N 1
ATOM 5412 C CA . ILE A 1 689 ? 20.970 -1.201 -44.999 1.00 97.50 689 ILE A CA 1
ATOM 5413 C C . ILE A 1 689 ? 22.249 -2.029 -44.953 1.00 97.50 689 ILE A C 1
ATOM 5415 O O . ILE A 1 689 ? 22.266 -3.097 -44.348 1.00 97.50 689 ILE A O 1
ATOM 5419 N N . ARG A 1 690 ? 23.287 -1.560 -45.645 1.00 94.31 690 ARG A N 1
ATOM 5420 C CA . ARG A 1 690 ? 24.543 -2.278 -45.848 1.00 94.31 690 ARG A CA 1
ATOM 5421 C C . ARG A 1 690 ? 25.740 -1.464 -45.401 1.00 94.31 690 ARG A C 1
ATOM 5423 O O . ARG A 1 690 ? 25.766 -0.243 -45.603 1.00 94.31 690 ARG A O 1
ATOM 5430 N N . SER A 1 691 ? 26.753 -2.160 -44.904 1.00 90.94 691 SER A N 1
ATOM 5431 C CA . SER A 1 691 ? 28.062 -1.598 -44.605 1.00 90.94 691 SER A CA 1
ATOM 5432 C C . SER A 1 691 ? 28.640 -0.918 -45.848 1.00 90.94 691 SER A C 1
ATOM 5434 O O . SER A 1 691 ? 28.443 -1.358 -46.987 1.00 90.94 691 SER A O 1
ATOM 5436 N N . GLN A 1 692 ? 29.310 0.216 -45.648 1.00 88.88 692 GLN A N 1
ATOM 5437 C CA . GLN A 1 692 ? 29.952 0.960 -46.731 1.00 88.88 692 GLN A CA 1
ATOM 5438 C C . GLN A 1 692 ? 31.446 1.102 -46.444 1.00 88.88 692 GLN A C 1
ATOM 5440 O O . GLN A 1 692 ? 31.816 1.442 -45.318 1.00 88.88 692 GLN A O 1
ATOM 5445 N N . PRO A 1 693 ? 32.319 0.907 -47.451 1.00 85.44 693 PRO A N 1
ATOM 5446 C CA . PRO A 1 693 ? 33.750 1.156 -47.289 1.00 85.44 693 PRO A CA 1
ATOM 5447 C C . PRO A 1 693 ? 34.006 2.645 -47.004 1.00 85.44 693 PRO A C 1
ATOM 5449 O O . PRO A 1 693 ? 33.121 3.454 -47.252 1.00 85.44 693 PRO A O 1
ATOM 5452 N N . PRO A 1 694 ? 35.198 3.066 -46.548 1.00 84.44 694 PRO A N 1
ATOM 5453 C CA . PRO A 1 694 ? 35.541 4.485 -46.393 1.00 84.44 694 PRO A CA 1
ATOM 5454 C C . PRO A 1 694 ? 35.400 5.289 -47.696 1.00 84.44 694 PRO A C 1
ATOM 5456 O O . PRO A 1 694 ? 35.479 4.724 -48.791 1.00 84.44 694 PRO A O 1
ATOM 5459 N N . GLY A 1 695 ? 35.156 6.597 -47.609 1.00 86.94 695 GLY A N 1
ATOM 5460 C CA . GLY A 1 695 ? 35.036 7.454 -48.797 1.00 86.94 695 GLY A CA 1
ATOM 5461 C C . GLY A 1 695 ? 34.417 8.824 -48.542 1.00 86.94 695 GLY A C 1
ATOM 5462 O O . GLY A 1 695 ? 33.930 9.112 -47.451 1.00 86.94 695 GLY A O 1
ATOM 5463 N N . ALA A 1 696 ? 34.453 9.666 -49.575 1.00 87.56 696 ALA A N 1
ATOM 5464 C CA . ALA A 1 696 ? 34.023 11.056 -49.497 1.00 87.56 696 ALA A CA 1
ATOM 5465 C C . ALA A 1 696 ? 32.496 11.193 -49.397 1.00 87.56 696 ALA A C 1
ATOM 5467 O O . ALA A 1 696 ? 31.751 10.563 -50.155 1.00 87.56 696 ALA A O 1
ATOM 5468 N N . VAL A 1 697 ? 32.054 12.036 -48.468 1.00 88.62 697 VAL A N 1
ATOM 5469 C CA . VAL A 1 697 ? 30.656 12.381 -48.228 1.00 88.62 697 VAL A CA 1
ATOM 5470 C C . VAL A 1 697 ? 30.553 13.888 -48.045 1.00 88.62 697 VAL A C 1
ATOM 5472 O O . VAL A 1 697 ? 31.342 14.496 -47.330 1.00 88.62 697 VAL A O 1
ATOM 5475 N N . MET A 1 698 ? 29.572 14.482 -48.710 1.00 85.44 698 MET A N 1
ATOM 5476 C CA . MET A 1 698 ? 29.186 15.869 -48.518 1.00 85.44 698 MET A CA 1
ATOM 5477 C C . MET A 1 698 ? 28.521 16.020 -47.150 1.00 85.44 698 MET A C 1
ATOM 5479 O O . MET A 1 698 ? 27.440 15.466 -46.920 1.00 85.44 698 MET A O 1
ATOM 5483 N N . GLU A 1 699 ? 29.169 16.761 -46.263 1.00 81.19 699 GLU A N 1
ATOM 5484 C CA . GLU A 1 699 ? 28.652 17.141 -44.960 1.00 81.19 699 GLU A CA 1
ATOM 5485 C C . GLU A 1 699 ? 27.732 18.367 -45.057 1.00 81.19 699 GLU A C 1
ATOM 5487 O O . GLU A 1 699 ? 27.672 19.064 -46.081 1.00 81.19 699 GLU A O 1
ATOM 5492 N N . PRO A 1 700 ? 26.933 18.608 -44.010 1.00 80.38 700 PRO A N 1
ATOM 5493 C CA . PRO A 1 700 ? 26.190 19.845 -43.858 1.00 80.38 700 PRO A CA 1
ATOM 5494 C C . PRO A 1 700 ? 27.046 21.086 -44.112 1.00 80.38 700 PRO A C 1
ATOM 5496 O O . PRO A 1 700 ? 28.200 21.129 -43.716 1.00 80.38 700 PRO A O 1
ATOM 5499 N N . GLU A 1 701 ? 26.467 22.103 -44.750 1.00 70.12 701 GLU A N 1
ATOM 5500 C CA . GLU A 1 701 ? 27.138 23.380 -45.061 1.00 70.12 701 GLU A CA 1
ATOM 5501 C C . GLU A 1 701 ? 28.189 23.312 -46.185 1.00 70.12 701 GLU A C 1
ATOM 5503 O O . GLU A 1 701 ? 28.765 24.338 -46.544 1.00 70.12 701 GLU A O 1
ATOM 5508 N N . GLY A 1 702 ? 28.329 22.157 -46.848 1.00 68.25 702 GLY A N 1
ATOM 5509 C CA . GLY A 1 702 ? 29.046 22.035 -48.121 1.00 68.25 702 GLY A CA 1
ATOM 5510 C C . GLY A 1 702 ? 30.501 21.577 -48.009 1.00 68.25 702 GLY A C 1
ATOM 5511 O O . GLY A 1 702 ? 31.240 21.672 -48.991 1.00 68.25 702 GLY A O 1
ATOM 5512 N N . GLU A 1 703 ? 30.923 21.096 -46.840 1.00 76.94 703 GLU A N 1
ATOM 5513 C CA . GLU A 1 703 ? 32.262 20.547 -46.637 1.00 76.94 703 GLU A CA 1
ATOM 5514 C C . GLU A 1 703 ? 32.335 19.087 -47.116 1.00 76.94 703 GLU A C 1
ATOM 5516 O O . GLU A 1 703 ? 31.436 18.284 -46.869 1.00 76.94 703 GLU A O 1
ATOM 5521 N N . LEU A 1 704 ? 33.390 18.734 -47.857 1.00 82.81 704 LEU A N 1
ATOM 5522 C CA . LEU A 1 704 ? 33.604 17.363 -48.318 1.00 82.81 704 LEU A CA 1
ATOM 5523 C C . LEU A 1 704 ? 34.510 16.630 -47.328 1.00 82.81 704 LEU A C 1
ATOM 5525 O O . LEU A 1 704 ? 35.720 16.856 -47.314 1.00 82.81 704 LEU A O 1
ATOM 5529 N N . THR A 1 705 ? 33.938 15.699 -46.571 1.00 81.75 705 THR A N 1
ATOM 5530 C CA . THR A 1 705 ? 34.655 14.962 -45.526 1.00 81.75 705 THR A CA 1
ATOM 5531 C C . THR A 1 705 ? 34.868 13.510 -45.939 1.00 81.75 705 THR A C 1
ATOM 5533 O O . THR A 1 705 ? 34.032 12.885 -46.599 1.00 81.75 705 THR A O 1
ATOM 5536 N N . HIS A 1 706 ? 36.023 12.945 -45.585 1.00 81.62 706 HIS A N 1
ATOM 5537 C CA . HIS A 1 706 ? 36.325 11.543 -45.855 1.00 81.62 706 HIS A CA 1
ATOM 5538 C C . HIS A 1 706 ? 35.906 10.680 -44.664 1.00 81.62 706 HIS A C 1
ATOM 5540 O O . HIS A 1 706 ? 36.610 10.592 -43.660 1.00 81.62 706 HIS A O 1
ATOM 5546 N N . MET A 1 707 ? 34.758 10.020 -44.786 1.00 80.31 707 MET A N 1
ATOM 5547 C CA . MET A 1 707 ? 34.194 9.215 -43.710 1.00 80.31 707 MET A CA 1
ATOM 5548 C C . MET A 1 707 ? 34.877 7.846 -43.629 1.00 80.31 707 MET A C 1
ATOM 5550 O O . MET A 1 707 ? 35.212 7.235 -44.654 1.00 80.31 707 MET A O 1
ATOM 5554 N N . ALA A 1 708 ? 35.075 7.359 -42.403 1.00 73.75 708 ALA A N 1
ATOM 5555 C CA . ALA A 1 708 ? 35.472 5.979 -42.150 1.00 73.75 708 ALA A CA 1
ATOM 5556 C C . ALA A 1 708 ? 34.394 4.998 -42.647 1.00 73.75 708 ALA A C 1
ATOM 5558 O O . ALA A 1 708 ? 33.267 5.387 -42.956 1.00 73.75 708 ALA A O 1
ATOM 5559 N N . GLY A 1 709 ? 34.753 3.719 -42.763 1.00 74.81 709 GLY A N 1
ATOM 5560 C CA . GLY A 1 709 ? 33.773 2.692 -43.103 1.00 74.81 709 GLY A CA 1
ATOM 5561 C C . GLY A 1 709 ? 32.678 2.640 -42.041 1.00 74.81 709 GLY A C 1
ATOM 5562 O O . GLY A 1 709 ? 32.976 2.768 -40.855 1.00 74.81 709 GLY A O 1
ATOM 5563 N N . VAL A 1 710 ? 31.433 2.469 -42.479 1.00 80.00 710 VAL A N 1
ATOM 5564 C CA . VAL A 1 710 ? 30.300 2.248 -41.575 1.00 80.00 710 VAL A CA 1
ATOM 5565 C C . VAL A 1 710 ? 29.866 0.793 -41.639 1.00 80.00 710 VAL A C 1
ATOM 5567 O O . VAL A 1 710 ? 29.883 0.165 -42.696 1.00 80.00 710 VAL A O 1
ATOM 5570 N N . ASP A 1 711 ? 29.480 0.294 -40.482 1.00 80.81 711 ASP A N 1
ATOM 5571 C CA . ASP A 1 711 ? 29.063 -1.060 -40.121 1.00 80.81 711 ASP A CA 1
ATOM 5572 C C . ASP A 1 711 ? 27.710 -1.475 -40.719 1.00 80.81 711 ASP A C 1
ATOM 5574 O O . ASP A 1 711 ? 27.473 -2.660 -40.926 1.00 80.81 711 ASP A O 1
ATOM 5578 N N . GLY A 1 712 ? 26.867 -0.518 -41.113 1.00 88.31 712 GLY A N 1
ATOM 5579 C CA . GLY A 1 712 ? 25.583 -0.802 -41.765 1.00 88.31 712 GLY A CA 1
ATOM 5580 C C . GLY A 1 712 ? 24.365 -0.552 -40.881 1.00 88.31 712 GLY A C 1
ATOM 5581 O O . GLY A 1 712 ? 23.303 -1.126 -41.141 1.00 88.31 712 GLY A O 1
ATOM 5582 N N . ASP A 1 713 ? 24.503 0.321 -39.882 1.00 92.06 713 ASP A N 1
ATOM 5583 C CA . ASP A 1 713 ? 23.392 0.768 -39.046 1.00 92.06 713 ASP A CA 1
ATOM 5584 C C . ASP A 1 713 ? 22.367 1.588 -39.834 1.00 92.06 713 ASP A C 1
ATOM 5586 O O . ASP A 1 713 ? 22.726 2.428 -40.667 1.00 92.06 713 ASP A O 1
ATOM 5590 N N . ALA A 1 714 ? 21.075 1.400 -39.548 1.00 96.12 714 ALA A N 1
ATOM 5591 C CA . ALA A 1 714 ? 20.033 2.204 -40.192 1.00 96.12 714 ALA A CA 1
ATOM 5592 C C . ALA A 1 714 ? 20.034 3.669 -39.734 1.00 96.12 714 ALA A C 1
ATOM 5594 O O . ALA A 1 714 ? 19.942 4.566 -40.576 1.00 96.12 714 ALA A O 1
ATOM 5595 N N . ILE A 1 715 ? 20.143 3.929 -38.432 1.00 97.62 715 ILE A N 1
ATOM 5596 C CA . ILE A 1 715 ? 20.284 5.281 -37.884 1.00 97.62 715 ILE A CA 1
ATOM 5597 C C . ILE A 1 715 ? 21.351 5.255 -36.796 1.00 97.62 715 ILE A C 1
ATOM 5599 O O . ILE A 1 715 ? 21.224 4.515 -35.827 1.00 97.62 715 ILE A O 1
ATOM 5603 N N . ARG A 1 716 ? 22.364 6.110 -36.923 1.00 95.44 716 ARG A N 1
ATOM 5604 C CA . ARG A 1 716 ? 23.457 6.235 -35.961 1.00 95.44 716 ARG A CA 1
ATOM 5605 C C . ARG A 1 716 ? 23.531 7.652 -35.402 1.00 95.44 716 ARG A C 1
ATOM 5607 O O . ARG A 1 716 ? 23.586 8.618 -36.160 1.00 95.44 716 ARG A O 1
ATOM 5614 N N . LEU A 1 717 ? 23.529 7.766 -34.078 1.00 95.38 717 LEU A N 1
ATOM 5615 C CA . LEU A 1 717 ? 23.604 8.998 -33.297 1.00 95.38 717 LEU A CA 1
ATOM 5616 C C . LEU A 1 717 ? 24.896 8.989 -32.473 1.00 95.38 717 LEU A C 1
ATOM 5618 O O . LEU A 1 717 ? 25.136 8.063 -31.693 1.00 95.38 717 LEU A O 1
ATOM 5622 N N . VAL A 1 718 ? 25.721 10.018 -32.643 1.00 92.94 718 VAL A N 1
ATOM 5623 C CA . VAL A 1 718 ? 27.043 10.134 -32.016 1.00 92.94 718 VAL A CA 1
ATOM 5624 C C . VAL A 1 718 ? 27.240 11.559 -31.501 1.00 92.94 718 VAL A C 1
ATOM 5626 O O . VAL A 1 718 ? 27.221 12.504 -32.289 1.00 92.94 718 VAL A O 1
ATOM 5629 N N . THR A 1 719 ? 27.403 11.735 -30.189 1.00 92.44 719 THR A N 1
ATOM 5630 C CA . THR A 1 719 ? 27.558 13.063 -29.560 1.00 92.44 719 THR A CA 1
ATOM 5631 C C . THR A 1 719 ? 26.414 14.038 -29.899 1.00 92.44 719 THR A C 1
ATOM 5633 O O . THR A 1 719 ? 26.611 15.241 -30.049 1.00 92.44 719 THR A O 1
ATOM 5636 N N . THR A 1 720 ? 25.187 13.535 -30.074 1.00 93.50 720 THR A N 1
ATOM 5637 C CA . THR A 1 720 ? 24.033 14.342 -30.526 1.00 93.50 720 THR A CA 1
ATOM 5638 C C . THR A 1 720 ? 23.084 14.708 -29.398 1.00 93.50 720 THR A C 1
ATOM 5640 O O . THR A 1 720 ? 23.035 14.028 -28.376 1.00 93.50 720 THR A O 1
ATOM 5643 N N . SER A 1 721 ? 22.261 15.746 -29.574 1.00 92.81 721 SER A N 1
ATOM 5644 C CA . SER A 1 721 ? 21.209 16.026 -28.595 1.00 92.81 721 SER A CA 1
ATOM 5645 C C . SER A 1 721 ? 19.859 16.448 -29.155 1.00 92.81 721 SER A C 1
ATOM 5647 O O . SER A 1 721 ? 19.751 16.913 -30.282 1.00 92.81 721 SER A O 1
ATOM 5649 N N . LYS A 1 722 ? 18.783 16.274 -28.379 1.00 92.69 722 LYS A N 1
ATOM 5650 C CA . LYS A 1 722 ? 17.418 16.660 -28.795 1.00 92.69 722 LYS A CA 1
ATOM 5651 C C . LYS A 1 722 ? 17.041 16.042 -30.151 1.00 92.69 722 LYS A C 1
ATOM 5653 O O . LYS A 1 722 ? 16.722 16.749 -31.102 1.00 92.69 722 LYS A O 1
ATOM 5658 N N . VAL A 1 723 ? 17.114 14.720 -30.271 1.00 94.44 723 VAL A N 1
ATOM 5659 C CA . VAL A 1 723 ? 16.719 14.003 -31.498 1.00 94.44 723 VAL A CA 1
ATOM 5660 C C . VAL A 1 723 ? 15.411 13.271 -31.251 1.00 94.44 723 VAL A C 1
ATOM 5662 O O . VAL A 1 723 ? 15.217 12.691 -30.185 1.00 94.44 723 VAL A O 1
ATOM 5665 N N . TRP A 1 724 ? 14.492 13.289 -32.212 1.00 94.81 724 TRP A N 1
ATOM 5666 C CA . TRP A 1 724 ? 13.225 12.571 -32.120 1.00 94.81 724 TRP A CA 1
ATOM 5667 C C . TRP A 1 724 ? 13.017 11.652 -33.326 1.00 94.81 724 TRP A C 1
ATOM 5669 O O . TRP A 1 724 ? 12.866 12.121 -34.451 1.00 94.81 724 TRP A O 1
ATOM 5679 N N . ILE A 1 725 ? 13.015 10.343 -33.078 1.00 95.88 725 ILE A N 1
ATOM 5680 C CA . ILE A 1 725 ? 12.822 9.276 -34.062 1.00 95.88 725 ILE A CA 1
ATOM 5681 C C . ILE A 1 725 ? 11.436 8.683 -33.821 1.00 95.88 725 ILE A C 1
ATOM 5683 O O . ILE A 1 725 ? 11.219 8.023 -32.802 1.00 95.88 725 ILE A O 1
ATOM 5687 N N . ASP A 1 726 ? 10.488 8.935 -34.723 1.00 94.06 726 ASP A N 1
ATOM 5688 C CA . ASP A 1 726 ? 9.077 8.625 -34.483 1.00 94.06 726 ASP A CA 1
ATOM 5689 C C . ASP A 1 726 ? 8.331 8.021 -35.678 1.00 94.06 726 ASP A C 1
ATOM 5691 O O . ASP A 1 726 ? 8.480 8.480 -36.801 1.00 94.06 726 ASP A O 1
ATOM 5695 N N . HIS A 1 727 ? 7.476 7.018 -35.457 1.00 94.00 727 HIS A N 1
ATOM 5696 C CA . HIS A 1 727 ? 6.667 6.395 -36.525 1.00 94.00 727 HIS A CA 1
ATOM 5697 C C . HIS A 1 727 ? 7.463 5.815 -37.712 1.00 94.00 727 HIS A C 1
ATOM 5699 O O . HIS A 1 727 ? 6.934 5.687 -38.815 1.00 94.00 727 HIS A O 1
ATOM 5705 N N . ASN A 1 728 ? 8.723 5.440 -37.508 1.00 97.88 728 ASN A N 1
ATOM 5706 C CA . ASN A 1 728 ? 9.531 4.772 -38.523 1.00 97.88 728 ASN A CA 1
ATOM 5707 C C . ASN A 1 728 ? 9.392 3.248 -38.420 1.00 97.88 728 ASN A C 1
ATOM 5709 O O . ASN A 1 728 ? 9.077 2.715 -37.357 1.00 97.88 728 ASN A O 1
ATOM 5713 N N . THR A 1 729 ? 9.664 2.530 -39.506 1.00 98.12 729 THR A N 1
ATOM 5714 C CA . THR A 1 729 ? 9.767 1.060 -39.505 1.00 98.12 729 THR A CA 1
ATOM 5715 C C . THR A 1 729 ? 11.200 0.662 -39.829 1.00 98.12 729 THR A C 1
ATOM 5717 O O . THR A 1 729 ? 11.716 1.095 -40.850 1.00 98.12 729 THR A O 1
ATOM 5720 N N . LEU A 1 730 ? 11.859 -0.133 -38.984 1.00 98.19 730 LEU A N 1
ATOM 5721 C CA . LEU A 1 730 ? 13.265 -0.516 -39.153 1.00 98.19 730 LEU A CA 1
ATOM 5722 C C . LEU A 1 730 ? 13.410 -2.043 -39.101 1.00 98.19 730 LEU A C 1
ATOM 5724 O O . LEU A 1 730 ? 12.895 -2.663 -38.168 1.00 98.19 730 LEU A O 1
ATOM 5728 N N . TYR A 1 731 ? 14.066 -2.652 -40.095 1.00 97.56 731 TYR A N 1
ATOM 5729 C CA . TYR A 1 731 ? 14.218 -4.113 -40.167 1.00 97.56 731 TYR A CA 1
ATOM 5730 C C . TYR A 1 731 ? 15.303 -4.596 -41.137 1.00 97.56 731 TYR A C 1
ATOM 5732 O O . TYR A 1 731 ? 15.600 -3.928 -42.122 1.00 97.56 731 TYR A O 1
ATOM 5740 N N . ALA A 1 732 ? 15.828 -5.805 -40.924 1.00 96.38 732 ALA A N 1
ATOM 5741 C CA . ALA A 1 732 ? 16.712 -6.508 -41.860 1.00 96.38 732 ALA A CA 1
ATOM 5742 C C . ALA A 1 732 ? 17.925 -5.688 -42.350 1.00 96.38 732 ALA A C 1
ATOM 5744 O O . ALA A 1 732 ? 18.201 -5.661 -43.549 1.00 96.38 732 ALA A O 1
ATOM 5745 N N . CYS A 1 733 ? 18.623 -4.983 -41.458 1.00 95.56 733 CYS A N 1
ATOM 5746 C CA . CYS A 1 733 ? 19.876 -4.286 -41.780 1.00 95.56 733 CYS A CA 1
ATOM 5747 C C . CYS A 1 733 ? 21.090 -5.220 -41.635 1.00 95.56 733 CYS A C 1
ATOM 5749 O O . CYS A 1 733 ? 20.956 -6.354 -41.184 1.00 95.56 733 CYS A O 1
ATOM 5751 N N . GLU A 1 734 ? 22.273 -4.768 -42.048 1.00 93.31 734 GLU A N 1
ATOM 5752 C CA . GLU A 1 734 ? 23.503 -5.561 -41.943 1.00 93.31 734 GLU A CA 1
ATOM 5753 C C . GLU A 1 734 ? 24.068 -5.593 -40.515 1.00 93.31 734 GLU A C 1
ATOM 5755 O O . GLU A 1 734 ? 24.466 -6.670 -40.073 1.00 93.31 734 GLU A O 1
ATOM 5760 N N . ASP A 1 735 ? 24.044 -4.465 -39.787 1.00 90.81 735 ASP A N 1
ATOM 5761 C CA . ASP A 1 735 ? 24.484 -4.400 -38.382 1.00 90.81 735 ASP A CA 1
ATOM 5762 C C . ASP A 1 735 ? 23.372 -3.968 -37.414 1.00 90.81 735 ASP A C 1
ATOM 5764 O O . ASP A 1 735 ? 22.534 -4.799 -37.076 1.00 90.81 735 ASP A O 1
ATOM 5768 N N . GLY A 1 736 ? 23.322 -2.718 -36.946 1.00 91.44 736 GLY A N 1
ATOM 5769 C CA . GLY A 1 736 ? 22.297 -2.200 -36.034 1.00 91.44 736 GLY A CA 1
ATOM 5770 C C . GLY A 1 736 ? 21.060 -1.619 -36.734 1.00 91.44 736 GLY A C 1
ATOM 5771 O O . GLY A 1 736 ? 21.099 -1.207 -37.896 1.00 91.44 736 GLY A O 1
ATOM 5772 N N . LEU A 1 737 ? 19.915 -1.540 -36.043 1.00 95.94 737 LEU A N 1
ATOM 5773 C CA . LEU A 1 737 ? 18.807 -0.689 -36.521 1.00 95.94 737 LEU A CA 1
ATOM 5774 C C . LEU A 1 737 ? 18.960 0.748 -36.023 1.00 95.94 737 LEU A C 1
ATOM 5776 O O . LEU A 1 737 ? 18.842 1.688 -36.809 1.00 95.94 737 LEU A O 1
ATOM 5780 N N . LEU A 1 738 ? 19.205 0.930 -34.729 1.00 96.19 738 LEU A N 1
ATOM 5781 C CA . LEU A 1 738 ? 19.406 2.247 -34.144 1.00 96.19 738 LEU A CA 1
ATOM 5782 C C . LEU A 1 738 ? 20.544 2.219 -33.124 1.00 96.19 738 LEU A C 1
ATOM 5784 O O . LEU A 1 738 ? 20.453 1.538 -32.109 1.00 96.19 738 LEU A O 1
ATOM 5788 N N . ASP A 1 739 ? 21.548 3.051 -33.360 1.00 93.31 739 ASP A N 1
ATOM 5789 C CA . ASP A 1 739 ? 22.707 3.186 -32.490 1.00 93.31 739 ASP A CA 1
ATOM 5790 C C . ASP A 1 739 ? 22.741 4.591 -31.894 1.00 93.31 739 ASP A C 1
ATOM 5792 O O . ASP A 1 739 ? 22.773 5.590 -32.611 1.00 93.31 739 ASP A O 1
ATOM 5796 N N . VAL A 1 740 ? 22.716 4.682 -30.567 1.00 92.88 740 VAL A N 1
ATOM 5797 C CA . VAL A 1 740 ? 22.809 5.924 -29.799 1.00 92.88 740 VAL A CA 1
ATOM 5798 C C . VAL A 1 740 ? 24.010 5.823 -28.888 1.00 92.88 740 VAL A C 1
ATOM 5800 O O . VAL A 1 740 ? 23.993 5.080 -27.917 1.00 92.88 740 VAL A O 1
ATOM 5803 N N . THR A 1 741 ? 25.074 6.540 -29.223 1.00 91.75 741 THR A N 1
ATOM 5804 C CA . THR A 1 741 ? 26.386 6.327 -28.606 1.00 91.75 741 THR A CA 1
ATOM 5805 C C . THR A 1 741 ? 27.098 7.648 -28.335 1.00 91.75 741 THR A C 1
ATOM 5807 O O . THR A 1 741 ? 26.697 8.710 -28.836 1.00 91.75 741 THR A O 1
ATOM 5810 N N . ARG A 1 742 ? 28.181 7.564 -27.558 1.00 88.88 742 ARG A N 1
ATOM 5811 C CA . ARG A 1 742 ? 29.173 8.620 -27.340 1.00 88.88 742 ARG A CA 1
ATOM 5812 C C . ARG A 1 742 ? 28.580 9.940 -26.847 1.00 88.88 742 ARG A C 1
ATOM 5814 O O . ARG A 1 742 ? 28.651 10.954 -27.527 1.00 88.88 742 ARG A O 1
ATOM 5821 N N . GLY A 1 743 ? 27.940 9.926 -25.687 1.00 84.06 743 GLY A N 1
ATOM 5822 C CA . GLY A 1 743 ? 27.401 11.116 -25.029 1.00 84.06 743 GLY A CA 1
ATOM 5823 C C . GLY A 1 743 ? 26.141 11.688 -25.679 1.00 84.06 743 GLY A C 1
ATOM 5824 O O . GLY A 1 743 ? 25.717 12.791 -25.328 1.00 84.06 743 GLY A O 1
ATOM 5825 N N . SER A 1 744 ? 25.517 10.965 -26.615 1.00 92.19 744 SER A N 1
ATOM 5826 C CA . SER A 1 744 ? 24.249 11.404 -27.203 1.00 92.19 744 SER A CA 1
ATOM 5827 C C . SER A 1 744 ? 23.152 11.478 -26.132 1.00 92.19 744 SER A C 1
ATOM 5829 O O . SER A 1 744 ? 22.977 10.538 -25.368 1.00 92.19 744 SER A O 1
ATOM 5831 N N . THR A 1 745 ? 22.390 12.572 -26.042 1.00 90.00 745 THR A N 1
ATOM 5832 C CA . THR A 1 745 ? 21.442 12.788 -24.930 1.00 90.00 745 THR A CA 1
ATOM 5833 C C . THR A 1 745 ? 20.207 13.609 -25.310 1.00 90.00 745 THR A C 1
ATOM 5835 O O . THR A 1 745 ? 20.222 14.438 -26.211 1.00 90.00 745 THR A O 1
ATOM 5838 N N . GLY A 1 746 ? 19.078 13.409 -24.636 1.00 90.25 746 GLY A N 1
ATOM 5839 C CA . GLY A 1 746 ? 17.803 14.015 -25.032 1.00 90.25 746 GLY A CA 1
ATOM 5840 C C . GLY A 1 746 ? 17.243 13.402 -26.318 1.00 90.25 746 GLY A C 1
ATOM 5841 O O . GLY A 1 746 ? 16.660 14.104 -27.145 1.00 90.25 746 GLY A O 1
ATOM 5842 N N . ILE A 1 747 ? 17.449 12.100 -26.507 1.00 92.62 747 ILE A N 1
ATOM 5843 C CA . ILE A 1 747 ? 16.947 11.348 -27.658 1.00 92.62 747 ILE A CA 1
ATOM 5844 C C . ILE A 1 747 ? 15.589 10.747 -27.291 1.00 92.62 747 ILE A C 1
ATOM 5846 O O . ILE A 1 747 ? 15.429 10.205 -26.204 1.00 92.62 747 ILE A O 1
ATOM 5850 N N . THR A 1 748 ? 14.608 10.798 -28.187 1.00 92.62 748 THR A N 1
ATOM 5851 C CA . THR A 1 748 ? 13.378 10.005 -28.061 1.00 92.62 748 THR A CA 1
ATOM 5852 C C . THR A 1 748 ? 13.224 9.101 -29.249 1.00 92.62 748 THR A C 1
ATOM 5854 O O . THR A 1 748 ? 13.262 9.551 -30.391 1.00 92.62 748 THR A O 1
ATOM 5857 N N . VAL A 1 749 ? 12.936 7.846 -28.953 1.00 93.56 749 VAL A N 1
ATOM 5858 C CA . VAL A 1 749 ? 12.526 6.826 -29.899 1.00 93.56 749 VAL A CA 1
ATOM 5859 C C . VAL A 1 749 ? 11.086 6.475 -29.559 1.00 93.56 749 VAL A C 1
ATOM 5861 O O . VAL A 1 749 ? 10.834 5.886 -28.505 1.00 93.56 749 VAL A O 1
ATOM 5864 N N . SER A 1 750 ? 10.118 6.850 -30.395 1.00 91.69 750 SER A N 1
ATOM 5865 C CA . SER A 1 750 ? 8.706 6.586 -30.102 1.00 91.69 750 SER A CA 1
ATOM 5866 C C . SER A 1 750 ? 7.875 6.081 -31.270 1.00 91.69 750 SER A C 1
ATOM 5868 O O . SER A 1 750 ? 8.096 6.452 -32.408 1.00 91.69 750 SER A O 1
ATOM 5870 N N . ASN A 1 751 ? 6.879 5.235 -31.007 1.00 92.06 751 ASN A N 1
ATOM 5871 C CA . ASN A 1 751 ? 5.937 4.756 -32.034 1.00 92.06 751 ASN A CA 1
ATOM 5872 C C . ASN A 1 751 ? 6.577 4.107 -33.278 1.00 92.06 751 ASN A C 1
ATOM 5874 O O . ASN A 1 751 ? 5.921 4.000 -34.310 1.00 92.06 751 ASN A O 1
ATOM 5878 N N . ASN A 1 752 ? 7.841 3.691 -33.211 1.00 95.19 752 ASN A N 1
ATOM 5879 C CA . ASN A 1 752 ? 8.514 3.005 -34.305 1.00 95.19 752 ASN A CA 1
ATOM 5880 C C . ASN A 1 752 ? 8.184 1.513 -34.270 1.00 95.19 752 ASN A C 1
ATOM 5882 O O . ASN A 1 752 ? 7.841 0.966 -33.219 1.00 95.19 752 ASN A O 1
ATOM 5886 N N . TRP A 1 753 ? 8.326 0.846 -35.408 1.00 96.62 753 TRP A N 1
ATOM 5887 C CA . TRP A 1 753 ? 8.184 -0.595 -35.529 1.00 96.62 753 TRP A CA 1
ATOM 5888 C C . TRP A 1 753 ? 9.522 -1.232 -35.910 1.00 96.62 753 TRP A C 1
ATOM 5890 O O . TRP A 1 753 ? 9.985 -1.100 -37.039 1.00 96.62 753 TRP A O 1
ATOM 5900 N N . PHE A 1 754 ? 10.132 -1.929 -34.958 1.00 96.75 754 PHE A N 1
ATOM 5901 C CA . PHE A 1 754 ? 11.340 -2.725 -35.149 1.00 96.75 754 PHE A CA 1
ATOM 5902 C C . PHE A 1 754 ? 10.947 -4.186 -35.369 1.00 96.75 754 PHE A C 1
ATOM 5904 O O . PHE A 1 754 ? 10.155 -4.723 -34.591 1.00 96.75 754 PHE A O 1
ATOM 5911 N N . ARG A 1 755 ? 11.470 -4.834 -36.411 1.00 95.06 755 ARG A N 1
ATOM 5912 C CA . ARG A 1 755 ? 11.191 -6.251 -36.709 1.00 95.06 755 ARG A CA 1
ATOM 5913 C C . ARG A 1 755 ? 12.328 -6.904 -37.485 1.00 95.06 755 ARG A C 1
ATOM 5915 O O . ARG A 1 755 ? 13.179 -6.203 -38.014 1.00 95.06 755 ARG A O 1
ATOM 5922 N N . ASP A 1 756 ? 12.313 -8.229 -37.562 1.00 95.38 756 ASP A N 1
ATOM 5923 C CA . ASP A 1 756 ? 13.155 -9.048 -38.440 1.00 95.38 756 ASP A CA 1
ATOM 5924 C C . ASP A 1 756 ? 14.641 -8.675 -38.375 1.00 95.38 756 ASP A C 1
ATOM 5926 O O . ASP A 1 756 ? 15.264 -8.382 -39.397 1.00 95.38 756 ASP A O 1
ATOM 5930 N N . HIS A 1 757 ? 15.194 -8.611 -37.158 1.00 94.81 757 HIS A N 1
ATOM 5931 C CA . HIS A 1 757 ? 16.557 -8.128 -36.947 1.00 94.81 757 HIS A CA 1
ATOM 5932 C C . HIS A 1 757 ? 17.176 -8.566 -35.613 1.00 94.81 757 HIS A C 1
ATOM 5934 O O . HIS A 1 757 ? 16.500 -8.600 -34.586 1.00 94.81 757 HIS A O 1
ATOM 5940 N N . ASP A 1 758 ? 18.478 -8.855 -35.608 1.00 89.75 758 ASP A N 1
ATOM 5941 C CA . ASP A 1 758 ? 19.197 -9.294 -34.405 1.00 89.75 758 ASP A CA 1
ATOM 5942 C C . ASP A 1 758 ? 19.573 -8.109 -33.499 1.00 89.75 758 ASP A C 1
ATOM 5944 O O . ASP A 1 758 ? 19.027 -7.977 -32.409 1.00 89.75 758 ASP A O 1
ATOM 5948 N N . LYS A 1 759 ? 20.423 -7.182 -33.961 1.00 91.56 759 LYS A N 1
ATOM 5949 C CA . LYS A 1 759 ? 20.899 -6.027 -33.173 1.00 91.56 759 LYS A CA 1
ATOM 5950 C C . LYS A 1 759 ? 19.968 -4.821 -33.306 1.00 91.56 759 LYS A C 1
ATOM 5952 O O . LYS A 1 759 ? 20.149 -3.967 -34.168 1.00 91.56 759 LYS A O 1
ATOM 5957 N N . VAL A 1 760 ? 18.928 -4.764 -32.478 1.00 90.44 760 VAL A N 1
ATOM 5958 C CA . VAL A 1 760 ? 17.870 -3.754 -32.632 1.00 90.44 760 VAL A CA 1
ATOM 5959 C C . VAL A 1 760 ? 18.317 -2.354 -32.187 1.00 90.44 760 VAL A C 1
ATOM 5961 O O . VAL A 1 760 ? 18.394 -1.451 -33.011 1.00 90.44 760 VAL A O 1
ATOM 5964 N N . MET A 1 761 ? 18.515 -2.181 -30.879 1.00 90.44 761 MET A N 1
ATOM 5965 C CA . MET A 1 761 ? 18.722 -0.944 -30.108 1.00 90.44 761 MET A CA 1
ATOM 5966 C C . MET A 1 761 ? 20.095 -0.766 -29.434 1.00 90.44 761 MET A C 1
ATOM 5968 O O . MET A 1 761 ? 20.149 -1.098 -28.253 1.00 90.44 761 MET A O 1
ATOM 5972 N N . LEU A 1 762 ? 21.186 -0.278 -30.038 1.00 90.94 762 LEU A N 1
ATOM 5973 C CA . LEU A 1 762 ? 22.387 0.005 -29.224 1.00 90.94 762 LEU A CA 1
ATOM 5974 C C . LEU A 1 762 ? 22.236 1.348 -28.503 1.00 90.94 762 LEU A C 1
ATOM 5976 O O . LEU A 1 762 ? 22.103 2.385 -29.145 1.00 90.94 762 LEU A O 1
ATOM 5980 N N . LEU A 1 763 ? 22.277 1.335 -27.171 1.00 88.88 763 LEU A N 1
ATOM 5981 C CA . LEU A 1 763 ? 22.306 2.536 -26.337 1.00 88.88 763 LEU A CA 1
ATOM 5982 C C . LEU A 1 763 ? 23.579 2.496 -25.486 1.00 88.88 763 LEU A C 1
ATOM 5984 O O . LEU A 1 763 ? 23.671 1.693 -24.563 1.00 88.88 763 LEU A O 1
ATOM 5988 N N . GLY A 1 764 ? 24.530 3.373 -25.791 1.00 83.06 764 GLY A N 1
ATOM 5989 C CA . GLY A 1 764 ? 25.851 3.435 -25.167 1.00 83.06 764 GLY A CA 1
ATOM 5990 C C . GLY A 1 764 ? 26.936 2.877 -26.084 1.00 83.06 764 GLY A C 1
ATOM 5991 O O . GLY A 1 764 ? 26.710 1.936 -26.844 1.00 83.06 764 GLY A O 1
ATOM 5992 N N . HIS A 1 765 ? 28.107 3.507 -26.060 1.00 75.44 765 HIS A N 1
ATOM 5993 C CA . HIS A 1 765 ? 29.267 3.111 -26.849 1.00 75.44 765 HIS A CA 1
ATOM 5994 C C . HIS A 1 765 ? 29.982 1.904 -26.232 1.00 75.44 765 HIS A C 1
ATOM 5996 O O . HIS A 1 765 ? 30.212 0.917 -26.927 1.00 75.44 765 HIS A O 1
ATOM 6002 N N . ASP A 1 766 ? 30.303 2.000 -24.940 1.00 75.31 766 ASP A N 1
ATOM 6003 C CA . ASP A 1 766 ? 30.906 0.963 -24.102 1.00 75.31 766 ASP A CA 1
ATOM 6004 C C . ASP A 1 766 ? 30.708 1.309 -22.608 1.00 75.31 766 ASP A C 1
ATOM 6006 O O . ASP A 1 766 ? 30.396 2.453 -22.267 1.00 75.31 766 ASP A O 1
ATOM 6010 N N . ASP A 1 767 ? 30.871 0.323 -21.719 1.00 60.31 767 ASP A N 1
ATOM 6011 C CA . ASP A 1 767 ? 30.574 0.456 -20.280 1.00 60.31 767 ASP A CA 1
ATOM 6012 C C . ASP A 1 767 ? 31.525 1.417 -19.529 1.00 60.31 767 ASP A C 1
ATOM 6014 O O . ASP A 1 767 ? 31.219 1.867 -18.418 1.00 60.31 767 ASP A O 1
ATOM 6018 N N . ASP A 1 768 ? 32.661 1.774 -20.139 1.00 69.94 768 ASP A N 1
ATOM 6019 C CA . ASP A 1 768 ? 33.686 2.655 -19.574 1.00 69.94 768 ASP A CA 1
ATOM 6020 C C . ASP A 1 768 ? 33.610 4.096 -20.123 1.00 69.94 768 ASP A C 1
ATOM 6022 O O . ASP A 1 768 ? 34.230 5.011 -19.562 1.00 69.94 768 ASP A O 1
ATOM 6026 N N . TYR A 1 769 ? 32.831 4.338 -21.184 1.00 69.12 769 TYR A N 1
ATOM 6027 C CA . TYR A 1 769 ? 32.722 5.635 -21.846 1.00 69.12 769 TYR A CA 1
ATOM 6028 C C . TYR A 1 769 ? 31.958 6.640 -20.973 1.00 69.12 769 TYR A C 1
ATOM 6030 O O . TYR A 1 769 ? 30.729 6.680 -20.908 1.00 69.12 769 TYR A O 1
ATOM 6038 N N . ILE A 1 770 ? 32.711 7.497 -20.275 1.00 73.06 770 ILE A N 1
ATOM 6039 C CA . ILE A 1 770 ? 32.199 8.379 -19.211 1.00 73.06 770 ILE A CA 1
ATOM 6040 C C . ILE A 1 770 ? 31.078 9.310 -19.690 1.00 73.06 770 ILE A C 1
ATOM 6042 O O . ILE A 1 770 ? 30.162 9.593 -18.914 1.00 73.06 770 ILE A O 1
ATOM 6046 N N . GLU A 1 771 ? 31.125 9.793 -20.933 1.00 72.31 771 GLU A N 1
ATOM 6047 C CA . GLU A 1 771 ? 30.108 10.725 -21.437 1.00 72.31 771 GLU A CA 1
ATOM 6048 C C . GLU A 1 771 ? 28.742 10.042 -21.640 1.00 72.31 771 GLU A C 1
ATOM 6050 O O . GLU A 1 771 ? 27.715 10.711 -21.527 1.00 72.31 771 GLU A O 1
ATOM 6055 N N . ASP A 1 772 ? 28.692 8.712 -21.815 1.00 73.25 772 ASP A N 1
ATOM 6056 C CA . ASP A 1 772 ? 27.430 7.960 -21.890 1.00 73.25 772 ASP A CA 1
ATOM 6057 C C . ASP A 1 772 ? 26.713 7.873 -20.530 1.00 73.25 772 ASP A C 1
ATOM 6059 O O . ASP A 1 772 ? 25.517 7.597 -20.476 1.00 73.25 772 ASP A O 1
ATOM 6063 N N . ARG A 1 773 ? 27.373 8.228 -19.415 1.00 72.62 773 ARG A N 1
ATOM 6064 C CA . ARG A 1 773 ? 26.733 8.284 -18.083 1.00 72.62 773 ARG A CA 1
ATOM 6065 C C . ARG A 1 773 ? 25.647 9.356 -17.966 1.00 72.62 773 ARG A C 1
ATOM 6067 O O . ARG A 1 773 ? 24.824 9.285 -17.058 1.00 72.62 773 ARG A O 1
ATOM 6074 N N . GLN A 1 774 ? 25.666 10.367 -18.839 1.00 69.69 774 GLN A N 1
ATOM 6075 C CA . GLN A 1 774 ? 24.670 11.448 -18.888 1.00 69.69 774 GLN A CA 1
ATOM 6076 C C . GLN A 1 774 ? 23.710 11.309 -20.082 1.00 69.69 774 GLN A C 1
ATOM 6078 O O . GLN A 1 774 ? 22.902 12.207 -20.352 1.00 69.69 774 GLN A O 1
ATOM 6083 N N . MET A 1 775 ? 23.787 10.188 -20.804 1.00 81.75 775 MET A N 1
ATOM 6084 C CA . MET A 1 775 ? 22.879 9.874 -21.897 1.00 81.75 775 MET A CA 1
ATOM 6085 C C . MET A 1 775 ? 21.447 9.739 -21.367 1.00 81.75 775 MET A C 1
ATOM 6087 O O . MET A 1 775 ? 21.149 8.949 -20.475 1.00 81.75 775 MET A O 1
ATOM 6091 N N . SER A 1 776 ? 20.536 10.514 -21.951 1.00 86.62 776 SER A N 1
ATOM 6092 C CA . SER A 1 776 ? 19.099 10.424 -21.710 1.00 86.62 776 SER A CA 1
ATOM 6093 C C . SER A 1 776 ? 18.406 10.017 -23.005 1.00 86.62 776 SER A C 1
ATOM 6095 O O . SER A 1 776 ? 18.334 10.804 -23.953 1.00 86.62 776 SER A O 1
ATOM 6097 N N . VAL A 1 777 ? 17.908 8.780 -23.052 1.00 87.94 777 VAL A N 1
ATOM 6098 C CA . VAL A 1 777 ? 17.139 8.245 -24.182 1.00 87.94 777 VAL A CA 1
ATOM 6099 C C . VAL A 1 777 ? 15.769 7.801 -23.687 1.00 87.94 777 VAL A C 1
ATOM 6101 O O . VAL A 1 777 ? 15.657 6.941 -22.818 1.00 87.94 777 VAL A O 1
ATOM 6104 N N . THR A 1 778 ? 14.709 8.378 -24.245 1.00 88.12 778 THR A N 1
ATOM 6105 C CA . THR A 1 778 ? 13.323 7.992 -23.968 1.00 88.12 778 THR A CA 1
ATOM 6106 C C . THR A 1 778 ? 12.850 7.009 -25.031 1.00 88.12 778 THR A C 1
ATOM 6108 O O . THR A 1 778 ? 12.719 7.375 -26.196 1.00 88.12 778 THR A O 1
ATOM 6111 N N . VAL A 1 779 ? 12.544 5.770 -24.647 1.00 88.00 779 VAL A N 1
ATOM 6112 C CA . VAL A 1 779 ? 11.965 4.763 -25.548 1.00 88.00 779 VAL A CA 1
ATOM 6113 C C . VAL A 1 779 ? 10.501 4.547 -25.166 1.00 88.00 779 VAL A C 1
ATOM 6115 O O . VAL A 1 779 ? 10.214 4.023 -24.095 1.00 88.00 779 VAL A O 1
ATOM 6118 N N . ALA A 1 780 ? 9.556 4.967 -26.013 1.00 85.25 780 ALA A N 1
ATOM 6119 C CA . ALA A 1 780 ? 8.134 4.978 -25.653 1.00 85.25 780 ALA A CA 1
ATOM 6120 C C . ALA A 1 780 ? 7.213 4.525 -26.793 1.00 85.25 780 ALA A C 1
ATOM 6122 O O . ALA A 1 780 ? 7.275 5.036 -27.904 1.00 85.25 780 ALA A O 1
ATOM 6123 N N . PHE A 1 781 ? 6.278 3.614 -26.514 1.00 86.94 781 PHE A N 1
ATOM 6124 C CA . PHE A 1 781 ? 5.247 3.179 -27.474 1.00 86.94 781 PHE A CA 1
ATOM 6125 C C . PHE A 1 781 ? 5.777 2.544 -28.778 1.00 86.94 781 PHE A C 1
ATOM 6127 O O . PHE A 1 781 ? 5.033 2.466 -29.753 1.00 86.94 781 PHE A O 1
ATOM 6134 N N . ASN A 1 782 ? 7.038 2.099 -28.825 1.00 89.75 782 ASN A N 1
ATOM 6135 C CA . ASN A 1 782 ? 7.568 1.354 -29.971 1.00 89.75 782 ASN A CA 1
ATOM 6136 C C . ASN A 1 782 ? 7.054 -0.089 -29.965 1.00 89.75 782 ASN A C 1
ATOM 6138 O O . ASN A 1 782 ? 6.806 -0.670 -28.909 1.00 89.75 782 ASN A O 1
ATOM 6142 N N . ARG A 1 783 ? 6.935 -0.675 -31.153 1.00 92.00 783 ARG A N 1
ATOM 6143 C CA . ARG A 1 783 ? 6.613 -2.084 -31.362 1.00 92.00 783 ARG A CA 1
ATOM 6144 C C . ARG A 1 783 ? 7.889 -2.836 -31.725 1.00 92.00 783 ARG A C 1
ATOM 6146 O O . ARG A 1 783 ? 8.550 -2.463 -32.688 1.00 92.00 783 ARG A O 1
ATOM 6153 N N . PHE A 1 784 ? 8.195 -3.899 -30.990 1.00 91.44 784 PHE A N 1
ATOM 6154 C CA . PHE A 1 784 ? 9.308 -4.807 -31.270 1.00 91.44 784 PHE A CA 1
ATOM 6155 C C . PHE A 1 784 ? 8.749 -6.172 -31.684 1.00 91.44 784 PHE A C 1
ATOM 6157 O O . PHE A 1 784 ? 7.924 -6.739 -30.971 1.00 91.44 784 PHE A O 1
ATOM 6164 N N . GLY A 1 785 ? 9.163 -6.680 -32.840 1.00 84.94 785 GLY A N 1
ATOM 6165 C CA . GLY A 1 785 ? 8.744 -7.968 -33.389 1.00 84.94 785 GLY A CA 1
ATOM 6166 C C . GLY A 1 785 ? 7.891 -7.860 -34.665 1.00 84.94 785 GLY A C 1
ATOM 6167 O O . GLY A 1 785 ? 7.272 -6.823 -34.909 1.00 84.94 785 GLY A O 1
ATOM 6168 N N . PRO A 1 786 ? 7.797 -8.929 -35.475 1.00 88.38 786 PRO A N 1
ATOM 6169 C CA . PRO A 1 786 ? 8.336 -10.268 -35.211 1.00 88.38 786 PRO A CA 1
ATOM 6170 C C . PRO A 1 786 ? 9.868 -10.335 -35.326 1.00 88.38 786 PRO A C 1
ATOM 6172 O O . PRO A 1 786 ? 10.485 -9.412 -35.843 1.00 88.38 786 PRO A O 1
ATOM 6175 N N . ASN A 1 787 ? 10.471 -11.417 -34.824 1.00 89.56 787 ASN A N 1
ATOM 6176 C CA . ASN A 1 787 ? 11.876 -11.785 -35.065 1.00 89.56 787 ASN A CA 1
ATOM 6177 C C . ASN A 1 787 ? 12.935 -10.737 -34.656 1.00 89.56 787 ASN A C 1
ATOM 6179 O O . ASN A 1 787 ? 13.948 -10.581 -35.336 1.00 89.56 787 ASN A O 1
ATOM 6183 N N . CYS A 1 788 ? 12.715 -10.029 -33.546 1.00 89.00 788 CYS A N 1
ATOM 6184 C CA . CYS A 1 788 ? 13.759 -9.243 -32.883 1.00 89.00 788 CYS A CA 1
ATOM 6185 C C . CYS A 1 788 ? 14.464 -10.093 -31.818 1.00 89.00 788 CYS A C 1
ATOM 6187 O O . CYS A 1 788 ? 13.776 -10.793 -31.076 1.00 89.00 788 CYS A O 1
ATOM 6189 N N . GLN A 1 789 ? 15.798 -10.042 -31.729 1.00 83.50 789 GLN A N 1
ATOM 6190 C CA . GLN A 1 789 ? 16.555 -10.923 -30.820 1.00 83.50 789 GLN A CA 1
ATOM 6191 C C . GLN A 1 789 ? 17.303 -10.167 -29.709 1.00 83.50 789 GLN A C 1
ATOM 6193 O O . GLN A 1 789 ? 17.030 -10.361 -28.520 1.00 83.50 789 GLN A O 1
ATOM 6198 N N . GLN A 1 790 ? 18.245 -9.300 -30.076 1.00 85.19 790 GLN A N 1
ATOM 6199 C CA . GLN A 1 790 ? 19.154 -8.620 -29.156 1.00 85.19 790 GLN A CA 1
ATOM 6200 C C . GLN A 1 790 ? 18.889 -7.114 -29.094 1.00 85.19 790 GLN A C 1
ATOM 6202 O O . GLN A 1 790 ? 18.317 -6.500 -29.996 1.00 85.19 790 GLN A O 1
ATOM 6207 N N . ARG A 1 791 ? 19.352 -6.498 -28.000 1.00 85.06 791 ARG A N 1
ATOM 6208 C CA . ARG A 1 791 ? 19.375 -5.039 -27.823 1.00 85.06 791 ARG A CA 1
ATOM 6209 C C . ARG A 1 791 ? 17.995 -4.366 -27.941 1.00 85.06 791 ARG A C 1
ATOM 6211 O O . ARG A 1 791 ? 17.900 -3.215 -28.326 1.00 85.06 791 ARG A O 1
ATOM 6218 N N . MET A 1 792 ? 16.902 -5.063 -27.639 1.00 79.62 792 MET A N 1
ATOM 6219 C CA . MET A 1 792 ? 15.574 -4.449 -27.490 1.00 79.62 792 MET A CA 1
ATOM 6220 C C . MET A 1 792 ? 15.237 -4.298 -26.001 1.00 79.62 792 MET A C 1
ATOM 6222 O O . MET A 1 792 ? 15.585 -5.190 -25.224 1.00 79.62 792 MET A O 1
ATOM 6226 N N . PRO A 1 793 ? 14.547 -3.224 -25.578 1.00 67.62 793 PRO A N 1
ATOM 6227 C CA . PRO A 1 793 ? 14.061 -3.104 -24.205 1.00 67.62 793 PRO A CA 1
ATOM 6228 C C . PRO A 1 793 ? 13.159 -4.301 -23.858 1.00 67.62 793 PRO A C 1
ATOM 6230 O O . PRO A 1 793 ? 12.155 -4.528 -24.535 1.00 67.62 793 PRO A O 1
ATOM 6233 N N . ARG A 1 794 ? 13.505 -5.084 -22.829 1.00 53.56 794 ARG A N 1
ATOM 6234 C CA . ARG A 1 794 ? 12.709 -6.239 -22.371 1.00 53.56 794 ARG A CA 1
ATOM 6235 C C . ARG A 1 794 ? 11.828 -5.825 -21.187 1.00 53.56 794 ARG A C 1
ATOM 6237 O O . ARG A 1 794 ? 12.320 -5.203 -20.251 1.00 53.56 794 ARG A O 1
ATOM 6244 N N . SER A 1 795 ? 10.534 -6.160 -21.209 1.00 38.38 795 SER A N 1
ATOM 6245 C CA . SER A 1 795 ? 9.649 -6.029 -20.040 1.00 38.38 795 SER A CA 1
ATOM 6246 C C . SER A 1 795 ? 9.571 -7.358 -19.288 1.00 38.38 795 SER A C 1
ATOM 6248 O O . SER A 1 795 ? 9.399 -8.409 -19.902 1.00 38.38 795 SER A O 1
ATOM 6250 N N . ALA A 1 796 ? 9.650 -7.326 -17.958 1.00 34.81 796 ALA A N 1
ATOM 6251 C CA . ALA A 1 796 ? 9.579 -8.506 -17.093 1.00 34.81 796 ALA A CA 1
ATOM 6252 C C . ALA A 1 796 ? 8.146 -9.081 -16.969 1.00 34.81 796 ALA A C 1
ATOM 6254 O O . ALA A 1 796 ? 7.572 -9.130 -15.881 1.00 34.81 796 ALA A O 1
ATOM 6255 N N . THR A 1 797 ? 7.544 -9.496 -18.088 1.00 31.77 797 THR A N 1
ATOM 6256 C CA . THR A 1 797 ? 6.229 -10.168 -18.133 1.00 31.77 797 THR A CA 1
ATOM 6257 C C . THR A 1 797 ? 6.184 -11.452 -18.963 1.00 31.77 797 THR A C 1
ATOM 6259 O O . THR A 1 797 ? 5.151 -12.109 -18.941 1.00 31.77 797 THR A O 1
ATOM 6262 N N . ASP A 1 798 ? 7.274 -11.878 -19.605 1.00 31.14 798 ASP A N 1
ATOM 6263 C CA . ASP A 1 798 ? 7.303 -13.128 -20.377 1.00 31.14 798 ASP A CA 1
ATOM 6264 C C . ASP A 1 798 ? 8.354 -14.107 -19.840 1.00 31.14 798 ASP A C 1
ATOM 6266 O O . ASP A 1 798 ? 9.530 -14.053 -20.187 1.00 31.14 798 ASP A O 1
ATOM 6270 N N . LEU A 1 799 ? 7.905 -15.063 -19.026 1.00 35.66 799 LEU A N 1
ATOM 6271 C CA . LEU A 1 799 ? 8.559 -16.365 -18.909 1.00 35.66 799 LEU A CA 1
ATOM 6272 C C . LEU A 1 799 ? 7.541 -17.442 -19.296 1.00 35.66 799 LEU A C 1
ATOM 6274 O O . LEU A 1 799 ? 6.723 -17.864 -18.482 1.00 35.66 799 LEU A O 1
ATOM 6278 N N . GLY A 1 800 ? 7.631 -17.889 -20.552 1.00 31.88 800 GLY A N 1
ATOM 6279 C CA . GLY A 1 800 ? 7.133 -19.192 -20.996 1.00 31.88 800 GLY A CA 1
ATOM 6280 C C . GLY A 1 800 ? 5.945 -19.184 -21.960 1.00 31.88 800 GLY A C 1
ATOM 6281 O O . GLY A 1 800 ? 4.809 -19.367 -21.540 1.00 31.88 800 GLY A O 1
ATOM 6282 N N . SER A 1 801 ? 6.215 -19.146 -23.270 1.00 27.73 801 SER A N 1
ATOM 6283 C CA . SER A 1 801 ? 5.582 -20.082 -24.214 1.00 27.73 801 SER A CA 1
ATOM 6284 C C . SER A 1 801 ? 6.366 -20.212 -25.533 1.00 27.73 801 SER A C 1
ATOM 6286 O O . SER A 1 801 ? 7.014 -19.290 -26.012 1.00 27.73 801 SER A O 1
ATOM 6288 N N . VAL A 1 802 ? 6.334 -21.448 -26.026 1.00 29.00 802 VAL A N 1
ATOM 6289 C CA . VAL A 1 802 ? 6.906 -22.088 -27.230 1.00 29.00 802 VAL A CA 1
ATOM 6290 C C . VAL A 1 802 ? 6.380 -21.421 -28.537 1.00 29.00 802 VAL A C 1
ATOM 6292 O O . VAL A 1 802 ? 5.405 -20.677 -28.464 1.00 29.00 802 VAL A O 1
ATOM 6295 N N . PRO A 1 803 ? 7.037 -21.583 -29.712 1.00 35.50 803 PRO A N 1
ATOM 6296 C CA . PRO A 1 803 ? 7.189 -20.536 -30.723 1.00 35.50 803 PRO A CA 1
ATOM 6297 C C . PRO A 1 803 ? 5.912 -20.229 -31.509 1.00 35.50 803 PRO A C 1
ATOM 6299 O O . PRO A 1 803 ? 5.107 -21.111 -31.809 1.00 35.50 803 PRO A O 1
ATOM 6302 N N . LEU A 1 804 ? 5.782 -18.960 -31.897 1.00 28.48 804 LEU A N 1
ATOM 6303 C CA . LEU A 1 804 ? 4.731 -18.462 -32.778 1.00 28.48 804 LEU A CA 1
ATOM 6304 C C . LEU A 1 804 ? 4.924 -19.006 -34.201 1.00 28.48 804 LEU A C 1
ATOM 6306 O O . LEU A 1 804 ? 5.852 -18.619 -34.909 1.00 28.48 804 LEU A O 1
ATOM 6310 N N . ALA A 1 805 ? 4.020 -19.896 -34.604 1.00 24.92 805 ALA A N 1
ATOM 6311 C CA . ALA A 1 805 ? 3.684 -20.138 -35.999 1.00 24.92 805 ALA A CA 1
ATOM 6312 C C . ALA A 1 805 ? 2.514 -19.226 -36.416 1.00 24.92 805 ALA A C 1
ATOM 6314 O O . ALA A 1 805 ? 1.610 -18.994 -35.612 1.00 24.92 805 ALA A O 1
ATOM 6315 N N . SER A 1 806 ? 2.572 -18.815 -37.692 1.00 29.44 806 SER A N 1
ATOM 6316 C CA . SER A 1 806 ? 1.666 -17.986 -38.519 1.00 29.44 806 SER A CA 1
ATOM 6317 C C . SER A 1 806 ? 1.601 -16.491 -38.228 1.00 29.44 806 SER A C 1
ATOM 6319 O O . SER A 1 806 ? 0.936 -16.107 -37.240 1.00 29.44 806 SER A O 1
#

Secondary structure (DSSP, 8-state):
----------PPPPPPPPPPPP------------------------------------------------PPPP------PPPP--HHHHHHT---TTT-PPP---EEEPPS--SHHHHHHHHHHTT--HHHHHHHHHHHHHHHT------SS---PPP-TTS-B--EEE-PPS--S-GGGS-HHHHHHHHHTT---STTS--SSEEEEEEETTEEEEESSHHHHHTTT-EEEEHHHHHHHSHHHHHHHTTTSS-TTS-HHHHHHHHH--B-EEEEE-TT-B-SSEEEEEEE---TTB-B-BEEEEEE-TT-EEEEEEEEE----SS-EEE--EEEEEE-TT-EEEEEEEEE-----TTS-S-EEEEEEEEEEE-STT-EEEEEEEEE--SEEEE--EEEE-STT-EEEEEEEEEE-TT-EEEE--EEEE-STT-EEEEEEEEEEETT-EEEEEEEEEE-TT-TT-EEEEEEEEEEESSS-EEEEEEEEEETT--HHHHHHHHHHHHTHHHHTTS-HHHHHHHHHHHHHHHTTT-SS--TTSTTSS-S----------S----HHHHHHTT-TTTTT-GGGHHHHTTTTSS--GGG-STTEEEEEE-B----SSSPPTTBHHHHHHS-SSEEEEEESS-EEE--SS-EEPPTTEEEE-TTS-EEEESS--EEEES-EEEEEES-EEES---B-SEEEE-GGG-EEEEPPB---SEEEES-EEEEEES-EEE--SSEEEEEETT-EEEEEES-EEESEEEEEEE-S-TT-GGGGG--EEEES-EE-SSEEESSPPPTT---------

Foldseek 3Di:
DDDDDDDDDDDDDDDDDDDDDDDDDDDDDDDDDDDDDDDDDDDDDDDDDDDDDDDDDDDDDDDDDDDDDDDDDDDDDDDDDDDDDDPLVVVQPDDPVLFQDFFDFDKDFDAAADDLVLLVVLCVVLVFDPVLSVQLVVLSVLLVVDDADDPDPDDDDDDPRRQATLDMGTPDDDDDDDPVPPDVSVCVSCVSVVHHPDPVPDPDFEWEFEAEQQDTDDIPPCVVCVVQPKDKDKVSVCCVVVVVVCVVFPCPFPNSNNHNLSSVLSNRRNIEMEIEHDALEERRGAYEYEYEYNDPRHAHRYEYEYEAEALYEYEYEYEYEYHDDQAEHEHEYEYEAEWAANYEYEYEYEYAWAQHDLVLGYFYAAHYEAEYEPQEAQTEYAYHYEDDHGVEAHYAHEYANAYANYEYEYHYEYEEERNREYEYEYEYAQRHELYEYEAHAEYEWEDQYEEEYAYEYEAEQHHHNYYYDHDHHYHYYDDNTYYYYHYHYHHHPQPRLRSVLCVVCVVCVVVLVPDDPVVSVVVSVVSSVCSVPPPDDDPPPPPPPPPDDDDDDDDDDDPDPPPLLCVQQVPDPVSVVVVVSSQCSCPPQLHRLNQLDDPQEAEAEADDLEEDFQDGDRNYPLCQFAVDDGAYEYEYPEADEHAYQEAREGAANYEHEDPPYAYEHECHAAHEHELYESYEAAQYEYAHFAKHAWAWGQHHPGDIDTDHIDQRERYAAENYGSYEYAHYEFEHTRAEPYAHEHLYASYEDAHYEYEHDEHYAHQYDDPPRVSSVRHHYHYYHYHYDDPYHDRDDDDPPDDDDDDDDD

InterPro domains:
  IPR000825 SUF system FeS cluster assembly, SufBD core domain [PF01458] (291-492)
  IPR002022 Pectate lyase [PF00544] (648-795)
  IPR002022 Pectate lyase [SM00656] (639-806)
  IPR010231 SUF system FeS cluster assembly, SufB [TIGR01980] (98-490)
  IPR011050 Pectin lyase fold/virulence factor [SSF51126] (562-795)
  IPR012334 Pectin lyase fold [G3DSA:2.160.20.10] (562-802)
  IPR018082 AmbAllergen [PR00807] (585-602)
  IPR018082 AmbAllergen [PR00807] (647-663)
  IPR018082 AmbAllergen [PR00807] (711-732)
  IPR037284 SUF system FeS cluster assembly, SufBD superfamily [SSF101960] (118-533)
  IPR045595 SUF system FeS cluster assembly, SufBD, N-terminal [PF19295] (210-283)
  IPR055346 SUF system FeS cluster assembly, SufBD [PTHR30508] (87-490)